Protein AF-0000000069541200 (afdb_homodimer)

Solvent-accessible surface area (backbone atoms only — not comparable to full-atom values): 54998 Å² total; per-residue (Å²): 135,82,78,76,76,76,74,75,74,74,76,73,75,71,76,75,80,50,66,44,44,25,18,36,69,50,37,38,52,37,51,53,48,49,53,50,51,50,54,50,48,52,50,36,52,54,54,50,52,52,41,51,50,41,50,50,51,47,53,48,54,56,47,60,54,43,43,42,32,61,70,62,60,44,78,65,54,88,56,68,65,53,53,45,18,22,46,68,44,35,41,50,54,42,38,42,59,42,52,55,40,48,46,51,56,60,50,66,69,62,69,74,54,50,67,56,52,48,51,50,61,76,43,50,88,60,57,48,46,66,64,28,38,52,52,36,43,50,20,52,52,35,45,32,65,51,60,64,54,57,63,68,44,42,40,67,15,30,57,97,87,37,77,50,36,39,61,55,50,25,41,54,26,36,49,45,13,49,53,25,42,72,73,55,27,25,72,57,11,36,55,32,26,52,52,15,41,57,38,10,63,76,55,66,38,69,76,30,43,50,70,62,45,47,57,54,35,52,50,25,49,50,53,39,48,55,40,55,65,40,76,85,47,74,48,47,40,43,47,88,83,70,46,68,35,59,72,74,57,66,60,51,67,68,66,70,53,76,79,77,65,70,63,44,85,82,52,51,72,66,50,38,48,51,34,41,38,39,46,53,60,66,50,81,57,58,54,66,72,63,53,64,70,48,52,74,46,76,44,36,83,86,37,74,73,22,64,79,55,52,40,39,37,34,46,61,38,78,80,55,52,28,36,34,37,51,68,75,41,50,72,67,55,32,52,50,52,49,63,67,32,58,86,51,51,37,52,50,62,42,86,33,81,95,76,45,64,43,86,41,92,53,42,33,35,21,34,12,80,49,43,57,83,76,41,79,65,36,45,55,50,43,49,48,51,20,66,73,71,55,42,53,49,47,48,92,79,34,8,16,54,66,30,40,34,34,31,23,10,52,33,9,31,28,58,73,42,66,81,55,74,49,79,86,49,50,77,74,59,53,72,71,51,56,66,69,54,61,66,21,42,42,33,34,29,42,40,35,34,22,48,25,50,37,79,34,48,42,25,44,32,21,31,31,66,46,30,71,44,72,50,40,51,19,17,31,41,36,37,53,34,31,36,45,52,68,43,74,35,79,52,54,30,27,25,36,28,45,27,57,29,40,45,47,34,36,37,38,40,43,26,23,44,30,81,23,71,89,55,48,74,61,44,88,52,68,90,72,135,82,78,75,75,77,75,75,74,73,76,73,74,72,74,75,80,50,66,46,44,25,18,36,69,51,40,38,52,39,50,53,49,49,53,51,50,51,55,49,48,52,51,37,52,54,53,48,52,53,39,49,50,40,49,49,50,49,52,48,54,56,45,60,53,42,42,43,31,61,70,62,61,45,77,64,52,89,55,71,64,51,54,44,16,23,46,68,46,35,39,50,54,42,38,40,59,42,52,54,40,50,47,50,56,60,49,66,69,61,69,74,54,51,68,56,53,49,52,50,62,76,43,49,86,61,56,49,46,66,65,28,37,52,51,37,43,50,20,52,52,36,44,32,65,52,61,63,55,58,65,70,45,40,40,67,15,30,58,97,87,36,76,50,36,39,62,53,49,25,41,53,28,37,50,43,12,50,53,26,41,74,73,55,26,24,72,58,10,36,55,32,24,51,51,16,42,56,39,10,60,77,54,68,38,70,78,29,43,49,69,62,45,48,57,54,35,53,51,25,49,49,54,40,49,55,40,55,64,41,78,85,48,75,49,47,40,44,47,88,82,70,46,67,35,60,72,74,56,66,60,50,67,70,66,71,54,76,81,77,64,72,62,44,86,82,52,49,73,65,51,39,49,51,34,40,37,40,44,55,62,67,49,80,58,58,53,69,72,64,54,65,71,48,51,74,44,76,46,35,83,87,36,74,74,21,64,79,54,52,40,41,36,34,48,61,39,78,80,54,49,27,36,35,38,51,70,74,41,49,71,67,56,30,52,50,51,49,62,66,32,60,85,50,50,38,54,49,62,40,85,34,84,95,73,45,62,43,87,41,93,53,41,33,36,20,33,12,80,48,44,58,81,76,41,78,66,36,46,55,50,42,50,50,51,20,65,72,70,56,41,53,51,46,50,93,77,35,9,16,54,66,31,42,34,36,32,24,11,53,34,10,29,28,59,72,42,66,81,53,74,50,78,86,47,50,78,74,58,53,70,72,51,54,66,67,54,60,66,21,40,42,35,34,30,42,40,36,35,22,48,26,50,38,79,34,48,42,25,42,30,21,31,30,64,47,32,73,45,69,50,39,52,21,16,31,41,38,37,53,34,32,36,45,53,68,42,74,36,78,53,52,32,28,26,37,26,46,26,56,30,40,45,47,34,36,38,38,39,43,26,25,42,30,81,24,71,89,55,49,76,60,44,88,52,67,90,73

Foldseek 3Di:
DPPPPPPPPPPPPPAPLFQQQFFVLLVVVLVVLVVVLVVLVVVLVVLVVQLVVLVVVLVVLVCVLCVVVVVVVPCPPPPPVVQCVDVVSVVSVCCSVVPSCVSVVVSVPDDSCVVNVVSCVVPVSSDHDVVSVLVLLLLVLQLCQLQVFDLLCVQQQDDPRDHNPDHHALVRLLVSLVSCVVVQQLVSSLNSLVSSLVRCVVVVCPNHHNVVSVVSNVVSVVSLVVLCPPPVDQASGARSLRHGDGDPCVVVVVVPPPPQQAFADPDDPVSLVVLQSCVLNVHFNDDPVQVVVWDWDWAQVPDPVCVVPTWTWTFQDVVQTKIKTPQLDDLVLLVVVCVLFSVQWGQDFDDDPPRDGDRDSQWSKTKGFAACPSDVSSVVVQVSVCSVVVFHQDVVQLQWDTKIKIKGGRQTKHHWDAQWDAQPDDPVSNVPDDVVDVQSAIQQKKKKAWSDAAPGGFWKAQSNRRGIDHGDHNMIMMGTQADLLRHGRSSRTIMTGTRHGGMTIMMMMTGTPPRCPVRRPRDPDNVD/DPPPPPPPPPPPPPAPLFQQQFFPLLVVVLVVLVVVLVVLVVVLVVLVVVLVVLVVVLVVLVCVLCVVVVVVVPCPPPPPVVQCVDVVSVVSVCCSVVPSCVSVVVSVPDDSCVVNVVSCVVPVSSDHDVVSVLVLLLLVLLLCQLQVDDLLCVQQQDDPRDHNPDHHALLRLLVSLVSCVVVQQLVSSLNSLVSSLVRCVVVVCPNHHNVVSVVSNVVSVVSLVVLCPPPVDQASGARSLRDGDGDPCVVVVVVPPPPQQAFADPDDPVSLVVLQSCVLNVHFNDDPVQVVPWDWDWALVPDPVCVVPTWTWTFQHVVQTKIKTPQLDDLVLLVVVCVLFSVQWDQDFDQDPVRDGDRDSQWSKTKGFAACPSDVSSVVVQVSVCSVVLFHQDVVQLQWDTKIKIKGGRQTKHHWDAQWDAQPDDPVSNVPDDPVDVVSAIQQKKKKAWSDAAPGGFWKAQSNRRGIDHGDHNMIMMGTQADLLRHGRSSNTIMTGTRHGGMTIMMMMTGTPPPCPPRRPRDPDNVD

Sequence (1056 aa):
MLRWIVVTVAVMTIGAQGDIFSSTAHLQNLLHLERHLVTTLHDYVDRTEDKLNQVKRYLNLFYDSYQEVLEQKLPVPADGDEMVANPLQAFQLVRRLSVDWDFIKGAMRTDDWLPIRKLVSDYRQLMPSKDDLQGAALALVRLQDTYRLNMTDVARGEILGMPQGTSLTARDLLFLGKQSFTAGYYAHAISWLEEAIKKAHLEGNRTASVAEINAFYISAVDMHDRLFERTDLDVKDYDTFGHPMKSNRSSAILLGRRNVFRLGNDITPQEEQENYMALCRGERLVSVAQESQLVCRFDNKGHPYLLLRPLRIEERSLEPYVVMYHDLLTETQTELLKQIAEPRLARSMVQAGKGSEVVSVSRTSQNAWVGPNDHPLMAKIYKLVEFTTGLSTDVDKEHAEIVQIANYGMGGHYTPHHDYLLVDKDPEEMKYVHPKEIEAGDRTATLMFYLTDVTRGGATVFPRVGAGVWPRRGSAVFWYNLKQNGKENPLTLHGACPVAIGSKWVANFWIREKGQLFRRRCALDPELMLRWIVVTVAVMTIGAQGDIFSSTAHLQNLLHLERHLVTTLHDYVDRTEDKLNQVKRYLNLFYDSYQEVLEQKLPVPADGDEMVANPLQAFQLVRRLSVDWDFIKGAMRTDDWLPIRKLVSDYRQLMPSKDDLQGAALALVRLQDTYRLNMTDVARGEILGMPQGTSLTARDLLFLGKQSFTAGYYAHAISWLEEAIKKAHLEGNRTASVAEINAFYISAVDMHDRLFERTDLDVKDYDTFGHPMKSNRSSAILLGRRNVFRLGNDITPQEEQENYMALCRGERLVSVAQESQLVCRFDNKGHPYLLLRPLRIEERSLEPYVVMYHDLLTETQTELLKQIAEPRLARSMVQAGKGSEVVSVSRTSQNAWVGPNDHPLMAKIYKLVEFTTGLSTDVDKEHAEIVQIANYGMGGHYTPHHDYLLVDKDPEEMKYVHPKEIEAGDRTATLMFYLTDVTRGGATVFPRVGAGVWPRRGSAVFWYNLKQNGKENPLTLHGACPVAIGSKWVANFWIREKGQLFRRRCALDPEL

Secondary structure (DSSP, 8-state):
-------------------GGG-HHHHHHHHHHHHHHHHHHHHHHHHHHHHHHHHHHHHHHHHHHHHHHHHTT----SSTHHHHHSHHHHHHHHHIIIIITHHHHHHTT--TTHHHHHHHHHTGGGS--HHHHHHHHHHHHHHHHHHT--HHHHHTTEETTEE-S----HHHHHHHHHHHHHTT-HHHHHHHHHHHHHHHHHHTTSSS-HHHHHHHHHHHHHHHHHHHH-TT-S-SEE-TTS-EE-GGGHHHHHTT-------STT--HHHHHHHHHHHHTT---S-HHHHHT--EEEE-TT-HHHHHS-EEEEEEEETTEEEEEES-S-HHHHHHHHHHHGGG-EE--EE-TTS-EE--TTB-EEEEEE-TTSSHHHHHHHHHHHHHHSS---TTTTSBPPEEEEEE-TT--EEEE---SSTTS-HHHHTTS-HHHHHH--EEEEEEEE-S--SEE--EEETTTTEEE---TT-EEEEESB-TTS-B-GGG-EEEPPEEES-EEEEEEEEESTT-TTTS---SSTT-/-------------------GGG-HHHHHHHHHHHHHHHHHHHHHHHHHHHHHHHHHHHHHHHHHHHHHHHHTT----SSTHHHHHSHHHHHHHHHIIIIITHHHHHHTT--TTHHHHHHHHHTGGGS--HHHHHHHHHHHHHHHHHHT--HHHHHTTEETTEE-S----HHHHHHHHHHHHHTT-HHHHHHHHHHHHHHHHHHTTSSS-HHHHHHHHHHHHHHHHHHHH-TT-S-SEE-TTS-EE-GGGHHHHHTT-------STT--HHHHHHHHHHHHTT---S-HHHHHT--EEEE-TT-HHHHHS-EEEEEEEETTEEEEEES-S-HHHHHHHHHHHGGG-EE--EE-TTS-EE--TTB-EEEEEE-TTSSHHHHHHHHHHHHHHSS---TTTTSBPPEEEEEE-TT--EEEE---SSTTS-HHHHTTS-HHHHHH--EEEEEEEE-S--SEE--EEETTTTEEE---TT-EEEEESB-TTS-B-GGG-EEEPPEEES-EEEEEEEEESTT-TTTS---SSTT-

Radius of gyration: 49.7 Å; Cα contacts (8 Å, |Δi|>4): 1897; chains: 2; bounding box: 75×149×111 Å

pLDDT: mean 84.09, std 18.58, range [25.73, 98.5]

Structure (mmCIF, N/CA/C/O backbone):
data_AF-0000000069541200-model_v1
#
loop_
_entity.id
_entity.type
_entity.pdbx_description
1 polymer 'procollagen-proline 4-dioxygenase'
#
loop_
_atom_site.group_PDB
_atom_site.id
_atom_site.type_symbol
_atom_site.label_atom_id
_atom_site.label_alt_id
_atom_site.label_comp_id
_atom_site.label_asym_id
_atom_site.label_entity_id
_atom_site.label_seq_id
_atom_site.pdbx_PDB_ins_code
_atom_site.Cartn_x
_atom_site.Cartn_y
_atom_site.Cartn_z
_atom_site.occupancy
_atom_site.B_iso_or_equiv
_atom_site.auth_seq_id
_atom_site.auth_comp_id
_atom_site.auth_asym_id
_atom_site.auth_atom_id
_atom_site.pdbx_PDB_model_num
ATOM 1 N N . MET A 1 1 ? -5.773 7.805 67.062 1 27.47 1 MET A N 1
ATOM 2 C CA . MET A 1 1 ? -4.688 7.973 66.125 1 27.47 1 MET A CA 1
ATOM 3 C C . MET A 1 1 ? -5.227 8.008 64.688 1 27.47 1 MET A C 1
ATOM 5 O O . MET A 1 1 ? -5.527 6.961 64.125 1 27.47 1 MET A O 1
ATOM 9 N N . LEU A 1 2 ? -6.074 8.984 64.312 1 27.8 2 LEU A N 1
ATOM 10 C CA . LEU A 1 2 ? -6.832 9.211 63.125 1 27.8 2 LEU A CA 1
ATOM 11 C C . LEU A 1 2 ? -5.902 9.398 61.906 1 27.8 2 LEU A C 1
ATOM 13 O O . LEU A 1 2 ? -5.059 10.297 61.938 1 27.8 2 LEU A O 1
ATOM 17 N N . ARG A 1 3 ? -5.578 8.219 61.219 1 27.92 3 ARG A N 1
ATOM 18 C CA . ARG A 1 3 ? -4.773 8.062 60.031 1 27.92 3 ARG A CA 1
ATOM 19 C C . ARG A 1 3 ? -5.219 9.031 58.938 1 27.92 3 ARG A C 1
ATOM 21 O O . ARG A 1 3 ? -6.359 8.977 58.469 1 27.92 3 ARG A O 1
ATOM 28 N N . TRP A 1 4 ? -4.699 10.242 59.094 1 26.19 4 TRP A N 1
ATOM 29 C CA . TRP A 1 4 ? -4.926 11.297 58.094 1 26.19 4 TRP A CA 1
ATOM 30 C C . TRP A 1 4 ? -4.527 10.836 56.719 1 26.19 4 TRP A C 1
ATOM 32 O O . TRP A 1 4 ? -3.377 10.453 56.469 1 26.19 4 TRP A O 1
ATOM 42 N N . ILE A 1 5 ? -5.418 10.039 56.062 1 27.62 5 ILE A N 1
ATOM 43 C CA . ILE A 1 5 ? -5.246 9.633 54.656 1 27.62 5 ILE A CA 1
ATOM 44 C C . ILE A 1 5 ? -5.008 10.867 53.781 1 27.62 5 ILE A C 1
ATOM 46 O O . ILE A 1 5 ? -5.863 11.75 53.719 1 27.62 5 ILE A O 1
ATOM 50 N N . VAL A 1 6 ? -3.736 11.32 53.688 1 26.42 6 VAL A N 1
ATOM 51 C CA . VAL A 1 6 ? -3.281 12.336 52.75 1 26.42 6 VAL A CA 1
ATOM 52 C C . VAL A 1 6 ? -3.67 11.945 51.312 1 26.42 6 VAL A C 1
ATOM 54 O O . VAL A 1 6 ? -3.207 10.93 50.812 1 26.42 6 VAL A O 1
ATOM 57 N N . VAL A 1 7 ? -4.91 12.102 51 1 26.45 7 VAL A N 1
ATOM 58 C CA . VAL A 1 7 ? -5.352 11.914 49.625 1 26.45 7 VAL A CA 1
ATOM 59 C C . VAL A 1 7 ? -4.531 12.805 48.688 1 26.45 7 VAL A C 1
ATOM 61 O O . VAL A 1 7 ? -4.574 14.031 48.781 1 26.45 7 VAL A O 1
ATOM 64 N N . THR A 1 8 ? -3.324 12.391 48.312 1 26.47 8 THR A N 1
ATOM 65 C CA . THR A 1 8 ? -2.537 12.992 47.25 1 26.47 8 THR A CA 1
ATOM 66 C C . THR A 1 8 ? -3.365 13.117 45.969 1 26.47 8 THR A C 1
ATOM 68 O O . THR A 1 8 ? -3.768 12.109 45.375 1 26.47 8 THR A O 1
ATOM 71 N N . VAL A 1 9 ? -4.223 14.07 45.906 1 25.73 9 VAL A N 1
ATOM 72 C CA . VAL A 1 9 ? -4.914 14.383 44.656 1 25.73 9 VAL A CA 1
ATOM 73 C C . VAL A 1 9 ? -3.891 14.594 43.531 1 25.73 9 VAL A C 1
ATOM 75 O O . VAL A 1 9 ? -3.082 15.523 43.594 1 25.73 9 VAL A O 1
ATOM 78 N N . ALA A 1 10 ? -3.369 13.547 42.969 1 28.05 10 ALA A N 1
ATOM 79 C CA . ALA A 1 10 ? -2.613 13.586 41.719 1 28.05 10 ALA A CA 1
ATOM 80 C C . ALA A 1 10 ? -3.326 14.438 40.656 1 28.05 10 ALA A C 1
ATOM 82 O O . ALA A 1 10 ? -4.43 14.109 40.25 1 28.05 10 ALA A O 1
ATOM 83 N N . VAL A 1 11 ? -3.139 15.695 40.75 1 27.58 11 VAL A N 1
ATOM 84 C CA . VAL A 1 11 ? -3.541 16.625 39.719 1 27.58 11 VAL A CA 1
ATOM 85 C C . VAL A 1 11 ? -3.092 16.109 38.344 1 27.58 11 VAL A C 1
ATOM 87 O O . VAL A 1 11 ? -1.893 16.016 38.094 1 27.58 11 VAL A O 1
ATOM 90 N N . MET A 1 12 ? -3.709 15.086 37.875 1 28.44 12 MET A N 1
ATOM 91 C CA . MET A 1 12 ? -3.559 14.719 36.469 1 28.44 12 MET A CA 1
ATOM 92 C C . MET A 1 12 ? -3.627 15.945 35.562 1 28.44 12 MET A C 1
ATOM 94 O O . MET A 1 12 ? -4.652 16.625 35.531 1 28.44 12 MET A O 1
ATOM 98 N N . THR A 1 13 ? -2.553 16.672 35.375 1 29.84 13 THR A N 1
ATOM 99 C CA . THR A 1 13 ? -2.326 17.688 34.344 1 29.84 13 THR A CA 1
ATOM 100 C C . THR A 1 13 ? -2.867 17.219 33 1 29.84 13 THR A C 1
ATOM 102 O O . THR A 1 13 ? -2.311 16.312 32.375 1 29.84 13 THR A O 1
ATOM 105 N N . ILE A 1 14 ? -4.062 16.953 32.906 1 32.88 14 ILE A N 1
ATOM 106 C CA . ILE A 1 14 ? -4.613 16.859 31.562 1 32.88 14 ILE A CA 1
ATOM 107 C C . ILE A 1 14 ? -4.059 17.969 30.703 1 32.88 14 ILE A C 1
ATOM 109 O O . ILE A 1 14 ? -4.305 19.156 30.953 1 32.88 14 ILE A O 1
ATOM 113 N N . GLY A 1 15 ? -2.898 17.984 30.141 1 35.28 15 GLY A N 1
ATOM 114 C CA . GLY A 1 15 ? -2.326 18.891 29.156 1 35.28 15 GLY A CA 1
ATOM 115 C C . GLY A 1 15 ? -3.344 19.375 28.141 1 35.28 15 GLY A C 1
ATOM 116 O O . GLY A 1 15 ? -3.855 18.609 27.328 1 35.28 15 GLY A O 1
ATOM 117 N N . ALA A 1 16 ? -4.164 20.25 28.422 1 38.72 16 ALA A N 1
ATOM 118 C CA . ALA A 1 16 ? -5.039 20.938 27.5 1 38.72 16 ALA A CA 1
ATOM 119 C C . ALA A 1 16 ? -4.305 21.281 26.203 1 38.72 16 ALA A C 1
ATOM 121 O O . ALA A 1 16 ? -3.254 21.938 26.234 1 38.72 16 ALA A O 1
ATOM 122 N N . GLN A 1 17 ? -4.137 20.547 25.141 1 47.66 17 GLN A N 1
ATOM 123 C CA . GLN A 1 17 ? -3.566 20.812 23.812 1 47.66 17 GLN A CA 1
ATOM 124 C C . GLN A 1 17 ? -4.047 22.141 23.266 1 47.66 17 GLN A C 1
ATOM 126 O O . GLN A 1 17 ? -5.254 22.375 23.141 1 47.66 17 GLN A O 1
ATOM 131 N N . GLY A 1 18 ? -3.373 23.297 23.5 1 55.34 18 GLY A N 1
ATOM 132 C CA . GLY A 1 18 ? -3.658 24.609 22.969 1 55.34 18 GLY A CA 1
ATOM 133 C C . GLY A 1 18 ? -3.936 24.609 21.484 1 55.34 18 GLY A C 1
ATOM 134 O O . GLY A 1 18 ? -3.51 23.688 20.766 1 55.34 18 GLY A O 1
ATOM 135 N N . ASP A 1 19 ? -4.938 25.531 20.953 1 81.38 19 ASP A N 1
ATOM 136 C CA . ASP A 1 19 ? -5.254 25.672 19.531 1 81.38 19 ASP A CA 1
ATOM 137 C C . ASP A 1 19 ? -4.02 26.094 18.734 1 81.38 19 ASP A C 1
ATOM 139 O O . ASP A 1 19 ? -3.273 26.984 19.156 1 81.38 19 ASP A O 1
ATOM 143 N N . ILE A 1 20 ? -3.66 25.562 17.734 1 86.25 20 ILE A N 1
ATOM 144 C CA . ILE A 1 20 ? -2.457 25.719 16.922 1 86.25 20 ILE A CA 1
ATOM 145 C C . ILE A 1 20 ? -2.475 27.078 16.234 1 86.25 20 ILE A C 1
ATOM 147 O O . ILE A 1 20 ? -1.438 27.734 16.109 1 86.25 20 ILE A O 1
ATOM 151 N N . PHE A 1 21 ? -3.646 27.656 15.945 1 89 21 PHE A N 1
ATOM 152 C CA . PHE A 1 21 ? -3.738 28.859 15.125 1 89 21 PHE A CA 1
ATOM 153 C C . PHE A 1 21 ? -3.41 30.094 15.953 1 89 21 PHE A C 1
ATOM 155 O O . PHE A 1 21 ? -3.104 31.156 15.406 1 89 21 PHE A O 1
ATOM 162 N N . SER A 1 22 ? -3.379 30 17.344 1 89.5 22 SER A N 1
ATOM 163 C CA . SER A 1 22 ? -3.264 31.172 18.219 1 89.5 22 SER A CA 1
ATOM 164 C C . SER A 1 22 ? -1.805 31.5 18.5 1 89.5 22 SER A C 1
ATOM 166 O O . SER A 1 22 ? -1.513 32.375 19.312 1 89.5 22 SER A O 1
ATOM 168 N N . SER A 1 23 ? -0.903 30.844 17.875 1 91.75 23 SER A N 1
ATOM 169 C CA . SER A 1 23 ? 0.527 31.094 18.031 1 91.75 23 SER A CA 1
ATOM 170 C C . SER A 1 23 ? 1.257 30.938 16.703 1 91.75 23 SER A C 1
ATOM 172 O O . SER A 1 23 ? 1.156 29.891 16.047 1 91.75 23 SER A O 1
ATOM 174 N N . THR A 1 24 ? 1.994 31.953 16.312 1 92.62 24 THR A N 1
ATOM 175 C CA . THR A 1 24 ? 2.76 31.859 15.07 1 92.62 24 THR A CA 1
ATOM 176 C C . THR A 1 24 ? 3.873 30.812 15.203 1 92.62 24 THR A C 1
ATOM 178 O O . THR A 1 24 ? 4.23 30.156 14.227 1 92.62 24 THR A O 1
ATOM 181 N N . ALA A 1 25 ? 4.395 30.672 16.406 1 91.5 25 ALA A N 1
ATOM 182 C CA . ALA A 1 25 ? 5.422 29.672 16.641 1 91.5 25 ALA A CA 1
ATOM 183 C C . ALA A 1 25 ? 4.883 28.266 16.375 1 91.5 25 ALA A C 1
ATOM 185 O O . ALA A 1 25 ? 5.551 27.453 15.734 1 91.5 25 ALA A O 1
ATOM 186 N N . HIS A 1 26 ? 3.709 27.984 16.875 1 91.56 26 HIS A N 1
ATOM 187 C CA . HIS A 1 26 ? 3.1 26.672 16.641 1 91.56 26 HIS A CA 1
ATOM 188 C C . HIS A 1 26 ? 2.736 26.484 15.172 1 91.56 26 HIS A C 1
ATOM 190 O O . HIS A 1 26 ? 2.842 25.375 14.641 1 91.56 26 HIS A O 1
ATOM 196 N N . LEU A 1 27 ? 2.299 27.562 14.5 1 93 27 LEU A N 1
ATOM 197 C CA . LEU A 1 27 ? 2.014 27.484 13.07 1 93 27 LEU A CA 1
ATOM 198 C C . LEU A 1 27 ? 3.279 27.188 12.273 1 93 27 LEU A C 1
ATOM 200 O O . LEU A 1 27 ? 3.232 26.469 11.273 1 93 27 LEU A O 1
ATOM 204 N N . GLN A 1 28 ? 4.34 27.766 12.727 1 92.12 28 GLN A N 1
ATOM 205 C CA . GLN A 1 28 ? 5.617 27.469 12.078 1 92.12 28 GLN A CA 1
ATOM 206 C C . GLN A 1 28 ? 5.98 26 12.219 1 92.12 28 GLN A C 1
ATOM 208 O O . GLN A 1 28 ? 6.457 25.375 11.266 1 92.12 28 GLN A O 1
ATOM 213 N N . ASN A 1 29 ? 5.812 25.484 13.414 1 91.94 29 ASN A N 1
ATOM 214 C CA . ASN A 1 29 ? 6.047 24.062 13.617 1 91.94 29 ASN A CA 1
ATOM 215 C C . ASN A 1 29 ? 5.129 23.203 12.742 1 91.94 29 ASN A C 1
ATOM 217 O O . ASN A 1 29 ? 5.543 22.172 12.227 1 91.94 29 ASN A O 1
ATOM 221 N N . LEU A 1 30 ? 3.918 23.641 12.625 1 94.06 30 LEU A N 1
ATOM 222 C CA . LEU A 1 30 ? 2.961 22.938 11.773 1 94.06 30 LEU A CA 1
ATOM 223 C C . LEU A 1 30 ? 3.426 22.938 10.32 1 94.06 30 LEU A C 1
ATOM 225 O O . LEU A 1 30 ? 3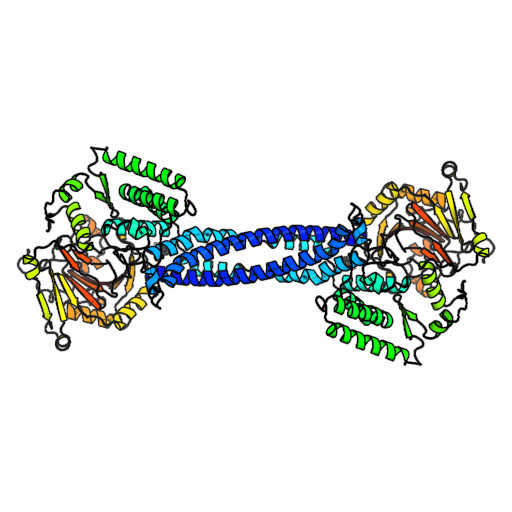.303 21.922 9.625 1 94.06 30 LEU A O 1
ATOM 229 N N . LEU A 1 31 ? 3.893 24.078 9.859 1 93.56 31 LEU A N 1
ATOM 230 C CA . LEU A 1 31 ? 4.402 24.188 8.492 1 93.56 31 LEU A CA 1
ATOM 231 C C . LEU A 1 31 ? 5.578 23.25 8.273 1 93.56 31 LEU A C 1
ATOM 233 O O . LEU A 1 31 ? 5.664 22.578 7.238 1 93.56 31 LEU A O 1
ATOM 237 N N . HIS A 1 32 ? 6.484 23.203 9.258 1 93.31 32 HIS A N 1
ATOM 238 C CA . HIS A 1 32 ? 7.609 22.281 9.172 1 93.31 32 HIS A CA 1
ATOM 239 C C . HIS A 1 32 ? 7.129 20.828 9.102 1 93.31 32 HIS A C 1
ATOM 241 O O . HIS A 1 32 ? 7.66 20.031 8.328 1 93.31 32 HIS A O 1
ATOM 247 N N . LEU A 1 33 ? 6.156 20.516 9.883 1 94.69 33 LEU A N 1
ATOM 248 C CA . LEU A 1 33 ? 5.586 19.172 9.852 1 94.69 33 LEU A CA 1
ATOM 249 C C . LEU A 1 33 ? 4.988 18.875 8.484 1 94.69 33 LEU A C 1
ATOM 251 O O . LEU A 1 33 ? 5.219 17.797 7.922 1 94.69 33 LEU A O 1
ATOM 255 N N . GLU A 1 34 ? 4.223 19.812 7.949 1 95.75 34 GLU A N 1
ATOM 256 C CA . GLU A 1 34 ? 3.605 19.562 6.652 1 95.75 34 GLU A CA 1
ATOM 257 C C . GLU A 1 34 ? 4.66 19.312 5.574 1 95.75 34 GLU A C 1
ATOM 259 O O . GLU A 1 34 ? 4.492 18.453 4.715 1 95.75 34 GLU A O 1
ATOM 264 N N . ARG A 1 35 ? 5.734 20.109 5.641 1 94 35 ARG A N 1
ATOM 265 C CA . ARG A 1 35 ? 6.809 19.922 4.668 1 94 35 ARG A CA 1
ATOM 266 C C . ARG A 1 35 ? 7.418 18.531 4.77 1 94 35 ARG A C 1
ATOM 268 O O . ARG A 1 35 ? 7.719 17.906 3.75 1 94 35 ARG A O 1
ATOM 275 N N . HIS A 1 36 ? 7.543 18.094 6.012 1 96.19 36 HIS A N 1
ATOM 276 C CA . HIS A 1 36 ? 8.047 16.734 6.215 1 96.19 36 HIS A CA 1
ATOM 277 C C . HIS A 1 36 ? 7.062 15.703 5.684 1 96.19 36 HIS A C 1
ATOM 279 O O . HIS A 1 36 ? 7.469 14.719 5.062 1 96.19 36 HIS A O 1
ATOM 285 N N . LEU A 1 37 ? 5.848 15.906 5.934 1 97.25 37 LEU A N 1
ATOM 286 C CA . LEU A 1 37 ? 4.812 15 5.441 1 97.25 37 LEU A CA 1
ATOM 287 C C . LEU A 1 37 ? 4.805 14.961 3.918 1 97.25 37 LEU A C 1
ATOM 289 O O . LEU A 1 37 ? 4.703 13.891 3.324 1 97.25 37 LEU A O 1
ATOM 293 N N . VAL A 1 38 ? 4.969 16.125 3.305 1 96.56 38 VAL A N 1
ATOM 294 C CA . VAL A 1 38 ? 4.949 16.234 1.85 1 96.56 38 VAL A CA 1
ATOM 295 C C . VAL A 1 38 ? 6.137 15.484 1.258 1 96.56 38 VAL A C 1
ATOM 297 O O . VAL A 1 38 ? 5.984 14.75 0.276 1 96.56 38 VAL A O 1
ATOM 300 N N . THR A 1 39 ? 7.281 15.625 1.882 1 97.25 39 THR A N 1
ATOM 301 C CA . THR A 1 39 ? 8.461 14.891 1.432 1 97.25 39 THR A CA 1
ATOM 302 C C . THR A 1 39 ? 8.234 13.391 1.534 1 97.25 39 THR A C 1
ATOM 304 O O . THR A 1 39 ? 8.57 12.641 0.61 1 97.25 39 THR A O 1
ATOM 307 N N . THR A 1 40 ? 7.641 12.984 2.627 1 97.62 40 THR A N 1
ATOM 308 C CA . THR A 1 40 ? 7.375 11.57 2.852 1 97.62 40 THR A CA 1
ATOM 309 C C . THR A 1 40 ? 6.312 11.055 1.881 1 97.62 40 THR A C 1
ATOM 311 O O . THR A 1 40 ? 6.379 9.914 1.431 1 97.62 40 THR A O 1
ATOM 314 N N . LEU A 1 41 ? 5.355 11.875 1.543 1 97.62 41 LEU A N 1
ATOM 315 C CA . LEU A 1 41 ? 4.324 11.508 0.579 1 97.62 41 LEU A CA 1
ATOM 316 C C . LEU A 1 41 ? 4.922 11.328 -0.813 1 97.62 41 LEU A C 1
ATOM 318 O O . LEU A 1 41 ? 4.496 10.445 -1.567 1 97.62 41 LEU A O 1
ATOM 322 N N . HIS A 1 42 ? 5.906 12.203 -1.133 1 97.38 42 HIS A N 1
ATOM 323 C CA . HIS A 1 42 ? 6.59 12.031 -2.408 1 97.38 42 HIS A CA 1
ATOM 324 C C . HIS A 1 42 ? 7.297 10.68 -2.473 1 97.38 42 HIS A C 1
ATOM 326 O O . HIS A 1 42 ? 7.262 10 -3.502 1 97.38 42 HIS A O 1
ATOM 332 N N . ASP A 1 43 ? 7.902 10.305 -1.365 1 97.25 43 ASP A N 1
ATOM 333 C CA . ASP A 1 43 ? 8.539 8.992 -1.291 1 97.25 43 ASP A CA 1
ATOM 334 C C . ASP A 1 43 ? 7.512 7.875 -1.473 1 97.25 43 ASP A C 1
ATOM 336 O O . ASP A 1 43 ? 7.773 6.895 -2.172 1 97.25 43 ASP A O 1
ATOM 340 N N . TYR A 1 44 ? 6.434 7.969 -0.838 1 97.44 44 TYR A N 1
ATOM 341 C CA . TYR A 1 44 ? 5.348 7.004 -0.974 1 97.44 44 TYR A CA 1
ATOM 342 C C . TYR A 1 44 ? 4.922 6.863 -2.43 1 97.44 44 TYR A C 1
ATOM 344 O O . TYR A 1 44 ? 4.738 5.75 -2.926 1 97.44 44 TYR A O 1
ATOM 352 N N . VAL A 1 45 ? 4.703 8.047 -3.109 1 97.12 45 VAL A N 1
ATOM 353 C CA . VAL A 1 45 ? 4.258 8.039 -4.5 1 97.12 45 VAL A CA 1
ATOM 354 C C . VAL A 1 45 ? 5.273 7.289 -5.363 1 97.12 45 VAL A C 1
ATOM 356 O O . VAL A 1 45 ? 4.906 6.426 -6.156 1 97.12 45 VAL A O 1
ATOM 359 N N . ASP A 1 46 ? 6.555 7.555 -5.195 1 97.44 46 ASP A N 1
ATOM 360 C CA . ASP A 1 46 ? 7.609 6.918 -5.977 1 97.44 46 ASP A CA 1
ATOM 361 C C . ASP A 1 46 ? 7.625 5.406 -5.75 1 97.44 46 ASP A C 1
ATOM 363 O O . ASP A 1 46 ? 7.66 4.633 -6.703 1 97.44 46 ASP A O 1
ATOM 367 N N . ARG A 1 47 ? 7.574 4.961 -4.512 1 96.12 47 ARG A N 1
ATOM 368 C CA . ARG A 1 47 ? 7.617 3.541 -4.172 1 96.12 47 ARG A CA 1
ATOM 369 C C . ARG A 1 47 ? 6.383 2.814 -4.691 1 96.12 47 ARG A C 1
ATOM 371 O O . ARG A 1 47 ? 6.48 1.695 -5.195 1 96.12 47 ARG A O 1
ATOM 378 N N . THR A 1 48 ? 5.266 3.453 -4.523 1 96.5 48 THR A N 1
ATOM 379 C CA . THR A 1 48 ? 4.012 2.846 -4.957 1 96.5 48 THR A CA 1
ATOM 380 C C . THR A 1 48 ? 3.963 2.725 -6.477 1 96.5 48 THR A C 1
ATOM 382 O O . THR A 1 48 ? 3.479 1.724 -7.012 1 96.5 48 THR A O 1
ATOM 385 N N . GLU A 1 49 ? 4.426 3.76 -7.152 1 96.88 49 GLU A N 1
ATOM 386 C CA . GLU A 1 49 ? 4.48 3.686 -8.609 1 96.88 49 GLU A CA 1
ATOM 387 C C . GLU A 1 49 ? 5.418 2.574 -9.07 1 96.88 49 GLU A C 1
ATOM 389 O O . GLU A 1 49 ? 5.125 1.873 -10.039 1 96.88 49 GLU A O 1
ATOM 394 N N . ASP A 1 50 ? 6.516 2.4 -8.414 1 96.5 50 ASP A N 1
ATOM 395 C CA . ASP A 1 50 ? 7.43 1.303 -8.719 1 96.5 50 ASP A CA 1
ATOM 396 C C . ASP A 1 50 ? 6.75 -0.049 -8.523 1 96.5 50 ASP A C 1
ATOM 398 O O . ASP A 1 50 ? 6.91 -0.956 -9.344 1 96.5 50 ASP A O 1
ATOM 402 N N . LYS A 1 51 ? 6.051 -0.244 -7.418 1 96.56 51 LYS A N 1
ATOM 403 C CA . LYS A 1 51 ? 5.332 -1.484 -7.137 1 96.56 51 LYS A CA 1
ATOM 404 C C . LYS A 1 51 ? 4.254 -1.745 -8.188 1 96.56 51 LYS A C 1
ATOM 406 O O . LYS A 1 51 ? 4.07 -2.883 -8.625 1 96.56 51 LYS A O 1
ATOM 411 N N . LEU A 1 52 ? 3.539 -0.676 -8.57 1 96.44 52 LEU A N 1
ATOM 412 C CA . LEU A 1 52 ? 2.529 -0.811 -9.617 1 96.44 52 LEU A CA 1
ATOM 413 C C . LEU A 1 52 ? 3.158 -1.296 -10.914 1 96.44 52 LEU A C 1
ATOM 415 O O . LEU A 1 52 ? 2.58 -2.133 -11.617 1 96.44 52 LEU A O 1
ATOM 419 N N . ASN A 1 53 ? 4.336 -0.75 -11.18 1 96.5 53 ASN A N 1
ATOM 420 C CA . ASN A 1 53 ? 5.035 -1.175 -12.391 1 96.5 53 ASN A CA 1
ATOM 421 C C . ASN A 1 53 ? 5.406 -2.654 -12.328 1 96.5 53 ASN A C 1
ATOM 423 O O . ASN A 1 53 ? 5.312 -3.361 -13.336 1 96.5 53 ASN A O 1
ATOM 427 N N . GLN A 1 54 ? 5.801 -3.143 -11.203 1 96.25 54 GLN A N 1
ATOM 428 C CA . GLN A 1 54 ? 6.125 -4.555 -11.031 1 96.25 54 GLN A CA 1
ATOM 429 C C . GLN A 1 54 ? 4.891 -5.43 -11.219 1 96.25 54 GLN A C 1
ATOM 431 O O . GLN A 1 54 ? 4.953 -6.469 -11.883 1 96.25 54 GLN A O 1
ATOM 436 N N . VAL A 1 55 ? 3.783 -5.016 -10.633 1 97.06 55 VAL A N 1
ATOM 437 C CA . VAL A 1 55 ? 2.535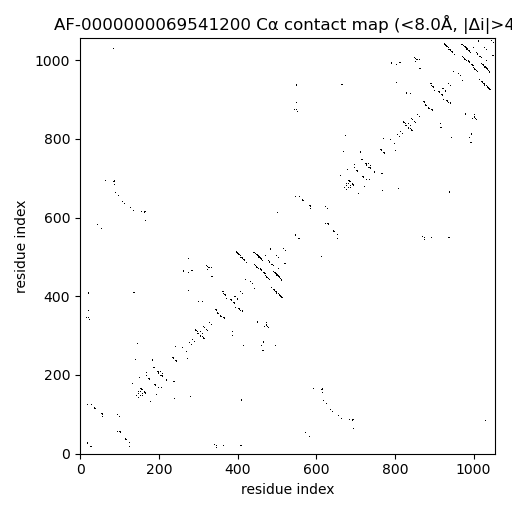 -5.762 -10.742 1 97.06 55 VAL A CA 1
ATOM 438 C C . VAL A 1 55 ? 2.08 -5.789 -12.203 1 97.06 55 VAL A C 1
ATOM 440 O O . VAL A 1 55 ? 1.693 -6.84 -12.719 1 97.06 55 VAL A O 1
ATOM 443 N N . LYS A 1 56 ? 2.193 -4.668 -12.875 1 96.25 56 LYS A N 1
ATOM 444 C CA . LYS A 1 56 ? 1.798 -4.586 -14.281 1 96.25 56 LYS A CA 1
ATOM 445 C C . LYS A 1 56 ? 2.703 -5.445 -15.156 1 96.25 56 LYS A C 1
ATOM 447 O O . LYS A 1 56 ? 2.248 -6.023 -16.141 1 96.25 56 LYS A O 1
ATOM 452 N N . ARG A 1 57 ? 3.975 -5.512 -14.812 1 94 57 ARG A N 1
ATOM 453 C CA . ARG A 1 57 ? 4.891 -6.383 -15.539 1 94 57 ARG A CA 1
ATOM 454 C C . ARG A 1 57 ? 4.43 -7.836 -15.477 1 94 57 ARG A C 1
ATOM 456 O O . ARG A 1 57 ? 4.41 -8.531 -16.484 1 94 57 ARG A O 1
ATOM 463 N N . TYR A 1 58 ? 4.02 -8.297 -14.281 1 96.06 58 TYR A N 1
ATOM 464 C CA . TYR A 1 58 ? 3.516 -9.656 -14.133 1 96.06 58 TYR A CA 1
ATOM 465 C C . TYR A 1 58 ? 2.24 -9.852 -14.945 1 96.06 58 TYR A C 1
ATOM 467 O O . TYR A 1 58 ? 2.094 -10.859 -15.641 1 96.06 58 TYR A O 1
ATOM 475 N N . LEU A 1 59 ? 1.34 -8.898 -14.875 1 95.5 59 LEU A N 1
ATOM 476 C CA . LEU A 1 59 ? 0.079 -8.992 -15.602 1 95.5 59 LEU A CA 1
ATOM 477 C C . LEU A 1 59 ? 0.322 -9.055 -17.109 1 95.5 59 LEU A C 1
ATOM 479 O O . LEU A 1 59 ? -0.344 -9.812 -17.812 1 95.5 59 LEU A O 1
ATOM 483 N N . ASN A 1 60 ? 1.312 -8.305 -17.562 1 92.31 60 ASN A N 1
ATOM 484 C CA . ASN A 1 60 ? 1.655 -8.344 -18.984 1 92.31 60 ASN A CA 1
ATOM 485 C C . ASN A 1 60 ? 2.199 -9.711 -19.391 1 92.31 60 ASN A C 1
ATOM 487 O O . ASN A 1 60 ? 1.887 -10.211 -20.469 1 92.31 60 ASN A O 1
ATOM 491 N N . LEU A 1 61 ? 3.02 -10.312 -18.547 1 90.62 61 LEU A N 1
ATOM 492 C CA . LEU A 1 61 ? 3.529 -11.648 -18.812 1 90.62 61 LEU A CA 1
ATOM 493 C C . LEU A 1 61 ? 2.389 -12.656 -18.891 1 90.62 61 LEU A C 1
ATOM 495 O O . LEU A 1 61 ? 2.393 -13.547 -19.75 1 90.62 61 LEU A O 1
ATOM 499 N N . PHE A 1 62 ? 1.379 -12.523 -18.016 1 92.12 62 PHE A N 1
ATOM 500 C CA . PHE A 1 62 ? 0.204 -13.391 -18.016 1 92.12 62 PHE A CA 1
ATOM 501 C C . PHE A 1 62 ? -0.571 -13.25 -19.328 1 92.12 62 PHE A C 1
ATOM 503 O O . PHE A 1 62 ? -0.881 -14.25 -19.969 1 92.12 62 PHE A O 1
ATOM 510 N N . TYR A 1 63 ? -0.728 -12.047 -19.781 1 88.75 63 TYR A N 1
ATOM 511 C CA . TYR A 1 63 ? -1.532 -11.805 -20.969 1 88.75 63 TYR A CA 1
ATOM 512 C C . TYR A 1 63 ? -0.762 -12.172 -22.234 1 88.75 63 TYR A C 1
ATOM 514 O O . TYR A 1 63 ? -1.348 -12.648 -23.219 1 88.75 63 TYR A O 1
ATOM 522 N N . ASP A 1 64 ? 0.533 -11.977 -22.25 1 83.94 64 ASP A N 1
ATOM 523 C CA . ASP A 1 64 ? 1.366 -12.359 -23.391 1 83.94 64 ASP A CA 1
ATOM 524 C C . ASP A 1 64 ? 1.325 -13.867 -23.625 1 83.94 64 ASP A C 1
ATOM 526 O O . ASP A 1 64 ? 1.388 -14.336 -24.766 1 83.94 64 ASP A O 1
ATOM 530 N N . SER A 1 65 ? 1.186 -14.609 -22.531 1 81.5 65 SER A N 1
ATOM 531 C CA . SER A 1 65 ? 1.185 -16.062 -22.641 1 81.5 65 SER A CA 1
ATOM 532 C C . SER A 1 65 ? -0.129 -16.578 -23.219 1 81.5 65 SER A C 1
ATOM 534 O O . SER A 1 65 ? -0.186 -17.688 -23.75 1 81.5 65 SER A O 1
ATOM 536 N N . TYR A 1 66 ? -1.19 -15.711 -23.156 1 73.88 66 TYR A N 1
ATOM 537 C CA . TYR A 1 66 ? -2.492 -16.203 -23.609 1 73.88 66 TYR A CA 1
ATOM 538 C C . TYR A 1 66 ? -2.945 -15.477 -24.859 1 73.88 66 TYR A C 1
ATOM 540 O O . TYR A 1 66 ? -3.975 -15.82 -25.453 1 73.88 66 TYR A O 1
ATOM 548 N N . GLN A 1 67 ? -2.24 -14.383 -25.203 1 64 67 GLN A N 1
ATOM 549 C CA . GLN A 1 67 ? -2.633 -13.555 -26.344 1 64 67 GLN A CA 1
ATOM 550 C C . GLN A 1 67 ? -2.74 -14.383 -27.609 1 64 67 GLN A C 1
ATOM 552 O O . GLN A 1 67 ? -3.699 -14.242 -28.375 1 64 67 GLN A O 1
ATOM 557 N N . GLU A 1 68 ? -1.702 -15.281 -27.797 1 59.22 68 GLU A N 1
ATOM 558 C CA . GLU A 1 68 ? -1.737 -16.047 -29.047 1 59.22 68 GLU A CA 1
ATOM 559 C C . GLU A 1 68 ? -2.916 -17.016 -29.062 1 59.22 68 GLU A C 1
ATOM 561 O O . GLU A 1 68 ? -3.506 -17.266 -30.109 1 59.22 68 GLU A O 1
ATOM 566 N N . VAL A 1 69 ? -3.256 -17.484 -27.812 1 54.38 69 VAL A N 1
ATOM 567 C CA . VAL A 1 69 ? -4.414 -18.375 -27.719 1 54.38 69 VAL A CA 1
ATOM 568 C C . VAL A 1 69 ? -5.676 -17.625 -28.141 1 54.38 69 VAL A C 1
ATOM 570 O O . VAL A 1 69 ? -6.52 -18.156 -28.859 1 54.38 69 VAL A O 1
ATOM 573 N N . LEU A 1 70 ? -5.676 -16.297 -27.719 1 51.66 70 LEU A N 1
ATOM 574 C CA . LEU A 1 70 ? -6.84 -15.484 -28.031 1 51.66 70 LEU A CA 1
ATOM 575 C C . LEU A 1 70 ? -6.84 -15.07 -29.5 1 51.66 70 LEU A C 1
ATOM 577 O O . LEU A 1 70 ? -7.891 -15.039 -30.141 1 51.66 70 LEU A O 1
ATOM 581 N N . GLU A 1 71 ? -5.637 -14.742 -30.078 1 52.41 71 GLU A N 1
ATOM 582 C CA . GLU A 1 71 ? -5.543 -14.281 -31.469 1 52.41 71 GLU A CA 1
ATOM 583 C C . GLU A 1 71 ? -5.746 -15.43 -32.438 1 52.41 71 GLU A C 1
ATOM 585 O O . GLU A 1 71 ? -6.32 -15.242 -33.531 1 52.41 71 GLU A O 1
ATOM 590 N N . GLN A 1 72 ? -5.125 -16.578 -32.25 1 48.12 72 GLN A N 1
ATOM 591 C CA . GLN A 1 72 ? -5.293 -17.688 -33.188 1 48.12 72 GLN A CA 1
ATOM 592 C C . GLN A 1 72 ? -6.617 -18.422 -32.938 1 48.12 72 GLN A C 1
ATOM 594 O O . GLN A 1 72 ? -6.895 -19.438 -33.562 1 48.12 72 GLN A O 1
ATOM 599 N N . LYS A 1 73 ? -7.492 -17.688 -32.406 1 50.19 73 LYS A N 1
ATOM 600 C CA . LYS A 1 73 ? -8.844 -18.203 -32.219 1 50.19 73 LYS A CA 1
ATOM 601 C C . LYS A 1 73 ? -8.812 -19.688 -31.859 1 50.19 73 LYS A C 1
ATOM 603 O O . LYS A 1 73 ? -9.555 -20.484 -32.438 1 50.19 73 LYS A O 1
ATOM 608 N N . LEU A 1 74 ? -7.629 -20.047 -31.547 1 48.19 74 LEU A N 1
ATOM 609 C CA . LEU A 1 74 ? -7.613 -21.469 -31.203 1 48.19 74 LEU A CA 1
ATOM 610 C C . LEU A 1 74 ? -8.719 -21.812 -30.219 1 48.19 74 LEU A C 1
ATOM 612 O O . LEU A 1 74 ? -9.039 -21 -29.344 1 48.19 74 LEU A O 1
ATOM 616 N N . PRO A 1 75 ? -9.547 -22.641 -30.578 1 40.06 75 PRO A N 1
ATOM 617 C CA . PRO A 1 75 ? -10.648 -23 -29.672 1 40.06 75 PRO A CA 1
ATOM 618 C C . PRO A 1 75 ? -10.188 -23.156 -28.219 1 40.06 75 PRO A C 1
ATOM 620 O O . PRO A 1 75 ? -9.32 -24 -27.938 1 40.06 75 PRO A O 1
ATOM 623 N N . VAL A 1 76 ? -9.859 -22.078 -27.594 1 45.5 76 VAL A N 1
ATOM 624 C CA . VAL A 1 76 ? -9.727 -22.297 -26.156 1 45.5 76 VAL A CA 1
ATOM 625 C C . VAL A 1 76 ? -10.828 -23.234 -25.688 1 45.5 76 VAL A C 1
ATOM 627 O O . VAL A 1 76 ? -12.016 -22.922 -25.797 1 45.5 76 VAL A O 1
ATOM 630 N N . PRO A 1 77 ? -10.57 -24.422 -25.688 1 42.88 77 PRO A N 1
ATOM 631 C CA . PRO A 1 77 ? -11.703 -25.188 -25.172 1 42.88 77 PRO A CA 1
ATOM 632 C C . PRO A 1 77 ? -12.297 -24.578 -23.906 1 42.88 77 PRO A C 1
ATOM 634 O O . PRO A 1 77 ? -11.578 -23.938 -23.125 1 42.88 77 PRO A O 1
ATOM 637 N N . ALA A 1 78 ? -13.453 -24.078 -23.969 1 41.91 78 ALA A N 1
ATOM 638 C CA . ALA A 1 78 ? -14.234 -23.531 -22.875 1 41.91 78 ALA A CA 1
ATOM 639 C C . ALA A 1 78 ? -13.773 -24.109 -21.531 1 41.91 78 ALA A C 1
ATOM 641 O O . ALA A 1 78 ? -13.891 -23.453 -20.5 1 41.91 78 ALA A O 1
ATOM 642 N N . ASP A 1 79 ? -13.359 -25.406 -21.484 1 43.59 79 ASP A N 1
ATOM 643 C CA . ASP A 1 79 ? -12.992 -26.078 -20.234 1 43.59 79 ASP A CA 1
ATOM 644 C C . ASP A 1 79 ? -11.492 -25.953 -19.969 1 43.59 79 ASP A C 1
ATOM 646 O O . ASP A 1 79 ? -10.672 -26.172 -20.875 1 43.59 79 ASP A O 1
ATOM 650 N N . GLY A 1 80 ? -10.898 -24.953 -19.281 1 51 80 GLY A N 1
ATOM 651 C CA . GLY A 1 80 ? -9.57 -24.797 -18.703 1 51 80 GLY A CA 1
ATOM 652 C C . GLY A 1 80 ? -8.688 -26.016 -18.906 1 51 80 GLY A C 1
ATOM 653 O O . GLY A 1 80 ? -7.48 -25.953 -18.656 1 51 80 GLY A O 1
ATOM 654 N N . ASP A 1 81 ? -9.219 -27.047 -19.312 1 57.72 81 ASP A N 1
ATOM 655 C CA . ASP A 1 81 ? -8.547 -28.344 -19.375 1 57.72 81 ASP A CA 1
ATOM 656 C C . ASP A 1 81 ? -7.57 -28.391 -20.547 1 57.72 81 ASP A C 1
ATOM 658 O O . ASP A 1 81 ? -6.488 -28.969 -20.438 1 57.72 81 ASP A O 1
ATOM 662 N N . GLU A 1 82 ? -7.75 -27.453 -21.562 1 69.5 82 GLU A N 1
ATOM 663 C CA . GLU A 1 82 ? -6.941 -27.594 -22.766 1 69.5 82 GLU A CA 1
ATOM 664 C C . GLU A 1 82 ? -5.633 -26.828 -22.656 1 69.5 82 GLU A C 1
ATOM 666 O O . GLU A 1 82 ? -4.609 -27.234 -23.203 1 69.5 82 GLU A O 1
ATOM 671 N N . MET A 1 83 ? -5.57 -25.844 -21.812 1 79 83 MET A N 1
ATOM 672 C CA . MET A 1 83 ? -4.363 -25.016 -21.766 1 79 83 MET A CA 1
ATOM 673 C C . MET A 1 83 ? -3.227 -25.766 -21.078 1 79 83 MET A C 1
ATOM 675 O O . MET A 1 83 ? -2.096 -25.766 -21.562 1 79 83 MET A O 1
ATOM 679 N N . VAL A 1 84 ? -3.605 -26.422 -20.031 1 85.25 84 VAL A N 1
ATOM 680 C CA . VAL A 1 84 ? -2.551 -27.078 -19.266 1 85.25 84 VAL A CA 1
ATOM 681 C C . VAL A 1 84 ? -2.174 -28.406 -19.938 1 85.25 84 VAL A C 1
ATOM 683 O O . VAL A 1 84 ? -1.164 -29.016 -19.578 1 85.25 84 VAL A O 1
ATOM 686 N N . ALA A 1 85 ? -2.992 -28.719 -20.969 1 86.88 85 ALA A N 1
ATOM 687 C CA . ALA A 1 85 ? -2.676 -29.906 -21.75 1 86.88 85 ALA A CA 1
ATOM 688 C C . ALA A 1 85 ? -1.573 -29.625 -22.766 1 86.88 85 ALA A C 1
ATOM 690 O O . ALA A 1 85 ? -0.984 -30.547 -23.328 1 86.88 85 ALA A O 1
ATOM 691 N N . ASN A 1 86 ? -1.332 -28.344 -23.016 1 88.56 86 ASN A N 1
ATOM 692 C CA . ASN A 1 86 ? -0.22 -27.906 -23.844 1 88.56 86 ASN A CA 1
ATOM 693 C C . ASN A 1 86 ? 1.059 -27.734 -23.031 1 88.56 86 ASN A C 1
ATOM 695 O O . ASN A 1 86 ? 1.1 -26.922 -22.094 1 88.56 86 ASN A O 1
ATOM 699 N N . PRO A 1 87 ? 2.047 -28.484 -23.406 1 92.5 87 PRO A N 1
ATOM 700 C CA . PRO A 1 87 ? 3.232 -28.5 -22.547 1 92.5 87 PRO A CA 1
ATOM 701 C C . PRO A 1 87 ? 3.932 -27.141 -22.484 1 92.5 87 PRO A C 1
ATOM 703 O O . PRO A 1 87 ? 4.516 -26.781 -21.453 1 92.5 87 PRO A O 1
ATOM 706 N N . LEU A 1 88 ? 3.879 -26.344 -23.578 1 92.69 88 LEU A N 1
ATOM 707 C CA . LEU A 1 88 ? 4.527 -25.047 -23.547 1 92.69 88 LEU A CA 1
ATOM 708 C C . LEU A 1 88 ? 3.768 -24.078 -22.641 1 92.69 88 LEU A C 1
ATOM 710 O O . LEU A 1 88 ? 4.379 -23.312 -21.875 1 92.69 88 LEU A O 1
ATOM 714 N N . GLN A 1 89 ? 2.449 -24.109 -22.734 1 91.19 89 GLN A N 1
ATOM 715 C CA . GLN A 1 89 ? 1.623 -23.297 -21.859 1 91.19 89 GLN A CA 1
ATOM 716 C C . GLN A 1 89 ? 1.802 -23.688 -20.391 1 91.19 89 GLN A C 1
ATOM 718 O O . GLN A 1 89 ? 1.872 -22.844 -19.516 1 91.19 89 GLN A O 1
ATOM 723 N N . ALA A 1 90 ? 1.846 -25 -20.203 1 92.88 90 ALA A N 1
ATOM 724 C CA . ALA A 1 90 ? 2.037 -25.516 -18.844 1 92.88 90 ALA A CA 1
ATOM 725 C C . ALA A 1 90 ? 3.383 -25.078 -18.281 1 92.88 90 ALA A C 1
ATOM 727 O O . ALA A 1 90 ? 3.473 -24.672 -17.125 1 92.88 90 ALA A O 1
ATOM 728 N N . PHE A 1 91 ? 4.441 -25.078 -19.078 1 94.88 91 PHE A N 1
ATOM 729 C CA . PHE A 1 91 ? 5.773 -24.641 -18.672 1 94.88 91 PHE A CA 1
ATOM 730 C C . PHE A 1 91 ? 5.77 -23.172 -18.281 1 94.88 91 PHE A C 1
ATOM 732 O O . PHE A 1 91 ? 6.301 -22.812 -17.219 1 94.88 91 PHE A O 1
ATOM 739 N N . GLN A 1 92 ? 5.133 -22.438 -19.094 1 93.88 92 GLN A N 1
ATOM 740 C CA . GLN A 1 92 ? 5.109 -21 -18.828 1 93.88 92 GLN A CA 1
ATOM 741 C C . GLN A 1 92 ? 4.27 -20.672 -17.594 1 93.88 92 GLN A C 1
ATOM 743 O O . GLN A 1 92 ? 4.578 -19.734 -16.844 1 93.88 92 GLN A O 1
ATOM 748 N N . LEU A 1 93 ? 3.145 -21.391 -17.391 1 94.06 93 LEU A N 1
ATOM 749 C CA . LEU A 1 93 ? 2.336 -21.25 -16.172 1 94.06 93 LEU A CA 1
ATOM 750 C C . LEU A 1 93 ? 3.182 -21.484 -14.93 1 94.06 93 LEU A C 1
ATOM 752 O O . LEU A 1 93 ? 3.189 -20.656 -14.016 1 94.06 93 LEU A O 1
ATOM 756 N N . VAL A 1 94 ? 3.961 -22.594 -14.953 1 95.06 94 VAL A N 1
ATOM 757 C CA . VAL A 1 94 ? 4.793 -22.938 -13.805 1 95.06 94 VAL A CA 1
ATOM 758 C C . VAL A 1 94 ? 5.891 -21.891 -13.625 1 95.06 94 VAL A C 1
ATOM 760 O O . VAL A 1 94 ? 6.195 -21.484 -12.5 1 95.06 94 VAL A O 1
ATOM 763 N N . ARG A 1 95 ? 6.438 -21.422 -14.688 1 95.06 95 ARG A N 1
ATOM 764 C CA . ARG A 1 95 ? 7.512 -20.422 -14.633 1 95.06 95 ARG A CA 1
ATOM 765 C C . ARG A 1 95 ? 7.016 -19.109 -14.047 1 95.06 95 ARG A C 1
ATOM 767 O O . ARG A 1 95 ? 7.688 -18.516 -13.203 1 95.06 95 ARG A O 1
ATOM 774 N N . ARG A 1 96 ? 5.824 -18.609 -14.453 1 95.12 96 ARG A N 1
ATOM 775 C CA . ARG A 1 96 ? 5.281 -17.344 -13.969 1 95.12 96 ARG A CA 1
ATOM 776 C C . ARG A 1 96 ? 5.078 -17.391 -12.461 1 95.12 96 ARG A C 1
ATOM 778 O O . ARG A 1 96 ? 5.496 -16.469 -11.75 1 95.12 96 ARG A O 1
ATOM 785 N N . LEU A 1 97 ? 4.582 -18.5 -11.977 1 96.31 97 LEU A N 1
ATOM 786 C CA . LEU A 1 97 ? 4.234 -18.562 -10.562 1 96.31 97 LEU A CA 1
ATOM 787 C C . LEU A 1 97 ? 5.434 -18.984 -9.727 1 96.31 97 LEU A C 1
ATOM 789 O O . LEU A 1 97 ? 5.438 -18.812 -8.5 1 96.31 97 LEU A O 1
ATOM 793 N N . SER A 1 98 ? 6.496 -19.562 -10.398 1 94.75 98 SER A N 1
ATOM 794 C CA . SER A 1 98 ? 7.68 -19.969 -9.648 1 94.75 98 SER A CA 1
ATOM 795 C C . SER A 1 98 ? 8.758 -18.891 -9.68 1 94.75 98 SER A C 1
ATOM 797 O O . SER A 1 98 ? 9.547 -18.766 -8.742 1 94.75 98 SER A O 1
ATOM 799 N N . VAL A 1 99 ? 8.805 -18.125 -10.773 1 94.31 99 VAL A N 1
ATOM 800 C CA . VAL A 1 99 ? 9.891 -17.156 -10.922 1 94.31 99 VAL A CA 1
ATOM 801 C C . VAL A 1 99 ? 9.328 -15.742 -10.977 1 94.31 99 VAL A C 1
ATOM 803 O O . VAL A 1 99 ? 9.594 -14.93 -10.094 1 94.31 99 VAL A O 1
ATOM 806 N N . ASP A 1 100 ? 8.43 -15.492 -11.914 1 94.94 100 ASP A N 1
ATOM 807 C CA . ASP A 1 100 ? 7.945 -14.133 -12.141 1 94.94 100 ASP A CA 1
ATOM 808 C C . ASP A 1 100 ? 7.129 -13.641 -10.945 1 94.94 100 ASP A C 1
ATOM 810 O O . ASP A 1 100 ? 7.062 -12.438 -10.688 1 94.94 100 ASP A O 1
ATOM 814 N N . TRP A 1 101 ? 6.582 -14.555 -10.164 1 96.44 101 TRP A N 1
ATOM 815 C CA . TRP A 1 101 ? 5.789 -14.188 -9 1 96.44 101 TRP A CA 1
ATOM 816 C C . TRP A 1 101 ? 6.656 -13.5 -7.949 1 96.44 101 TRP A C 1
ATOM 818 O O . TRP A 1 101 ? 6.137 -12.844 -7.043 1 96.44 101 TRP A O 1
ATOM 828 N N . ASP A 1 102 ? 7.977 -13.57 -8.102 1 93.75 102 ASP A N 1
ATOM 829 C CA . ASP A 1 102 ? 8.891 -12.898 -7.184 1 93.75 102 ASP A CA 1
ATOM 830 C C . ASP A 1 102 ? 8.727 -11.383 -7.246 1 93.75 102 ASP A C 1
ATOM 832 O O . ASP A 1 102 ? 8.977 -10.68 -6.266 1 93.75 102 ASP A O 1
ATOM 836 N N . PHE A 1 103 ? 8.312 -10.914 -8.43 1 92.56 103 PHE A N 1
ATOM 837 C CA . PHE A 1 103 ? 7.988 -9.492 -8.539 1 92.56 103 PHE A CA 1
ATOM 838 C C . PHE A 1 103 ? 6.938 -9.094 -7.504 1 92.56 103 PHE A C 1
ATOM 840 O O . PHE A 1 103 ? 7.078 -8.07 -6.832 1 92.56 103 PHE A O 1
ATOM 847 N N . ILE A 1 104 ? 5.93 -9.898 -7.359 1 96.5 104 ILE A N 1
ATOM 848 C CA . ILE A 1 104 ? 4.793 -9.609 -6.492 1 96.5 104 ILE A CA 1
ATOM 849 C C . ILE A 1 104 ? 5.191 -9.82 -5.035 1 96.5 104 ILE A C 1
ATOM 851 O O . ILE A 1 104 ? 4.867 -9.008 -4.168 1 96.5 104 ILE A O 1
ATOM 855 N N . LYS A 1 105 ? 5.941 -10.945 -4.828 1 94.06 105 LYS A N 1
ATOM 856 C CA . LYS A 1 105 ? 6.402 -11.227 -3.473 1 94.06 105 LYS A CA 1
ATOM 857 C C . LYS A 1 105 ? 7.227 -10.062 -2.92 1 94.06 105 LYS A C 1
ATOM 859 O O . LYS A 1 105 ? 7.047 -9.664 -1.769 1 94.06 105 LYS A O 1
ATOM 864 N N . GLY A 1 106 ? 8.07 -9.547 -3.756 1 91.5 106 GLY A N 1
ATOM 865 C CA . GLY A 1 106 ? 8.891 -8.414 -3.357 1 91.5 106 GLY A CA 1
ATOM 866 C C . GLY A 1 106 ? 8.078 -7.16 -3.098 1 91.5 106 GLY A C 1
ATOM 867 O O . GLY A 1 106 ? 8.344 -6.43 -2.139 1 91.5 106 GLY A O 1
ATOM 868 N N . ALA A 1 107 ? 7.09 -6.941 -3.885 1 92.44 107 ALA A N 1
ATOM 869 C CA . ALA A 1 107 ? 6.258 -5.742 -3.791 1 92.44 107 ALA A CA 1
ATOM 870 C C . ALA A 1 107 ? 5.402 -5.77 -2.529 1 92.44 107 ALA A C 1
ATOM 872 O O . ALA A 1 107 ? 5.172 -4.73 -1.908 1 92.44 107 ALA A O 1
ATOM 873 N N . MET A 1 108 ? 4.984 -6.957 -2.074 1 92.5 108 MET A N 1
ATOM 874 C CA . MET A 1 108 ? 4.047 -7.078 -0.962 1 92.5 108 MET A CA 1
ATOM 875 C C . MET A 1 108 ? 4.777 -7.031 0.375 1 92.5 108 MET A C 1
ATOM 877 O O . MET A 1 108 ? 4.145 -7.012 1.433 1 92.5 108 MET A O 1
ATOM 881 N N . ARG A 1 109 ? 6.086 -6.992 0.413 1 88 109 ARG A N 1
ATOM 882 C CA . ARG A 1 109 ? 6.883 -7.168 1.622 1 88 109 ARG A CA 1
ATOM 883 C C . ARG A 1 109 ? 6.855 -5.914 2.488 1 88 109 ARG A C 1
ATOM 885 O O . ARG A 1 109 ? 6.926 -6 3.715 1 88 109 ARG A O 1
ATOM 892 N N . THR A 1 110 ? 6.66 -4.777 1.917 1 89.5 110 THR A N 1
ATOM 893 C CA . THR A 1 110 ? 6.836 -3.551 2.688 1 89.5 110 THR A CA 1
ATOM 894 C C . THR A 1 110 ? 5.52 -2.789 2.805 1 89.5 110 THR A C 1
ATOM 896 O O . THR A 1 110 ? 4.684 -2.846 1.902 1 89.5 110 THR A O 1
ATOM 899 N N . ASP A 1 111 ? 5.367 -2.199 3.963 1 91.69 111 ASP A N 1
ATOM 900 C CA . ASP A 1 111 ? 4.273 -1.261 4.195 1 91.69 111 ASP A CA 1
ATOM 901 C C . ASP A 1 111 ? 4.711 0.173 3.9 1 91.69 111 ASP A C 1
ATOM 903 O O . ASP A 1 111 ? 5.391 0.8 4.715 1 91.69 111 ASP A O 1
ATOM 907 N N . ASP A 1 112 ? 4.199 0.718 2.828 1 93.06 112 ASP A N 1
ATOM 908 C CA . ASP A 1 112 ? 4.68 2.006 2.338 1 93.06 112 ASP A CA 1
ATOM 909 C C . ASP A 1 112 ? 4.031 3.16 3.098 1 93.06 112 ASP A C 1
ATOM 911 O O . ASP A 1 112 ? 4.473 4.305 2.992 1 93.06 112 ASP A O 1
ATOM 915 N N . TRP A 1 113 ? 2.994 2.898 3.969 1 96.12 113 TRP A N 1
ATOM 916 C CA . TRP A 1 113 ? 2.332 3.936 4.75 1 96.12 113 TRP A CA 1
ATOM 917 C C . TRP A 1 113 ? 3.018 4.121 6.102 1 96.12 113 TRP A C 1
ATOM 919 O O . TRP A 1 113 ? 2.783 5.117 6.789 1 96.12 113 TRP A O 1
ATOM 929 N N . LEU A 1 114 ? 3.908 3.227 6.449 1 94.75 114 LEU A N 1
ATOM 930 C CA . LEU A 1 114 ? 4.473 3.186 7.797 1 94.75 114 LEU A CA 1
ATOM 931 C C . LEU A 1 114 ? 5.203 4.484 8.117 1 94.75 114 LEU A C 1
ATOM 933 O O . LEU A 1 114 ? 4.992 5.074 9.18 1 94.75 114 LEU A O 1
ATOM 937 N N . PRO A 1 115 ? 6.051 5.051 7.223 1 96.19 115 PRO A N 1
ATOM 938 C CA . PRO A 1 115 ? 6.738 6.305 7.547 1 96.19 115 PRO A CA 1
ATOM 939 C C . PRO A 1 115 ? 5.77 7.461 7.793 1 96.19 115 PRO A C 1
ATOM 941 O O . PRO A 1 115 ? 5.996 8.281 8.688 1 96.19 115 PRO A O 1
ATOM 944 N N . ILE A 1 116 ? 4.723 7.539 7.062 1 96.81 116 ILE A N 1
ATOM 945 C CA . ILE A 1 116 ? 3.75 8.617 7.191 1 96.81 116 ILE A CA 1
ATOM 946 C C . ILE A 1 116 ? 2.971 8.453 8.492 1 96.81 116 ILE A C 1
ATOM 948 O O . ILE A 1 116 ? 2.785 9.422 9.242 1 96.81 116 ILE A O 1
ATOM 952 N N . ARG A 1 117 ? 2.537 7.223 8.75 1 95.5 117 ARG A N 1
ATOM 953 C CA . ARG A 1 117 ? 1.817 6.945 9.992 1 95.5 117 ARG A CA 1
ATOM 954 C C . ARG A 1 117 ? 2.676 7.27 11.211 1 95.5 117 ARG A C 1
ATOM 956 O O . ARG A 1 117 ? 2.18 7.812 12.195 1 95.5 117 ARG A O 1
ATOM 963 N N . LYS A 1 118 ? 3.92 6.918 11.133 1 95.69 118 LYS A N 1
ATOM 964 C CA . LYS A 1 118 ? 4.844 7.195 12.227 1 95.69 118 LYS A CA 1
ATOM 965 C C . LYS A 1 118 ? 5 8.695 12.453 1 95.69 118 LYS A C 1
ATOM 967 O O . LYS A 1 118 ? 4.977 9.164 13.594 1 95.69 118 LYS A O 1
ATOM 972 N N . LEU A 1 119 ? 5.102 9.414 11.367 1 95.5 119 LEU A N 1
ATOM 973 C CA . LEU A 1 119 ? 5.246 10.867 11.445 1 95.5 119 LEU A CA 1
ATOM 974 C C . LEU A 1 119 ? 4.012 11.5 12.078 1 95.5 119 LEU A C 1
ATOM 976 O O . LEU A 1 119 ? 4.125 12.359 12.961 1 95.5 119 LEU A O 1
ATOM 980 N N . VAL A 1 120 ? 2.83 11.094 11.664 1 95 120 VAL A N 1
ATOM 981 C CA . VAL A 1 120 ? 1.573 11.625 12.188 1 95 120 VAL A CA 1
ATOM 982 C C . VAL A 1 120 ? 1.433 11.258 13.664 1 95 120 VAL A C 1
ATOM 984 O O . VAL A 1 120 ? 0.988 12.078 14.469 1 95 120 VAL A O 1
ATOM 987 N N . SER A 1 121 ? 1.89 10.039 13.977 1 94.06 121 SER A N 1
ATOM 988 C CA . SER A 1 121 ? 1.809 9.586 15.367 1 94.06 121 SER A CA 1
ATOM 989 C C . SER A 1 121 ? 2.783 10.352 16.25 1 94.06 121 SER A C 1
ATOM 991 O O . SER A 1 121 ? 2.424 10.781 17.359 1 94.06 121 SER A O 1
ATOM 993 N N . ASP A 1 122 ? 3.984 10.609 15.781 1 94.38 122 ASP A N 1
ATOM 994 C CA . ASP A 1 122 ? 5.031 11.289 16.547 1 94.38 122 ASP A CA 1
ATOM 995 C C . ASP A 1 122 ? 4.66 12.742 16.797 1 94.38 122 ASP A C 1
ATOM 997 O O . ASP A 1 122 ? 5.004 13.305 17.844 1 94.38 122 ASP A O 1
ATOM 1001 N N . TYR A 1 123 ? 3.889 13.336 15.898 1 93.81 123 TYR A N 1
ATOM 1002 C CA . TYR A 1 123 ? 3.574 14.758 16.016 1 93.81 123 TYR A CA 1
ATOM 1003 C C . TYR A 1 123 ? 2.068 14.977 16.125 1 93.81 123 TYR A C 1
ATOM 1005 O O . TYR A 1 123 ? 1.538 15.953 15.586 1 93.81 123 TYR A O 1
ATOM 1013 N N . ARG A 1 124 ? 1.412 14.055 16.734 1 91.62 124 ARG A N 1
ATOM 1014 C CA . ARG A 1 124 ? -0.041 14.078 16.875 1 91.62 124 ARG A CA 1
ATOM 1015 C C . ARG A 1 124 ? -0.509 15.367 17.547 1 91.62 124 ARG A C 1
ATOM 1017 O O . ARG A 1 124 ? -1.566 15.898 17.219 1 91.62 124 ARG A O 1
ATOM 1024 N N . GLN A 1 125 ? 0.338 15.945 18.406 1 86.88 125 GLN A N 1
ATOM 1025 C CA . GLN A 1 125 ? -0.028 17.125 19.172 1 86.88 125 GLN A CA 1
ATOM 1026 C C . GLN A 1 125 ? -0.019 18.375 18.297 1 86.88 125 GLN A C 1
ATOM 1028 O O . GLN A 1 125 ? -0.644 19.391 18.641 1 86.88 125 GLN A O 1
ATOM 1033 N N . LEU A 1 126 ? 0.619 18.312 17.188 1 90.69 126 LEU A N 1
ATOM 1034 C CA . LEU A 1 126 ? 0.733 19.484 16.312 1 90.69 126 LEU A CA 1
ATOM 1035 C C . LEU A 1 126 ? -0.371 19.469 15.258 1 90.69 126 LEU A C 1
ATOM 1037 O O . LEU A 1 126 ? -0.606 20.484 14.594 1 90.69 126 LEU A O 1
ATOM 1041 N N . MET A 1 127 ? -1.018 18.375 15.125 1 92.31 127 MET A N 1
ATOM 1042 C CA . MET A 1 127 ? -2.051 18.297 14.094 1 92.31 127 MET A CA 1
ATOM 1043 C C . MET A 1 127 ? -3.268 19.125 14.477 1 92.31 127 MET A C 1
ATOM 1045 O O . MET A 1 127 ? -3.816 18.969 15.57 1 92.31 127 MET A O 1
ATOM 1049 N N . PRO A 1 128 ? -3.688 19.984 13.555 1 94.06 128 PRO A N 1
ATOM 1050 C CA . PRO A 1 128 ? -4.816 20.844 13.891 1 94.06 128 PRO A CA 1
ATOM 1051 C C . PRO A 1 128 ? -6.156 20.109 13.875 1 94.06 128 PRO A C 1
ATOM 1053 O O . PRO A 1 128 ? -6.32 19.125 13.148 1 94.06 128 PRO A O 1
ATOM 1056 N N . SER A 1 129 ? -7.074 20.531 14.68 1 90.19 129 SER A N 1
ATOM 1057 C CA . SER A 1 129 ? -8.438 20.016 14.727 1 90.19 129 SER A CA 1
ATOM 1058 C C . SER A 1 129 ? -9.391 20.906 13.93 1 90.19 129 SER A C 1
ATOM 1060 O O . SER A 1 129 ? -8.977 21.938 13.383 1 90.19 129 SER A O 1
ATOM 1062 N N . LYS A 1 130 ? -10.617 20.562 13.867 1 88.25 130 LYS A N 1
ATOM 1063 C CA . LYS A 1 130 ? -11.641 21.375 13.211 1 88.25 130 LYS A CA 1
ATOM 1064 C C . LYS A 1 130 ? -11.891 22.672 13.969 1 88.25 130 LYS A C 1
ATOM 1066 O O . LYS A 1 130 ? -12.188 23.703 13.367 1 88.25 130 LYS A O 1
ATOM 1071 N N . ASP A 1 131 ? -11.641 22.578 15.234 1 87.81 131 ASP A N 1
ATOM 1072 C CA . ASP A 1 131 ? -11.773 23.781 16.047 1 87.81 131 ASP A CA 1
ATOM 1073 C C . ASP A 1 131 ? -10.672 24.781 15.727 1 87.81 131 ASP A C 1
ATOM 1075 O O . ASP A 1 131 ? -10.898 26 15.781 1 87.81 131 ASP A O 1
ATOM 1079 N N . ASP A 1 132 ? -9.562 24.25 15.43 1 89.75 132 ASP A N 1
ATOM 1080 C CA . ASP A 1 132 ? -8.469 25.125 15.016 1 89.75 132 ASP A CA 1
ATOM 1081 C C . ASP A 1 132 ? -8.812 25.844 13.711 1 89.75 132 ASP A C 1
ATOM 1083 O O . ASP A 1 132 ? -8.523 27.031 13.562 1 89.75 132 ASP A O 1
ATOM 1087 N N . LEU A 1 133 ? -9.383 25.125 12.859 1 93.44 133 LEU A N 1
ATOM 1088 C CA . LEU A 1 133 ? -9.766 25.719 11.586 1 93.44 133 LEU A CA 1
ATOM 1089 C C . LEU A 1 133 ? -10.844 26.781 11.789 1 93.44 133 LEU A C 1
ATOM 1091 O O . LEU A 1 133 ? -10.812 27.828 11.148 1 93.44 133 LEU A O 1
ATOM 1095 N N . GLN A 1 134 ? -11.812 26.453 12.594 1 92.06 134 GLN A N 1
ATOM 1096 C CA . GLN A 1 134 ? -12.844 27.438 12.906 1 92.06 134 GLN A CA 1
ATOM 1097 C C . GLN A 1 134 ? -12.242 28.688 13.516 1 92.06 134 GLN A C 1
ATOM 1099 O O . GLN A 1 134 ? -12.617 29.812 13.156 1 92.06 134 GLN A O 1
ATOM 1104 N N . GLY A 1 135 ? -11.297 28.453 14.484 1 90.19 135 GLY A N 1
ATOM 1105 C CA . GLY A 1 135 ? -10.609 29.578 15.086 1 90.19 135 GLY A CA 1
ATOM 1106 C C . GLY A 1 135 ? -9.844 30.422 14.086 1 90.19 135 GLY A C 1
ATOM 1107 O O . GLY A 1 135 ? -9.859 31.656 14.148 1 90.19 135 GLY A O 1
ATOM 1108 N N . ALA A 1 136 ? -9.188 29.75 13.172 1 93.06 136 ALA A N 1
ATOM 1109 C CA . ALA A 1 136 ? -8.445 30.453 12.125 1 93.06 136 ALA A CA 1
ATOM 1110 C C . ALA A 1 136 ? -9.383 31.266 11.234 1 93.06 136 ALA A C 1
ATOM 1112 O O . ALA A 1 136 ? -9.07 32.375 10.852 1 93.06 136 ALA A O 1
ATOM 1113 N N . ALA A 1 137 ? -10.523 30.719 10.914 1 93.81 137 ALA A N 1
ATOM 1114 C CA . ALA A 1 137 ? -11.508 31.406 10.086 1 93.81 137 ALA A CA 1
ATOM 1115 C C . ALA A 1 137 ? -12.023 32.656 10.789 1 93.81 137 ALA A C 1
ATOM 1117 O O . ALA A 1 137 ? -12.102 33.719 10.18 1 93.81 137 ALA A O 1
ATOM 1118 N N . LEU A 1 138 ? -12.352 32.5 12.008 1 91.44 138 LEU A N 1
ATOM 1119 C CA . LEU A 1 138 ? -12.891 33.625 12.758 1 91.44 138 LEU A CA 1
ATOM 1120 C C . LEU A 1 138 ? -11.828 34.719 12.984 1 91.44 138 LEU A C 1
ATOM 1122 O O . LEU A 1 138 ? -12.141 35.906 13.094 1 91.44 138 LEU A O 1
ATOM 1126 N N . ALA A 1 139 ? -10.57 34.25 13.062 1 92.44 139 ALA A N 1
ATOM 1127 C CA . ALA A 1 139 ? -9.477 35.219 13.125 1 92.44 139 ALA A CA 1
ATOM 1128 C C . ALA A 1 139 ? -9.461 36.094 11.898 1 92.44 139 ALA A C 1
ATOM 1130 O O . ALA A 1 139 ? -9.227 37.312 12 1 92.44 139 ALA A O 1
ATOM 1131 N N . LEU A 1 140 ? -9.742 35.531 10.727 1 93.38 140 LEU A N 1
ATOM 1132 C CA . LEU A 1 140 ? -9.797 36.312 9.5 1 93.38 140 LEU A CA 1
ATOM 1133 C C . LEU A 1 140 ? -10.977 37.281 9.523 1 93.38 140 LEU A C 1
ATOM 1135 O O . LEU A 1 140 ? -10.867 38.406 9.062 1 93.38 140 LEU A O 1
ATOM 1139 N N . VAL A 1 141 ? -12.07 36.844 10.047 1 92.25 141 VAL A N 1
ATOM 1140 C CA . VAL A 1 141 ? -13.258 37.656 10.148 1 92.25 141 VAL A CA 1
ATOM 1141 C C . VAL A 1 141 ? -13 38.844 11.102 1 92.25 141 VAL A C 1
ATOM 1143 O O . VAL A 1 141 ? -13.461 39.938 10.867 1 92.25 141 VAL A O 1
ATOM 1146 N N . ARG A 1 142 ? -12.227 38.531 12.125 1 91.5 142 ARG A N 1
ATOM 1147 C CA . ARG A 1 142 ? -11.859 39.562 13.078 1 91.5 142 ARG A CA 1
ATOM 1148 C C . ARG A 1 142 ? -10.992 40.625 12.414 1 91.5 142 ARG A C 1
ATOM 1150 O O . ARG A 1 142 ? -11.133 41.844 12.703 1 91.5 142 ARG A O 1
ATOM 1157 N N . LEU A 1 143 ? -10.102 40.188 11.586 1 94.5 143 LEU A N 1
ATOM 1158 C CA . LEU A 1 143 ? -9.273 41.125 10.844 1 94.5 143 LEU A CA 1
ATOM 1159 C C . LEU A 1 143 ? -10.133 42 9.93 1 94.5 143 LEU A C 1
ATOM 1161 O O . LEU A 1 143 ? -9.883 43.188 9.812 1 94.5 143 LEU A O 1
ATOM 1165 N N . GLN A 1 144 ? -11.102 41.375 9.266 1 93.06 144 GLN A N 1
ATOM 1166 C CA . GLN A 1 144 ? -12.031 42.125 8.43 1 93.06 144 GLN A CA 1
ATOM 1167 C C . GLN A 1 144 ? -12.727 43.219 9.234 1 93.06 144 GLN A C 1
ATOM 1169 O O . GLN A 1 144 ? -12.773 44.375 8.805 1 93.06 144 GLN A O 1
ATOM 1174 N N . ASP A 1 145 ? -13.18 42.812 10.336 1 89.94 145 ASP A N 1
ATOM 1175 C CA . ASP A 1 145 ? -13.969 43.719 11.18 1 89.94 145 ASP A CA 1
ATOM 1176 C C . ASP A 1 145 ? -13.109 44.875 11.719 1 89.94 145 ASP A C 1
ATOM 1178 O O . ASP A 1 145 ? -13.492 46.031 11.633 1 89.94 145 ASP A O 1
ATOM 1182 N N . THR A 1 146 ? -11.961 44.562 12.242 1 93 146 THR A N 1
ATOM 1183 C CA . THR A 1 146 ? -11.094 45.531 12.906 1 93 146 THR A CA 1
ATOM 1184 C C . THR A 1 146 ? -10.516 46.531 11.898 1 93 146 THR A C 1
ATOM 1186 O O . THR A 1 146 ? -10.523 47.75 12.125 1 93 146 THR A O 1
ATOM 1189 N N . TYR A 1 147 ? -10.102 46 10.781 1 95.12 147 TYR A N 1
ATOM 1190 C CA . TYR A 1 147 ? -9.344 46.812 9.852 1 95.12 147 TYR A CA 1
ATOM 1191 C C . TYR A 1 147 ? -10.18 47.188 8.641 1 95.12 147 TYR A C 1
ATOM 1193 O O . TYR A 1 147 ? -9.672 47.75 7.672 1 95.12 147 TYR A O 1
ATOM 1201 N N . ARG A 1 148 ? -11.445 46.844 8.633 1 92.25 148 ARG A N 1
ATOM 1202 C CA . ARG A 1 148 ? -12.367 47.188 7.547 1 92.25 148 ARG A CA 1
ATOM 1203 C C . ARG A 1 148 ? -11.797 46.719 6.203 1 92.25 148 ARG A C 1
ATOM 1205 O O . ARG A 1 148 ? -11.703 47.531 5.27 1 92.25 148 ARG A O 1
ATOM 1212 N N . LEU A 1 149 ? -11.484 45.5 6.152 1 94.31 149 LEU A N 1
ATOM 1213 C CA . LEU A 1 149 ? -10.852 44.969 4.957 1 94.31 149 LEU A CA 1
ATOM 1214 C C . LEU A 1 149 ? -11.859 44.844 3.814 1 94.31 149 LEU A C 1
ATOM 1216 O O . LEU A 1 149 ? -13.031 44.531 4.043 1 94.31 149 LEU A O 1
ATOM 1220 N N . ASN A 1 150 ? -11.336 45.125 2.617 1 92.62 150 ASN A N 1
ATOM 1221 C CA . ASN A 1 150 ? -12.102 44.844 1.408 1 92.62 150 ASN A CA 1
ATOM 1222 C C . ASN A 1 150 ? -12.062 43.344 1.049 1 92.62 150 ASN A C 1
ATOM 1224 O O . ASN A 1 150 ? -11 42.812 0.746 1 92.62 150 ASN A O 1
ATOM 1228 N N . MET A 1 151 ? -13.18 42.781 0.969 1 91.94 151 MET A N 1
ATOM 1229 C CA . MET A 1 151 ? -13.25 41.312 0.817 1 91.94 151 MET A CA 1
ATOM 1230 C C . MET A 1 151 ? -12.766 40.906 -0.567 1 91.94 151 MET A C 1
ATOM 1232 O O . MET A 1 151 ? -12.188 39.812 -0.726 1 91.94 151 MET A O 1
ATOM 1236 N N . THR A 1 152 ? -12.945 41.719 -1.556 1 94.31 152 THR A N 1
ATOM 1237 C CA . THR A 1 152 ? -12.445 41.406 -2.891 1 94.31 152 THR A CA 1
ATOM 1238 C C . THR A 1 152 ? -10.922 41.344 -2.898 1 94.31 152 THR A C 1
ATOM 1240 O O . THR A 1 152 ? -10.336 40.438 -3.514 1 94.31 152 THR A O 1
ATOM 1243 N N . ASP A 1 153 ? -10.328 42.281 -2.236 1 94.94 153 ASP A N 1
ATOM 1244 C CA . ASP A 1 153 ? -8.875 42.312 -2.125 1 94.94 153 ASP A CA 1
ATOM 1245 C C . ASP A 1 153 ? -8.375 41.094 -1.354 1 94.94 153 ASP A C 1
ATOM 1247 O O . ASP A 1 153 ? -7.387 40.438 -1.745 1 94.94 153 ASP A O 1
ATOM 1251 N N . VAL A 1 154 ? -9.055 40.781 -0.306 1 95.19 154 VAL A N 1
ATOM 1252 C CA . VAL A 1 154 ? -8.664 39.656 0.515 1 95.19 154 VAL A CA 1
ATOM 1253 C C . VAL A 1 154 ? -8.789 38.375 -0.298 1 95.19 154 VAL A C 1
ATOM 1255 O O . VAL A 1 154 ? -7.902 37.5 -0.259 1 95.19 154 VAL A O 1
ATOM 1258 N N . ALA A 1 155 ? -9.891 38.188 -1.009 1 94.56 155 ALA A N 1
ATOM 1259 C CA . ALA A 1 155 ? -10.109 37.031 -1.844 1 94.56 155 ALA A CA 1
ATOM 1260 C C . ALA A 1 155 ? -9.008 36.875 -2.887 1 94.56 155 ALA A C 1
ATOM 1262 O O . ALA A 1 155 ? -8.625 35.75 -3.24 1 94.56 155 ALA A O 1
ATOM 1263 N N . ARG A 1 156 ? -8.477 38 -3.342 1 92.94 156 ARG A N 1
ATOM 1264 C CA . ARG A 1 156 ? -7.434 38 -4.359 1 92.94 156 ARG A CA 1
ATOM 1265 C C . ARG A 1 156 ? -6.055 37.844 -3.727 1 92.94 156 ARG A C 1
ATOM 1267 O O . ARG A 1 156 ? -5.051 37.75 -4.434 1 92.94 156 ARG A O 1
ATOM 1274 N N . GLY A 1 157 ? -6.004 37.875 -2.414 1 91.38 157 GLY A N 1
ATOM 1275 C CA . GLY A 1 157 ? -4.746 37.625 -1.731 1 91.38 157 GLY A CA 1
ATOM 1276 C C . GLY A 1 157 ? -4.039 38.875 -1.281 1 91.38 157 GLY A C 1
ATOM 1277 O O . GLY A 1 157 ? -2.807 38.938 -1.31 1 91.38 157 GLY A O 1
ATOM 1278 N N . GLU A 1 158 ? -4.82 39.844 -0.98 1 92.56 158 GLU A N 1
ATOM 1279 C CA . GLU A 1 158 ? -4.25 41.094 -0.514 1 92.56 158 GLU A CA 1
ATOM 1280 C C . GLU A 1 158 ? -4.871 41.531 0.812 1 92.56 158 GLU A C 1
ATOM 1282 O O . GLU A 1 158 ? -6.094 41.5 0.972 1 92.56 158 GLU A O 1
ATOM 1287 N N . ILE A 1 159 ? -4.008 41.844 1.775 1 92.81 159 ILE A N 1
ATOM 1288 C CA . ILE A 1 159 ? -4.457 42.375 3.057 1 92.81 159 ILE A CA 1
ATOM 1289 C C . ILE A 1 159 ? -3.756 43.719 3.34 1 92.81 159 ILE A C 1
ATOM 1291 O O . ILE A 1 159 ? -2.525 43.75 3.387 1 92.81 159 ILE A O 1
ATOM 1295 N N . LEU A 1 160 ? -4.531 44.719 3.512 1 93.56 160 LEU A N 1
ATOM 1296 C CA . LEU A 1 160 ? -4.016 46.062 3.826 1 93.56 160 LEU A CA 1
ATOM 1297 C C . LEU A 1 160 ? -2.941 46.469 2.826 1 93.56 160 LEU A C 1
ATOM 1299 O O . LEU A 1 160 ? -1.872 46.938 3.219 1 93.56 160 LEU A O 1
ATOM 1303 N N . GLY A 1 161 ? -3.174 46.094 1.598 1 90.38 161 GLY A N 1
ATOM 1304 C CA . GLY A 1 161 ? -2.309 46.531 0.508 1 90.38 161 GLY A CA 1
ATOM 1305 C C . GLY A 1 161 ? -1.102 45.625 0.321 1 90.38 161 GLY A C 1
ATOM 1306 O O . GLY A 1 161 ? -0.264 45.875 -0.548 1 90.38 161 GLY A O 1
ATOM 1307 N N . MET A 1 162 ? -1.003 44.594 0.984 1 89.81 162 MET A N 1
ATOM 1308 C CA . MET A 1 162 ? 0.15 43.719 0.893 1 89.81 162 MET A CA 1
ATOM 1309 C C . MET A 1 162 ? -0.255 42.344 0.334 1 89.81 162 MET A C 1
ATOM 1311 O O . MET A 1 162 ? -1.183 41.719 0.842 1 89.81 162 MET A O 1
ATOM 1315 N N . PRO A 1 163 ? 0.479 41.938 -0.692 1 87.38 163 PRO A N 1
ATOM 1316 C CA . PRO A 1 163 ? 0.185 40.625 -1.221 1 87.38 163 PRO A CA 1
ATOM 1317 C C . PRO A 1 163 ? 0.526 39.5 -0.234 1 87.38 163 PRO A C 1
ATOM 1319 O O . PRO A 1 163 ? 1.548 39.562 0.454 1 87.38 163 PRO A O 1
ATOM 1322 N N . GLN A 1 164 ? -0.293 38.562 -0.129 1 84.38 164 GLN A N 1
ATOM 1323 C CA . GLN A 1 164 ? -0.137 37.469 0.835 1 84.38 164 GLN A CA 1
ATOM 1324 C C . GLN A 1 164 ? 0.447 36.25 0.174 1 84.38 164 GLN A C 1
ATOM 1326 O O . GLN A 1 164 ? 0.75 35.25 0.85 1 84.38 164 GLN A O 1
ATOM 1331 N N . GLY A 1 165 ? 0.64 36.188 -1.155 1 80.12 165 GLY A N 1
ATOM 1332 C CA . GLY A 1 165 ? 1.25 35.062 -1.863 1 80.12 165 GLY A CA 1
ATOM 1333 C C . GLY A 1 165 ? 0.273 33.938 -2.168 1 80.12 165 GLY A C 1
ATOM 1334 O O . GLY A 1 165 ? 0.68 32.844 -2.551 1 80.12 165 GLY A O 1
ATOM 1335 N N . THR A 1 166 ? -0.957 34.094 -1.774 1 87.5 166 THR A N 1
ATOM 1336 C CA . THR A 1 166 ? -1.999 33.125 -2.084 1 87.5 166 THR A CA 1
ATOM 1337 C C . THR A 1 166 ? -3.352 33.812 -2.248 1 87.5 166 THR A C 1
ATOM 1339 O O . THR A 1 166 ? -3.498 35 -1.911 1 87.5 166 THR A O 1
ATOM 1342 N N . SER A 1 167 ? -4.223 33.125 -2.912 1 91.06 167 SER A N 1
ATOM 1343 C CA . SER A 1 167 ? -5.602 33.594 -3.037 1 91.06 167 SER A CA 1
ATOM 1344 C C . SER A 1 167 ? -6.582 32.594 -2.459 1 91.06 167 SER A C 1
ATOM 1346 O O . SER A 1 167 ? -6.215 31.453 -2.18 1 91.06 167 SER A O 1
ATOM 1348 N N . LEU A 1 168 ? -7.723 33.062 -2.182 1 93.44 168 LEU A N 1
ATOM 1349 C CA . LEU A 1 168 ? -8.742 32.188 -1.632 1 93.44 168 LEU A CA 1
ATOM 1350 C C . LEU A 1 168 ? -9.641 31.641 -2.736 1 93.44 168 LEU A C 1
ATOM 1352 O O . LEU A 1 168 ? -9.961 32.344 -3.689 1 93.44 168 LEU A O 1
ATOM 1356 N N . THR A 1 169 ? -10 30.422 -2.609 1 93.38 169 THR A N 1
ATOM 1357 C CA . THR A 1 169 ? -10.938 29.797 -3.539 1 93.38 169 THR A CA 1
ATOM 1358 C C . THR A 1 169 ? -12.383 30.062 -3.109 1 93.38 169 THR A C 1
ATOM 1360 O O . THR A 1 169 ? -12.625 30.578 -2.016 1 93.38 169 THR A O 1
ATOM 1363 N N . ALA A 1 170 ? -13.359 29.734 -4.059 1 96.56 170 ALA A N 1
ATOM 1364 C CA . ALA A 1 170 ? -14.766 29.844 -3.709 1 96.56 170 ALA A CA 1
ATOM 1365 C C . ALA A 1 170 ? -15.102 28.984 -2.496 1 96.56 170 ALA A C 1
ATOM 1367 O O . ALA A 1 170 ? -15.93 29.359 -1.663 1 96.56 170 ALA A O 1
ATOM 1368 N N . ARG A 1 171 ? -14.453 27.906 -2.406 1 95.38 171 ARG A N 1
ATOM 1369 C CA . ARG A 1 171 ? -14.672 27.016 -1.275 1 95.38 171 ARG A CA 1
ATOM 1370 C C . ARG A 1 171 ? -14.172 27.641 0.022 1 95.38 171 ARG A C 1
ATOM 1372 O O . ARG A 1 171 ? -14.812 27.516 1.066 1 95.38 171 ARG A O 1
ATOM 1379 N N . ASP A 1 172 ? -12.992 28.234 -0.029 1 95.75 172 ASP A N 1
ATOM 1380 C CA . ASP A 1 172 ? -12.469 28.953 1.132 1 95.75 172 ASP A CA 1
ATOM 1381 C C . ASP A 1 172 ? -13.438 30.031 1.595 1 95.75 172 ASP A C 1
ATOM 1383 O O . ASP A 1 172 ? -13.727 30.141 2.787 1 95.75 172 ASP A O 1
ATOM 1387 N N . LEU A 1 173 ? -13.906 30.766 0.631 1 97.75 173 LEU A N 1
ATOM 1388 C CA . LEU A 1 173 ? -14.805 31.875 0.918 1 97.75 173 LEU A CA 1
ATOM 1389 C C . LEU A 1 173 ? -16.125 31.375 1.49 1 97.75 173 LEU A C 1
ATOM 1391 O O . LEU A 1 173 ? -16.688 32 2.4 1 97.75 173 LEU A O 1
ATOM 1395 N N . LEU A 1 174 ? -16.609 30.297 0.898 1 97.5 174 LEU A N 1
ATOM 1396 C CA . LEU A 1 174 ? -17.797 29.672 1.433 1 97.5 174 LEU A CA 1
ATOM 1397 C C . LEU A 1 174 ? -17.594 29.25 2.887 1 97.5 174 LEU A C 1
ATOM 1399 O O . LEU A 1 174 ? -18.484 29.438 3.721 1 97.5 174 LEU A O 1
ATOM 1403 N N . PHE A 1 175 ? -16.469 28.719 3.168 1 96.38 175 PHE A N 1
ATOM 1404 C CA . PHE A 1 175 ? -16.172 28.281 4.531 1 96.38 175 PHE A CA 1
ATOM 1405 C C . PHE A 1 175 ? -16.172 29.469 5.484 1 96.38 175 PHE A C 1
ATOM 1407 O O . PHE A 1 175 ? -16.734 29.375 6.586 1 96.38 175 PHE A O 1
ATOM 1414 N N . LEU A 1 176 ? -15.562 30.578 5.098 1 96.25 176 LEU A N 1
ATOM 1415 C CA . LEU A 1 176 ? -15.523 31.781 5.922 1 96.25 176 LEU A CA 1
ATOM 1416 C C . LEU A 1 176 ? -16.9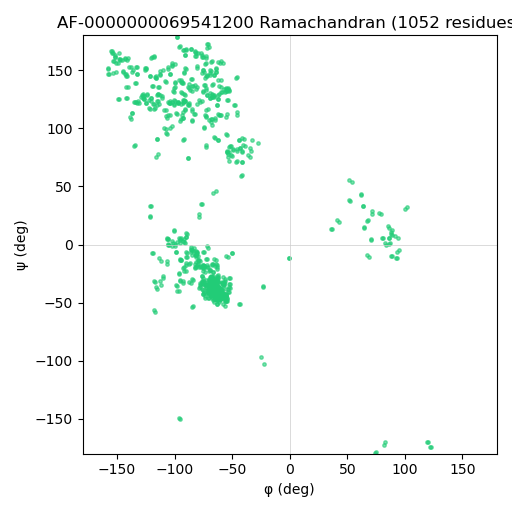38 32.312 6.16 1 96.25 176 LEU A C 1
ATOM 1418 O O . LEU A 1 176 ? -17.266 32.75 7.27 1 96.25 176 LEU A O 1
ATOM 1422 N N . GLY A 1 177 ? -17.734 32.312 5.129 1 96.06 177 GLY A N 1
ATOM 1423 C CA . GLY A 1 177 ? -19.125 32.719 5.262 1 96.06 177 GLY A CA 1
ATOM 1424 C C . GLY A 1 177 ? -19.922 31.844 6.219 1 96.06 177 GLY A C 1
ATOM 1425 O O . GLY A 1 177 ? -20.672 32.344 7.051 1 96.06 177 GLY A O 1
ATOM 1426 N N . LYS A 1 178 ? -19.703 30.594 6.09 1 95.94 178 LYS A N 1
ATOM 1427 C CA . LYS A 1 178 ? -20.406 29.656 6.949 1 95.94 178 LYS A CA 1
ATOM 1428 C C . LYS A 1 178 ? -20.016 29.828 8.414 1 95.94 178 LYS A C 1
ATOM 1430 O O . LYS A 1 178 ? -20.875 29.781 9.297 1 95.94 178 LYS A O 1
ATOM 1435 N N . GLN A 1 179 ? -18.719 29.969 8.656 1 93.56 179 GLN A N 1
ATOM 1436 C CA . GLN A 1 179 ? -18.25 30.141 10.023 1 93.56 179 GLN A CA 1
ATOM 1437 C C . GLN A 1 179 ? -18.75 31.469 10.609 1 93.56 179 GLN A C 1
ATOM 1439 O O . GLN A 1 179 ? -19.062 31.531 11.805 1 93.56 179 GLN A O 1
ATOM 1444 N N . SER A 1 180 ? -18.828 32.5 9.812 1 92.44 180 SER A N 1
ATOM 1445 C CA . SER A 1 180 ? -19.391 33.781 10.258 1 92.44 180 SER A CA 1
ATOM 1446 C C . SER A 1 180 ? -20.859 33.625 10.633 1 92.44 180 SER A C 1
ATOM 1448 O O . SER A 1 180 ? -21.297 34.188 11.648 1 92.44 180 SER A O 1
ATOM 1450 N N . PHE A 1 181 ? -21.562 32.875 9.781 1 91.06 181 PHE A N 1
ATOM 1451 C CA . PHE A 1 181 ? -22.969 32.625 10.023 1 91.06 181 PHE A CA 1
ATOM 1452 C C . PHE A 1 181 ? -23.172 31.906 11.352 1 91.06 181 PHE A C 1
ATOM 1454 O O . PHE A 1 181 ? -23.984 32.312 12.172 1 91.06 181 PHE A O 1
ATOM 1461 N N . THR A 1 182 ? -22.375 30.891 11.555 1 89.88 182 THR A N 1
ATOM 1462 C CA . THR A 1 182 ? -22.484 30.062 12.75 1 89.88 182 THR A CA 1
ATOM 1463 C C . THR A 1 182 ? -22.156 30.859 14 1 89.88 182 THR A C 1
ATOM 1465 O O . THR A 1 182 ? -22.734 30.641 15.062 1 89.88 182 THR A O 1
ATOM 1468 N N . ALA A 1 183 ? -21.219 31.781 13.898 1 86.19 183 ALA A N 1
ATOM 1469 C CA . ALA A 1 183 ? -20.797 32.594 15.031 1 86.19 183 ALA A CA 1
ATOM 1470 C C . ALA A 1 183 ? -21.766 33.75 15.273 1 86.19 183 ALA A C 1
ATOM 1472 O O . ALA A 1 183 ? -21.625 34.5 16.234 1 86.19 183 ALA A O 1
ATOM 1473 N N . GLY A 1 184 ? -22.781 33.969 14.359 1 84.06 184 GLY A N 1
ATOM 1474 C CA . GLY A 1 184 ? -23.781 35 14.516 1 84.06 184 GLY A CA 1
ATOM 1475 C C . GLY A 1 184 ? -23.391 36.312 13.867 1 84.06 184 GLY A C 1
ATOM 1476 O O . GLY A 1 184 ? -24.062 37.344 14.07 1 84.06 184 GLY A O 1
ATOM 1477 N N . TYR A 1 185 ? -22.297 36.312 13.133 1 86.56 185 TYR A N 1
ATOM 1478 C CA . TYR A 1 185 ? -21.875 37.5 12.406 1 86.56 185 TYR A CA 1
ATOM 1479 C C . TYR A 1 185 ? -22.516 37.531 11.016 1 86.56 185 TYR A C 1
ATOM 1481 O O . TYR A 1 185 ? -21.812 37.438 10.008 1 86.56 185 TYR A O 1
ATOM 1489 N N . TYR A 1 186 ? -23.781 37.844 10.945 1 88.44 186 TYR A N 1
ATOM 1490 C CA . TYR A 1 186 ? -24.547 37.625 9.727 1 88.44 186 TYR A CA 1
ATOM 1491 C C . TYR A 1 186 ? -24.156 38.625 8.648 1 88.44 186 TYR A C 1
ATOM 1493 O O . TYR A 1 186 ? -24.141 38.312 7.461 1 88.44 186 TYR A O 1
ATOM 1501 N N . ALA A 1 187 ? -23.859 39.938 9.047 1 87 187 ALA A N 1
ATOM 1502 C CA . ALA A 1 187 ? -23.406 40.906 8.062 1 87 187 ALA A CA 1
ATOM 1503 C C . ALA A 1 187 ? -22.109 40.469 7.395 1 87 187 ALA A C 1
ATOM 1505 O O . ALA A 1 187 ? -21.938 40.625 6.188 1 87 187 ALA A O 1
ATOM 1506 N N . HIS A 1 188 ? -21.25 39.969 8.242 1 91.25 188 HIS A N 1
ATOM 1507 C CA . HIS A 1 188 ? -19.984 39.438 7.699 1 91.25 188 HIS A CA 1
ATOM 1508 C C . HIS A 1 188 ? -20.219 38.219 6.836 1 91.25 188 HIS A C 1
ATOM 1510 O O . HIS A 1 188 ? -19.578 38.062 5.797 1 91.25 188 HIS A O 1
ATOM 1516 N N . ALA A 1 189 ? -21.125 37.344 7.281 1 93.81 189 ALA A N 1
ATOM 1517 C CA . ALA A 1 189 ? -21.453 36.125 6.508 1 93.81 189 ALA A CA 1
ATOM 1518 C C . ALA A 1 189 ? -21.922 36.5 5.102 1 93.81 189 ALA A C 1
ATOM 1520 O O . ALA A 1 189 ? -21.484 35.906 4.117 1 93.81 189 ALA A O 1
ATOM 1521 N N . ILE A 1 190 ? -22.766 37.5 5.074 1 93.5 190 ILE A N 1
ATOM 1522 C CA . ILE A 1 190 ? -23.297 37.969 3.797 1 93.5 190 ILE A CA 1
ATOM 1523 C C . ILE A 1 190 ? -22.172 38.438 2.902 1 93.5 190 ILE A C 1
ATOM 1525 O O . ILE A 1 190 ? -22.094 38.094 1.725 1 93.5 190 ILE A O 1
ATOM 1529 N N . SER A 1 191 ? -21.266 39.25 3.438 1 94.12 191 SER A N 1
ATOM 1530 C CA . SER A 1 191 ? -20.156 39.781 2.668 1 94.12 191 SER A CA 1
ATOM 1531 C C . SER A 1 191 ? -19.266 38.688 2.115 1 94.12 191 SER A C 1
ATOM 1533 O O . SER A 1 191 ? -18.875 38.719 0.945 1 94.12 191 SER A O 1
ATOM 1535 N N . TRP A 1 192 ? -18.922 37.719 2.926 1 96.19 192 TRP A N 1
ATOM 1536 C CA . TRP A 1 192 ? -18.062 36.625 2.512 1 96.19 192 TRP A CA 1
ATOM 1537 C C . TRP A 1 192 ? -18.766 35.719 1.479 1 96.19 192 TRP A C 1
ATOM 1539 O O . TRP A 1 192 ? -18.141 35.281 0.522 1 96.19 192 TRP A O 1
ATOM 1549 N N . LEU A 1 193 ? -20.031 35.469 1.653 1 97.44 193 LEU A N 1
ATOM 1550 C CA . LEU A 1 193 ? -20.781 34.625 0.737 1 97.44 193 LEU A CA 1
ATOM 1551 C C . LEU A 1 193 ? -20.984 35.312 -0.609 1 97.44 193 LEU A C 1
ATOM 1553 O O . LEU A 1 193 ? -20.984 34.656 -1.653 1 97.44 193 LEU A O 1
ATOM 1557 N N . GLU A 1 194 ? -21.156 36.625 -0.578 1 96.94 194 GLU A N 1
ATOM 1558 C CA . GLU A 1 194 ? -21.219 37.375 -1.829 1 96.94 194 GLU A CA 1
ATOM 1559 C C . GLU A 1 194 ? -19.922 37.219 -2.629 1 96.94 194 GLU A C 1
ATOM 1561 O O . GLU A 1 194 ? -19.969 37 -3.844 1 96.94 194 GLU A O 1
ATOM 1566 N N . GLU A 1 195 ? -18.891 37.375 -1.923 1 97.31 195 GLU A N 1
ATOM 1567 C CA . GLU A 1 195 ? -17.594 37.188 -2.586 1 97.31 195 GLU A CA 1
ATOM 1568 C C . GLU A 1 195 ? -17.422 35.75 -3.082 1 97.31 195 GLU A C 1
ATOM 1570 O O . GLU A 1 195 ? -16.781 35.531 -4.105 1 97.31 195 GLU A O 1
ATOM 1575 N N . ALA A 1 196 ? -17.922 34.781 -2.354 1 98.06 196 ALA A N 1
ATOM 1576 C CA . ALA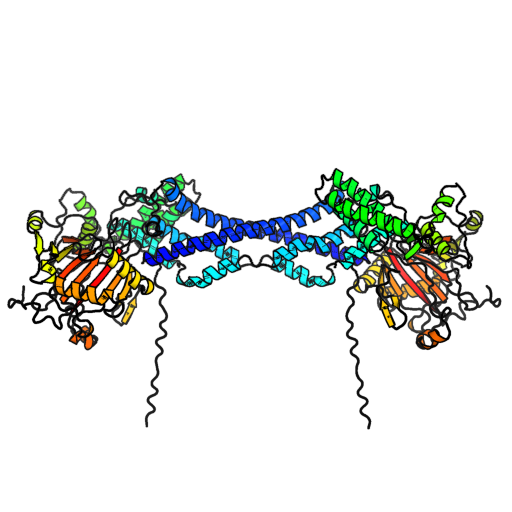 A 1 196 ? -17.859 33.375 -2.742 1 98.06 196 ALA A CA 1
ATOM 1577 C C . ALA A 1 196 ? -18.625 33.125 -4.043 1 98.06 196 ALA A C 1
ATOM 1579 O O . ALA A 1 196 ? -18.172 32.375 -4.891 1 98.06 196 ALA A O 1
ATOM 1580 N N . ILE A 1 197 ? -19.734 33.781 -4.18 1 97.62 197 ILE A N 1
ATOM 1581 C CA . ILE A 1 197 ? -20.547 33.625 -5.387 1 97.62 197 ILE A CA 1
ATOM 1582 C C . ILE A 1 197 ? -19.781 34.156 -6.59 1 97.62 197 ILE A C 1
ATOM 1584 O O . ILE A 1 197 ? -19.703 33.5 -7.633 1 97.62 197 ILE A O 1
ATOM 1588 N N . LYS A 1 198 ? -19.172 35.375 -6.43 1 97.06 198 LYS A N 1
ATOM 1589 C CA . LYS A 1 198 ? -18.375 35.938 -7.5 1 97.06 198 LYS A CA 1
ATOM 1590 C C . LYS A 1 198 ? -17.234 35.031 -7.898 1 97.06 198 LYS A C 1
ATOM 1592 O O . LYS A 1 198 ? -17 34.781 -9.086 1 97.06 198 LYS A O 1
ATOM 1597 N N . LYS A 1 199 ? -16.562 34.5 -6.898 1 97.19 199 LYS A N 1
ATOM 1598 C CA . LYS A 1 199 ? -15.414 33.625 -7.141 1 97.19 199 LYS A CA 1
ATOM 1599 C C . LYS A 1 199 ? -15.852 32.312 -7.781 1 97.19 199 LYS A C 1
ATOM 1601 O O . LYS A 1 199 ? -15.125 31.734 -8.609 1 97.19 199 LYS A O 1
ATOM 1606 N N . ALA A 1 200 ? -16.938 31.766 -7.383 1 97.5 200 ALA A N 1
ATOM 1607 C CA . ALA A 1 200 ? -17.469 30.531 -7.957 1 97.5 200 ALA A CA 1
ATOM 1608 C C . ALA A 1 200 ? -17.719 30.688 -9.453 1 97.5 200 ALA A C 1
ATOM 1610 O O . ALA A 1 200 ? -17.453 29.766 -10.234 1 97.5 200 ALA A O 1
ATOM 1611 N N . HIS A 1 201 ? -18.203 31.812 -9.844 1 96.44 201 HIS A N 1
ATOM 1612 C CA . HIS A 1 201 ? -18.406 32.094 -11.258 1 96.44 201 HIS A CA 1
ATOM 1613 C C . HIS A 1 201 ? -17.062 32.156 -12 1 96.44 201 HIS A C 1
ATOM 1615 O O . HIS A 1 201 ? -16.938 31.578 -13.086 1 96.44 201 HIS A O 1
ATOM 1621 N N . LEU A 1 202 ? -16.125 32.781 -11.414 1 95.25 202 LEU A N 1
ATOM 1622 C CA . LEU A 1 202 ? -14.812 32.938 -12.023 1 95.25 202 LEU A CA 1
ATOM 1623 C C . LEU A 1 202 ? -14.133 31.562 -12.172 1 95.25 202 LEU A C 1
ATOM 1625 O O . LEU A 1 202 ? -13.422 31.328 -13.141 1 95.25 202 LEU A O 1
ATOM 1629 N N . GLU A 1 203 ? -14.383 30.688 -11.164 1 94.5 203 GLU A N 1
ATOM 1630 C CA . GLU A 1 203 ? -13.742 29.375 -11.148 1 94.5 203 GLU A CA 1
ATOM 1631 C C . GLU A 1 203 ? -14.539 28.359 -11.961 1 94.5 203 GLU A C 1
ATOM 1633 O O . GLU A 1 203 ? -14.109 27.234 -12.148 1 94.5 203 GLU A O 1
ATOM 1638 N N . GLY A 1 204 ? -15.648 28.719 -12.477 1 95.75 204 GLY A N 1
ATOM 1639 C CA . GLY A 1 204 ? -16.5 27.781 -13.18 1 95.75 204 GLY A CA 1
ATOM 1640 C C . GLY A 1 204 ? -17.031 26.672 -12.297 1 95.75 204 GLY A C 1
ATOM 1641 O O . GLY A 1 204 ? -17.062 25.5 -12.703 1 95.75 204 GLY A O 1
ATOM 1642 N N . ASN A 1 205 ? -17.281 26.969 -10.992 1 92.94 205 ASN A N 1
ATOM 1643 C CA . ASN A 1 205 ? -17.844 26.047 -10.016 1 92.94 205 ASN A CA 1
ATOM 1644 C C . ASN A 1 205 ? -16.875 24.906 -9.703 1 92.94 205 ASN A C 1
ATOM 1646 O O . ASN A 1 205 ? -17.312 23.812 -9.289 1 92.94 205 ASN A O 1
ATOM 1650 N N . ARG A 1 206 ? -15.648 25.109 -9.969 1 91.19 206 ARG A N 1
ATOM 1651 C CA . ARG A 1 206 ? -14.656 24.047 -9.828 1 91.19 206 ARG A CA 1
ATOM 1652 C C . ARG A 1 206 ? -14.508 23.625 -8.367 1 91.19 206 ARG A C 1
ATOM 1654 O O . ARG A 1 206 ? -14.453 22.438 -8.07 1 91.19 206 ARG A O 1
ATOM 1661 N N . THR A 1 207 ? -14.414 24.578 -7.414 1 91.25 207 THR A N 1
ATOM 1662 C CA . THR A 1 207 ? -14.156 24.25 -6.016 1 91.25 207 THR A CA 1
ATOM 1663 C C . THR A 1 207 ? -15.461 24.188 -5.227 1 91.25 207 THR A C 1
ATOM 1665 O O . THR A 1 207 ? -15.609 23.359 -4.324 1 91.25 207 THR A O 1
ATOM 1668 N N . ALA A 1 208 ? -16.375 25.109 -5.5 1 94.19 208 ALA A N 1
ATOM 1669 C CA . ALA A 1 208 ? -17.719 25.141 -4.926 1 94.19 208 ALA A CA 1
ATOM 1670 C C . ALA A 1 208 ? -18.734 25.656 -5.938 1 94.19 208 ALA A C 1
ATOM 1672 O O . ALA A 1 208 ? -18.438 26.547 -6.734 1 94.19 208 ALA A O 1
ATOM 1673 N N . SER A 1 209 ? -19.906 25.188 -5.832 1 96.94 209 SER A N 1
ATOM 1674 C CA . SER A 1 209 ? -20.922 25.594 -6.801 1 96.94 209 SER A CA 1
ATOM 1675 C C . SER A 1 209 ? -21.672 26.828 -6.324 1 96.94 209 SER A C 1
ATOM 1677 O O . SER A 1 209 ? -21.875 27.016 -5.125 1 96.94 209 SER A O 1
ATOM 1679 N N . VAL A 1 210 ? -22.156 27.594 -7.328 1 97.44 210 VAL A N 1
ATOM 1680 C CA . VAL A 1 210 ? -22.953 28.781 -7.043 1 97.44 210 VAL A CA 1
ATOM 1681 C C . VAL A 1 210 ? -24.219 28.391 -6.289 1 97.44 210 VAL A C 1
ATOM 1683 O O . VAL A 1 210 ? -24.625 29.078 -5.355 1 97.44 210 VAL A O 1
ATOM 1686 N N . ALA A 1 211 ? -24.734 27.281 -6.668 1 96.62 211 ALA A N 1
ATOM 1687 C CA . ALA A 1 211 ? -25.969 26.812 -6.047 1 96.62 211 ALA A CA 1
ATOM 1688 C C . ALA A 1 211 ? -25.75 26.516 -4.562 1 96.62 211 ALA A C 1
ATOM 1690 O O . ALA A 1 211 ? -26.578 26.891 -3.727 1 96.62 211 ALA A O 1
ATOM 1691 N N . GLU A 1 212 ? -24.688 25.906 -4.254 1 96.88 212 GLU A N 1
ATOM 1692 C CA . GLU A 1 212 ? -24.359 25.594 -2.867 1 96.88 212 GLU A CA 1
ATOM 1693 C C . GLU A 1 212 ? -24.172 26.859 -2.045 1 96.88 212 GLU A C 1
ATOM 1695 O O . GLU A 1 212 ? -24.688 26.969 -0.928 1 96.88 212 GLU A O 1
ATOM 1700 N N . ILE A 1 213 ? -23.469 27.797 -2.549 1 97.75 213 ILE A N 1
ATOM 1701 C CA . ILE A 1 213 ? -23.156 29.031 -1.845 1 97.75 213 ILE A CA 1
ATOM 1702 C C . ILE A 1 213 ? -24.422 29.859 -1.657 1 97.75 213 ILE A C 1
ATOM 1704 O O . ILE A 1 213 ? -24.625 30.469 -0.599 1 97.75 213 ILE A O 1
ATOM 1708 N N . ASN A 1 214 ? -25.312 29.875 -2.678 1 96.62 214 ASN A N 1
ATOM 1709 C CA . ASN A 1 214 ? -26.547 30.656 -2.645 1 96.62 214 ASN A CA 1
ATOM 1710 C C . ASN A 1 214 ? -27.469 30.203 -1.521 1 96.62 214 ASN A C 1
ATOM 1712 O O . ASN A 1 214 ? -28.188 31.031 -0.931 1 96.62 214 ASN A O 1
ATOM 1716 N N . ALA A 1 215 ? -27.453 28.953 -1.301 1 96.31 215 ALA A N 1
ATOM 1717 C CA . ALA A 1 215 ? -28.297 28.438 -0.218 1 96.31 215 ALA A CA 1
ATOM 1718 C C . ALA A 1 215 ? -27.891 29.047 1.121 1 96.31 215 ALA A C 1
ATOM 1720 O O . ALA A 1 215 ? -28.75 29.453 1.907 1 96.31 215 ALA A O 1
ATOM 1721 N N . PHE A 1 216 ? -26.641 29.125 1.361 1 96.12 216 PHE A N 1
ATOM 1722 C CA . PHE A 1 216 ? -26.141 29.703 2.607 1 96.12 216 PHE A CA 1
ATOM 1723 C C . PHE A 1 216 ? -26.328 31.219 2.613 1 96.12 216 PHE A C 1
ATOM 1725 O O . PHE A 1 216 ? -26.609 31.812 3.656 1 96.12 216 PHE A O 1
ATOM 1732 N N . TYR A 1 217 ? -26.156 31.844 1.442 1 96.75 217 TYR A N 1
ATOM 1733 C CA . TYR A 1 217 ? -26.328 33.281 1.296 1 96.75 217 TYR A CA 1
ATOM 1734 C C . TYR A 1 217 ? -27.734 33.719 1.666 1 96.75 217 TYR A C 1
ATOM 1736 O O . TYR A 1 217 ? -27.922 34.656 2.434 1 96.75 217 TYR A O 1
ATOM 1744 N N . ILE A 1 218 ? -28.688 33 1.19 1 95.62 218 ILE A N 1
ATOM 1745 C CA . ILE A 1 218 ? -30.094 33.312 1.447 1 95.62 218 ILE A CA 1
ATOM 1746 C C . ILE A 1 218 ? -30.375 33.188 2.939 1 95.62 218 ILE A C 1
ATOM 1748 O O . ILE A 1 218 ? -31.047 34.031 3.527 1 95.62 218 ILE A O 1
ATOM 1752 N N . SER A 1 219 ? -29.891 32.125 3.496 1 94.88 219 SER A N 1
ATOM 1753 C CA . SER A 1 219 ? -30.078 31.922 4.926 1 94.88 219 SER A CA 1
ATOM 1754 C C . SER A 1 219 ? -29.469 33.062 5.746 1 94.88 219 SER A C 1
ATOM 1756 O O . SER A 1 219 ? -30.062 33.5 6.742 1 94.88 219 SER A O 1
ATOM 1758 N N . ALA A 1 220 ? -28.266 33.469 5.352 1 93.56 220 ALA A N 1
ATOM 1759 C CA . ALA A 1 220 ? -27.578 34.531 6.059 1 93.56 220 ALA A CA 1
ATOM 1760 C C . ALA A 1 220 ? -28.359 35.844 5.961 1 93.56 220 ALA A C 1
ATOM 1762 O O . ALA A 1 220 ? -28.484 36.594 6.945 1 93.56 220 ALA A O 1
ATOM 1763 N N . VAL A 1 221 ? -28.906 36.156 4.812 1 92.5 221 VAL A N 1
ATOM 1764 C CA . VAL A 1 221 ? -29.688 37.344 4.59 1 92.5 221 VAL A CA 1
ATOM 1765 C C . VAL A 1 221 ? -30.969 37.312 5.422 1 92.5 221 VAL A C 1
ATOM 1767 O O . VAL A 1 221 ? -31.344 38.281 6.055 1 92.5 221 VAL A O 1
ATOM 1770 N N . ASP A 1 222 ? -31.547 36.188 5.434 1 91.31 222 ASP A N 1
ATOM 1771 C CA . ASP A 1 222 ? -32.781 36.031 6.191 1 91.31 222 ASP A CA 1
ATOM 1772 C C . ASP A 1 222 ? -32.562 36.25 7.68 1 91.31 222 ASP A C 1
ATOM 1774 O O . ASP A 1 222 ? -33.312 36.969 8.328 1 91.31 222 ASP A O 1
ATOM 1778 N N . MET A 1 223 ? -31.578 35.656 8.18 1 88.94 223 MET A N 1
ATOM 1779 C CA . MET A 1 223 ? -31.266 35.781 9.594 1 88.94 223 MET A CA 1
ATOM 1780 C C . MET A 1 223 ? -30.906 37.219 9.93 1 88.94 223 MET A C 1
ATOM 1782 O O . MET A 1 223 ? -31.297 37.75 10.977 1 88.94 223 MET A O 1
ATOM 1786 N N . HIS A 1 224 ? -30.062 37.812 9.078 1 85.75 224 HIS A N 1
ATOM 1787 C CA . HIS A 1 224 ? -29.672 39.219 9.258 1 85.75 224 HIS A CA 1
ATOM 1788 C C . HIS A 1 224 ? -30.906 40.125 9.312 1 85.75 224 HIS A C 1
ATOM 1790 O O . HIS A 1 224 ? -31.016 40.969 10.195 1 85.75 224 HIS A O 1
ATOM 1796 N N . ASP A 1 225 ? -31.859 39.906 8.461 1 84 225 ASP A N 1
ATOM 1797 C CA . ASP A 1 225 ? -33.062 40.719 8.367 1 84 225 ASP A CA 1
ATOM 1798 C C . ASP A 1 225 ? -34 40.469 9.562 1 84 225 ASP A C 1
ATOM 1800 O O . ASP A 1 225 ? -34.625 41.406 10.062 1 84 225 ASP A O 1
ATOM 1804 N N . ARG A 1 226 ? -34.125 39.344 9.977 1 81.75 226 ARG A N 1
ATOM 1805 C CA . ARG A 1 226 ? -34.938 39 11.133 1 81.75 226 ARG A CA 1
ATOM 1806 C C . ARG A 1 226 ? -34.406 39.688 12.391 1 81.75 226 ARG A C 1
ATOM 1808 O O . ARG A 1 226 ? -35.188 40.125 13.242 1 81.75 226 ARG A O 1
ATOM 1815 N N . LEU A 1 227 ? -33.156 39.719 12.492 1 75.69 227 LEU A N 1
ATOM 1816 C CA . LEU A 1 227 ? -32.531 40.344 13.656 1 75.69 227 LEU A CA 1
ATOM 1817 C C . LEU A 1 227 ? -32.719 41.844 13.625 1 75.69 227 LEU A C 1
ATOM 1819 O O . LEU A 1 227 ? -32.906 42.469 14.672 1 75.69 227 LEU A O 1
ATOM 1823 N N . PHE A 1 228 ? -32.688 42.375 12.445 1 67.44 228 PHE A N 1
ATOM 1824 C CA . PHE A 1 228 ? -32.844 43.812 12.289 1 67.44 228 PHE A CA 1
ATOM 1825 C C . PHE A 1 228 ? -34.312 44.25 12.508 1 67.44 228 PHE A C 1
ATOM 1827 O O . PHE A 1 228 ? -34.562 45.375 12.945 1 67.44 228 PHE A O 1
ATOM 1834 N N . GLU A 1 229 ? -35.188 43.438 12.141 1 62.88 229 GLU A N 1
ATOM 1835 C CA . GLU A 1 229 ? -36.594 43.781 12.297 1 62.88 229 GLU A CA 1
ATOM 1836 C C . GLU A 1 229 ? -37.031 43.656 13.75 1 62.88 229 GLU A C 1
ATOM 1838 O O . GLU A 1 229 ? -38.031 44.281 14.164 1 62.88 229 GLU A O 1
ATOM 1843 N N . ARG A 1 230 ? -36.25 42.906 14.516 1 57.34 230 ARG A N 1
ATOM 1844 C CA . ARG A 1 230 ? -36.656 42.812 15.922 1 57.34 230 ARG A CA 1
ATOM 1845 C C . ARG A 1 230 ? -36.375 44.125 16.656 1 57.34 230 ARG A C 1
ATOM 1847 O O . ARG A 1 230 ? -35.219 44.5 16.844 1 57.34 230 ARG A O 1
ATOM 1854 N N . THR A 1 231 ? -37.281 45.156 16.641 1 52.88 231 THR A N 1
ATOM 1855 C CA . THR A 1 231 ? -37.281 46.469 17.266 1 52.88 231 THR A CA 1
ATOM 1856 C C . THR A 1 231 ? -37 46.375 18.766 1 52.88 231 THR A C 1
ATOM 1858 O O . THR A 1 231 ? -36.688 47.375 19.406 1 52.88 231 THR A O 1
ATOM 1861 N N . ASP A 1 232 ? -37.344 45.344 19.375 1 48.44 232 ASP A N 1
ATOM 1862 C CA . ASP A 1 232 ? -37.219 45.219 20.828 1 48.44 232 ASP A CA 1
ATOM 1863 C C . ASP A 1 232 ? -35.781 44.938 21.234 1 48.44 232 ASP A C 1
ATOM 1865 O O . ASP A 1 232 ? -35.438 45.031 22.406 1 48.44 232 ASP A O 1
ATOM 1869 N N . LEU A 1 233 ? -35.031 44.5 20.328 1 51.06 233 LEU A N 1
ATOM 1870 C CA . LEU A 1 233 ? -33.625 44.188 20.688 1 51.06 233 LEU A CA 1
ATOM 1871 C C . LEU A 1 233 ? -32.688 45.281 20.219 1 51.06 233 LEU A C 1
ATOM 1873 O O . LEU A 1 233 ? -32.719 45.688 19.062 1 51.06 233 LEU A O 1
ATOM 1877 N N . ASP A 1 234 ? -32.25 46.125 21.016 1 48.62 234 ASP A N 1
ATOM 1878 C CA . ASP A 1 234 ? -31.281 47.188 20.781 1 48.62 234 ASP A CA 1
ATOM 1879 C C . ASP A 1 234 ? -30.031 46.688 20.109 1 48.62 234 ASP A C 1
ATOM 1881 O O . ASP A 1 234 ? -29.109 47.438 19.781 1 48.62 234 ASP A O 1
ATOM 1885 N N . VAL A 1 235 ? -29.906 45.344 19.953 1 50.44 235 VAL A N 1
ATOM 1886 C CA . VAL A 1 235 ? -28.656 44.781 19.422 1 50.44 235 VAL A CA 1
ATOM 1887 C C . VAL A 1 235 ? -28.891 44.312 17.984 1 50.44 235 VAL A C 1
ATOM 1889 O O . VAL A 1 235 ? -29.766 43.469 17.75 1 50.44 235 VAL A O 1
ATOM 1892 N N . LYS A 1 236 ? -28.406 44.906 16.891 1 54.28 236 LYS A N 1
ATOM 1893 C CA . LYS A 1 236 ? -28.672 44.531 15.5 1 54.28 236 LYS A CA 1
ATOM 1894 C C . LYS A 1 236 ? -27.609 43.562 14.977 1 54.28 236 LYS A C 1
ATOM 1896 O O . LYS A 1 236 ? -27.875 42.781 14.07 1 54.28 236 LYS A O 1
ATOM 1901 N N . ASP A 1 237 ? -26.391 43.688 15.469 1 60.16 237 ASP A N 1
ATOM 1902 C CA . ASP A 1 237 ? -25.281 42.844 15.086 1 60.16 237 ASP A CA 1
ATOM 1903 C C . ASP A 1 237 ? -24.188 42.844 16.141 1 60.16 237 ASP A C 1
ATOM 1905 O O . ASP A 1 237 ? -24.234 43.594 17.094 1 60.16 237 ASP A O 1
ATOM 1909 N N . TYR A 1 238 ? -23.547 41.688 16.25 1 61.81 238 TYR A N 1
ATOM 1910 C CA . TYR A 1 238 ? -22.391 41.656 17.141 1 61.81 238 TYR A CA 1
ATOM 1911 C C . TYR A 1 238 ? -21.094 41.75 16.359 1 61.81 238 TYR A C 1
ATOM 1913 O O . TYR A 1 238 ? -21 41.25 15.234 1 61.81 238 TYR A O 1
ATOM 1921 N N . ASP A 1 239 ? -20.234 42.594 16.875 1 65 239 ASP A N 1
ATOM 1922 C CA . ASP A 1 239 ? -18.906 42.562 16.281 1 65 239 ASP A CA 1
ATOM 1923 C C . ASP A 1 239 ? -18.156 41.281 16.656 1 65 239 ASP A C 1
ATOM 1925 O O . ASP A 1 239 ? -18.703 40.406 17.344 1 65 239 ASP A O 1
ATOM 1929 N N . THR A 1 240 ? -17.078 41.062 16.109 1 70.31 240 THR A N 1
ATOM 1930 C CA . THR A 1 240 ? -16.328 39.812 16.234 1 70.31 240 THR A CA 1
ATOM 1931 C C . THR A 1 240 ? -15.727 39.688 17.641 1 70.31 240 THR A C 1
ATOM 1933 O O . THR A 1 240 ? -15.07 38.719 17.953 1 70.31 240 THR A O 1
ATOM 1936 N N . PHE A 1 241 ? -15.953 40.75 18.438 1 62.12 241 PHE A N 1
ATOM 1937 C CA . PHE A 1 241 ? -15.469 40.719 19.812 1 62.12 241 PHE A CA 1
ATOM 1938 C C . PHE A 1 241 ? -16.609 40.5 20.797 1 62.12 241 PHE A C 1
ATOM 1940 O O . PHE A 1 241 ? -16.406 40.531 22.016 1 62.12 241 PHE A O 1
ATOM 1947 N N . GLY A 1 242 ? -17.797 40.281 20.203 1 60.66 242 GLY A N 1
ATOM 1948 C CA . GLY A 1 242 ? -18.969 40 21.031 1 60.66 242 GLY A CA 1
ATOM 1949 C C . GLY A 1 242 ? -19.719 41.25 21.469 1 60.66 242 GLY A C 1
ATOM 1950 O O . GLY A 1 242 ? -20.578 41.219 22.344 1 60.66 242 GLY A O 1
ATOM 1951 N N . HIS A 1 243 ? -19.391 42.438 20.969 1 64.38 243 HIS A N 1
ATOM 1952 C CA . HIS A 1 243 ? -20.062 43.656 21.344 1 64.38 243 HIS A CA 1
ATOM 1953 C C . HIS A 1 243 ? -21.25 43.969 20.422 1 64.38 243 HIS A C 1
ATOM 1955 O O . HIS A 1 243 ? -21.141 43.781 19.203 1 64.38 243 HIS A O 1
ATOM 1961 N N . PRO A 1 244 ? -22.375 44.219 21.047 1 60.22 244 PRO A N 1
ATOM 1962 C CA . PRO A 1 244 ? -23.547 44.531 20.234 1 60.22 244 PRO A CA 1
ATOM 1963 C C . PRO A 1 244 ? -23.375 45.781 19.391 1 60.22 244 PRO A C 1
ATOM 1965 O O . PRO A 1 244 ? -22.734 46.75 19.828 1 60.22 244 PRO A O 1
ATOM 1968 N N . MET A 1 245 ? -23.641 45.75 18.078 1 60.91 245 MET A N 1
ATOM 1969 C CA . MET A 1 245 ? -23.594 46.875 17.156 1 60.91 245 MET A CA 1
ATOM 1970 C C . MET A 1 245 ? -24.969 47.5 16.984 1 60.91 245 MET A C 1
ATOM 1972 O O . MET A 1 245 ? -25.953 46.781 16.797 1 60.91 245 MET A O 1
ATOM 1976 N N . LYS A 1 246 ? -25.234 48.719 17.578 1 53.31 246 LYS A N 1
ATOM 1977 C CA . LYS A 1 246 ? -26.531 49.406 17.453 1 53.31 246 LYS A CA 1
ATOM 1978 C C . LYS A 1 246 ? -26.781 49.875 16.016 1 53.31 246 LYS A C 1
ATOM 1980 O O . LYS A 1 246 ? -25.828 50.188 15.289 1 53.31 246 LYS A O 1
ATOM 1985 N N . SER A 1 247 ? -27.844 49.625 15.422 1 47.03 247 SER A N 1
ATOM 1986 C CA . SER A 1 247 ? -28.328 49.875 14.078 1 47.03 247 SER A CA 1
ATOM 1987 C C . SER A 1 247 ? -27.984 51.312 13.641 1 47.03 247 SER A C 1
ATOM 1989 O O . SER A 1 247 ? -27.734 51.562 12.461 1 47.03 247 SER A O 1
ATOM 1991 N N . ASN A 1 248 ? -28.281 52.406 14.414 1 38.59 248 ASN A N 1
ATOM 1992 C CA . ASN A 1 248 ? -28.531 53.75 13.914 1 38.59 248 ASN A CA 1
ATOM 1993 C C . ASN A 1 248 ? -27.234 54.438 13.477 1 38.59 248 ASN A C 1
ATOM 1995 O O . ASN A 1 248 ? -27.25 55.594 13.094 1 38.59 248 ASN A O 1
ATOM 1999 N N . ARG A 1 249 ? -26.125 54.062 13.828 1 41.34 249 ARG A N 1
ATOM 2000 C CA . ARG A 1 249 ? -24.938 54.875 13.625 1 41.34 249 ARG A CA 1
ATOM 2001 C C . ARG A 1 249 ? -24.406 54.75 12.203 1 41.34 249 ARG A C 1
ATOM 2003 O O . ARG A 1 249 ? -23.359 55.312 11.867 1 41.34 249 ARG A O 1
ATOM 2010 N N . SER A 1 250 ? -24.859 53.906 11.414 1 37.06 250 SER A N 1
ATOM 2011 C CA . SER A 1 250 ? -24.438 54.062 10.023 1 37.06 250 SER A CA 1
ATOM 2012 C C . SER A 1 250 ? -24.781 55.469 9.508 1 37.06 250 SER A C 1
ATOM 2014 O O . SER A 1 250 ? -24.203 55.938 8.516 1 37.06 250 SER A O 1
ATOM 2016 N N . SER A 1 251 ? -25.875 56.031 9.852 1 32.94 251 SER A N 1
ATOM 2017 C CA . SER A 1 251 ? -26.281 57.312 9.336 1 32.94 251 SER A CA 1
ATOM 2018 C C . SER A 1 251 ? -25.359 58.438 9.836 1 32.94 251 SER A C 1
ATOM 2020 O O . SER A 1 251 ? -25.297 59.5 9.242 1 32.94 251 SER A O 1
ATOM 2022 N N . ALA A 1 252 ? -24.797 58.438 11.031 1 35.12 252 ALA A N 1
ATOM 2023 C CA . ALA A 1 252 ? -23.969 59.562 11.477 1 35.12 252 ALA A CA 1
ATOM 2024 C C . ALA A 1 252 ? -22.594 59.531 10.812 1 35.12 252 ALA A C 1
ATOM 2026 O O . ALA A 1 252 ? -21.984 60.562 10.586 1 35.12 252 ALA A O 1
ATOM 2027 N N . ILE A 1 253 ? -22.062 58.375 10.445 1 37.34 253 ILE A N 1
ATOM 2028 C CA . ILE A 1 253 ? -20.828 58.344 9.672 1 37.34 253 ILE A CA 1
ATOM 2029 C C . ILE A 1 253 ? -21.094 58.938 8.281 1 37.34 253 ILE A C 1
ATOM 2031 O O . ILE A 1 253 ? -20.203 59.531 7.676 1 37.34 253 ILE A O 1
ATOM 2035 N N . LEU A 1 254 ? -22.234 58.75 7.613 1 34.31 254 LEU A N 1
ATOM 2036 C CA . LEU A 1 254 ? -22.578 59.312 6.316 1 34.31 254 LEU A CA 1
ATOM 2037 C C . LEU A 1 254 ? -22.719 60.844 6.426 1 34.31 254 LEU A C 1
ATOM 2039 O O . LEU A 1 254 ? -22.703 61.531 5.414 1 34.31 254 LEU A O 1
ATOM 2043 N N . LEU A 1 255 ? -23.344 61.406 7.457 1 35.38 255 LEU A N 1
ATOM 2044 C CA . LEU A 1 255 ? -23.656 62.812 7.395 1 35.38 255 LEU A CA 1
ATOM 2045 C C . LEU A 1 255 ? -22.406 63.656 7.648 1 35.38 255 LEU A C 1
ATOM 2047 O O . LEU A 1 255 ? -22.516 64.875 7.953 1 35.38 255 LEU A O 1
ATOM 2051 N N . GLY A 1 256 ? -21.234 63.344 7.285 1 38.19 256 GLY A N 1
ATOM 2052 C CA . GLY A 1 256 ? -20.047 64.188 7.238 1 38.19 256 GLY A CA 1
ATOM 2053 C C . GLY A 1 256 ? -19.547 64.625 8.609 1 38.19 256 GLY A C 1
ATOM 2054 O O . GLY A 1 256 ? -18.797 65.562 8.742 1 38.19 256 GLY A O 1
ATOM 2055 N N . ARG A 1 257 ? -20.312 64.375 9.75 1 41.94 257 ARG A N 1
ATOM 2056 C CA . ARG A 1 257 ? -19.922 64.938 11.047 1 41.94 257 ARG A CA 1
ATOM 2057 C C . ARG A 1 257 ? -18.672 64.188 11.57 1 41.94 257 ARG A C 1
ATOM 2059 O O . ARG A 1 257 ? -18.562 62.969 11.477 1 41.94 257 ARG A O 1
ATOM 2066 N N . ARG A 1 258 ? -17.531 64.812 11.602 1 46.75 258 ARG A N 1
ATOM 2067 C CA . ARG A 1 258 ? -16.25 64.438 12.195 1 46.75 258 ARG A CA 1
ATOM 2068 C C . ARG A 1 258 ? -16.438 63.625 13.453 1 46.75 258 ARG A C 1
ATOM 2070 O O . ARG A 1 258 ? -17.141 64 14.375 1 46.75 258 ARG A O 1
ATOM 2077 N N . ASN A 1 259 ? -16.516 62.25 13.422 1 52.84 259 ASN A N 1
ATOM 2078 C CA . ASN A 1 259 ? -16.672 61.344 14.531 1 52.84 259 ASN A CA 1
ATOM 2079 C C . ASN A 1 259 ? -15.953 61.844 15.781 1 52.84 259 ASN A C 1
ATOM 2081 O O . ASN A 1 259 ? -14.727 61.969 15.789 1 52.84 259 ASN A O 1
ATOM 2085 N N . VAL A 1 260 ? -16.469 62.656 16.531 1 67.5 260 VAL A N 1
ATOM 2086 C CA . VAL A 1 260 ? -15.898 63.125 17.781 1 67.5 260 VAL A CA 1
ATOM 2087 C C . VAL A 1 260 ? -15.836 61.938 18.781 1 67.5 260 VAL A C 1
ATOM 2089 O O . VAL A 1 260 ? -16.859 61.375 19.125 1 67.5 260 VAL A O 1
ATOM 2092 N N . PHE A 1 261 ? -14.688 61.219 18.812 1 85.81 261 PHE A N 1
ATOM 2093 C CA . PHE A 1 261 ? -14.461 60.188 19.797 1 85.81 261 PHE A CA 1
ATOM 2094 C C . PHE A 1 261 ? -14.453 60.75 21.219 1 85.81 261 PHE A C 1
ATOM 2096 O O . PHE A 1 261 ? -13.812 61.75 21.469 1 85.81 261 PHE A O 1
ATOM 2103 N N . ARG A 1 262 ? -15.289 60.156 22 1 90.44 262 ARG A N 1
ATOM 2104 C CA . ARG A 1 262 ? -15.281 60.531 23.406 1 90.44 262 ARG A CA 1
ATOM 2105 C C . ARG A 1 262 ? -14.242 59.719 24.188 1 90.44 262 ARG A C 1
ATOM 2107 O O . ARG A 1 262 ? -14.078 58.531 23.938 1 90.44 262 ARG A O 1
ATOM 2114 N N . LEU A 1 263 ? -13.5 60.5 24.969 1 93.25 263 LEU A N 1
ATOM 2115 C CA . LEU A 1 263 ? -12.477 59.875 25.781 1 93.25 263 LEU A CA 1
ATOM 2116 C C . LEU A 1 263 ? -12.75 60.094 27.266 1 93.25 263 LEU A C 1
ATOM 2118 O O . LEU A 1 263 ? -13.625 60.875 27.641 1 93.25 263 LEU A O 1
ATOM 2122 N N . GLY A 1 264 ? -12.117 59.281 28.078 1 92.31 264 GLY A N 1
ATOM 2123 C CA . GLY A 1 264 ? -12.227 59.438 29.516 1 92.31 264 GLY A CA 1
ATOM 2124 C C . GLY A 1 264 ? -12.82 58.25 30.219 1 92.31 264 GLY A C 1
ATOM 2125 O O . GLY A 1 264 ? -13.008 57.188 29.609 1 92.31 264 GLY A O 1
ATOM 2126 N N . ASN A 1 265 ? -13.117 58.469 31.5 1 90.38 265 ASN A N 1
ATOM 2127 C CA . ASN A 1 265 ? -13.609 57.406 32.344 1 90.38 265 ASN A CA 1
ATOM 2128 C C . ASN A 1 265 ? -15.109 57.156 32.156 1 90.38 265 ASN A C 1
ATOM 2130 O O . ASN A 1 265 ? -15.625 56.094 32.469 1 90.38 265 ASN A O 1
ATOM 2134 N N . ASP A 1 266 ? -15.758 58.062 31.609 1 90.62 266 ASP A N 1
ATOM 2135 C CA . ASP A 1 266 ? -17.219 58.031 31.609 1 90.62 266 ASP A CA 1
ATOM 2136 C C . ASP A 1 266 ? -17.75 57.531 30.266 1 90.62 266 ASP A C 1
ATOM 2138 O O . ASP A 1 266 ? -18.953 57.594 30.016 1 90.62 266 ASP A O 1
ATOM 2142 N N . ILE A 1 267 ? -16.906 57.031 29.5 1 90.81 267 ILE A N 1
ATOM 2143 C CA . ILE A 1 267 ? -17.391 56.594 28.203 1 90.81 267 ILE A CA 1
ATOM 2144 C C . ILE A 1 267 ? -18.062 55.219 28.328 1 90.81 267 ILE A C 1
ATOM 2146 O O . ILE A 1 267 ? -17.75 54.469 29.25 1 90.81 267 ILE A O 1
ATOM 2150 N N . THR A 1 268 ? -19 54.969 27.438 1 87.56 268 THR A N 1
ATOM 2151 C CA . THR A 1 268 ? -19.734 53.688 27.438 1 87.56 268 THR A CA 1
ATOM 2152 C C . THR A 1 268 ? -18.875 52.562 26.875 1 87.56 268 THR A C 1
ATOM 2154 O O . THR A 1 268 ? -17.875 52.812 26.188 1 87.56 268 THR A O 1
ATOM 2157 N N . PRO A 1 269 ? -19.281 51.375 27.172 1 86.12 269 PRO A N 1
ATOM 2158 C CA . PRO A 1 269 ? -18.562 50.25 26.594 1 86.12 269 PRO A CA 1
ATOM 2159 C C . PRO A 1 269 ? -18.547 50.281 25.062 1 86.12 269 PRO A C 1
ATOM 2161 O O . PRO A 1 269 ? -17.562 49.844 24.453 1 86.12 269 PRO A O 1
ATOM 2164 N N . GLN A 1 270 ? -19.562 50.75 24.516 1 84.19 270 GLN A N 1
ATOM 2165 C CA . GLN A 1 270 ? -19.641 50.875 23.062 1 84.19 270 GLN A CA 1
ATOM 2166 C C . GLN A 1 270 ? -18.625 51.875 22.531 1 84.19 270 GLN A C 1
ATOM 2168 O O . GLN A 1 270 ? -17.969 51.625 21.531 1 84.19 270 GLN A O 1
ATOM 2173 N N . GLU A 1 271 ? -18.594 52.969 23.188 1 88.38 271 GLU A N 1
ATOM 2174 C CA . GLU A 1 271 ? -17.641 54 22.797 1 88.38 271 GLU A CA 1
ATOM 2175 C C . GLU A 1 271 ? -16.203 53.5 22.969 1 88.38 271 GLU A C 1
ATOM 2177 O O . GLU A 1 271 ? -15.328 53.812 22.156 1 88.38 271 GLU A O 1
ATOM 2182 N N . GLU A 1 272 ? -16.031 52.75 24.031 1 91.56 272 GLU A N 1
ATOM 2183 C CA . GLU A 1 272 ? -14.734 52.156 24.297 1 91.56 272 GLU A CA 1
ATOM 2184 C C . GLU A 1 272 ? -14.312 51.219 23.172 1 91.56 272 GLU A C 1
ATOM 2186 O O . GLU A 1 272 ? -13.164 51.25 22.719 1 91.56 272 GLU A O 1
ATOM 2191 N N . GLN A 1 273 ? -15.258 50.469 22.766 1 90.25 273 GLN A N 1
ATOM 2192 C CA . GLN A 1 273 ? -15 49.531 21.688 1 90.25 273 GLN A CA 1
ATOM 2193 C C . GLN A 1 273 ? -14.727 50.25 20.375 1 90.25 273 GLN A C 1
ATOM 2195 O O . GLN A 1 273 ? -13.852 49.844 19.609 1 90.25 273 GLN A O 1
ATOM 2200 N N . GLU A 1 274 ? -15.438 51.219 20.094 1 90 274 GLU A N 1
ATOM 2201 C CA . GLU A 1 274 ? -15.219 52 18.891 1 90 274 GLU A CA 1
ATOM 2202 C C . GLU A 1 274 ? -13.836 52.656 18.906 1 90 274 GLU A C 1
ATOM 2204 O O . GLU A 1 274 ? -13.148 52.688 17.891 1 90 274 GLU A O 1
ATOM 2209 N N . ASN A 1 275 ? -13.492 53.188 20.094 1 94.88 275 ASN A N 1
ATOM 2210 C CA . ASN A 1 275 ? -12.148 53.75 20.234 1 94.88 275 ASN A CA 1
ATOM 2211 C C . ASN A 1 275 ? -11.07 52.719 19.984 1 94.88 275 ASN A C 1
ATOM 2213 O O . ASN A 1 275 ? -10.078 52.969 19.312 1 94.88 275 ASN A O 1
ATOM 2217 N N . TYR A 1 276 ? -11.336 51.562 20.562 1 94.94 276 TYR A N 1
ATOM 2218 C CA . TYR A 1 276 ? -10.391 50.438 20.406 1 94.94 276 TYR A CA 1
ATOM 2219 C C . TYR A 1 276 ? -10.156 50.125 18.922 1 94.94 276 TYR A C 1
ATOM 2221 O O . TYR A 1 276 ? -9.016 50.094 18.469 1 94.94 276 TYR A O 1
ATOM 2229 N N . MET A 1 277 ? -11.18 49.938 18.219 1 93.69 277 MET A N 1
ATOM 2230 C CA . MET A 1 277 ? -11.094 49.594 16.812 1 93.69 277 MET A CA 1
ATOM 2231 C C . MET A 1 277 ? -10.461 50.719 16 1 93.69 277 MET A C 1
ATOM 2233 O O . MET A 1 277 ? -9.617 50.5 15.141 1 93.69 277 MET A O 1
ATOM 2237 N N . ALA A 1 278 ? -10.852 51.938 16.312 1 94.69 278 ALA A N 1
ATOM 2238 C CA . ALA A 1 278 ? -10.312 53.094 15.602 1 94.69 278 ALA A CA 1
ATOM 2239 C C . ALA A 1 278 ? -8.812 53.25 15.828 1 94.69 278 ALA A C 1
ATOM 2241 O O . ALA A 1 278 ? -8.055 53.5 14.891 1 94.69 278 ALA A O 1
ATOM 2242 N N . LEU A 1 279 ? -8.422 53.031 17.047 1 96.56 279 LEU A N 1
ATOM 2243 C CA . LEU A 1 279 ? -7.004 53.094 17.375 1 96.56 279 LEU A CA 1
ATOM 2244 C C . LEU A 1 279 ? -6.219 52 16.672 1 96.56 279 LEU A C 1
ATOM 2246 O O . LEU A 1 279 ? -5.094 52.219 16.219 1 96.56 279 LEU A O 1
ATOM 2250 N N . CYS A 1 280 ? -6.832 50.812 16.594 1 96.75 280 CYS A N 1
ATOM 2251 C CA . CYS A 1 280 ? -6.176 49.719 15.906 1 96.75 280 CYS A CA 1
ATOM 2252 C C . CYS A 1 280 ? -5.949 50.031 14.438 1 96.75 280 CYS A C 1
ATOM 2254 O O . CYS A 1 280 ? -4.988 49.562 13.828 1 96.75 280 CYS A O 1
ATOM 2256 N N . ARG A 1 281 ? -6.758 50.875 13.867 1 95.56 281 ARG A N 1
ATOM 2257 C CA . ARG A 1 281 ? -6.633 51.281 12.469 1 95.56 281 ARG A CA 1
ATOM 2258 C C . ARG A 1 281 ? -5.664 52.438 12.32 1 95.56 281 ARG A C 1
ATOM 2260 O O . ARG A 1 281 ? -5.414 52.906 11.211 1 95.56 281 ARG A O 1
ATOM 2267 N N . GLY A 1 282 ? -5.148 52.906 13.422 1 93.94 282 GLY A N 1
ATOM 2268 C CA . GLY A 1 282 ? -4.199 54 13.375 1 93.94 282 GLY A CA 1
ATOM 2269 C C . GLY A 1 282 ? -4.859 55.344 13.344 1 93.94 282 GLY A C 1
ATOM 2270 O O . GLY A 1 282 ? -4.211 56.344 13.039 1 93.94 282 GLY A O 1
ATOM 2271 N N . GLU A 1 283 ? -6.117 55.406 13.672 1 93.19 283 GLU A N 1
ATOM 2272 C CA . GLU A 1 283 ? -6.828 56.688 13.688 1 93.19 283 GLU A CA 1
ATOM 2273 C C . GLU A 1 283 ? -6.457 57.5 14.914 1 93.19 283 GLU A C 1
ATOM 2275 O O . GLU A 1 283 ? -6.172 56.938 15.977 1 93.19 283 GLU A O 1
ATOM 2280 N N . ARG A 1 284 ? -6.453 58.781 14.789 1 90.56 284 ARG A N 1
ATOM 2281 C CA . ARG A 1 284 ? -6.145 59.719 15.883 1 90.56 284 ARG A CA 1
ATOM 2282 C C . ARG A 1 284 ? -7.414 60.125 16.625 1 90.56 284 ARG A C 1
ATOM 2284 O O . ARG A 1 284 ? -8.352 60.625 16.016 1 90.56 284 ARG A O 1
ATOM 2291 N N . LEU A 1 285 ? -7.348 59.875 17.859 1 92.19 285 LEU A N 1
ATOM 2292 C CA . LEU A 1 285 ? -8.547 60.188 18.625 1 92.19 285 LEU A CA 1
ATOM 2293 C C . LEU A 1 285 ? -8.359 61.438 19.484 1 92.19 285 LEU A C 1
ATOM 2295 O O . LEU A 1 285 ? -9.32 61.938 20.047 1 92.19 285 LEU A O 1
ATOM 2299 N N . VAL A 1 286 ? -7.105 61.875 19.641 1 88.44 286 VAL A N 1
ATOM 2300 C CA . VAL A 1 286 ? -6.809 63.062 20.438 1 88.44 286 VAL A CA 1
ATOM 2301 C C . VAL A 1 286 ? -6.539 64.25 19.516 1 88.44 286 VAL A C 1
ATOM 2303 O O . VAL A 1 286 ? -6.141 64.062 18.359 1 88.44 286 VAL A O 1
ATOM 2306 N N . SER A 1 287 ? -6.742 65.375 20.062 1 83 287 SER A N 1
ATOM 2307 C CA . SER A 1 287 ? -6.523 66.625 19.266 1 83 287 SER A CA 1
ATOM 2308 C C . SER A 1 287 ? -5.035 66.875 19.047 1 83 287 SER A C 1
ATOM 2310 O O . SER A 1 287 ? -4.195 66.312 19.781 1 83 287 SER A O 1
ATOM 2312 N N . VAL A 1 288 ? -4.781 67.625 18.141 1 81.88 288 VAL A N 1
ATOM 2313 C CA . VAL A 1 288 ? -3.41 68 17.828 1 81.88 288 VAL A CA 1
ATOM 2314 C C . VAL A 1 288 ? -2.797 68.75 19 1 81.88 288 VAL A C 1
ATOM 2316 O O . VAL A 1 288 ? -1.613 68.625 19.297 1 81.88 288 VAL A O 1
ATOM 2319 N N . ALA A 1 289 ? -3.613 69.5 19.578 1 81 289 ALA A N 1
ATOM 2320 C CA . ALA A 1 289 ? -3.148 70.25 20.719 1 81 289 ALA A CA 1
ATOM 2321 C C . ALA A 1 289 ? -2.703 69.375 21.859 1 81 289 ALA A C 1
ATOM 2323 O O . ALA A 1 289 ? -1.686 69.625 22.5 1 81 289 ALA A O 1
ATOM 2324 N N . GLN A 1 290 ? -3.414 68.438 22.047 1 80.88 290 GLN A N 1
ATOM 2325 C CA . GLN A 1 290 ? -3.076 67.5 23.109 1 80.88 290 GLN A CA 1
ATOM 2326 C C . GLN A 1 290 ? -1.824 66.688 22.75 1 80.88 290 GLN A C 1
ATOM 2328 O O . GLN A 1 290 ? -0.98 66.438 23.625 1 80.88 290 GLN A O 1
ATOM 2333 N N . GLU A 1 291 ? -1.717 66.438 21.547 1 82.5 291 GLU A N 1
ATOM 2334 C CA . GLU A 1 291 ? -0.577 65.625 21.078 1 82.5 291 GLU A CA 1
ATOM 2335 C C . GLU A 1 291 ? 0.71 66.438 21.125 1 82.5 291 GLU A C 1
ATOM 2337 O O . GLU A 1 291 ? 1.794 65.875 21.344 1 82.5 291 GLU A O 1
ATOM 2342 N N . SER A 1 292 ? 0.555 67.625 20.922 1 81.62 292 SER A N 1
ATOM 2343 C CA . SER A 1 292 ? 1.726 68.5 20.875 1 81.62 292 SER A CA 1
ATOM 2344 C C . SER A 1 292 ? 2.393 68.625 22.234 1 81.62 292 SER A C 1
ATOM 2346 O O . SER A 1 292 ? 3.555 69 22.328 1 81.62 292 SER A O 1
ATOM 2348 N N . GLN A 1 293 ? 1.692 68.25 23.281 1 82 293 GLN A N 1
ATOM 2349 C CA . GLN A 1 293 ? 2.234 68.312 24.625 1 82 293 GLN A CA 1
ATOM 2350 C C . GLN A 1 293 ? 3.146 67.125 24.922 1 82 293 GLN A C 1
ATOM 2352 O O . GLN A 1 293 ? 3.922 67.125 25.875 1 82 293 GLN A O 1
ATOM 2357 N N . LEU A 1 294 ? 3.068 66.188 24.078 1 81.94 294 LEU A N 1
ATOM 2358 C CA . LEU A 1 294 ? 3.869 64.938 24.266 1 81.94 294 LEU A CA 1
ATOM 2359 C C . LEU A 1 294 ? 5.285 65.188 23.75 1 81.94 294 LEU A C 1
ATOM 2361 O O . LEU A 1 294 ? 5.477 65.75 22.672 1 81.94 294 LEU A O 1
ATOM 2365 N N . VAL A 1 295 ? 6.258 64.688 24.562 1 81.44 295 VAL A N 1
ATOM 2366 C CA . VAL A 1 295 ? 7.637 65 24.203 1 81.44 295 VAL A CA 1
ATOM 2367 C C . VAL A 1 295 ? 8.445 63.719 24.078 1 81.44 295 VAL A C 1
ATOM 2369 O O . VAL A 1 295 ? 8.055 62.688 24.609 1 81.44 295 VAL A O 1
ATOM 2372 N N . CYS A 1 296 ? 9.445 63.844 23.234 1 82.75 296 CYS A N 1
ATOM 2373 C CA . CYS A 1 296 ? 10.516 62.844 23.172 1 82.75 296 CYS A CA 1
ATOM 2374 C C . CYS A 1 296 ? 11.773 63.375 23.859 1 82.75 296 CYS A C 1
ATOM 2376 O O . CYS A 1 296 ? 12.18 64.5 23.625 1 82.75 296 CYS A O 1
ATOM 2378 N N . ARG A 1 297 ? 12.219 62.562 24.859 1 82.12 297 ARG A N 1
ATOM 2379 C CA . ARG A 1 297 ? 13.391 63.062 25.578 1 82.12 297 ARG A CA 1
ATOM 2380 C C . ARG A 1 297 ? 14.352 61.938 25.922 1 82.12 297 ARG A C 1
ATOM 2382 O O . ARG A 1 297 ? 13.984 60.75 25.844 1 82.12 297 ARG A O 1
ATOM 2389 N N . PHE A 1 298 ? 15.555 62.375 26.141 1 79.25 298 PHE A N 1
ATOM 2390 C CA . PHE A 1 298 ? 16.547 61.469 26.734 1 79.25 298 PHE A CA 1
ATOM 2391 C C . PHE A 1 298 ? 16.578 61.625 28.25 1 79.25 298 PHE A C 1
ATOM 2393 O O . PHE A 1 298 ? 16.438 62.719 28.781 1 79.25 298 PHE A O 1
ATOM 2400 N N . ASP A 1 299 ? 16.516 60.531 28.906 1 76.69 299 ASP A N 1
ATOM 2401 C CA . ASP A 1 299 ? 16.531 60.562 30.375 1 76.69 299 ASP A CA 1
ATOM 2402 C C . ASP A 1 299 ? 17.531 59.562 30.938 1 76.69 299 ASP A C 1
ATOM 2404 O O . ASP A 1 299 ? 17.531 58.375 30.547 1 76.69 299 ASP A O 1
ATOM 2408 N N . ASN A 1 300 ? 18.469 60 31.734 1 72.38 300 ASN A N 1
ATOM 2409 C CA . ASN A 1 300 ? 19.406 59.062 32.375 1 72.38 300 ASN A CA 1
ATOM 2410 C C . ASN A 1 300 ? 18.953 58.656 33.75 1 72.38 300 ASN A C 1
ATOM 2412 O O . ASN A 1 300 ? 19.578 57.812 34.406 1 72.38 300 ASN A O 1
ATOM 2416 N N . LYS A 1 301 ? 17.875 59 34.188 1 70.12 301 LYS A N 1
ATOM 2417 C CA . LYS A 1 301 ? 17.219 58.688 35.469 1 70.12 301 LYS A CA 1
ATOM 2418 C C . LYS A 1 301 ? 18.219 58.719 36.625 1 70.12 301 LYS A C 1
ATOM 2420 O O . LYS A 1 301 ? 18.094 57.969 37.594 1 70.12 301 LYS A O 1
ATOM 2425 N N . GLY A 1 302 ? 19.297 59.375 36.469 1 66.38 302 GLY A N 1
ATOM 2426 C CA . GLY A 1 302 ? 20.297 59.5 37.5 1 66.38 302 GLY A CA 1
ATOM 2427 C C . GLY A 1 302 ? 21.062 58.219 37.781 1 66.38 302 GLY A C 1
ATOM 2428 O O . GLY A 1 302 ? 21.812 58.125 38.75 1 66.38 302 GLY A O 1
ATOM 2429 N N . HIS A 1 303 ? 20.75 57.281 37 1 71.06 303 HIS A N 1
ATOM 2430 C CA . HIS A 1 303 ? 21.469 56 37.219 1 71.06 303 HIS A CA 1
ATOM 2431 C C . HIS A 1 303 ? 22.766 56 36.406 1 71.06 303 HIS A C 1
ATOM 2433 O O . HIS A 1 303 ? 22.797 56.406 35.25 1 71.06 303 HIS A O 1
ATOM 2439 N N . PRO A 1 304 ? 23.797 55.562 37.062 1 65.69 304 PRO A N 1
ATOM 2440 C CA . PRO A 1 304 ? 25.109 55.594 36.406 1 65.69 304 PRO A CA 1
ATOM 2441 C C . PRO A 1 304 ? 25.125 54.812 35.094 1 65.69 304 PRO A C 1
ATOM 2443 O O . PRO A 1 304 ? 25.734 55.25 34.125 1 65.69 304 PRO A O 1
ATOM 2446 N N . TYR A 1 305 ? 24.438 53.812 35.094 1 68 305 TYR A N 1
ATOM 2447 C CA . TYR A 1 305 ? 24.422 53 33.906 1 68 305 TYR A CA 1
ATOM 2448 C C . TYR A 1 305 ? 23.766 53.719 32.719 1 68 305 TYR A C 1
ATOM 2450 O O . TYR A 1 305 ? 24.141 53.531 31.578 1 68 305 TYR A O 1
ATOM 2458 N N . LEU A 1 306 ? 22.859 54.562 33.062 1 72.5 306 LEU A N 1
ATOM 2459 C CA . LEU A 1 306 ? 22.094 55.25 32.031 1 72.5 306 LEU A CA 1
ATOM 2460 C C . LEU A 1 306 ? 22.781 56.531 31.625 1 72.5 306 LEU A C 1
ATOM 2462 O O . LEU A 1 306 ? 22.328 57.219 30.688 1 72.5 306 LEU A O 1
ATOM 2466 N N . LEU A 1 307 ? 23.781 56.781 32.375 1 66 307 LEU A N 1
ATOM 2467 C CA . LEU A 1 307 ? 24.578 57.938 31.953 1 66 307 LEU A CA 1
ATOM 2468 C C . LEU A 1 307 ? 25.266 57.656 30.625 1 66 307 LEU A C 1
ATOM 2470 O O . LEU A 1 307 ? 25.391 58.562 29.797 1 66 307 LEU A O 1
ATOM 2474 N N . LEU A 1 308 ? 25.625 56.469 30.469 1 63.28 308 LEU A N 1
ATOM 2475 C CA . LEU A 1 308 ? 26.344 56.125 29.25 1 63.28 308 LEU A CA 1
ATOM 2476 C C . LEU A 1 308 ? 25.359 55.844 28.109 1 63.28 308 LEU A C 1
ATOM 2478 O O . LEU A 1 308 ? 25.688 56.062 26.938 1 63.28 308 LEU A O 1
ATOM 2482 N N . ARG A 1 309 ? 24.203 55.344 28.438 1 72.31 309 ARG A N 1
ATOM 2483 C CA . ARG A 1 309 ? 23.172 55.062 27.453 1 72.31 309 ARG A CA 1
ATOM 2484 C C . ARG A 1 309 ? 21.812 55.562 27.906 1 72.31 309 ARG A C 1
ATOM 2486 O O . ARG A 1 309 ? 21.031 54.812 28.469 1 72.31 309 ARG A O 1
ATOM 2493 N N . PRO A 1 310 ? 21.625 56.812 27.609 1 77.75 310 PRO A N 1
ATOM 2494 C CA . PRO A 1 310 ? 20.375 57.375 28.094 1 77.75 310 PRO A CA 1
ATOM 2495 C C . PRO A 1 310 ? 19.141 56.719 27.469 1 77.75 310 PRO A C 1
ATOM 2497 O O . PRO A 1 310 ? 19.203 56.219 26.359 1 77.75 310 PRO A O 1
ATOM 2500 N N . LEU A 1 311 ? 18.172 56.719 28.281 1 84.31 311 LEU A N 1
ATOM 2501 C CA . LEU A 1 311 ? 16.891 56.188 27.828 1 84.31 311 LEU A CA 1
ATOM 2502 C C . LEU A 1 311 ? 16.25 57.094 26.797 1 84.31 311 LEU A C 1
ATOM 2504 O O . LEU A 1 311 ? 16.25 58.344 26.969 1 84.31 311 LEU A O 1
ATOM 2508 N N . ARG A 1 312 ? 15.906 56.562 25.672 1 88.62 312 ARG A N 1
ATOM 2509 C CA . ARG A 1 312 ? 15.078 57.281 24.703 1 88.62 312 ARG A CA 1
ATOM 2510 C C . ARG A 1 312 ? 13.594 57.125 25.016 1 88.62 312 ARG A C 1
ATOM 2512 O O . ARG A 1 312 ? 13.016 56.062 24.797 1 88.62 312 ARG A O 1
ATOM 2519 N N . ILE A 1 313 ? 13 58.219 25.516 1 90.56 313 ILE A N 1
ATOM 2520 C CA . ILE A 1 313 ? 11.641 58.156 26.047 1 90.56 313 ILE A CA 1
ATOM 2521 C C . ILE A 1 313 ? 10.695 58.938 25.125 1 90.56 313 ILE A C 1
ATOM 2523 O O . ILE A 1 313 ? 10.992 60.062 24.734 1 90.56 313 ILE A O 1
ATOM 2527 N N . GLU A 1 314 ? 9.688 58.281 24.75 1 91.81 314 GLU A N 1
ATOM 2528 C CA . GLU A 1 314 ? 8.602 58.906 24 1 91.81 314 GLU A CA 1
ATOM 2529 C C . GLU A 1 314 ? 7.285 58.844 24.781 1 91.81 314 GLU A C 1
ATOM 2531 O O . GLU A 1 314 ? 6.77 57.75 25.031 1 91.81 314 GLU A O 1
ATOM 2536 N N . GLU A 1 315 ? 6.762 60 25.141 1 92.81 315 GLU A N 1
ATOM 2537 C CA . GLU A 1 315 ? 5.5 60.062 25.875 1 92.81 315 GLU A CA 1
ATOM 2538 C C . GLU A 1 315 ? 4.312 59.781 24.953 1 92.81 315 GLU A C 1
ATOM 2540 O O . GLU A 1 315 ? 4.254 60.312 23.844 1 92.81 315 GLU A O 1
ATOM 2545 N N . ARG A 1 316 ? 3.465 58.938 25.359 1 92.31 316 ARG A N 1
ATOM 2546 C CA . ARG A 1 316 ? 2.281 58.594 24.562 1 92.31 316 ARG A CA 1
ATOM 2547 C C . ARG A 1 316 ? 1.017 59.156 25.234 1 92.31 316 ARG A C 1
ATOM 2549 O O . ARG A 1 316 ? 0.001 59.344 24.562 1 92.31 316 ARG A O 1
ATOM 2556 N N . SER A 1 317 ? 1.062 59.281 26.5 1 92.62 317 SER A N 1
ATOM 2557 C CA . SER A 1 317 ? -0.009 59.875 27.297 1 92.62 317 SER A CA 1
ATOM 2558 C C . SER A 1 317 ? 0.533 60.531 28.578 1 92.62 317 SER A C 1
ATOM 2560 O O . SER A 1 317 ? 1.507 60.031 29.156 1 92.62 317 SER A O 1
ATOM 2562 N N . LEU A 1 318 ? -0.064 61.562 29.047 1 90.5 318 LEU A N 1
ATOM 2563 C CA . LEU A 1 318 ? 0.387 62.219 30.266 1 90.5 318 LEU A CA 1
ATOM 2564 C C . LEU A 1 318 ? -0.428 61.781 31.469 1 90.5 318 LEU A C 1
ATOM 2566 O O . LEU A 1 318 ? 0.087 61.719 32.594 1 90.5 318 LEU A O 1
ATOM 2570 N N . GLU A 1 319 ? -1.688 61.531 31.266 1 88.94 319 GLU A N 1
ATOM 2571 C CA . GLU A 1 319 ? -2.578 61 32.312 1 88.94 319 GLU A CA 1
ATOM 2572 C C . GLU A 1 319 ? -3.504 59.938 31.734 1 88.94 319 GLU A C 1
ATOM 2574 O O . GLU A 1 319 ? -4.551 60.219 31.172 1 88.94 319 GLU A O 1
ATOM 2579 N N . PRO A 1 320 ? -3.273 58.844 32.094 1 91.69 320 PRO A N 1
ATOM 2580 C CA . PRO A 1 320 ? -2.135 58.281 32.812 1 91.69 320 PRO A CA 1
ATOM 2581 C C . PRO A 1 320 ? -0.815 58.438 32.062 1 91.69 320 PRO A C 1
ATOM 2583 O O . PRO A 1 320 ? -0.815 58.625 30.844 1 91.69 320 PRO A O 1
ATOM 2586 N N . TYR A 1 321 ? 0.194 58.406 32.844 1 91.19 321 TYR A N 1
ATOM 2587 C CA . TYR A 1 321 ? 1.511 58.5 32.219 1 91.19 321 TYR A CA 1
ATOM 2588 C C . TYR A 1 321 ? 1.874 57.219 31.484 1 91.19 321 TYR A C 1
ATOM 2590 O O . TYR A 1 321 ? 2.02 56.156 32.125 1 91.19 321 TYR A O 1
ATOM 2598 N N . VAL A 1 322 ? 1.917 57.25 30.172 1 94.56 322 VAL A N 1
ATOM 2599 C CA . VAL A 1 322 ? 2.318 56.125 29.312 1 94.56 322 VAL A CA 1
ATOM 2600 C C . VAL A 1 322 ? 3.529 56.531 28.469 1 94.56 322 VAL A C 1
ATOM 2602 O O . VAL A 1 322 ? 3.492 57.562 27.766 1 94.56 322 VAL A O 1
ATOM 2605 N N . VAL A 1 323 ? 4.559 55.75 28.547 1 95.06 323 VAL A N 1
ATOM 2606 C CA . VAL A 1 323 ? 5.773 56.125 27.828 1 95.06 323 VAL A CA 1
ATOM 2607 C C . VAL A 1 323 ? 6.301 54.906 27.062 1 95.06 323 VAL A C 1
ATOM 2609 O O . VAL A 1 323 ? 6.117 53.75 27.484 1 95.06 323 VAL A O 1
ATOM 2612 N N . MET A 1 324 ? 6.871 55.188 25.953 1 95.06 324 MET A N 1
ATOM 2613 C CA . MET A 1 324 ? 7.594 54.188 25.172 1 95.06 324 MET A CA 1
ATOM 2614 C C . MET A 1 324 ? 9.102 54.375 25.297 1 95.06 324 MET A C 1
ATOM 2616 O O . MET A 1 324 ? 9.602 55.5 25.094 1 95.06 324 MET A O 1
ATOM 2620 N N . TYR A 1 325 ? 9.828 53.375 25.75 1 95.25 325 TYR A N 1
ATOM 2621 C CA . TYR A 1 325 ? 11.281 53.344 25.75 1 95.25 325 TYR A CA 1
ATOM 2622 C C . TYR A 1 325 ? 11.812 52.719 24.484 1 95.25 325 TYR A C 1
ATOM 2624 O O . TYR A 1 325 ? 11.477 51.562 24.172 1 95.25 325 TYR A O 1
ATOM 2632 N N . HIS A 1 326 ? 12.594 53.375 23.797 1 93.81 326 HIS A N 1
ATOM 2633 C CA . HIS A 1 326 ? 13.125 52.844 22.547 1 93.81 326 HIS A CA 1
ATOM 2634 C C . HIS A 1 326 ? 14.469 52.156 22.766 1 93.81 326 HIS A C 1
ATOM 2636 O O . HIS A 1 326 ? 15.273 52.625 23.594 1 93.81 326 HIS A O 1
ATOM 2642 N N . ASP A 1 327 ? 14.711 51.031 22.109 1 92.69 327 ASP A N 1
ATOM 2643 C CA . ASP A 1 327 ? 16 50.375 21.969 1 92.69 327 ASP A CA 1
ATOM 2644 C C . ASP A 1 327 ? 16.562 49.938 23.328 1 92.69 327 ASP A C 1
ATOM 2646 O O . ASP A 1 327 ? 17.734 50.188 23.625 1 92.69 327 ASP A O 1
ATOM 2650 N N . LEU A 1 328 ? 15.711 49.406 24.109 1 94.69 328 LEU A N 1
ATOM 2651 C CA . LEU A 1 328 ? 16.141 48.906 25.422 1 94.69 328 LEU A CA 1
ATOM 2652 C C . LEU A 1 328 ? 16.828 47.562 25.297 1 94.69 328 LEU A C 1
ATOM 2654 O O . LEU A 1 328 ? 17.75 47.25 26.078 1 94.69 328 LEU A O 1
ATOM 2658 N N . LEU A 1 329 ? 16.359 46.688 24.391 1 96.62 329 LEU A N 1
ATOM 2659 C CA . LEU A 1 329 ? 16.938 45.375 24.172 1 96.62 329 LEU A CA 1
ATOM 2660 C C . LEU A 1 329 ? 17.594 45.281 22.797 1 96.62 329 LEU A C 1
ATOM 2662 O O . LEU A 1 329 ? 17.109 45.875 21.844 1 96.62 329 LEU A O 1
ATOM 2666 N N . THR A 1 330 ? 18.656 44.531 22.75 1 95.75 330 THR A N 1
ATOM 2667 C CA . THR A 1 330 ? 19.297 44.25 21.469 1 95.75 330 THR A CA 1
ATOM 2668 C C . THR A 1 330 ? 18.562 43.156 20.703 1 95.75 330 THR A C 1
ATOM 2670 O O . THR A 1 330 ? 17.734 42.438 21.281 1 95.75 330 THR A O 1
ATOM 2673 N N . GLU A 1 331 ? 18.875 43.062 19.438 1 95 331 GLU A N 1
ATOM 2674 C CA . GLU A 1 331 ? 18.281 42.031 18.594 1 95 331 GLU A CA 1
ATOM 2675 C C . GLU A 1 331 ? 18.625 40.625 19.125 1 95 331 GLU A C 1
ATOM 2677 O O . GLU A 1 331 ? 17.781 39.719 19.109 1 95 331 GLU A O 1
ATOM 2682 N N . THR A 1 332 ? 19.828 40.469 19.547 1 96.31 332 THR A N 1
ATOM 2683 C CA . THR A 1 332 ? 20.281 39.188 20.062 1 96.31 332 THR A CA 1
ATOM 2684 C C . THR A 1 332 ? 19.5 38.812 21.328 1 96.31 332 THR A C 1
ATOM 2686 O O . THR A 1 332 ? 19.109 37.656 21.516 1 96.31 332 THR A O 1
ATOM 2689 N N . GLN A 1 333 ? 19.25 39.844 22.156 1 96.94 333 GLN A N 1
ATOM 2690 C CA . GLN A 1 333 ? 18.516 39.594 23.406 1 96.94 333 GLN A CA 1
ATOM 2691 C C . GLN A 1 333 ? 17.062 39.219 23.125 1 96.94 333 GLN A C 1
ATOM 2693 O O . GLN A 1 333 ? 16.516 38.312 23.766 1 96.94 333 GLN A O 1
ATOM 2698 N N . THR A 1 334 ? 16.469 39.875 22.172 1 97.5 334 THR A N 1
ATOM 2699 C CA . THR A 1 334 ? 15.086 39.594 21.859 1 97.5 334 THR A CA 1
ATOM 2700 C C . THR A 1 334 ? 14.953 38.188 21.266 1 97.5 334 THR A C 1
ATOM 2702 O O . THR A 1 334 ? 14.016 37.438 21.594 1 97.5 334 THR A O 1
ATOM 2705 N N . GLU A 1 335 ? 15.914 37.812 20.422 1 96.19 335 GLU A N 1
ATOM 2706 C CA . GLU A 1 335 ? 15.891 36.469 19.828 1 96.19 335 GLU A CA 1
ATOM 2707 C C . GLU A 1 335 ? 16.062 35.375 20.906 1 96.19 335 GLU A C 1
ATOM 2709 O O . GLU A 1 335 ? 15.398 34.344 20.844 1 96.19 335 GLU A O 1
ATOM 2714 N N . LEU A 1 336 ? 16.938 35.625 21.781 1 96.81 336 LEU A N 1
ATOM 2715 C CA . LEU A 1 336 ? 17.188 34.688 22.844 1 96.81 336 LEU A CA 1
ATOM 2716 C C . LEU A 1 336 ? 15.953 34.531 23.734 1 96.81 336 LEU A C 1
ATOM 2718 O O . LEU A 1 336 ? 15.641 33.406 24.188 1 96.81 336 LEU A O 1
ATOM 2722 N N . LEU A 1 337 ? 15.242 35.625 24.047 1 97.62 337 LEU A N 1
ATOM 2723 C CA . LEU A 1 337 ? 14.023 35.562 24.844 1 97.62 337 LEU A CA 1
ATOM 2724 C C . LEU A 1 337 ? 12.969 34.688 24.156 1 97.62 337 LEU A C 1
ATOM 2726 O O . LEU A 1 337 ? 12.273 33.906 24.812 1 97.62 337 LEU A O 1
ATOM 2730 N N . LYS A 1 338 ? 12.82 34.812 22.859 1 96.06 338 LYS A N 1
ATOM 2731 C CA . LYS A 1 338 ? 11.875 34 22.109 1 96.06 338 LYS A CA 1
ATOM 2732 C C . LYS A 1 338 ? 12.234 32.531 22.203 1 96.06 338 LYS A C 1
ATOM 2734 O O . LYS A 1 338 ? 11.367 31.672 22.406 1 96.06 338 LYS A O 1
ATOM 2739 N N . GLN A 1 339 ? 13.531 32.281 22.062 1 95.25 339 GLN A N 1
ATOM 2740 C CA . GLN A 1 339 ? 14 30.891 22.094 1 95.25 339 GLN A CA 1
ATOM 2741 C C . GLN A 1 339 ? 13.734 30.25 23.453 1 95.25 339 GLN A C 1
ATOM 2743 O O . GLN A 1 339 ? 13.414 29.062 23.531 1 95.25 339 GLN A O 1
ATOM 2748 N N . ILE A 1 340 ? 13.867 31.031 24.484 1 95.62 340 ILE A N 1
ATOM 2749 C CA . ILE A 1 340 ? 13.633 30.547 25.844 1 95.62 340 ILE A CA 1
ATOM 2750 C C . ILE A 1 340 ? 12.148 30.266 26.047 1 95.62 340 ILE A C 1
ATOM 2752 O O . ILE A 1 340 ? 11.781 29.281 26.719 1 95.62 340 ILE A O 1
ATOM 2756 N N . ALA A 1 341 ? 11.305 31.047 25.438 1 95.56 341 ALA A N 1
ATOM 2757 C CA . ALA A 1 341 ? 9.867 31 25.688 1 95.56 341 ALA A CA 1
ATOM 2758 C C . ALA A 1 341 ? 9.195 29.938 24.812 1 95.56 341 ALA A C 1
ATOM 2760 O O . ALA A 1 341 ? 8.195 29.328 25.219 1 95.56 341 ALA A O 1
ATOM 2761 N N . GLU A 1 342 ? 9.664 29.688 23.625 1 92.62 342 GLU A N 1
ATOM 2762 C CA . GLU A 1 342 ? 8.992 28.906 22.594 1 92.62 342 GLU A CA 1
ATOM 2763 C C . GLU A 1 342 ? 8.602 27.531 23.109 1 92.62 342 GLU A C 1
ATOM 2765 O O . GLU A 1 342 ? 7.453 27.109 22.969 1 92.62 342 GLU A O 1
ATOM 2770 N N . PRO A 1 343 ? 9.5 26.797 23.797 1 89.56 343 PRO A N 1
ATOM 2771 C CA . PRO A 1 343 ? 9.148 25.453 24.234 1 89.56 343 PRO A CA 1
ATOM 2772 C C . PRO A 1 343 ? 8.141 25.453 25.375 1 89.56 343 PRO A C 1
ATOM 2774 O O . PRO A 1 343 ? 7.57 24.422 25.719 1 89.56 343 PRO A O 1
ATOM 2777 N N . ARG A 1 344 ? 7.91 26.672 26.016 1 91.25 344 ARG A N 1
ATOM 2778 C CA . ARG A 1 344 ? 7.07 26.766 27.203 1 91.25 344 ARG A CA 1
ATOM 2779 C C . ARG A 1 344 ? 5.684 27.312 26.844 1 91.25 344 ARG A C 1
ATOM 2781 O O . ARG A 1 344 ? 4.832 27.453 27.719 1 91.25 344 ARG A O 1
ATOM 2788 N N . LEU A 1 345 ? 5.539 27.516 25.578 1 89.25 345 LEU A N 1
ATOM 2789 C CA . LEU A 1 345 ? 4.285 28.141 25.156 1 89.25 345 LEU A CA 1
ATOM 2790 C C . LEU A 1 345 ? 3.111 27.188 25.406 1 89.25 345 LEU A C 1
ATOM 2792 O O . LEU A 1 345 ? 3.178 26.016 25.062 1 89.25 345 LEU A O 1
ATOM 2796 N N . ALA A 1 346 ? 2.17 27.641 26.062 1 76.06 346 ALA A N 1
ATOM 2797 C CA . ALA A 1 346 ? 0.894 26.969 26.297 1 76.06 346 ALA A CA 1
ATOM 2798 C C . ALA A 1 346 ? -0.273 27.938 26.141 1 76.06 346 ALA A C 1
ATOM 2800 O O . ALA A 1 346 ? -0.097 29.156 26.266 1 76.06 346 ALA A O 1
ATOM 2801 N N . ARG A 1 347 ? -1.412 27.375 25.688 1 65.81 347 ARG A N 1
ATOM 2802 C CA . ARG A 1 347 ? -2.557 28.25 25.453 1 65.81 347 ARG A CA 1
ATOM 2803 C C . ARG A 1 347 ? -2.896 29.047 26.719 1 65.81 347 ARG A C 1
ATOM 2805 O O . ARG A 1 347 ? -2.83 28.531 27.828 1 65.81 347 ARG A O 1
ATOM 2812 N N . SER A 1 348 ? -3.115 30.297 26.453 1 61.44 348 SER A N 1
ATOM 2813 C CA . SER A 1 348 ? -3.477 31.234 27.516 1 61.44 348 SER A CA 1
ATOM 2814 C C . SER A 1 348 ? -4.836 30.891 28.125 1 61.44 348 SER A C 1
ATOM 2816 O O . SER A 1 348 ? -5.777 30.578 27.391 1 61.44 348 SER A O 1
ATOM 2818 N N . MET A 1 349 ? -4.809 30.406 29.344 1 53.44 349 MET A N 1
ATOM 2819 C CA . MET A 1 349 ? -6.074 30.156 30.031 1 53.44 349 MET A CA 1
ATOM 2820 C C . MET A 1 349 ? -6.508 31.375 30.828 1 53.44 349 MET A C 1
ATOM 2822 O O . MET A 1 349 ? -5.668 32.125 31.297 1 53.44 349 MET A O 1
ATOM 2826 N N . VAL A 1 350 ? -7.609 31.953 30.469 1 47.72 350 VAL A N 1
ATOM 2827 C CA . VAL A 1 350 ? -8.156 33.031 31.312 1 47.72 350 VAL A CA 1
ATOM 2828 C C . VAL A 1 350 ? -8.867 32.406 32.531 1 47.72 350 VAL A C 1
ATOM 2830 O O . VAL A 1 350 ? -9.453 31.328 32.438 1 47.72 350 VAL A O 1
ATOM 2833 N N . GLN A 1 351 ? -8.398 32.875 33.812 1 43.91 351 GLN A N 1
ATOM 2834 C CA . GLN A 1 351 ? -9.094 32.5 35.031 1 43.91 351 GLN A CA 1
ATOM 2835 C C . GLN A 1 351 ? -10.57 32.875 34.969 1 43.91 351 GLN A C 1
ATOM 2837 O O . GLN A 1 351 ? -10.922 34.031 34.812 1 43.91 351 GLN A O 1
ATOM 2842 N N . ALA A 1 352 ? -11.414 31.875 34.562 1 43.25 352 ALA A N 1
ATOM 2843 C CA . ALA A 1 352 ? -12.844 32.094 34.812 1 43.25 352 ALA A CA 1
ATOM 2844 C C . ALA A 1 352 ? -13.172 31.969 36.281 1 43.25 352 ALA A C 1
ATOM 2846 O O . ALA A 1 352 ? -12.398 31.375 37.031 1 43.25 352 ALA A O 1
ATOM 2847 N N . GLY A 1 353 ? -14.18 32.844 36.719 1 34.44 353 GLY A N 1
ATOM 2848 C CA . GLY A 1 353 ? -14.586 32.844 38.094 1 34.44 353 GLY A CA 1
ATOM 2849 C C . GLY A 1 353 ? -14.273 31.562 38.844 1 34.44 353 GLY A C 1
ATOM 2850 O O . GLY A 1 353 ? -13.125 31.297 39.219 1 34.44 353 GLY A O 1
ATOM 2851 N N . LYS A 1 354 ? -15.32 30.75 39.031 1 41.34 354 LYS A N 1
ATOM 2852 C CA . LYS A 1 354 ? -15.266 29.641 39.969 1 41.34 354 LYS A CA 1
ATOM 2853 C C . LYS A 1 354 ? -14.25 28.594 39.562 1 41.34 354 LYS A C 1
ATOM 2855 O O . LYS A 1 354 ? -14.602 27.438 39.312 1 41.34 354 LYS A O 1
ATOM 2860 N N . GLY A 1 355 ? -12.992 29.062 39.156 1 38.28 355 GLY A N 1
ATOM 2861 C CA . GLY A 1 355 ? -11.938 28.062 39.062 1 38.28 355 GLY A CA 1
ATOM 2862 C C . GLY A 1 355 ? -11.805 27.484 37.656 1 38.28 355 GLY A C 1
ATOM 2863 O O . GLY A 1 355 ? -11.047 26.531 37.438 1 38.28 355 GLY A O 1
ATOM 2864 N N . SER A 1 356 ? -12.773 27.781 36.844 1 39.25 356 SER A N 1
ATOM 2865 C CA . SER A 1 356 ? -12.711 27.078 35.562 1 39.25 356 SER A CA 1
ATOM 2866 C C . SER A 1 356 ? -11.992 27.906 34.5 1 39.25 356 SER A C 1
ATOM 2868 O O . SER A 1 356 ? -12.203 29.109 34.406 1 39.25 356 SER A O 1
ATOM 2870 N N . GLU A 1 357 ? -10.867 27.531 34.062 1 44.59 357 GLU A N 1
ATOM 2871 C CA . GLU A 1 357 ? -10.102 28.141 33 1 44.59 357 GLU A CA 1
ATOM 2872 C C . GLU A 1 357 ? -10.719 27.828 31.641 1 44.59 357 GLU A C 1
ATOM 2874 O O . GLU A 1 357 ? -11.023 26.672 31.328 1 44.59 357 GLU A O 1
ATOM 2879 N N . VAL A 1 358 ? -11.508 28.781 30.969 1 44.22 358 VAL A N 1
ATOM 2880 C CA . VAL A 1 358 ? -12.133 28.578 29.672 1 44.22 358 VAL A CA 1
ATOM 2881 C C . VAL A 1 358 ? -11.289 29.234 28.578 1 44.22 358 VAL A C 1
ATOM 2883 O O . VAL A 1 358 ? -10.586 30.219 28.844 1 44.22 358 VAL A O 1
ATOM 2886 N N . VAL A 1 359 ? -11.203 28.547 27.484 1 48.97 359 VAL A N 1
ATOM 2887 C CA . VAL A 1 359 ? -10.562 29.094 26.281 1 48.97 359 VAL A CA 1
ATOM 2888 C C . VAL A 1 359 ? -11.219 30.422 25.922 1 48.97 359 VAL A C 1
ATOM 2890 O O . VAL A 1 359 ? -12.438 30.5 25.781 1 48.97 359 VAL A O 1
ATOM 2893 N N . SER A 1 360 ? -10.484 31.656 26.031 1 56.22 360 SER A N 1
ATOM 2894 C CA . SER A 1 360 ? -11.016 33 26.031 1 56.22 360 SER A CA 1
ATOM 2895 C C . SER A 1 360 ? -11.219 33.531 24.625 1 56.22 360 SER A C 1
ATOM 2897 O O . SER A 1 360 ? -10.336 33.375 23.766 1 56.22 360 SER A O 1
ATOM 2899 N N . VAL A 1 361 ? -12.461 33.812 24.156 1 59.06 361 VAL A N 1
ATOM 2900 C CA . VAL A 1 361 ? -12.727 34.625 22.984 1 59.06 361 VAL A CA 1
ATOM 2901 C C . VAL A 1 361 ? -12.047 36 23.125 1 59.06 361 VAL A C 1
ATOM 2903 O O . VAL A 1 361 ? -11.727 36.656 22.141 1 59.06 361 VAL A O 1
ATOM 2906 N N . SER A 1 362 ? -11.555 36.25 24.312 1 65.94 362 SER A N 1
ATOM 2907 C CA . SER A 1 362 ? -11.031 37.562 24.641 1 65.94 362 SER A CA 1
ATOM 2908 C C . SER A 1 362 ? -9.539 37.656 24.328 1 65.94 362 SER A C 1
ATOM 2910 O O . SER A 1 362 ? -8.977 38.75 24.25 1 65.94 362 SER A O 1
ATOM 2912 N N . ARG A 1 363 ? -8.992 36.469 24.156 1 70.94 363 ARG A N 1
ATOM 2913 C CA . ARG A 1 363 ? -7.562 36.5 23.891 1 70.94 363 ARG A CA 1
ATOM 2914 C C . ARG A 1 363 ? -7.152 35.344 23 1 70.94 363 ARG A C 1
ATOM 2916 O O . ARG A 1 363 ? -7.641 34.219 23.156 1 70.94 363 ARG A O 1
ATOM 2923 N N . THR A 1 364 ? -6.504 35.562 21.891 1 78.94 364 THR A N 1
ATOM 2924 C CA . THR A 1 364 ? -5.961 34.531 21 1 78.94 364 THR A CA 1
ATOM 2925 C C . THR A 1 364 ? -4.438 34.625 20.953 1 78.94 364 THR A C 1
ATOM 2927 O O . THR A 1 364 ? -3.865 35.156 20.016 1 78.94 364 THR A O 1
ATOM 2930 N N . SER A 1 365 ? -3.785 34.188 21.969 1 86.38 365 SER A N 1
ATOM 2931 C CA . SER A 1 365 ? -2.336 34.094 22.094 1 86.38 365 SER A CA 1
ATOM 2932 C C . SER A 1 365 ? -1.936 32.906 22.969 1 86.38 365 SER A C 1
ATOM 2934 O O . SER A 1 365 ? -2.795 32.25 23.562 1 86.38 365 SER A O 1
ATOM 2936 N N . GLN A 1 366 ? -0.718 32.594 22.875 1 89.44 366 GLN A N 1
ATOM 2937 C CA . GLN A 1 366 ? -0.148 31.609 23.781 1 89.44 366 GLN A CA 1
ATOM 2938 C C . GLN A 1 366 ? 0.938 32.219 24.656 1 89.44 366 GLN A C 1
ATOM 2940 O O . GLN A 1 366 ? 1.651 33.125 24.219 1 89.44 366 GLN A O 1
ATOM 2945 N N . ASN A 1 367 ? 0.997 31.766 25.875 1 92.88 367 ASN A N 1
ATOM 2946 C CA . ASN A 1 367 ? 1.891 32.406 26.844 1 92.88 367 ASN A CA 1
ATOM 2947 C C . ASN A 1 367 ? 2.906 31.422 27.406 1 92.88 367 ASN A C 1
ATOM 2949 O O . ASN A 1 367 ? 2.633 30.219 27.5 1 92.88 367 ASN A O 1
ATOM 2953 N N . ALA A 1 368 ? 4.055 31.891 27.656 1 94.12 368 ALA A N 1
ATOM 2954 C CA . ALA A 1 368 ? 5.121 31.219 28.391 1 94.12 368 ALA A CA 1
ATOM 2955 C C . ALA A 1 368 ? 5.504 32 29.641 1 94.12 368 ALA A C 1
ATOM 2957 O O . ALA A 1 368 ? 5.543 33.219 29.625 1 94.12 368 ALA A O 1
ATOM 2958 N N . TRP A 1 369 ? 5.688 31.328 30.766 1 95 369 TRP A N 1
ATOM 2959 C CA . TRP A 1 369 ? 6.121 31.953 32 1 95 369 TRP A CA 1
ATOM 2960 C C . TRP A 1 369 ? 7.594 31.656 32.281 1 95 369 TRP A C 1
ATOM 2962 O O . TRP A 1 369 ? 8 30.5 32.344 1 95 369 TRP A O 1
ATOM 2972 N N . VAL A 1 370 ? 8.367 32.75 32.406 1 95.62 370 VAL A N 1
ATOM 2973 C CA . VAL A 1 370 ? 9.82 32.594 32.531 1 95.62 370 VAL A CA 1
ATOM 2974 C C . VAL A 1 370 ? 10.297 33.406 33.75 1 95.62 370 VAL A C 1
ATOM 2976 O O . VAL A 1 370 ? 10.07 34.594 33.844 1 95.62 370 VAL A O 1
ATOM 2979 N N . GLY A 1 371 ? 11.023 32.75 34.656 1 94.94 371 GLY A N 1
ATOM 2980 C CA . GLY A 1 371 ? 11.516 33.375 35.875 1 94.94 371 GLY A CA 1
ATOM 2981 C C . GLY A 1 371 ? 12.945 33.906 35.75 1 94.94 371 GLY A C 1
ATOM 2982 O O . GLY A 1 371 ? 13.617 33.625 34.75 1 94.94 371 GLY A O 1
ATOM 2983 N N . PRO A 1 372 ? 13.328 34.656 36.812 1 95.5 372 PRO A N 1
ATOM 2984 C CA . PRO A 1 372 ? 14.664 35.25 36.75 1 95.5 372 PRO A CA 1
ATOM 2985 C C . PRO A 1 372 ? 15.781 34.219 36.781 1 95.5 372 PRO A C 1
ATOM 2987 O O . PRO A 1 372 ? 16.891 34.5 36.312 1 95.5 372 PRO A O 1
ATOM 2990 N N . ASN A 1 373 ? 15.508 32.969 37.188 1 94.69 373 ASN A N 1
ATOM 2991 C CA . ASN A 1 373 ? 16.547 31.953 37.312 1 94.69 373 ASN A CA 1
ATOM 2992 C C . ASN A 1 373 ? 16.469 30.953 36.188 1 94.69 373 ASN A C 1
ATOM 2994 O O . ASN A 1 373 ? 17.266 30.016 36.094 1 94.69 373 ASN A O 1
ATOM 2998 N N . ASP A 1 374 ? 15.539 31.125 35.281 1 94.5 374 ASP A N 1
ATOM 2999 C CA . ASP A 1 374 ? 15.344 30.156 34.219 1 94.5 374 ASP A CA 1
ATOM 3000 C C . ASP A 1 374 ? 16.453 30.281 33.156 1 94.5 374 ASP A C 1
ATOM 3002 O O . ASP A 1 374 ? 16.719 29.328 32.438 1 94.5 374 ASP A O 1
ATOM 3006 N N . HIS A 1 375 ? 17.109 31.391 33.031 1 94.88 375 HIS A N 1
ATOM 3007 C CA . HIS A 1 375 ? 18.234 31.672 32.156 1 94.88 375 HIS A CA 1
ATOM 3008 C C . HIS A 1 375 ? 19.062 32.844 32.656 1 94.88 375 HIS A C 1
ATOM 3010 O O . HIS A 1 375 ? 18.516 33.812 33.219 1 94.88 375 HIS A O 1
ATOM 3016 N N . PRO A 1 376 ? 20.312 32.906 32.375 1 95.75 376 PRO A N 1
ATOM 3017 C CA . PRO A 1 376 ? 21.172 34 32.844 1 95.75 376 PRO A CA 1
ATOM 3018 C C . PRO A 1 376 ? 20.75 35.375 32.281 1 95.75 376 PRO A C 1
ATOM 3020 O O . PRO A 1 376 ? 20.906 36.375 32.969 1 95.75 376 PRO A O 1
ATOM 3023 N N . LEU A 1 377 ? 20.234 35.344 31.156 1 96.56 377 LEU A N 1
ATOM 3024 C CA . LEU A 1 377 ? 19.812 36.594 30.531 1 96.56 377 LEU A CA 1
ATOM 3025 C C . LEU A 1 377 ? 18.688 37.219 31.328 1 96.56 377 LEU A C 1
ATOM 3027 O O . LEU A 1 377 ? 18.578 38.469 31.391 1 96.56 377 LEU A O 1
ATOM 3031 N N . MET A 1 378 ? 17.891 36.438 31.984 1 97.19 378 MET A N 1
ATOM 3032 C CA . MET A 1 378 ? 16.688 36.969 32.656 1 97.19 378 MET A CA 1
ATOM 3033 C C . MET A 1 378 ? 17.078 37.844 33.844 1 97.19 378 MET A C 1
ATOM 3035 O O . MET A 1 378 ? 16.438 38.875 34.062 1 97.19 378 MET A O 1
ATOM 3039 N N . ALA A 1 379 ? 18.078 37.5 34.531 1 95.25 379 ALA A N 1
ATOM 3040 C CA . ALA A 1 379 ? 18.547 38.344 35.656 1 95.25 379 ALA A CA 1
ATOM 3041 C C . ALA A 1 379 ? 18.938 39.719 35.156 1 95.25 379 ALA A C 1
ATOM 3043 O O . ALA A 1 379 ? 18.641 40.719 35.812 1 95.25 379 ALA A O 1
ATOM 3044 N N . LYS A 1 380 ? 19.594 39.75 34.062 1 95.38 380 LYS A N 1
ATOM 3045 C CA . LYS A 1 380 ? 20.031 41.031 33.5 1 95.38 380 LYS A CA 1
ATOM 3046 C C . LYS A 1 380 ? 18.828 41.844 33.031 1 95.38 380 LYS A C 1
ATOM 3048 O O . LYS A 1 380 ? 18.844 43.094 33.188 1 95.38 380 LYS A O 1
ATOM 3053 N N . ILE A 1 381 ? 17.859 41.219 32.5 1 97.12 381 ILE A N 1
ATOM 3054 C CA . ILE A 1 381 ? 16.688 41.938 32 1 97.12 381 ILE A CA 1
ATOM 3055 C C . ILE A 1 381 ? 15.883 42.5 33.188 1 97.12 381 ILE A C 1
ATOM 3057 O O . ILE A 1 381 ? 15.383 43.625 33.125 1 97.12 381 ILE A O 1
ATOM 3061 N N . TYR A 1 382 ? 15.727 41.719 34.25 1 96.56 382 TYR A N 1
ATOM 3062 C CA . TYR A 1 382 ? 15.039 42.219 35.438 1 96.56 382 TYR A CA 1
ATOM 3063 C C . TYR A 1 382 ? 15.742 43.438 36 1 96.56 382 TYR A C 1
ATOM 3065 O O . TYR A 1 382 ? 15.086 44.406 36.406 1 96.56 382 TYR A O 1
ATOM 3073 N N . LYS A 1 383 ? 17.031 43.406 36 1 94.38 383 LYS A N 1
ATOM 3074 C CA . LYS A 1 383 ? 17.797 44.562 36.438 1 94.38 383 LYS A CA 1
ATOM 3075 C C . LYS A 1 383 ? 17.578 45.781 35.531 1 94.38 383 LYS A C 1
ATOM 3077 O O . LYS A 1 383 ? 17.484 46.906 36 1 94.38 383 LYS A O 1
ATOM 3082 N N . LEU A 1 384 ? 17.578 45.531 34.281 1 94.38 384 LEU A N 1
ATOM 3083 C CA . LEU A 1 384 ? 17.312 46.594 33.312 1 94.38 384 LEU A CA 1
ATOM 3084 C C . LEU A 1 384 ? 15.961 47.219 33.562 1 94.38 384 LEU A C 1
ATOM 3086 O O . LEU A 1 384 ? 15.828 48.469 33.5 1 94.38 384 LEU A O 1
ATOM 3090 N N . VAL A 1 385 ? 14.938 46.406 33.812 1 96.06 385 VAL A N 1
ATOM 3091 C CA . VAL A 1 385 ? 13.602 46.906 34.094 1 96.06 385 VAL A CA 1
ATOM 3092 C C . VAL A 1 385 ? 13.625 47.75 35.375 1 96.06 385 VAL A C 1
ATOM 3094 O O . VAL A 1 385 ? 12.984 48.781 35.438 1 96.06 385 VAL A O 1
ATOM 3097 N N . GLU A 1 386 ? 14.367 47.281 36.344 1 93.88 386 GLU A N 1
ATOM 3098 C CA . GLU A 1 386 ? 14.508 48.031 37.594 1 93.88 386 GLU A CA 1
ATOM 3099 C C . GLU A 1 386 ? 15.125 49.406 37.344 1 93.88 386 GLU A C 1
ATOM 3101 O O . GLU A 1 386 ? 14.625 50.406 37.844 1 93.88 386 GLU A O 1
ATOM 3106 N N . PHE A 1 387 ? 16.141 49.438 36.562 1 89.75 387 PHE A N 1
ATOM 3107 C CA . PHE A 1 387 ? 16.828 50.688 36.25 1 89.75 387 PHE A CA 1
ATOM 3108 C C . PHE A 1 387 ? 15.93 51.625 35.438 1 89.75 387 PHE A C 1
ATOM 3110 O O . PHE A 1 387 ? 15.945 52.812 35.656 1 89.75 387 PHE A O 1
ATOM 3117 N N . THR A 1 388 ? 15.234 51.094 34.531 1 91.5 388 THR A N 1
ATOM 3118 C CA . THR A 1 388 ? 14.43 51.875 33.594 1 91.5 388 THR A CA 1
ATOM 3119 C C . THR A 1 388 ? 13.227 52.469 34.312 1 91.5 388 THR A C 1
ATOM 3121 O O . THR A 1 388 ? 12.875 53.625 34.062 1 91.5 388 THR A O 1
ATOM 3124 N N . THR A 1 389 ? 12.609 51.719 35.219 1 91.94 389 THR A N 1
ATOM 3125 C CA . THR A 1 389 ? 11.359 52.156 35.812 1 91.94 389 THR A CA 1
ATOM 3126 C C . THR A 1 389 ? 11.633 52.844 37.156 1 91.94 389 THR A C 1
ATOM 3128 O O . THR A 1 389 ? 10.781 53.562 37.688 1 91.94 389 THR A O 1
ATOM 3131 N N . GLY A 1 390 ? 12.781 52.469 37.781 1 90.19 390 GLY A N 1
ATOM 3132 C CA . GLY A 1 390 ? 13.062 52.906 39.125 1 90.19 390 GLY A CA 1
ATOM 3133 C C . GLY A 1 390 ? 12.359 52.094 40.188 1 90.19 390 GLY A C 1
ATOM 3134 O O . GLY A 1 390 ? 12.438 52.406 41.375 1 90.19 390 GLY A O 1
ATOM 3135 N N . LEU A 1 391 ? 11.672 51.031 39.812 1 94.25 391 LEU A N 1
ATOM 3136 C CA . LEU A 1 391 ? 10.93 50.188 40.75 1 94.25 391 LEU A CA 1
ATOM 3137 C C . LEU A 1 391 ? 11.656 48.875 40.969 1 94.25 391 LEU A C 1
ATOM 3139 O O . LEU A 1 391 ? 12.375 48.375 40.094 1 94.25 391 LEU A O 1
ATOM 3143 N N . SER A 1 392 ? 11.438 48.312 42.125 1 95.25 392 SER A N 1
ATOM 3144 C CA . SER A 1 392 ? 12.062 47.031 42.406 1 95.25 392 SER A CA 1
ATOM 3145 C C . SER A 1 392 ? 11.391 45.875 41.656 1 95.25 392 SER A C 1
ATOM 3147 O O . SER A 1 392 ? 10.156 45.812 41.594 1 95.25 392 SER A O 1
ATOM 3149 N N . THR A 1 393 ? 12.219 45 41.125 1 96.25 393 THR A N 1
ATOM 3150 C CA . THR A 1 393 ? 11.688 43.875 40.344 1 96.25 393 THR A CA 1
ATOM 3151 C C . THR A 1 393 ? 12.125 42.562 40.969 1 96.25 393 THR A C 1
ATOM 3153 O O . THR A 1 393 ? 12.242 41.562 40.281 1 96.25 393 THR A O 1
ATOM 3156 N N . ASP A 1 394 ? 12.453 42.531 42.25 1 96.06 394 ASP A N 1
ATOM 3157 C CA . ASP A 1 394 ? 12.875 41.312 42.938 1 96.06 394 ASP A CA 1
ATOM 3158 C C . ASP A 1 394 ? 11.719 40.312 43.062 1 96.06 394 ASP A C 1
ATOM 3160 O O . ASP A 1 394 ? 10.859 40.469 43.938 1 96.06 394 ASP A O 1
ATOM 3164 N N . VAL A 1 395 ? 11.766 39.25 42.312 1 95.88 395 VAL A N 1
ATOM 3165 C CA . VAL A 1 395 ? 10.68 38.281 42.281 1 95.88 395 VAL A CA 1
ATOM 3166 C C . VAL A 1 395 ? 10.656 37.469 43.562 1 95.88 395 VAL A C 1
ATOM 3168 O O . VAL A 1 395 ? 9.586 37.125 44.062 1 95.88 395 VAL A O 1
ATOM 3171 N N . ASP A 1 396 ? 11.781 37.188 44.156 1 94 396 ASP A N 1
ATOM 3172 C CA . ASP A 1 396 ? 11.875 36.406 45.375 1 94 396 ASP A CA 1
ATOM 3173 C C . ASP A 1 396 ? 11.242 37.156 46.562 1 94 396 ASP A C 1
ATOM 3175 O O . ASP A 1 396 ? 10.688 36.531 47.469 1 94 396 ASP A O 1
ATOM 3179 N N . LYS A 1 397 ? 11.312 38.438 46.531 1 94.88 397 LYS A N 1
ATOM 3180 C CA . LYS A 1 397 ? 10.727 39.25 47.594 1 94.88 397 LYS A CA 1
ATOM 3181 C C . LYS A 1 397 ? 9.305 39.656 47.219 1 94.88 397 LYS A C 1
ATOM 3183 O O . LYS A 1 397 ? 8.727 40.531 47.875 1 94.88 397 LYS A O 1
ATOM 3188 N N . GLU A 1 398 ? 8.781 39.219 46.125 1 94.69 398 GLU A N 1
ATOM 3189 C CA . GLU A 1 398 ? 7.41 39.438 45.656 1 94.69 398 GLU A CA 1
ATOM 3190 C C . GLU A 1 398 ? 7.188 40.875 45.219 1 94.69 398 GLU A C 1
ATOM 3192 O O . GLU A 1 398 ? 6.082 41.406 45.344 1 94.69 398 GLU A O 1
ATOM 3197 N N . HIS A 1 399 ? 8.289 41.531 44.75 1 96.56 399 HIS A N 1
ATOM 3198 C CA . HIS A 1 399 ? 8.188 42.906 44.25 1 96.56 399 HIS A CA 1
ATOM 3199 C C . HIS A 1 399 ? 7.707 42.906 42.812 1 96.56 399 HIS A C 1
ATOM 3201 O O . HIS A 1 399 ? 7.281 43.938 42.281 1 96.56 399 HIS A O 1
ATOM 3207 N N . ALA A 1 400 ? 7.844 41.781 42.156 1 96.88 400 ALA A N 1
ATOM 3208 C CA . ALA A 1 400 ? 7.418 41.625 40.781 1 96.88 400 ALA A CA 1
ATOM 3209 C C . ALA A 1 400 ? 7.031 40.156 40.5 1 96.88 400 ALA A C 1
ATOM 3211 O O . ALA A 1 400 ? 7.352 39.281 41.312 1 96.88 400 ALA A O 1
ATOM 3212 N N . GLU A 1 401 ? 6.273 39.938 39.438 1 96.06 401 GLU A N 1
ATOM 3213 C CA . GLU A 1 401 ? 5.898 38.594 39 1 96.06 401 GLU A CA 1
ATOM 3214 C C . GLU A 1 401 ? 6.906 38.031 38 1 96.06 401 GLU A C 1
ATOM 3216 O O . GLU A 1 401 ? 7.738 38.75 37.469 1 96.06 401 GLU A O 1
ATOM 3221 N N . ILE A 1 402 ? 6.832 36.719 37.844 1 95.94 402 ILE A N 1
ATOM 3222 C CA . ILE A 1 402 ? 7.621 36.125 36.781 1 95.94 402 ILE A CA 1
ATOM 3223 C C . ILE A 1 402 ? 7.109 36.656 35.438 1 95.94 402 ILE A C 1
ATOM 3225 O O . ILE A 1 402 ? 5.926 36.969 35.281 1 95.94 402 ILE A O 1
ATOM 3229 N N . VAL A 1 403 ? 7.961 36.719 34.469 1 97.06 403 VAL A N 1
ATOM 3230 C CA . VAL A 1 403 ? 7.66 37.344 33.188 1 97.06 403 VAL A CA 1
ATOM 3231 C C . VAL A 1 403 ? 6.715 36.469 32.375 1 97.06 403 VAL A C 1
ATOM 3233 O O . VAL A 1 403 ? 6.875 35.25 32.375 1 97.06 403 VAL A O 1
ATOM 3236 N N . GLN A 1 404 ? 5.688 37.031 31.812 1 95.69 404 GLN A N 1
ATOM 3237 C CA . GLN A 1 404 ? 4.832 36.375 30.844 1 95.69 404 GLN A CA 1
ATOM 3238 C C . GLN A 1 404 ? 5.223 36.75 29.422 1 95.69 404 GLN A C 1
ATOM 3240 O O . GLN A 1 404 ? 5.141 37.906 29.031 1 95.69 404 GLN A O 1
ATOM 3245 N N . ILE A 1 405 ? 5.719 35.812 28.688 1 96.69 405 ILE A N 1
ATOM 3246 C CA . ILE A 1 405 ? 6.02 36.031 27.281 1 96.69 405 ILE A CA 1
ATOM 3247 C C . ILE A 1 405 ? 4.895 35.469 26.406 1 96.69 405 ILE A C 1
ATOM 3249 O O . ILE A 1 405 ? 4.559 34.281 26.516 1 96.69 405 ILE A O 1
ATOM 3253 N N . ALA A 1 406 ? 4.328 36.312 25.578 1 95.5 406 ALA A N 1
ATOM 3254 C CA . ALA A 1 406 ? 3.176 35.938 24.766 1 95.5 406 ALA A CA 1
ATOM 3255 C C . ALA A 1 406 ? 3.523 35.938 23.281 1 95.5 406 ALA A C 1
ATOM 3257 O O . ALA A 1 406 ? 4.258 36.812 22.812 1 95.5 406 ALA A O 1
ATOM 3258 N N . ASN A 1 407 ? 3.088 34.938 22.609 1 94.56 407 ASN A N 1
ATOM 3259 C CA . ASN A 1 407 ? 3.143 34.875 21.156 1 94.56 407 ASN A CA 1
ATOM 3260 C C . ASN A 1 407 ? 1.745 34.844 20.531 1 94.56 407 ASN A C 1
ATOM 3262 O O . ASN A 1 407 ? 0.908 34.031 20.906 1 94.56 407 ASN A O 1
ATOM 3266 N N . TYR A 1 408 ? 1.517 35.844 19.719 1 92.38 408 TYR A N 1
ATOM 3267 C CA . TYR A 1 408 ? 0.207 35.969 19.094 1 92.38 408 TYR A CA 1
ATOM 3268 C C . TYR A 1 408 ? 0.168 35.281 17.734 1 92.38 408 TYR A C 1
ATOM 3270 O O . TYR A 1 408 ? 1.144 35.312 16.984 1 92.38 408 TYR A O 1
ATOM 3278 N N . GLY A 1 409 ? -0.904 34.625 17.5 1 87.5 409 GLY A N 1
ATOM 3279 C CA . GLY A 1 409 ? -1.106 33.938 16.234 1 87.5 409 GLY A CA 1
ATOM 3280 C C . GLY A 1 409 ? -1.901 34.781 15.227 1 87.5 409 GLY A C 1
ATOM 3281 O O . GLY A 1 409 ? -1.795 36 15.203 1 87.5 409 GLY A O 1
ATOM 3282 N N . MET A 1 410 ? -2.625 34.094 14.383 1 85.94 410 MET A N 1
ATOM 3283 C CA . MET A 1 410 ? -3.457 34.719 13.367 1 85.94 410 MET A CA 1
ATOM 3284 C C . MET A 1 410 ? -4.559 35.562 14 1 85.94 410 MET A C 1
ATOM 3286 O O . MET A 1 410 ? -5.402 35.031 14.734 1 85.94 410 MET A O 1
ATOM 3290 N N . GLY A 1 411 ? -4.465 36.812 13.641 1 89.88 411 GLY A N 1
ATOM 3291 C CA . GLY A 1 411 ? -5.492 37.656 14.227 1 89.88 411 GLY A CA 1
ATOM 3292 C C . GLY A 1 411 ? -5.387 37.75 15.734 1 89.88 411 GLY A C 1
ATOM 3293 O O . GLY A 1 411 ? -6.359 38.125 16.406 1 89.88 411 GLY A O 1
ATOM 3294 N N . GLY A 1 412 ? -4.305 37.344 16.266 1 91.62 412 GLY A N 1
ATOM 3295 C CA . GLY A 1 412 ? -4.121 37.375 17.719 1 91.62 412 GLY A CA 1
ATOM 3296 C C . GLY A 1 412 ? -4.379 38.75 18.312 1 91.62 412 GLY A C 1
ATOM 3297 O O . GLY A 1 412 ? -4.012 39.781 17.734 1 91.62 412 GLY A O 1
ATOM 3298 N N . HIS A 1 413 ? -5.117 38.781 19.391 1 92.12 413 HIS A N 1
ATOM 3299 C CA . HIS A 1 413 ? -5.539 40.031 20.031 1 92.12 413 HIS A CA 1
ATOM 3300 C C . HIS A 1 413 ? -5.801 39.812 21.516 1 92.12 413 HIS A C 1
ATOM 3302 O O . HIS A 1 413 ? -5.77 38.688 22.016 1 92.12 413 HIS A O 1
ATOM 3308 N N . TYR A 1 414 ? -5.879 40.844 22.219 1 91.75 414 TYR A N 1
ATOM 3309 C CA . TYR A 1 414 ? -6.352 40.875 23.594 1 91.75 414 TYR A CA 1
ATOM 3310 C C . TYR A 1 414 ? -7.285 42.062 23.812 1 91.75 414 TYR A C 1
ATOM 3312 O O . TYR A 1 414 ? -6.879 43.219 23.688 1 91.75 414 TYR A O 1
ATOM 3320 N N . THR A 1 415 ? -8.539 41.812 24.062 1 91 415 THR A N 1
ATOM 3321 C CA . THR A 1 415 ? -9.531 42.844 24.234 1 91 415 THR A CA 1
ATOM 3322 C C . THR A 1 415 ? -9.148 43.781 25.375 1 91 415 THR A C 1
ATOM 3324 O O . THR A 1 415 ? -8.367 43.406 26.25 1 91 415 THR A O 1
ATOM 3327 N N . PRO A 1 416 ? -9.648 45 25.359 1 93.06 416 PRO A N 1
ATOM 3328 C CA . PRO A 1 416 ? -9.289 45.969 26.391 1 93.06 416 PRO A CA 1
ATOM 3329 C C . PRO A 1 416 ? -9.5 45.438 27.812 1 93.06 416 PRO A C 1
ATOM 3331 O O . PRO A 1 416 ? -10.516 44.781 28.078 1 93.06 416 PRO A O 1
ATOM 3334 N N . HIS A 1 417 ? -8.492 45.625 28.656 1 92.12 417 HIS A N 1
ATOM 3335 C CA . HIS A 1 417 ? -8.484 45.125 30.016 1 92.12 417 HIS A CA 1
ATOM 3336 C C . HIS A 1 417 ? -7.57 45.969 30.906 1 92.12 417 HIS A C 1
ATOM 3338 O O . HIS A 1 417 ? -6.84 46.812 30.422 1 92.12 417 HIS A O 1
ATOM 3344 N N . HIS A 1 418 ? -7.73 45.75 32.156 1 94.81 418 HIS A N 1
ATOM 3345 C CA . HIS A 1 418 ? -6.805 46.312 33.125 1 94.81 418 HIS A CA 1
ATOM 3346 C C . HIS A 1 418 ? -5.812 45.281 33.625 1 94.81 418 HIS A C 1
ATOM 3348 O O . HIS A 1 418 ? -6.098 44.094 33.594 1 94.81 418 HIS A O 1
ATOM 3354 N N . ASP A 1 419 ? -4.68 45.75 34.062 1 94.94 419 ASP A N 1
ATOM 3355 C CA . ASP A 1 419 ? -3.658 44.812 34.531 1 94.94 419 ASP A CA 1
ATOM 3356 C C . ASP A 1 419 ? -3.768 44.594 36.031 1 94.94 419 ASP A C 1
ATOM 3358 O O . ASP A 1 419 ? -3.168 43.688 36.594 1 94.94 419 ASP A O 1
ATOM 3362 N N . TYR A 1 420 ? -4.414 45.5 36.75 1 93.31 420 TYR A N 1
ATOM 3363 C CA . TYR A 1 420 ? -4.504 45.312 38.188 1 93.31 420 TYR A CA 1
ATOM 3364 C C . TYR A 1 420 ? -5.391 44.125 38.531 1 93.31 420 TYR A C 1
ATOM 3366 O O . TYR A 1 420 ? -6.285 43.75 37.75 1 93.31 420 TYR A O 1
ATOM 3374 N N . LEU A 1 421 ? -5.211 43.531 39.719 1 88.5 421 LEU A N 1
ATOM 3375 C CA . LEU A 1 421 ? -5.805 42.219 40.062 1 88.5 421 LEU A CA 1
ATOM 3376 C C . LEU A 1 421 ? -6.762 42.375 41.219 1 88.5 421 LEU A C 1
ATOM 3378 O O . LEU A 1 421 ? -7.719 41.594 41.344 1 88.5 421 LEU A O 1
ATOM 3382 N N . LEU A 1 422 ? -6.516 43.281 42.125 1 87.94 422 LEU A N 1
ATOM 3383 C CA . LEU A 1 422 ? -7.152 43.219 43.438 1 87.94 422 LEU A CA 1
ATOM 3384 C C . LEU A 1 422 ? -8.07 44.438 43.656 1 87.94 422 LEU A C 1
ATOM 3386 O O . LEU A 1 422 ? -9.188 44.281 44.156 1 87.94 422 LEU A O 1
ATOM 3390 N N . VAL A 1 423 ? -7.688 45.531 43.188 1 84.56 423 VAL A N 1
ATOM 3391 C CA . VAL A 1 423 ? -8.273 46.812 43.594 1 84.56 423 VAL A CA 1
ATOM 3392 C C . VAL A 1 423 ? -9.719 46.906 43.094 1 84.56 423 VAL A C 1
ATOM 3394 O O . VAL A 1 423 ? -10.539 47.594 43.688 1 84.56 423 VAL A O 1
ATOM 3397 N N . ASP A 1 424 ? -10.016 46.219 42.031 1 80.5 424 ASP A N 1
ATOM 3398 C CA . ASP A 1 424 ? -11.367 46.312 41.5 1 80.5 424 ASP A CA 1
ATOM 3399 C C . ASP A 1 424 ? -12.234 45.156 42 1 80.5 424 ASP A C 1
ATOM 3401 O O . ASP A 1 424 ? -13.383 45.031 41.562 1 80.5 424 ASP A O 1
ATOM 3405 N N . LYS A 1 425 ? -11.688 44.375 42.875 1 85.81 425 LYS A N 1
ATOM 3406 C CA . LYS A 1 425 ? -12.453 43.25 43.406 1 85.81 425 LYS A CA 1
ATOM 3407 C C . LYS A 1 425 ? -13.312 43.688 44.594 1 85.81 425 LYS A C 1
ATOM 3409 O O . LYS A 1 425 ? -12.898 44.531 45.375 1 85.81 425 LYS A O 1
ATOM 3414 N N . ASP A 1 426 ? -14.461 43.094 44.594 1 86.12 426 ASP A N 1
ATOM 3415 C CA . ASP A 1 426 ? -15.328 43.406 45.719 1 86.12 426 ASP A CA 1
ATOM 3416 C C . ASP A 1 426 ? -14.875 42.656 46.969 1 86.12 426 ASP A C 1
ATOM 3418 O O . ASP A 1 426 ? -14.07 41.719 46.906 1 86.12 426 ASP A O 1
ATOM 3422 N N . PRO A 1 427 ? -15.406 43.125 48.031 1 85.88 427 PRO A N 1
ATOM 3423 C CA . PRO A 1 427 ? -14.977 42.531 49.312 1 85.88 427 PRO A CA 1
ATOM 3424 C C . PRO A 1 427 ? -15.211 41.031 49.344 1 85.88 427 PRO A C 1
ATOM 3426 O O . PRO A 1 427 ? -14.43 40.281 49.938 1 85.88 427 PRO A O 1
ATOM 3429 N N . GLU A 1 428 ? -16.188 40.562 48.75 1 84.56 428 GLU A N 1
ATOM 3430 C CA . GLU A 1 428 ? -16.484 39.156 48.75 1 84.56 428 GLU A CA 1
ATOM 3431 C C . GLU A 1 428 ? -15.453 38.375 47.938 1 84.56 428 GLU A C 1
ATOM 3433 O O . GLU A 1 428 ? -15.031 37.281 48.312 1 84.56 428 GLU A O 1
ATOM 3438 N N . GLU A 1 429 ? -15.055 38.938 46.812 1 84.19 429 GLU A N 1
ATOM 3439 C CA . GLU A 1 429 ? -14.07 38.312 45.938 1 84.19 429 GLU A CA 1
ATOM 3440 C C . GLU A 1 429 ? -12.695 38.281 46.594 1 84.19 429 GLU A C 1
ATOM 3442 O O . GLU A 1 429 ? -11.914 37.344 46.375 1 84.19 429 GLU A O 1
ATOM 3447 N N . MET A 1 430 ? -12.484 39.188 47.406 1 84.5 430 MET A N 1
ATOM 3448 C CA . MET A 1 430 ? -11.18 39.312 48.031 1 84.5 430 MET A CA 1
ATOM 3449 C C . MET A 1 430 ? -10.93 38.188 49.031 1 84.5 430 MET A C 1
ATOM 3451 O O . MET A 1 430 ? -9.781 37.844 49.312 1 84.5 430 MET A O 1
ATOM 3455 N N . LYS A 1 431 ? -11.945 37.531 49.5 1 78.38 431 LYS A N 1
ATOM 3456 C CA . LYS A 1 431 ? -11.836 36.438 50.469 1 78.38 431 LYS A CA 1
ATOM 3457 C C . LYS A 1 431 ? -11.195 35.188 49.844 1 78.38 431 LYS A C 1
ATOM 3459 O O . LYS A 1 431 ? -10.594 34.375 50.531 1 78.38 431 LYS A O 1
ATOM 3464 N N . TYR A 1 432 ? -11.328 35.219 48.625 1 82.88 432 TYR A N 1
ATOM 3465 C CA . TYR A 1 432 ? -10.867 34.031 47.938 1 82.88 432 TYR A CA 1
ATOM 3466 C C . TYR A 1 432 ? -9.484 34.25 47.344 1 82.88 432 TYR A C 1
ATOM 3468 O O . TYR A 1 432 ? -8.914 33.312 46.75 1 82.88 432 TYR A O 1
ATOM 3476 N N . VAL A 1 433 ? -8.977 35.344 47.5 1 85.75 433 VAL A N 1
ATOM 3477 C CA . VAL A 1 433 ? -7.648 35.625 46.969 1 85.75 433 VAL A CA 1
ATOM 3478 C C . VAL A 1 433 ? -6.59 35.062 47.906 1 85.75 433 VAL A C 1
ATOM 3480 O O . VAL A 1 433 ? -6.719 35.188 49.125 1 85.75 433 VAL A O 1
ATOM 3483 N N . HIS A 1 434 ? -5.633 34.438 47.438 1 87.62 434 HIS A N 1
ATOM 3484 C CA . HIS A 1 434 ? -4.57 33.812 48.25 1 87.62 434 HIS A CA 1
ATOM 3485 C C . HIS A 1 434 ? -3.814 34.875 49.031 1 87.62 434 HIS A C 1
ATOM 3487 O O . HIS A 1 434 ? -3.531 35.969 48.531 1 87.62 434 HIS A O 1
ATOM 3493 N N . PRO A 1 435 ? -3.494 34.469 50.219 1 86.75 435 PRO A N 1
ATOM 3494 C CA . PRO A 1 435 ? -2.811 35.438 51.094 1 86.75 435 PRO A CA 1
ATOM 3495 C C . PRO A 1 435 ? -1.502 35.938 50.5 1 86.75 435 PRO A C 1
ATOM 3497 O O . PRO A 1 435 ? -1.148 37.125 50.688 1 86.75 435 PRO A O 1
ATOM 3500 N N . LYS A 1 436 ? -0.865 35.125 49.812 1 83.69 436 LYS A N 1
ATOM 3501 C CA . LYS A 1 436 ? 0.396 35.531 49.219 1 83.69 436 LYS A CA 1
ATOM 3502 C C . LYS A 1 436 ? 0.179 36.688 48.219 1 83.69 436 LYS A C 1
ATOM 3504 O O . LYS A 1 436 ? 1.029 37.562 48.094 1 83.69 436 LYS A O 1
ATOM 3509 N N . GLU A 1 437 ? -0.911 36.656 47.531 1 88.44 437 GLU A N 1
ATOM 3510 C CA . GLU A 1 437 ? -1.256 37.719 46.562 1 88.44 437 GLU A CA 1
ATOM 3511 C C . GLU A 1 437 ? -1.592 39.031 47.281 1 88.44 437 GLU A C 1
ATOM 3513 O O . GLU A 1 437 ? -1.255 40.094 46.812 1 88.44 437 GLU A O 1
ATOM 3518 N N . ILE A 1 438 ? -2.174 38.844 48.375 1 88.88 438 ILE A N 1
ATOM 3519 C CA . ILE A 1 438 ? -2.535 40 49.188 1 88.88 438 ILE A CA 1
ATOM 3520 C C . ILE A 1 438 ? -1.272 40.656 49.719 1 88.88 438 ILE A C 1
ATOM 3522 O O . ILE A 1 438 ? -1.151 41.906 49.719 1 88.88 438 ILE A O 1
ATOM 3526 N N . GLU A 1 439 ? -0.418 39.875 50.125 1 90.5 439 GLU A N 1
ATOM 3527 C CA . GLU A 1 439 ? 0.83 40.375 50.688 1 90.5 439 GLU A CA 1
ATOM 3528 C C . GLU A 1 439 ? 1.653 41.094 49.625 1 90.5 439 GLU A C 1
ATOM 3530 O O . GLU A 1 439 ? 2.293 42.125 49.906 1 90.5 439 GLU A O 1
ATOM 3535 N N . ALA A 1 440 ? 1.68 40.625 48.438 1 91.69 440 ALA A N 1
ATOM 3536 C CA . ALA A 1 440 ? 2.445 41.219 47.344 1 91.69 440 ALA A CA 1
ATOM 3537 C C . ALA A 1 440 ? 1.821 42.531 46.875 1 91.69 440 ALA A C 1
ATOM 3539 O O . ALA A 1 440 ? 2.5 43.344 46.281 1 91.69 440 ALA A O 1
ATOM 3540 N N . GLY A 1 441 ? 0.5 42.719 47.219 1 92.19 441 GLY A N 1
ATOM 3541 C CA . GLY A 1 441 ? -0.211 43.875 46.75 1 92.19 441 GLY A CA 1
ATOM 3542 C C . GLY A 1 441 ? -0.592 43.781 45.281 1 92.19 441 GLY A C 1
ATOM 3543 O O . GLY A 1 441 ? -0.278 42.781 44.625 1 92.19 441 GLY A O 1
ATOM 3544 N N . ASP A 1 442 ? -1.221 44.812 44.781 1 94.75 442 ASP A N 1
ATOM 3545 C CA . ASP A 1 442 ? -1.684 44.812 43.406 1 94.75 442 ASP A CA 1
ATOM 3546 C C . ASP A 1 442 ? -0.553 45.188 42.438 1 94.75 442 ASP A C 1
ATOM 3548 O O . ASP A 1 442 ? 0.546 45.531 42.875 1 94.75 442 ASP A O 1
ATOM 3552 N N . ARG A 1 443 ? -0.751 44.938 41.156 1 95.88 443 ARG A N 1
ATOM 3553 C CA . ARG A 1 443 ? 0.194 45.375 40.125 1 95.88 443 ARG A CA 1
ATOM 3554 C C . ARG A 1 443 ? 0.225 46.875 40 1 95.88 443 ARG A C 1
ATOM 3556 O O . ARG A 1 443 ? -0.664 47.469 39.406 1 95.88 443 ARG A O 1
ATOM 3563 N N . THR A 1 444 ? 1.237 47.469 40.531 1 95.06 444 THR A N 1
ATOM 3564 C CA . THR A 1 444 ? 1.316 48.906 40.531 1 95.06 444 THR A CA 1
ATOM 3565 C C . THR A 1 444 ? 1.711 49.438 39.156 1 95.06 444 THR A C 1
ATOM 3567 O O . THR A 1 444 ? 1.277 50.531 38.75 1 95.06 444 THR A O 1
ATOM 3570 N N . ALA A 1 445 ? 2.514 48.688 38.406 1 96.62 445 ALA A N 1
ATOM 3571 C CA . ALA A 1 445 ? 2.984 49.156 37.094 1 96.62 445 ALA A CA 1
ATOM 3572 C C . ALA A 1 445 ? 3.227 47.969 36.188 1 96.62 445 ALA A C 1
ATOM 3574 O O . ALA A 1 445 ? 3.361 46.812 36.625 1 96.62 445 ALA A O 1
ATOM 3575 N N . THR A 1 446 ? 3.18 48.219 34.906 1 98 446 THR A N 1
ATOM 3576 C CA . THR A 1 446 ? 3.461 47.25 33.844 1 98 446 THR A CA 1
ATOM 3577 C C . THR A 1 446 ? 4.516 47.781 32.875 1 98 446 THR A C 1
ATOM 3579 O O . THR A 1 446 ? 4.449 48.969 32.469 1 98 446 THR A O 1
ATOM 3582 N N . LEU A 1 447 ? 5.531 47.062 32.625 1 98.19 447 LEU A N 1
ATOM 3583 C CA . LEU A 1 447 ? 6.438 47.312 31.516 1 98.19 447 LEU A CA 1
ATOM 3584 C C . LEU A 1 447 ? 6.367 46.156 30.516 1 98.19 447 LEU A C 1
ATOM 3586 O O . LEU A 1 447 ? 6.551 44.969 30.891 1 98.19 447 LEU A O 1
ATOM 3590 N N . MET A 1 448 ? 6.066 46.406 29.281 1 98.5 448 MET A N 1
ATOM 3591 C CA . MET A 1 448 ? 5.918 45.375 28.25 1 98.5 448 MET A CA 1
ATOM 3592 C C . MET A 1 448 ? 6.934 45.594 27.125 1 98.5 448 MET A C 1
ATOM 3594 O O . MET A 1 448 ? 6.949 46.625 26.484 1 98.5 448 MET A O 1
ATOM 3598 N N . PHE A 1 449 ? 7.762 44.594 26.906 1 98.5 449 PHE A N 1
ATOM 3599 C CA . PHE A 1 449 ? 8.719 44.594 25.797 1 98.5 449 PHE A CA 1
ATOM 3600 C C . PHE A 1 449 ? 8.078 44.094 24.516 1 98.5 449 PHE A C 1
ATOM 3602 O O . PHE A 1 449 ? 7.328 43.094 24.547 1 98.5 449 PHE A O 1
ATOM 3609 N N . TYR A 1 450 ? 8.344 44.75 23.453 1 98.12 450 TYR A N 1
ATOM 3610 C CA . TYR A 1 450 ? 8.148 44.125 22.141 1 98.12 450 TYR A CA 1
ATOM 3611 C C . TYR A 1 450 ? 9.383 43.344 21.703 1 98.12 450 TYR A C 1
ATOM 3613 O O . TYR A 1 450 ? 10.461 43.938 21.547 1 98.12 450 TYR A O 1
ATOM 3621 N N . LEU A 1 451 ? 9.188 42.094 21.469 1 98 451 LEU A N 1
ATOM 3622 C CA . LEU A 1 451 ? 10.32 41.25 21.109 1 98 451 LEU A CA 1
ATOM 3623 C C . LEU A 1 451 ? 10.438 41.125 19.578 1 98 451 LEU A C 1
ATOM 3625 O O . LEU A 1 451 ? 11.461 40.688 19.078 1 98 451 LEU A O 1
ATOM 3629 N N . THR A 1 452 ? 9.414 41.531 18.875 1 96.06 452 THR A N 1
ATOM 3630 C CA . THR A 1 452 ? 9.422 41.531 17.422 1 96.06 452 THR A CA 1
ATOM 3631 C C . THR A 1 452 ? 8.781 42.812 16.875 1 96.06 452 THR A C 1
ATOM 3633 O O . THR A 1 452 ? 8 43.469 17.562 1 96.06 452 THR A O 1
ATOM 3636 N N . ASP A 1 453 ? 9.25 43.125 15.68 1 94.88 453 ASP A N 1
ATOM 3637 C CA . ASP A 1 453 ? 8.422 44.031 14.875 1 94.88 453 ASP A CA 1
ATOM 3638 C C . ASP A 1 453 ? 7.195 43.312 14.336 1 94.88 453 ASP A C 1
ATOM 3640 O O . ASP A 1 453 ? 7.141 42.062 14.352 1 94.88 453 ASP A O 1
ATOM 3644 N N . VAL A 1 454 ? 6.176 44.062 14.047 1 94.5 454 VAL A N 1
ATOM 3645 C CA . VAL A 1 454 ? 4.992 43.5 13.398 1 94.5 454 VAL A CA 1
ATOM 3646 C C . VAL A 1 454 ? 4.711 44.25 12.109 1 94.5 454 VAL A C 1
ATOM 3648 O O . VAL A 1 454 ? 4.707 45.5 12.094 1 94.5 454 VAL A O 1
ATOM 3651 N N . THR A 1 455 ? 4.539 43.562 11.047 1 93 455 THR A N 1
ATOM 3652 C CA . THR A 1 455 ? 4.379 44.188 9.734 1 93 455 THR A CA 1
ATOM 3653 C C . THR A 1 455 ? 3.131 45.031 9.688 1 93 455 THR A C 1
ATOM 3655 O O . THR A 1 455 ? 3.188 46.188 9.25 1 93 455 THR A O 1
ATOM 3658 N N . ARG A 1 456 ? 2.037 44.562 10.047 1 94.75 456 ARG A N 1
ATOM 3659 C CA . ARG A 1 456 ? 0.789 45.312 10.117 1 94.75 456 ARG A CA 1
ATOM 3660 C C . ARG A 1 456 ? -0.035 44.875 11.328 1 94.75 456 ARG A C 1
ATOM 3662 O O . ARG A 1 456 ? -0.098 43.688 11.656 1 94.75 456 ARG A O 1
ATOM 3669 N N . GLY A 1 457 ? -0.557 45.875 12.008 1 95.19 457 GLY A N 1
ATOM 3670 C CA . GLY A 1 457 ? -1.356 45.594 13.188 1 95.19 457 GLY A CA 1
ATOM 3671 C C . GLY A 1 457 ? -0.521 45.375 14.438 1 95.19 457 GLY A C 1
ATOM 3672 O O . GLY A 1 457 ? 0.665 45.688 14.461 1 95.19 457 GLY A O 1
ATOM 3673 N N . GLY A 1 458 ? -1.199 44.906 15.523 1 96.31 458 GLY A N 1
ATOM 3674 C CA . GLY A 1 458 ? -0.524 44.469 16.719 1 96.31 458 GLY A CA 1
ATOM 3675 C C . GLY A 1 458 ? -0.256 45.562 17.719 1 96.31 458 GLY A C 1
ATOM 3676 O O . GLY A 1 458 ? 0.443 45.375 18.719 1 96.31 458 GLY A O 1
ATOM 3677 N N . ALA A 1 459 ? -0.822 46.656 17.516 1 97.31 459 ALA A N 1
ATOM 3678 C CA . ALA A 1 459 ? -0.578 47.781 18.406 1 97.31 459 ALA A CA 1
ATOM 3679 C C . ALA A 1 459 ? -1.166 47.531 19.797 1 97.31 459 ALA A C 1
ATOM 3681 O O . ALA A 1 459 ? -2.068 46.688 19.953 1 97.31 459 ALA A O 1
ATOM 3682 N N . THR A 1 460 ? -0.579 48.062 20.797 1 97.94 460 THR A N 1
ATOM 3683 C CA . THR A 1 460 ? -1.185 48.219 22.125 1 97.94 460 THR A CA 1
ATOM 3684 C C . THR A 1 460 ? -1.861 49.594 22.266 1 97.94 460 THR A C 1
ATOM 3686 O O . THR A 1 460 ? -1.213 50.625 22.125 1 97.94 460 THR A O 1
ATOM 3689 N N . VAL A 1 461 ? -3.15 49.562 22.547 1 97.94 461 VAL A N 1
ATOM 3690 C CA . VAL A 1 461 ? -3.877 50.812 22.5 1 97.94 461 VAL A CA 1
ATOM 3691 C C . VAL A 1 461 ? -4.609 51.062 23.812 1 97.94 461 VAL A C 1
ATOM 3693 O O . VAL A 1 461 ? -4.934 50.094 24.531 1 97.94 461 VAL A O 1
ATOM 3696 N N . PHE A 1 462 ? -4.793 52.312 24.172 1 97.69 462 PHE A N 1
ATOM 3697 C CA . PHE A 1 462 ? -5.512 52.75 25.344 1 97.69 462 PHE A CA 1
ATOM 3698 C C . PHE A 1 462 ? -6.77 53.531 24.969 1 97.69 462 PHE A C 1
ATOM 3700 O O . PHE A 1 462 ? -6.738 54.75 24.828 1 97.69 462 PHE A O 1
ATOM 3707 N N . PRO A 1 463 ? -7.852 52.844 24.844 1 96.62 463 PRO A N 1
ATOM 3708 C CA . PRO A 1 463 ? -9.062 53.406 24.25 1 96.62 463 PRO A CA 1
ATOM 3709 C C . PRO A 1 463 ? -9.625 54.594 25.031 1 96.62 463 PRO A C 1
ATOM 3711 O O . PRO A 1 463 ? -10.281 55.469 24.469 1 96.62 463 PRO A O 1
ATOM 3714 N N . ARG A 1 464 ? -9.391 54.656 26.328 1 96.44 464 ARG A N 1
ATOM 3715 C CA . ARG A 1 464 ? -9.984 55.719 27.141 1 96.44 464 ARG A CA 1
ATOM 3716 C C . ARG A 1 464 ? -9.18 57 27.031 1 96.44 464 ARG A C 1
ATOM 3718 O O . ARG A 1 464 ? -9.68 58.094 27.359 1 96.44 464 ARG A O 1
ATOM 3725 N N . VAL A 1 465 ? -7.934 56.906 26.609 1 95.12 465 VAL A N 1
ATOM 3726 C CA . VAL A 1 465 ? -7.117 58.125 26.562 1 95.12 465 VAL A CA 1
ATOM 3727 C C . VAL A 1 465 ? -6.676 58.375 25.125 1 95.12 465 VAL A C 1
ATOM 3729 O O . VAL A 1 465 ? -6.082 59.438 24.828 1 95.12 465 VAL A O 1
ATOM 3732 N N . GLY A 1 466 ? -6.949 57.438 24.219 1 94.88 466 GLY A N 1
ATOM 3733 C CA . GLY A 1 466 ? -6.695 57.625 22.797 1 94.88 466 GLY A CA 1
ATOM 3734 C C . GLY A 1 466 ? -5.234 57.469 22.422 1 94.88 466 GLY A C 1
ATOM 3735 O O . GLY A 1 466 ? -4.766 58.031 21.453 1 94.88 466 GLY A O 1
ATOM 3736 N N . ALA A 1 467 ? -4.512 56.719 23.156 1 94.81 467 ALA A N 1
ATOM 3737 C CA . ALA A 1 467 ? -3.092 56.5 22.891 1 94.81 467 ALA A CA 1
ATOM 3738 C C . ALA A 1 467 ? -2.861 55.125 22.266 1 94.81 467 ALA A C 1
ATOM 3740 O O . ALA A 1 467 ? -3.617 54.156 22.531 1 94.81 467 ALA A O 1
ATOM 3741 N N . GLY A 1 468 ? -1.876 55.031 21.406 1 94.88 468 GLY A N 1
ATOM 3742 C CA . GLY A 1 468 ? -1.469 53.781 20.797 1 94.88 468 GLY A CA 1
ATOM 3743 C C . GLY A 1 468 ? 0.034 53.656 20.641 1 94.88 468 GLY A C 1
ATOM 3744 O O . GLY A 1 468 ? 0.725 54.656 20.422 1 94.88 468 GLY A O 1
ATOM 3745 N N . VAL A 1 469 ? 0.49 52.469 20.797 1 96 469 VAL A N 1
ATOM 3746 C CA . VAL A 1 469 ? 1.902 52.156 20.609 1 96 469 VAL A CA 1
ATOM 3747 C C . VAL A 1 469 ? 2.047 51 19.625 1 96 469 VAL A C 1
ATOM 3749 O O . VAL A 1 469 ? 1.467 49.938 19.828 1 96 469 VAL A O 1
ATOM 3752 N N . TRP A 1 470 ? 2.818 51.25 18.609 1 95.88 470 TRP A N 1
ATOM 3753 C CA . TRP A 1 470 ? 3.064 50.219 17.609 1 95.88 470 TRP A CA 1
ATOM 3754 C C . TRP A 1 470 ? 4.309 49.406 17.969 1 95.88 470 TRP A C 1
ATOM 3756 O O . TRP A 1 470 ? 5.289 49.938 18.484 1 95.88 470 TRP A O 1
ATOM 3766 N N . PRO A 1 471 ? 4.273 48.125 17.609 1 96.62 471 PRO A N 1
ATOM 3767 C CA . PRO A 1 471 ? 5.398 47.25 18 1 96.62 471 PRO A CA 1
ATOM 3768 C C . PRO A 1 471 ? 6.699 47.656 17.297 1 96.62 471 PRO A C 1
ATOM 3770 O O . PRO A 1 471 ? 6.734 47.781 16.078 1 96.62 471 PRO A O 1
ATOM 3773 N N . ARG A 1 472 ? 7.711 47.844 18.094 1 96.19 472 ARG A N 1
ATOM 3774 C CA . ARG A 1 472 ? 9.094 48 17.656 1 96.19 472 ARG A CA 1
ATOM 3775 C C . ARG A 1 472 ? 10.031 47.094 18.453 1 96.19 472 ARG A C 1
ATOM 3777 O O . ARG A 1 472 ? 10.102 47.219 19.672 1 96.19 472 ARG A O 1
ATOM 3784 N N . ARG A 1 473 ? 10.711 46.25 17.688 1 97.06 473 ARG A N 1
ATOM 3785 C CA . ARG A 1 473 ? 11.57 45.281 18.344 1 97.06 473 ARG A CA 1
ATOM 3786 C C . ARG A 1 473 ? 12.57 45.969 19.266 1 97.06 473 ARG A C 1
ATOM 3788 O O . ARG A 1 473 ? 13.234 46.938 18.875 1 97.06 473 ARG A O 1
ATOM 3795 N N . GLY A 1 474 ? 12.633 45.438 20.453 1 97.25 474 GLY A N 1
ATOM 3796 C CA . GLY A 1 474 ? 13.602 45.938 21.422 1 97.25 474 GLY A CA 1
ATOM 3797 C C . GLY A 1 474 ? 13.086 47.094 22.25 1 97.25 474 GLY A C 1
ATOM 3798 O O . GLY A 1 474 ? 13.711 47.5 23.234 1 97.25 474 GLY A O 1
ATOM 3799 N N . SER A 1 475 ? 11.938 47.688 21.938 1 97.12 475 SER A N 1
ATOM 3800 C CA . SER A 1 475 ? 11.328 48.781 22.688 1 97.12 475 SER A CA 1
ATOM 3801 C C . SER A 1 475 ? 10.391 48.25 23.766 1 97.12 475 SER A C 1
ATOM 3803 O O . SER A 1 475 ? 10.094 47.062 23.812 1 97.12 475 SER A O 1
ATOM 3805 N N . ALA A 1 476 ? 9.984 49.156 24.656 1 98 476 ALA A N 1
ATOM 3806 C CA . ALA A 1 476 ? 9.07 48.781 25.734 1 98 476 ALA A CA 1
ATOM 3807 C C . ALA A 1 476 ? 8.078 49.906 26.016 1 98 476 ALA A C 1
ATOM 3809 O O . ALA A 1 476 ? 8.391 51.094 25.828 1 98 476 ALA A O 1
ATOM 3810 N N . VAL A 1 477 ? 6.949 49.531 26.375 1 98 477 VAL A N 1
ATOM 3811 C CA . VAL A 1 477 ? 5.949 50.5 26.844 1 98 477 VAL A CA 1
ATOM 3812 C C . VAL A 1 477 ? 5.766 50.344 28.344 1 98 477 VAL A C 1
ATOM 3814 O O . VAL A 1 477 ? 5.762 49.219 28.875 1 98 477 VAL A O 1
ATOM 3817 N N . PHE A 1 478 ? 5.613 51.469 29.062 1 97.44 478 PHE A N 1
ATOM 3818 C CA . PHE A 1 478 ? 5.504 51.469 30.516 1 97.44 478 PHE A CA 1
ATOM 3819 C C . PHE A 1 478 ? 4.348 52.375 30.953 1 97.44 478 PHE A C 1
ATOM 3821 O O . PHE A 1 478 ? 4.117 53.438 30.375 1 97.44 478 PHE A O 1
ATOM 3828 N N . TRP A 1 479 ? 3.57 51.938 31.953 1 96.88 479 TRP A N 1
ATOM 3829 C CA . TRP A 1 479 ? 2.529 52.75 32.562 1 96.88 479 TRP A CA 1
ATOM 3830 C C . TRP A 1 479 ? 2.273 52.344 34 1 96.88 479 TRP A C 1
ATOM 3832 O O . TRP A 1 479 ? 2.619 51.219 34.406 1 96.88 479 TRP A O 1
ATOM 3842 N N . TYR A 1 480 ? 1.712 53.219 34.781 1 95.44 480 TYR A N 1
ATOM 3843 C CA . TYR A 1 480 ? 1.28 52.906 36.156 1 95.44 480 TYR A CA 1
ATOM 3844 C C . TYR A 1 480 ? -0.179 52.469 36.188 1 95.44 480 TYR A C 1
ATOM 3846 O O . TYR A 1 480 ? -1.064 53.219 35.75 1 95.44 480 TYR A O 1
ATOM 3854 N N . ASN A 1 481 ? -0.436 51.312 36.688 1 95.81 481 ASN A N 1
ATOM 3855 C CA . ASN A 1 481 ? -1.788 50.75 36.781 1 95.81 481 ASN A CA 1
ATOM 3856 C C . ASN A 1 481 ? -2.582 51.406 37.906 1 95.81 481 ASN A C 1
ATOM 3858 O O . ASN A 1 481 ? -3.807 51.531 37.812 1 95.81 481 ASN A O 1
ATOM 3862 N N . LEU A 1 482 ? -1.849 51.781 38.906 1 93.69 482 LEU A N 1
ATOM 3863 C CA . LEU A 1 482 ? -2.461 52.375 40.094 1 93.69 482 LEU A CA 1
ATOM 3864 C C . LEU A 1 482 ? -2.072 53.844 40.219 1 93.69 482 LEU A C 1
ATOM 3866 O O . LEU A 1 482 ? -0.97 54.219 39.812 1 93.69 482 LEU A O 1
ATOM 3870 N N . LYS A 1 483 ? -2.984 54.562 40.781 1 90.31 483 LYS A N 1
ATOM 3871 C CA . LYS A 1 483 ? -2.652 55.938 41.125 1 90.31 483 LYS A CA 1
ATOM 3872 C C . LYS A 1 483 ? -1.665 55.969 42.281 1 90.31 483 LYS A C 1
ATOM 3874 O O . LYS A 1 483 ? -1.378 54.938 42.906 1 90.31 483 LYS A O 1
ATOM 3879 N N . GLN A 1 484 ? -1.14 57.156 42.531 1 85.69 484 GLN A N 1
ATOM 3880 C CA . GLN A 1 484 ? -0.144 57.312 43.594 1 85.69 484 GLN A CA 1
ATOM 3881 C C . GLN A 1 484 ? -0.74 56.969 44.969 1 85.69 484 GLN A C 1
ATOM 3883 O O . GLN A 1 484 ? -0.018 56.594 45.875 1 85.69 484 GLN A O 1
ATOM 3888 N N . ASN A 1 485 ? -2.057 57.031 45.062 1 84 485 ASN A N 1
ATOM 3889 C CA . ASN A 1 485 ? -2.723 56.75 46.344 1 84 485 ASN A CA 1
ATOM 3890 C C . ASN A 1 485 ? -3.092 55.25 46.469 1 84 485 ASN A C 1
ATOM 3892 O O . ASN A 1 485 ? -3.738 54.875 47.438 1 84 485 ASN A O 1
ATOM 3896 N N . GLY A 1 486 ? -2.76 54.531 45.5 1 86.31 486 GLY A N 1
ATOM 3897 C CA . GLY A 1 486 ? -3 53.125 45.594 1 86.31 486 GLY A CA 1
ATOM 3898 C C . GLY A 1 486 ? -4.32 52.688 44.969 1 86.31 486 GLY A C 1
ATOM 3899 O O . GLY A 1 486 ? -4.586 51.5 44.812 1 86.31 486 GLY A O 1
ATOM 3900 N N . LYS A 1 487 ? -5.09 53.594 44.531 1 89.25 487 LYS A N 1
ATOM 3901 C CA . LYS A 1 487 ? -6.371 53.281 43.906 1 89.25 487 LYS A CA 1
ATOM 3902 C C . LYS A 1 487 ? -6.195 52.906 42.438 1 89.25 487 LYS A C 1
ATOM 3904 O O . LYS A 1 487 ? -5.156 53.219 41.844 1 89.25 487 LYS A O 1
ATOM 3909 N N . GLU A 1 488 ? -7.16 52.312 41.969 1 92.31 488 GLU A N 1
ATOM 3910 C CA . GLU A 1 488 ? -7.109 51.906 40.562 1 92.31 488 GLU A CA 1
ATOM 3911 C C . GLU A 1 488 ? -7.094 53.125 39.625 1 92.31 488 GLU A C 1
ATOM 3913 O O . GLU A 1 488 ? -7.672 54.156 39.969 1 92.31 488 GLU A O 1
ATOM 3918 N N . ASN A 1 489 ? -6.426 53.062 38.531 1 94.19 489 ASN A N 1
ATOM 3919 C CA . ASN A 1 489 ? -6.504 54.031 37.469 1 94.19 489 ASN A CA 1
ATOM 3920 C C . ASN A 1 489 ? -7.266 53.5 36.25 1 94.19 489 ASN A C 1
ATOM 3922 O O . ASN A 1 489 ? -6.676 52.875 35.375 1 94.19 489 ASN A O 1
ATOM 3926 N N . PRO A 1 490 ? -8.523 53.781 36.156 1 94.62 490 PRO A N 1
ATOM 3927 C CA . PRO A 1 490 ? -9.344 53.188 35.062 1 94.62 490 PRO A CA 1
ATOM 3928 C C . PRO A 1 490 ? -8.891 53.625 33.688 1 94.62 490 PRO A C 1
ATOM 3930 O O . PRO A 1 490 ? -9.203 52.969 32.688 1 94.62 490 PRO A O 1
ATOM 3933 N N . LEU A 1 491 ? -8.109 54.719 33.625 1 95.94 491 LEU A N 1
ATOM 3934 C CA . LEU A 1 491 ? -7.68 55.25 32.344 1 95.94 491 LEU A CA 1
ATOM 3935 C C . LEU A 1 491 ? -6.586 54.375 31.719 1 95.94 491 LEU A C 1
ATOM 3937 O O . LEU A 1 491 ? -6.254 54.5 30.547 1 95.94 491 LEU A O 1
ATOM 3941 N N . THR A 1 492 ? -6.129 53.375 32.5 1 96.31 492 THR A N 1
ATOM 3942 C CA . THR A 1 492 ? -5.062 52.5 31.984 1 96.31 492 THR A CA 1
ATOM 3943 C C . THR A 1 492 ? -5.645 51.312 31.234 1 96.31 492 THR A C 1
ATOM 3945 O O . THR A 1 492 ? -4.926 50.344 30.938 1 96.31 492 THR A O 1
ATOM 3948 N N . LEU A 1 493 ? -6.973 51.312 30.984 1 96.19 493 LEU A N 1
ATOM 3949 C CA . LEU A 1 493 ? -7.57 50.281 30.141 1 96.19 493 LEU A CA 1
ATOM 3950 C C . LEU A 1 493 ? -6.844 50.219 28.797 1 96.19 493 LEU A C 1
ATOM 3952 O O . LEU A 1 493 ? -6.695 51.219 28.109 1 96.19 493 LEU A O 1
ATOM 3956 N N . HIS A 1 494 ? -6.367 49.031 28.469 1 96.75 494 HIS A N 1
ATOM 3957 C CA . HIS A 1 494 ? -5.613 48.875 27.234 1 96.75 494 HIS A CA 1
ATOM 3958 C C . HIS A 1 494 ? -5.91 47.531 26.578 1 96.75 494 HIS A C 1
ATOM 3960 O O . HIS A 1 494 ? -6.48 46.656 27.203 1 96.75 494 HIS A O 1
ATOM 3966 N N . GLY A 1 495 ? -5.621 47.406 25.297 1 95.56 495 GLY A N 1
ATOM 3967 C CA . GLY A 1 495 ? -5.812 46.188 24.547 1 95.56 495 GLY A CA 1
ATOM 3968 C C . GLY A 1 495 ? -4.77 46 23.453 1 95.56 495 GLY A C 1
ATOM 3969 O O . GLY A 1 495 ? -4.051 46.938 23.094 1 95.56 495 GLY A O 1
ATOM 3970 N N . ALA A 1 496 ? -4.68 44.75 23.094 1 96.38 496 ALA A N 1
ATOM 3971 C CA . ALA A 1 496 ? -3.807 44.406 21.969 1 96.38 496 ALA A CA 1
ATOM 3972 C C . ALA A 1 496 ? -4.602 44.281 20.672 1 96.38 496 ALA A C 1
ATOM 3974 O O . ALA A 1 496 ? -5.527 43.469 20.594 1 96.38 496 ALA A O 1
ATOM 3975 N N . CYS A 1 497 ? -4.215 45.062 19.703 1 96.69 497 CYS A N 1
ATOM 3976 C CA . CYS A 1 497 ? -4.879 45 18.406 1 96.69 497 CYS A CA 1
ATOM 3977 C C . CYS A 1 497 ? -4.562 43.688 17.688 1 96.69 497 CYS A C 1
ATOM 3979 O O . CYS A 1 497 ? -3.465 43.156 17.828 1 96.69 497 CYS A O 1
ATOM 3981 N N . PRO A 1 498 ? -5.555 43.188 16.891 1 95.56 498 PRO A N 1
ATOM 3982 C CA . PRO A 1 498 ? -5.281 41.969 16.125 1 95.56 498 PRO A CA 1
ATOM 3983 C C . PRO A 1 498 ? -4.07 42.125 15.203 1 95.56 498 PRO A C 1
ATOM 3985 O O . PRO A 1 498 ? -3.91 43.156 14.539 1 95.56 498 PRO A O 1
ATOM 3988 N N . VAL A 1 499 ? -3.217 41.094 15.25 1 95.62 499 VAL A N 1
ATOM 3989 C CA . VAL A 1 499 ? -2.076 41.062 14.344 1 95.62 499 VAL A CA 1
ATOM 3990 C C . VAL A 1 499 ? -2.553 40.75 12.93 1 95.62 499 VAL A C 1
ATOM 3992 O O . VAL A 1 499 ? -3.09 39.688 12.664 1 95.62 499 VAL A O 1
ATOM 3995 N N . ALA A 1 500 ? -2.393 41.688 12 1 94.94 500 ALA A N 1
ATOM 3996 C CA . ALA A 1 500 ? -2.842 41.469 10.633 1 94.94 500 ALA A CA 1
ATOM 3997 C C . ALA A 1 500 ? -1.8 40.719 9.82 1 94.94 500 ALA A C 1
ATOM 3999 O O . ALA A 1 500 ? -2.125 39.719 9.156 1 94.94 500 ALA A O 1
ATOM 4000 N N . ILE A 1 501 ? -0.598 41.188 9.797 1 93.44 501 ILE A N 1
ATOM 4001 C CA . ILE A 1 501 ? 0.515 40.562 9.102 1 93.44 501 ILE A CA 1
ATOM 4002 C C . ILE A 1 501 ? 1.752 40.562 10 1 93.44 501 ILE A C 1
ATOM 4004 O O . ILE A 1 501 ? 2.172 41.625 10.484 1 93.44 501 ILE A O 1
ATOM 4008 N N . GLY A 1 502 ? 2.277 39.344 10.234 1 92.56 502 GLY A N 1
ATOM 4009 C CA . GLY A 1 502 ? 3.492 39.281 11.031 1 92.56 502 GLY A CA 1
ATOM 4010 C C . GLY A 1 502 ? 3.334 38.406 12.273 1 92.56 502 GLY A C 1
ATOM 4011 O O . GLY A 1 502 ? 2.336 37.719 12.422 1 92.56 502 GLY A O 1
ATOM 4012 N N . SER A 1 503 ? 4.391 38.438 13.078 1 91.88 503 SER A N 1
ATOM 4013 C CA . SER A 1 503 ? 4.453 37.688 14.344 1 91.88 503 SER A CA 1
ATOM 4014 C C . SER A 1 503 ? 4.711 38.656 15.516 1 91.88 503 SER A C 1
ATOM 4016 O O . SER A 1 503 ? 5.691 39.406 15.508 1 91.88 503 SER A O 1
ATOM 4018 N N . LYS A 1 504 ? 3.816 38.562 16.438 1 95.69 504 LYS A N 1
ATOM 4019 C CA . LYS A 1 504 ? 3.943 39.469 17.594 1 95.69 504 LYS A CA 1
ATOM 4020 C C . LYS A 1 504 ? 4.363 38.688 18.828 1 95.69 504 LYS A C 1
ATOM 4022 O O . LYS A 1 504 ? 3.684 37.719 19.234 1 95.69 504 LYS A O 1
ATOM 4027 N N . TRP A 1 505 ? 5.539 38.969 19.344 1 96.75 505 TRP A N 1
ATOM 4028 C CA . TRP A 1 505 ? 6.047 38.5 20.625 1 96.75 505 TRP A CA 1
ATOM 4029 C C . TRP A 1 505 ? 6.195 39.625 21.625 1 96.75 505 TRP A C 1
ATOM 4031 O O . TRP A 1 505 ? 6.742 40.688 21.281 1 96.75 505 TRP A O 1
ATOM 4041 N N . VAL A 1 506 ? 5.66 39.469 22.797 1 97.94 506 VAL A N 1
ATOM 4042 C CA . VAL A 1 506 ? 5.797 40.5 23.828 1 97.94 506 VAL A CA 1
ATOM 4043 C C . VAL A 1 506 ? 6.199 39.844 25.141 1 97.94 506 VAL A C 1
ATOM 4045 O O . VAL A 1 506 ? 5.957 38.656 25.359 1 97.94 506 VAL A O 1
ATOM 4048 N N . ALA A 1 507 ? 6.859 40.531 26 1 98.31 507 ALA A N 1
ATOM 4049 C CA . ALA A 1 507 ? 7.203 40.125 27.359 1 98.31 507 ALA A CA 1
ATOM 4050 C C . ALA A 1 507 ? 6.652 41.094 28.375 1 98.31 507 ALA A C 1
ATOM 4052 O O . ALA A 1 507 ? 7.043 42.281 28.391 1 98.31 507 ALA A O 1
ATOM 4053 N N . ASN A 1 508 ? 5.793 40.656 29.203 1 97.75 508 ASN A N 1
ATOM 4054 C CA . ASN A 1 508 ? 5.137 41.5 30.203 1 97.75 508 ASN A CA 1
ATOM 4055 C C . ASN A 1 508 ? 5.809 41.406 31.562 1 97.75 508 ASN A C 1
ATOM 4057 O O . ASN A 1 508 ? 5.922 40.312 32.125 1 97.75 508 ASN A O 1
ATOM 4061 N N . PHE A 1 509 ? 6.25 42.469 32.094 1 97.94 509 PHE A N 1
ATOM 4062 C CA . PHE A 1 509 ? 6.75 42.594 33.469 1 97.94 509 PHE A CA 1
ATOM 4063 C C . PHE A 1 509 ? 5.742 43.312 34.344 1 97.94 509 PHE A C 1
ATOM 4065 O O . PHE A 1 509 ? 5.52 44.5 34.188 1 97.94 509 PHE A O 1
ATOM 4072 N N . TRP A 1 510 ? 5.18 42.562 35.25 1 97.88 510 TRP A N 1
ATOM 4073 C CA . TRP A 1 510 ? 4.242 43.156 36.219 1 97.88 510 TRP A CA 1
ATOM 4074 C C . TRP A 1 510 ? 4.926 43.406 37.562 1 97.88 510 TRP A C 1
ATOM 4076 O O . TRP A 1 510 ? 5.395 42.5 38.219 1 97.88 510 TRP A O 1
ATOM 4086 N N . ILE A 1 511 ? 4.922 44.656 37.906 1 97.12 511 ILE A N 1
ATOM 4087 C CA . ILE A 1 511 ? 5.547 45.094 39.156 1 97.12 511 ILE A CA 1
ATOM 4088 C C . ILE A 1 511 ? 4.48 45.312 40.219 1 97.12 511 ILE A C 1
ATOM 4090 O O . ILE A 1 511 ? 3.467 45.969 40 1 97.12 511 ILE A O 1
ATOM 4094 N N . ARG A 1 512 ? 4.707 44.75 41.406 1 96.25 512 ARG A N 1
ATOM 4095 C CA . ARG A 1 512 ? 3.725 44.75 42.5 1 96.25 512 ARG A CA 1
ATOM 4096 C C . ARG A 1 512 ? 3.93 45.938 43.406 1 96.25 512 ARG A C 1
ATOM 4098 O O . ARG A 1 512 ? 4.973 46.594 43.375 1 96.25 512 ARG A O 1
ATOM 4105 N N . GLU A 1 513 ? 2.988 46.188 44.25 1 94.06 513 GLU A N 1
ATOM 4106 C CA . GLU A 1 513 ? 3.061 47.312 45.188 1 94.06 513 GLU A CA 1
ATOM 4107 C C . GLU A 1 513 ? 4.117 47.062 46.25 1 94.06 513 GLU A C 1
ATOM 4109 O O . GLU A 1 513 ? 4.793 48 46.688 1 94.06 513 GLU A O 1
ATOM 4114 N N . LYS A 1 514 ? 4.211 45.844 46.594 1 91.94 514 LYS A N 1
ATOM 4115 C CA . LYS A 1 514 ? 5.18 45.5 47.656 1 91.94 514 LYS A CA 1
ATOM 4116 C C . LYS A 1 514 ? 6.594 45.906 47.219 1 91.94 514 LYS A C 1
ATOM 4118 O O . LYS A 1 514 ? 7.012 45.625 46.094 1 91.94 514 LYS A O 1
ATOM 4123 N N . GLY A 1 515 ? 7.289 46.531 48.188 1 89.38 515 GLY A N 1
ATOM 4124 C CA . GLY A 1 515 ? 8.695 46.812 47.969 1 89.38 515 GLY A CA 1
ATOM 4125 C C . GLY A 1 515 ? 8.914 48.156 47.25 1 89.38 515 GLY A C 1
ATOM 4126 O O . GLY A 1 515 ? 10.055 48.562 47.031 1 89.38 515 GLY A O 1
ATOM 4127 N N . GLN A 1 516 ? 7.73 48.875 46.969 1 88.31 516 GLN A N 1
ATOM 4128 C CA . GLN A 1 516 ? 7.887 50.094 46.188 1 88.31 516 GLN A CA 1
ATOM 4129 C C . GLN A 1 516 ? 7.762 51.344 47.031 1 88.31 516 GLN A C 1
ATOM 4131 O O . GLN A 1 516 ? 7.918 52.469 46.531 1 88.31 516 GLN A O 1
ATOM 4136 N N . LEU A 1 517 ? 7.527 51.25 48.281 1 76.62 517 LEU A N 1
ATOM 4137 C CA . LEU A 1 517 ? 7.203 52.344 49.188 1 76.62 517 LEU A CA 1
ATOM 4138 C C . LEU A 1 517 ? 8.25 53.469 49.094 1 76.62 517 LEU A C 1
ATOM 4140 O O . LEU A 1 517 ? 7.902 54.656 49.094 1 76.62 517 LEU A O 1
ATOM 4144 N N . PHE A 1 518 ? 9.422 53.062 49 1 72.75 518 PHE A N 1
ATOM 4145 C CA . PHE A 1 518 ? 10.461 54.094 49.031 1 72.75 518 PHE A CA 1
ATOM 4146 C C . PHE A 1 518 ? 10.883 54.438 47.594 1 72.75 518 PHE A C 1
ATOM 4148 O O . PHE A 1 518 ? 11.711 55.344 47.375 1 72.75 518 PHE A O 1
ATOM 4155 N N . ARG A 1 519 ? 10.305 53.875 46.75 1 75.69 519 ARG A N 1
ATOM 4156 C CA . ARG A 1 519 ? 10.719 54.062 45.375 1 75.69 519 ARG A CA 1
ATOM 4157 C C . ARG A 1 519 ? 9.656 54.812 44.562 1 75.69 519 ARG A C 1
ATOM 4159 O O . ARG A 1 519 ? 9.969 55.531 43.625 1 75.69 519 ARG A O 1
ATOM 4166 N N . ARG A 1 520 ? 8.461 54.625 44.906 1 70.06 520 ARG A N 1
ATOM 4167 C CA . ARG A 1 520 ? 7.344 55.344 44.344 1 70.06 520 ARG A CA 1
ATOM 4168 C C . ARG A 1 520 ? 6.738 56.312 45.344 1 70.06 520 ARG A C 1
ATOM 4170 O O . ARG A 1 520 ? 6.16 55.906 46.344 1 70.06 520 ARG A O 1
ATOM 4177 N N . ARG A 1 521 ? 7.141 57.625 45.156 1 59.75 521 ARG A N 1
ATOM 4178 C CA . ARG A 1 521 ? 6.695 58.594 46.125 1 59.75 521 ARG A CA 1
ATOM 4179 C C . ARG A 1 521 ? 5.176 58.688 46.156 1 59.75 521 ARG A C 1
ATOM 4181 O O . ARG A 1 521 ? 4.535 58.75 45.094 1 59.75 521 ARG A O 1
ATOM 4188 N N . CYS A 1 522 ? 4.531 58.25 47.25 1 54.34 522 CYS A N 1
ATOM 4189 C CA . CYS A 1 522 ? 3.092 58.375 47.438 1 54.34 522 CYS A CA 1
ATOM 4190 C C . CYS A 1 522 ? 2.676 59.844 47.469 1 54.34 522 CYS A C 1
ATOM 4192 O O . CYS A 1 522 ? 3.391 60.688 48 1 54.34 522 CYS A O 1
ATOM 4194 N N . ALA A 1 523 ? 1.937 60.188 46.406 1 50.66 523 ALA A N 1
ATOM 4195 C CA . ALA A 1 523 ? 1.462 61.562 46.438 1 50.66 523 ALA A CA 1
ATOM 4196 C C . ALA A 1 523 ? 0.457 61.75 47.562 1 50.66 523 ALA A C 1
ATOM 4198 O O . ALA A 1 523 ? -0.256 60.812 47.938 1 50.66 523 ALA A O 1
ATOM 4199 N N . LEU A 1 524 ? 0.672 62.75 48.438 1 45.12 524 LEU A N 1
ATOM 4200 C CA . LEU A 1 524 ? -0.266 63.125 49.5 1 45.12 524 LEU A CA 1
ATOM 4201 C C . LEU A 1 524 ? -1.663 63.344 48.938 1 45.12 524 LEU A C 1
ATOM 4203 O O . LEU A 1 524 ? -2.654 63.25 49.656 1 45.12 524 LEU A O 1
ATOM 4207 N N . ASP A 1 525 ? -1.828 63.906 47.75 1 44.84 525 ASP A N 1
ATOM 4208 C CA . ASP A 1 525 ? -3.158 64.125 47.219 1 44.84 525 ASP A CA 1
ATOM 4209 C C . ASP A 1 525 ? -3.742 62.906 46.562 1 44.84 525 ASP A C 1
ATOM 4211 O O . ASP A 1 525 ? -3.123 62.312 45.656 1 44.84 525 ASP A O 1
ATOM 4215 N N . PRO A 1 526 ? -4.758 62.375 47.156 1 46.34 526 PRO A N 1
ATOM 4216 C CA . PRO A 1 526 ? -5.359 61.094 46.781 1 46.34 526 PRO A CA 1
ATOM 4217 C C . PRO A 1 526 ? -5.711 61 45.281 1 46.34 526 PRO A C 1
ATOM 4219 O O . PRO A 1 526 ? -5.906 59.906 44.75 1 46.34 526 PRO A O 1
ATOM 4222 N N . GLU A 1 527 ? -6.109 62.094 44.656 1 44.22 527 GLU A N 1
ATOM 4223 C CA . GLU A 1 527 ? -6.602 62.094 43.281 1 44.22 527 GLU A CA 1
ATOM 4224 C C . GLU A 1 527 ? -5.449 62.094 42.281 1 44.22 527 GLU A C 1
ATOM 4226 O O . GLU A 1 527 ? -5.668 61.969 41.094 1 44.22 527 GLU A O 1
ATOM 4231 N N . LEU A 1 528 ? -4.211 62.25 42.688 1 39.94 528 LEU A N 1
ATOM 4232 C CA . LEU A 1 528 ? -3.088 62.344 41.75 1 39.94 528 LEU A CA 1
ATOM 4233 C C . LEU A 1 528 ? -2.424 60.969 41.594 1 39.94 528 LEU A C 1
ATOM 4235 O O . LEU A 1 528 ? -2.262 60.25 42.562 1 39.94 528 LEU A O 1
ATOM 4239 N N . MET B 1 1 ? 5.559 -56.625 36.406 1 27.52 1 MET B N 1
ATOM 4240 C CA . MET B 1 1 ? 4.465 -56 35.688 1 27.52 1 MET B CA 1
ATOM 4241 C C . MET B 1 1 ? 4.988 -54.906 34.75 1 27.52 1 MET B C 1
ATOM 4243 O O . MET B 1 1 ? 5.289 -53.812 35.188 1 27.52 1 MET B O 1
ATOM 4247 N N . LEU B 1 2 ? 5.836 -55.25 33.75 1 27.28 2 LEU B N 1
ATOM 4248 C CA . LEU B 1 2 ? 6.586 -54.469 32.781 1 27.28 2 LEU B CA 1
ATOM 4249 C C . LEU B 1 2 ? 5.641 -53.688 31.891 1 27.28 2 LEU B C 1
ATOM 4251 O O . LEU B 1 2 ? 4.789 -54.25 31.203 1 27.28 2 LEU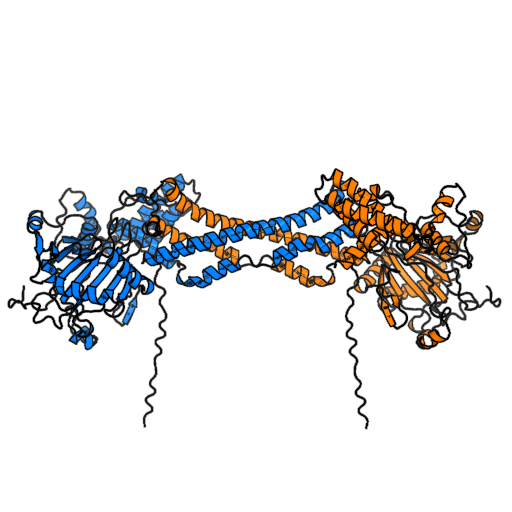 B O 1
ATOM 4255 N N . ARG B 1 3 ? 5.316 -52.406 32.375 1 28.78 3 ARG B N 1
ATOM 4256 C CA . ARG B 1 3 ? 4.492 -51.375 31.75 1 28.78 3 ARG B CA 1
ATOM 4257 C C . ARG B 1 3 ? 4.93 -51.156 30.312 1 28.78 3 ARG B C 1
ATOM 4259 O O . ARG B 1 3 ? 6.062 -50.75 30.062 1 28.78 3 ARG B O 1
ATOM 4266 N N . TRP B 1 4 ? 4.434 -52.062 29.484 1 25.91 4 TRP B N 1
ATOM 4267 C CA . TRP B 1 4 ? 4.664 -51.969 28.047 1 25.91 4 TRP B CA 1
ATOM 4268 C C . TRP B 1 4 ? 4.254 -50.625 27.5 1 25.91 4 TRP B C 1
ATOM 4270 O O . TRP B 1 4 ? 3.096 -50.219 27.625 1 25.91 4 TRP B O 1
ATOM 4280 N N . ILE B 1 5 ? 5.109 -49.594 27.719 1 28 5 ILE B N 1
ATOM 4281 C CA . ILE B 1 5 ? 4.93 -48.25 27.125 1 28 5 ILE B CA 1
ATOM 4282 C C . ILE B 1 5 ? 4.727 -48.375 25.625 1 28 5 ILE B C 1
ATOM 4284 O O . ILE B 1 5 ? 5.602 -48.875 24.906 1 28 5 ILE B O 1
ATOM 4288 N N . VAL B 1 6 ? 3.469 -48.625 25.188 1 27.22 6 VAL B N 1
ATOM 4289 C CA . VAL B 1 6 ? 3.037 -48.562 23.797 1 27.22 6 VAL B CA 1
ATOM 4290 C C . VAL B 1 6 ? 3.416 -47.219 23.188 1 27.22 6 VAL B C 1
ATOM 4292 O O . VAL B 1 6 ? 2.92 -46.156 23.625 1 27.22 6 VAL B O 1
ATOM 4295 N N . VAL B 1 7 ? 4.676 -47.031 22.953 1 26.75 7 VAL B N 1
ATOM 4296 C CA . VAL B 1 7 ? 5.105 -45.844 22.219 1 26.75 7 VAL B CA 1
ATOM 4297 C C . VAL B 1 7 ? 4.324 -45.75 20.922 1 26.75 7 VAL B C 1
ATOM 4299 O O . VAL B 1 7 ? 4.422 -46.594 20.047 1 26.75 7 VAL B O 1
ATOM 4302 N N . THR B 1 8 ? 3.111 -45.188 20.938 1 27.06 8 THR B N 1
ATOM 4303 C CA . THR B 1 8 ? 2.35 -44.75 19.781 1 27.06 8 THR B CA 1
ATOM 4304 C C . THR B 1 8 ? 3.205 -43.875 18.875 1 27.06 8 THR B C 1
ATOM 4306 O O . THR B 1 8 ? 3.607 -42.781 19.266 1 27.06 8 THR B O 1
ATOM 4309 N N . VAL B 1 9 ? 4.082 -44.469 18.125 1 26.05 9 VAL B N 1
ATOM 4310 C CA . VAL B 1 9 ? 4.793 -43.719 17.094 1 26.05 9 VAL B CA 1
ATOM 4311 C C . VAL B 1 9 ? 3.795 -43.031 16.172 1 26.05 9 VAL B C 1
ATOM 4313 O O . VAL B 1 9 ? 3.016 -43.688 15.484 1 26.05 9 VAL B O 1
ATOM 4316 N N . ALA B 1 10 ? 3.242 -41.906 16.578 1 28.08 10 ALA B N 1
ATOM 4317 C CA . ALA B 1 10 ? 2.512 -40.969 15.711 1 28.08 10 ALA B CA 1
ATOM 4318 C C . ALA B 1 10 ? 3.275 -40.719 14.414 1 28.08 10 ALA B C 1
ATOM 4320 O O . ALA B 1 10 ? 4.375 -40.156 14.43 1 28.08 10 ALA B O 1
ATOM 4321 N N . VAL B 1 11 ? 3.133 -41.625 13.523 1 27.59 11 VAL B N 1
ATOM 4322 C CA . VAL B 1 11 ? 3.594 -41.438 12.156 1 27.59 11 VAL B CA 1
ATOM 4323 C C . VAL B 1 11 ? 3.164 -40.062 11.656 1 27.59 11 VAL B C 1
ATOM 4325 O O . VAL B 1 11 ? 1.97 -39.781 11.5 1 27.59 11 VAL B O 1
ATOM 4328 N N . MET B 1 12 ? 3.779 -39.031 12.156 1 28.53 12 MET B N 1
ATOM 4329 C CA . MET B 1 12 ? 3.646 -37.719 11.539 1 28.53 12 MET B CA 1
ATOM 4330 C C . MET B 1 12 ? 3.74 -37.812 10.023 1 28.53 12 MET B C 1
ATOM 4332 O O . MET B 1 12 ? 4.781 -38.219 9.484 1 28.53 12 MET B O 1
ATOM 4336 N N . THR B 1 13 ? 2.67 -38.125 9.32 1 29.81 13 THR B N 1
ATOM 4337 C CA . THR B 1 13 ? 2.48 -38 7.883 1 29.81 13 THR B CA 1
ATOM 4338 C C . THR B 1 13 ? 3.039 -36.688 7.387 1 29.81 13 THR B C 1
ATOM 4340 O O . THR B 1 13 ? 2.494 -35.625 7.695 1 29.81 13 THR B O 1
ATOM 4343 N N . ILE B 1 14 ? 4.242 -36.438 7.566 1 32.81 14 ILE B N 1
ATOM 4344 C CA . ILE B 1 14 ? 4.809 -35.344 6.793 1 32.81 14 ILE B CA 1
ATOM 4345 C C . ILE B 1 14 ? 4.266 -35.406 5.367 1 32.81 14 ILE B C 1
ATOM 4347 O O . ILE B 1 14 ? 4.512 -36.344 4.629 1 32.81 14 ILE B O 1
ATOM 4351 N N . GLY B 1 15 ? 3.104 -34.969 4.996 1 35.28 15 GLY B N 1
ATOM 4352 C CA . GLY B 1 15 ? 2.545 -34.781 3.668 1 35.28 15 GLY B CA 1
ATOM 4353 C C . GLY B 1 15 ? 3.572 -34.344 2.648 1 35.28 15 GLY B C 1
ATOM 4354 O O . GLY B 1 15 ? 4.094 -33.219 2.74 1 35.28 15 GLY B O 1
ATOM 4355 N N . ALA B 1 16 ? 4.395 -35.094 2.174 1 39.16 16 ALA B N 1
ATOM 4356 C CA . ALA B 1 16 ? 5.273 -34.844 1.04 1 39.16 16 ALA B CA 1
ATOM 4357 C C . ALA B 1 16 ? 4.543 -34.062 -0.05 1 39.16 16 ALA B C 1
ATOM 4359 O O . ALA B 1 16 ? 3.498 -34.5 -0.54 1 39.16 16 ALA B O 1
ATOM 4360 N N . GLN B 1 17 ? 4.379 -32.781 -0.159 1 47.84 17 GLN B N 1
ATOM 4361 C CA . GLN B 1 17 ? 3.807 -31.922 -1.194 1 47.84 17 GLN B CA 1
ATOM 4362 C C . GLN B 1 17 ? 4.281 -32.344 -2.582 1 47.84 17 GLN B C 1
ATOM 4364 O O . GLN B 1 17 ? 5.488 -32.375 -2.842 1 47.84 17 GLN B O 1
ATOM 4369 N N . GLY B 1 18 ? 3.602 -33.25 -3.311 1 55.56 18 GLY B N 1
ATOM 4370 C CA . GLY B 1 18 ? 3.879 -33.688 -4.672 1 55.56 18 GLY B CA 1
ATOM 4371 C C . GLY B 1 18 ? 4.145 -32.531 -5.621 1 55.56 18 GLY B C 1
ATOM 4372 O O . GLY B 1 18 ? 3.723 -31.391 -5.371 1 55.56 18 GLY B O 1
ATOM 4373 N N . ASP B 1 19 ? 5.145 -32.688 -6.676 1 81.69 19 ASP B N 1
ATOM 4374 C CA . ASP B 1 19 ? 5.457 -31.703 -7.695 1 81.69 19 ASP B CA 1
ATOM 4375 C C . ASP B 1 19 ? 4.219 -31.359 -8.523 1 81.69 19 ASP B C 1
ATOM 4377 O O . ASP B 1 19 ? 3.467 -32.25 -8.922 1 81.69 19 ASP B O 1
ATOM 4381 N N . ILE B 1 20 ? 3.873 -30.25 -8.758 1 86.5 20 ILE B N 1
ATOM 4382 C CA . ILE B 1 20 ? 2.674 -29.719 -9.398 1 86.5 20 ILE B CA 1
ATOM 4383 C C . ILE B 1 20 ? 2.701 -30.047 -10.891 1 86.5 20 ILE B C 1
ATOM 4385 O O . ILE B 1 20 ? 1.668 -30.359 -11.484 1 86.5 20 ILE B O 1
ATOM 4389 N N . PHE B 1 21 ? 3.867 -30.156 -11.516 1 89.19 21 PHE B N 1
ATOM 4390 C CA . PHE B 1 21 ? 3.969 -30.297 -12.961 1 89.19 21 PHE B CA 1
ATOM 4391 C C . PHE B 1 21 ? 3.646 -31.719 -13.406 1 89.19 21 PHE B C 1
ATOM 4393 O O . PHE B 1 21 ? 3.352 -31.953 -14.578 1 89.19 21 PHE B O 1
ATOM 4400 N N . SER B 1 22 ? 3.609 -32.719 -12.453 1 89.69 22 SER B N 1
ATOM 4401 C CA . SER B 1 22 ? 3.498 -34.125 -12.812 1 89.69 22 SER B CA 1
ATOM 4402 C C . SER B 1 22 ? 2.039 -34.562 -12.898 1 89.69 22 SER B C 1
ATOM 4404 O O . SER B 1 22 ? 1.748 -35.75 -13.086 1 89.69 22 SER B O 1
ATOM 4406 N N . SER B 1 23 ? 1.141 -33.688 -12.781 1 91.81 23 SER B N 1
ATOM 4407 C CA . SER B 1 23 ? -0.288 -33.938 -12.898 1 91.81 23 SER B CA 1
ATOM 4408 C C . SER B 1 23 ? -1.013 -32.812 -13.617 1 91.81 23 SER B C 1
ATOM 4410 O O . SER B 1 23 ? -0.922 -31.656 -13.203 1 91.81 23 SER B O 1
ATOM 4412 N N . THR B 1 24 ? -1.748 -33.156 -14.656 1 92.62 24 THR B N 1
ATOM 4413 C CA . THR B 1 24 ? -2.51 -32.156 -15.367 1 92.62 24 THR B CA 1
ATOM 4414 C C . THR B 1 24 ? -3.629 -31.594 -14.492 1 92.62 24 THR B C 1
ATOM 4416 O O . THR B 1 24 ? -3.982 -30.422 -14.586 1 92.62 24 THR B O 1
ATOM 4419 N N . ALA B 1 25 ? -4.152 -32.438 -13.625 1 91.56 25 ALA B N 1
ATOM 4420 C CA . ALA B 1 25 ? -5.188 -31.969 -12.703 1 91.56 25 ALA B CA 1
ATOM 4421 C C . ALA B 1 25 ? -4.656 -30.875 -11.781 1 91.56 25 ALA B C 1
ATOM 4423 O O . ALA B 1 25 ? -5.32 -29.859 -11.57 1 91.56 25 ALA B O 1
ATOM 4424 N N . HIS B 1 26 ? -3.488 -31.094 -11.234 1 91.69 26 HIS B N 1
ATOM 4425 C CA . HIS B 1 26 ? -2.889 -30.094 -10.359 1 91.69 26 HIS B CA 1
ATOM 4426 C C . HIS B 1 26 ? -2.52 -28.828 -11.141 1 91.69 26 HIS B C 1
ATOM 4428 O O . HIS B 1 26 ? -2.635 -27.719 -10.617 1 91.69 26 HIS B O 1
ATOM 4434 N N . LEU B 1 27 ? -2.076 -28.984 -12.406 1 93.06 27 LEU B N 1
ATOM 4435 C CA . LEU B 1 27 ? -1.783 -27.828 -13.25 1 93.06 27 LEU B CA 1
ATOM 4436 C C . LEU B 1 27 ? -3.049 -27.031 -13.531 1 93.06 27 LEU B C 1
ATOM 4438 O O . LEU B 1 27 ? -3.002 -25.797 -13.609 1 93.06 27 LEU B O 1
ATOM 4442 N N . GLN B 1 28 ? -4.098 -27.734 -13.68 1 92.25 28 GLN B N 1
ATOM 4443 C CA . GLN B 1 28 ? -5.375 -27.047 -13.875 1 92.25 28 GLN B CA 1
ATOM 4444 C C . GLN B 1 28 ? -5.746 -26.234 -12.648 1 92.25 28 GLN B C 1
ATOM 4446 O O . GLN B 1 28 ? -6.227 -25.094 -12.773 1 92.25 28 GLN B O 1
ATOM 4451 N N . ASN B 1 29 ? -5.594 -26.828 -11.5 1 91.94 29 ASN B N 1
ATOM 4452 C CA . ASN B 1 29 ? -5.836 -26.094 -10.266 1 91.94 29 ASN B CA 1
ATOM 4453 C C . ASN B 1 29 ? -4.922 -24.875 -10.148 1 91.94 29 ASN B C 1
ATOM 4455 O O . ASN B 1 29 ? -5.344 -23.812 -9.68 1 91.94 29 ASN B O 1
ATOM 4459 N N . LEU B 1 30 ? -3.709 -25.047 -10.547 1 94.12 30 LEU B N 1
ATOM 4460 C CA . LEU B 1 30 ? -2.752 -23.953 -10.539 1 94.12 30 LEU B CA 1
ATOM 4461 C C . LEU B 1 30 ? -3.209 -22.828 -11.461 1 94.12 30 LEU B C 1
ATOM 4463 O O . LEU B 1 30 ? -3.096 -21.641 -11.109 1 94.12 30 LEU B O 1
ATOM 4467 N N . LEU B 1 31 ? -3.678 -23.172 -12.633 1 93.62 31 LEU B N 1
ATOM 4468 C CA . LEU B 1 31 ? -4.18 -22.188 -13.586 1 93.62 31 LEU B CA 1
ATOM 4469 C C . LEU B 1 31 ? -5.359 -21.422 -12.992 1 93.62 31 LEU B C 1
ATOM 4471 O O . LEU B 1 31 ? -5.445 -20.203 -13.133 1 93.62 31 LEU B O 1
ATOM 4475 N N . HIS B 1 32 ? -6.262 -22.156 -12.352 1 93.31 32 HIS B N 1
ATOM 4476 C CA . HIS B 1 32 ? -7.395 -21.516 -11.703 1 93.31 32 HIS B CA 1
ATOM 4477 C C . HIS B 1 32 ? -6.922 -20.547 -10.617 1 93.31 32 HIS B C 1
ATOM 4479 O O . HIS B 1 32 ? -7.457 -19.438 -10.492 1 93.31 32 HIS B O 1
ATOM 4485 N N . LEU B 1 33 ? -5.957 -20.953 -9.867 1 94.69 33 LEU B N 1
ATOM 4486 C CA . LEU B 1 33 ? -5.398 -20.078 -8.844 1 94.69 33 LEU B CA 1
ATOM 4487 C C . LEU B 1 33 ? -4.793 -18.828 -9.477 1 94.69 33 LEU B C 1
ATOM 4489 O O . LEU B 1 33 ? -5.031 -17.719 -9 1 94.69 33 LEU B O 1
ATOM 4493 N N . GLU B 1 34 ? -4.016 -19 -10.539 1 95.69 34 GLU B N 1
ATOM 4494 C CA . GLU B 1 34 ? -3.395 -17.828 -11.172 1 95.69 34 GLU B CA 1
ATOM 4495 C C . GLU B 1 34 ? -4.445 -16.844 -11.664 1 95.69 34 GLU B C 1
ATOM 4497 O O . GLU B 1 34 ? -4.277 -15.633 -11.531 1 95.69 34 GLU B O 1
ATOM 4502 N N . ARG B 1 35 ? -5.52 -17.391 -12.227 1 94 35 ARG B N 1
ATOM 4503 C CA . ARG B 1 35 ? -6.59 -16.531 -12.711 1 94 35 ARG B CA 1
ATOM 4504 C C . ARG B 1 35 ? -7.207 -15.727 -11.57 1 94 35 ARG B C 1
ATOM 4506 O O . ARG B 1 35 ? -7.504 -14.539 -11.727 1 94 35 ARG B O 1
ATOM 4513 N N . HIS B 1 36 ? -7.344 -16.406 -10.453 1 96.19 36 HIS B N 1
ATOM 4514 C CA . HIS B 1 36 ? -7.852 -15.711 -9.281 1 96.19 36 HIS B CA 1
ATOM 4515 C C . HIS B 1 36 ? -6.871 -14.648 -8.805 1 96.19 36 HIS B C 1
ATOM 4517 O O . HIS B 1 36 ? -7.277 -13.539 -8.438 1 96.19 36 HIS B O 1
ATOM 4523 N N . LEU B 1 37 ? -5.652 -14.969 -8.797 1 97.25 37 LEU B N 1
ATOM 4524 C CA . LEU B 1 37 ? -4.617 -14.023 -8.406 1 97.25 37 LEU B CA 1
ATOM 4525 C C . LEU B 1 37 ? -4.602 -12.812 -9.336 1 97.25 37 LEU B C 1
ATOM 4527 O O . LEU B 1 37 ? -4.5 -11.672 -8.875 1 97.25 37 LEU B O 1
ATOM 4531 N N . VAL B 1 38 ? -4.758 -13.07 -10.625 1 96.56 38 VAL B N 1
ATOM 4532 C CA . VAL B 1 38 ? -4.73 -12.008 -11.633 1 96.56 38 VAL B CA 1
ATOM 4533 C C . VAL B 1 38 ? -5.918 -11.07 -11.422 1 96.56 38 VAL B C 1
ATOM 4535 O O . VAL B 1 38 ? -5.762 -9.844 -11.469 1 96.56 38 VAL B O 1
ATOM 4538 N N . THR B 1 39 ? -7.059 -11.641 -11.133 1 97.19 39 THR B N 1
ATOM 4539 C CA . THR B 1 39 ? -8.242 -10.828 -10.859 1 97.19 39 THR B CA 1
ATOM 4540 C C . THR B 1 39 ? -8.023 -9.953 -9.625 1 97.19 39 THR B C 1
ATOM 4542 O O . THR B 1 39 ? -8.344 -8.766 -9.633 1 97.19 39 THR B O 1
ATOM 4545 N N . THR B 1 40 ? -7.438 -10.547 -8.633 1 97.62 40 THR B N 1
ATOM 4546 C CA . THR B 1 40 ? -7.176 -9.828 -7.387 1 97.62 40 THR B CA 1
ATOM 4547 C C . THR B 1 40 ? -6.113 -8.758 -7.594 1 97.62 40 THR B C 1
ATOM 4549 O O . THR B 1 40 ? -6.18 -7.684 -6.992 1 97.62 40 THR B O 1
ATOM 4552 N N . LEU B 1 41 ? -5.148 -9.008 -8.438 1 97.62 41 LEU B N 1
ATOM 4553 C CA . LEU B 1 41 ? -4.113 -8.031 -8.758 1 97.62 41 LEU B CA 1
ATOM 4554 C C . LEU B 1 41 ? -4.699 -6.84 -9.5 1 97.62 41 LEU B C 1
ATOM 4556 O O . LEU B 1 41 ? -4.273 -5.699 -9.289 1 97.62 41 LEU B O 1
ATOM 4560 N N . HIS B 1 42 ? -5.691 -7.133 -10.375 1 97.38 42 HIS B N 1
ATOM 4561 C CA . HIS B 1 42 ? -6.371 -6.031 -11.047 1 97.38 42 HIS B CA 1
ATOM 4562 C C . HIS B 1 42 ? -7.082 -5.129 -10.047 1 97.38 42 HIS B C 1
ATOM 4564 O O . HIS B 1 42 ? -7.039 -3.902 -10.172 1 97.38 42 HIS B O 1
ATOM 4570 N N . ASP B 1 43 ? -7.684 -5.742 -9.055 1 97.25 43 ASP B N 1
ATOM 4571 C CA . ASP B 1 43 ? -8.328 -4.973 -8 1 97.25 43 ASP B CA 1
ATOM 4572 C C . ASP B 1 43 ? -7.305 -4.129 -7.238 1 97.25 43 ASP B C 1
ATOM 4574 O O . ASP B 1 43 ? -7.566 -2.967 -6.922 1 97.25 43 ASP B O 1
ATOM 4578 N N . TYR B 1 44 ? -6.23 -4.688 -6.914 1 97.44 44 TYR B N 1
ATOM 4579 C CA . TYR B 1 44 ? -5.152 -3.977 -6.246 1 97.44 44 TYR B CA 1
ATOM 4580 C C . TYR B 1 44 ? -4.715 -2.76 -7.055 1 97.44 44 TYR B C 1
ATOM 4582 O O . TYR B 1 44 ? -4.531 -1.672 -6.5 1 97.44 44 TYR B O 1
ATOM 4590 N N . VAL B 1 45 ? -4.484 -2.98 -8.398 1 97.12 45 VAL B N 1
ATOM 4591 C CA . VAL B 1 45 ? -4.035 -1.898 -9.273 1 97.12 45 VAL B CA 1
ATOM 4592 C C . VAL B 1 45 ? -5.047 -0.757 -9.242 1 97.12 45 VAL B C 1
ATOM 4594 O O . VAL B 1 45 ? -4.676 0.407 -9.07 1 97.12 45 VAL B O 1
ATOM 4597 N N . ASP B 1 46 ? -6.328 -1.054 -9.328 1 97.38 46 ASP B N 1
ATOM 4598 C CA . ASP B 1 46 ? -7.383 -0.043 -9.336 1 97.38 46 ASP B CA 1
ATOM 4599 C C . ASP B 1 46 ? -7.406 0.732 -8.023 1 97.38 46 ASP B C 1
ATOM 4601 O O . ASP B 1 46 ? -7.438 1.965 -8.023 1 97.38 46 ASP B O 1
ATOM 4605 N N . ARG B 1 47 ? -7.359 0.066 -6.898 1 96.19 47 ARG B N 1
ATOM 4606 C CA . ARG B 1 47 ? -7.41 0.695 -5.582 1 96.19 47 ARG B CA 1
ATOM 4607 C C . ARG B 1 47 ? -6.176 1.554 -5.336 1 96.19 47 ARG B C 1
ATOM 4609 O O . ARG B 1 47 ? -6.277 2.652 -4.789 1 96.19 47 ARG B O 1
ATOM 4616 N N . THR B 1 48 ? -5.055 1.021 -5.734 1 96.56 48 THR B N 1
ATOM 4617 C CA . THR B 1 48 ? -3.799 1.735 -5.527 1 96.56 48 THR B CA 1
ATOM 4618 C C . THR B 1 48 ? -3.74 2.99 -6.391 1 96.56 48 THR B C 1
ATOM 4620 O O . THR B 1 48 ? -3.254 4.035 -5.949 1 96.56 48 THR B O 1
ATOM 4623 N N . GLU B 1 49 ? -4.203 2.873 -7.613 1 96.88 49 GLU B N 1
ATOM 4624 C CA . GLU B 1 49 ? -4.25 4.051 -8.477 1 96.88 49 GLU B CA 1
ATOM 4625 C C . GLU B 1 49 ? -5.191 5.113 -7.91 1 96.88 49 GLU B C 1
ATOM 4627 O O . GLU B 1 49 ? -4.898 6.309 -7.98 1 96.88 49 GLU B O 1
ATOM 4632 N N . ASP B 1 50 ? -6.289 4.707 -7.363 1 96.5 50 ASP B N 1
ATOM 4633 C CA . ASP B 1 50 ? -7.207 5.633 -6.707 1 96.5 50 ASP B CA 1
ATOM 4634 C C . ASP B 1 50 ? -6.535 6.332 -5.527 1 96.5 50 ASP B C 1
ATOM 4636 O O . ASP B 1 50 ? -6.695 7.543 -5.344 1 96.5 50 ASP B O 1
ATOM 4640 N N . LYS B 1 51 ? -5.836 5.598 -4.684 1 96.56 51 LYS B N 1
ATOM 4641 C CA . LYS B 1 51 ? -5.125 6.16 -3.541 1 96.56 51 LYS B CA 1
ATOM 4642 C C . LYS B 1 51 ? -4.043 7.137 -3.992 1 96.56 51 LYS B C 1
ATOM 4644 O O . LYS B 1 51 ? -3.855 8.188 -3.383 1 96.56 51 LYS B O 1
ATOM 4649 N N . LEU B 1 52 ? -3.322 6.762 -5.062 1 96.44 52 LEU B N 1
ATOM 4650 C CA . LEU B 1 52 ? -2.305 7.652 -5.609 1 96.44 52 LEU B CA 1
ATOM 4651 C C . LEU B 1 52 ? -2.924 8.969 -6.062 1 96.44 52 LEU B C 1
ATOM 4653 O O . LEU B 1 52 ? -2.342 10.039 -5.855 1 96.44 52 LEU B O 1
ATOM 4657 N N . ASN B 1 53 ? -4.102 8.844 -6.648 1 96.5 53 ASN B N 1
ATOM 4658 C CA . ASN B 1 53 ? -4.797 10.047 -7.086 1 96.5 53 ASN B CA 1
ATOM 4659 C C . ASN B 1 53 ? -5.172 10.938 -5.906 1 96.5 53 ASN B C 1
ATOM 4661 O O . ASN B 1 53 ? -5.082 12.164 -5.996 1 96.5 53 ASN B O 1
ATOM 4665 N N . GLN B 1 54 ? -5.566 10.359 -4.816 1 96.19 54 GLN B N 1
ATOM 4666 C CA . GLN B 1 54 ? -5.895 11.117 -3.615 1 96.19 54 GLN B CA 1
ATOM 4667 C C . GLN B 1 54 ? -4.66 11.812 -3.047 1 96.19 54 GLN B C 1
ATOM 4669 O O . GLN B 1 54 ? -4.723 12.984 -2.66 1 96.19 54 GLN B O 1
ATOM 4674 N N . VAL B 1 55 ? -3.566 11.102 -2.992 1 97.06 55 VAL B N 1
ATOM 4675 C CA . VAL B 1 55 ? -2.318 11.656 -2.477 1 97.06 55 VAL B CA 1
ATOM 4676 C C . VAL B 1 55 ? -1.849 12.797 -3.373 1 97.06 55 VAL B C 1
ATOM 4678 O O . VAL B 1 55 ? -1.453 13.859 -2.883 1 97.06 55 VAL B O 1
ATOM 4681 N N . LYS B 1 56 ? -1.97 12.617 -4.664 1 96.31 56 LYS B N 1
ATOM 4682 C CA . LYS B 1 56 ? -1.565 13.648 -5.613 1 96.31 56 LYS B CA 1
ATOM 4683 C C . LYS B 1 56 ? -2.465 14.883 -5.504 1 96.31 56 LYS B C 1
ATOM 4685 O O . LYS B 1 56 ? -2.004 16.016 -5.68 1 96.31 56 LYS B O 1
ATOM 4690 N N . ARG B 1 57 ? -3.73 14.656 -5.238 1 94.06 57 ARG B N 1
ATOM 4691 C CA . ARG B 1 57 ? -4.641 15.773 -5.02 1 94.06 57 ARG B CA 1
ATOM 4692 C C . ARG B 1 57 ? -4.184 16.625 -3.848 1 94.06 57 ARG B C 1
ATOM 4694 O O . ARG B 1 57 ? -4.168 17.859 -3.943 1 94.06 57 ARG B O 1
ATOM 4701 N N . TYR B 1 58 ? -3.795 16 -2.746 1 96.12 58 TYR B N 1
ATOM 4702 C CA . TYR B 1 58 ? -3.289 16.734 -1.597 1 96.12 58 TYR B CA 1
ATOM 4703 C C . TYR B 1 58 ? -2.01 17.484 -1.95 1 96.12 58 TYR B C 1
ATOM 4705 O O . TYR B 1 58 ? -1.854 18.656 -1.602 1 96.12 58 TYR B O 1
ATOM 4713 N N . LEU B 1 59 ? -1.102 16.828 -2.648 1 95.5 59 LEU B N 1
ATOM 4714 C CA . LEU B 1 59 ? 0.166 17.438 -3.031 1 95.5 59 LEU B CA 1
ATOM 4715 C C . LEU B 1 59 ? -0.065 18.656 -3.934 1 95.5 59 LEU B C 1
ATOM 4717 O O . LEU B 1 59 ? 0.608 19.672 -3.793 1 95.5 59 LEU B O 1
ATOM 4721 N N . ASN B 1 60 ? -1.048 18.547 -4.805 1 92.38 60 ASN B N 1
ATOM 4722 C CA . ASN B 1 60 ? -1.381 19.672 -5.672 1 92.38 60 ASN B CA 1
ATOM 4723 C C . ASN B 1 60 ? -1.921 20.844 -4.875 1 92.38 60 ASN B C 1
ATOM 4725 O O . ASN B 1 60 ? -1.604 22 -5.172 1 92.38 60 ASN B O 1
ATOM 4729 N N . LEU B 1 61 ? -2.744 20.562 -3.871 1 90.5 61 LEU B N 1
ATOM 4730 C CA . LEU B 1 61 ? -3.252 21.625 -3.004 1 90.5 61 LEU B CA 1
ATOM 4731 C C . LEU B 1 61 ? -2.109 22.312 -2.264 1 90.5 61 LEU B C 1
ATOM 4733 O O . LEU B 1 61 ? -2.109 23.531 -2.117 1 90.5 61 LEU B O 1
ATOM 4737 N N . PHE B 1 62 ? -1.107 21.547 -1.821 1 92.06 62 PHE B N 1
ATOM 4738 C CA . PHE B 1 62 ? 0.069 22.078 -1.146 1 92.06 62 PHE B CA 1
ATOM 4739 C C . PHE B 1 62 ? 0.854 23 -2.074 1 92.06 62 PHE B C 1
ATOM 4741 O O . PHE B 1 62 ? 1.176 24.141 -1.707 1 92.06 62 PHE B O 1
ATOM 4748 N N . TYR B 1 63 ? 1.001 22.609 -3.299 1 88.81 63 TYR B N 1
ATOM 4749 C CA . TYR B 1 63 ? 1.814 23.375 -4.238 1 88.81 63 TYR B CA 1
ATOM 4750 C C . TYR B 1 63 ? 1.055 24.594 -4.75 1 88.81 63 TYR B C 1
ATOM 4752 O O . TYR B 1 63 ? 1.649 25.641 -5 1 88.81 63 TYR B O 1
ATOM 4760 N N . ASP B 1 64 ? -0.226 24.484 -4.918 1 83.81 64 ASP B N 1
ATOM 4761 C CA . ASP B 1 64 ? -1.051 25.609 -5.34 1 83.81 64 ASP B CA 1
ATOM 4762 C C . ASP B 1 64 ? -1.005 26.734 -4.312 1 83.81 64 ASP B C 1
ATOM 4764 O O . ASP B 1 64 ? -1.068 27.922 -4.676 1 83.81 64 ASP B O 1
ATOM 4768 N N . SER B 1 65 ? -0.875 26.375 -3.061 1 81.19 65 SER B N 1
ATOM 4769 C CA . SER B 1 65 ? -0.867 27.375 -1.997 1 81.19 65 SER B CA 1
ATOM 4770 C C . SER B 1 65 ? 0.451 28.141 -1.968 1 81.19 65 SER B C 1
ATOM 4772 O O . SER B 1 65 ? 0.512 29.25 -1.464 1 81.19 65 SER B O 1
ATOM 4774 N N . TYR B 1 66 ? 1.499 27.531 -2.57 1 73.56 66 TYR B N 1
ATOM 4775 C CA . TYR B 1 66 ? 2.805 28.172 -2.465 1 73.56 66 TYR B CA 1
ATOM 4776 C C . TYR B 1 66 ? 3.266 28.703 -3.82 1 73.56 66 TYR B C 1
ATOM 4778 O O . TYR B 1 66 ? 4.285 29.391 -3.914 1 73.56 66 TYR B O 1
ATOM 4786 N N . GLN B 1 67 ? 2.592 28.266 -4.879 1 63.72 67 GLN B N 1
ATOM 4787 C CA . GLN B 1 67 ? 2.994 28.625 -6.23 1 63.72 67 GLN B CA 1
ATOM 4788 C C . GLN B 1 67 ? 3.082 30.141 -6.391 1 63.72 67 GLN B C 1
ATOM 4790 O O . GLN B 1 67 ? 4.039 30.656 -6.973 1 63.72 67 GLN B O 1
ATOM 4795 N N . GLU B 1 68 ? 2.043 30.828 -5.824 1 59.25 68 GLU B N 1
ATOM 4796 C CA . GLU B 1 68 ? 2.064 32.281 -6.008 1 59.25 68 GLU B CA 1
ATOM 4797 C C . GLU B 1 68 ? 3.236 32.906 -5.262 1 59.25 68 GLU B C 1
ATOM 4799 O O . GLU B 1 68 ? 3.818 33.875 -5.727 1 59.25 68 GLU B O 1
ATOM 4804 N N . VAL B 1 69 ? 3.566 32.25 -4.117 1 54.22 69 VAL B N 1
ATOM 4805 C CA . VAL B 1 69 ? 4.715 32.75 -3.369 1 54.22 69 VAL B CA 1
ATOM 4806 C C . VAL B 1 69 ? 5.98 32.594 -4.211 1 54.22 69 VAL B C 1
ATOM 4808 O O . VAL B 1 69 ? 6.816 33.5 -4.242 1 54.22 69 VAL B O 1
ATOM 4811 N N . LEU B 1 70 ? 5.992 31.438 -4.957 1 51.53 70 LEU B N 1
ATOM 4812 C CA . LEU B 1 70 ? 7.164 31.172 -5.781 1 51.53 70 LEU B CA 1
ATOM 4813 C C . LEU B 1 70 ? 7.164 32.062 -7.027 1 51.53 70 LEU B C 1
ATOM 4815 O O . LEU B 1 70 ? 8.211 32.531 -7.449 1 51.53 70 LEU B O 1
ATOM 4819 N N . GLU B 1 71 ? 5.969 32.281 -7.648 1 52.25 71 GLU B N 1
ATOM 4820 C CA . GLU B 1 71 ? 5.875 33.062 -8.883 1 52.25 71 GLU B CA 1
ATOM 4821 C C . GLU B 1 71 ? 6.07 34.562 -8.609 1 52.25 71 GLU B C 1
ATOM 4823 O O . GLU B 1 71 ? 6.637 35.281 -9.43 1 52.25 71 GLU B O 1
ATOM 4828 N N . GLN B 1 72 ? 5.465 35.125 -7.59 1 47.62 72 GLN B N 1
ATOM 4829 C CA . GLN B 1 72 ? 5.621 36.531 -7.301 1 47.62 72 GLN B CA 1
ATOM 4830 C C . GLN B 1 72 ? 6.945 36.812 -6.59 1 47.62 72 GLN B C 1
ATOM 4832 O O . GLN B 1 72 ? 7.219 37.938 -6.188 1 47.62 72 GLN B O 1
ATOM 4837 N N . LYS B 1 73 ? 7.832 35.938 -6.805 1 50.09 73 LYS B N 1
ATOM 4838 C CA . LYS B 1 73 ? 9.18 36.125 -6.281 1 50.09 73 LYS B CA 1
ATOM 4839 C C . LYS B 1 73 ? 9.148 36.812 -4.91 1 50.09 73 LYS B C 1
ATOM 4841 O O . LYS B 1 73 ? 9.891 37.781 -4.664 1 50.09 73 LYS B O 1
ATOM 4846 N N . LEU B 1 74 ? 7.965 36.812 -4.43 1 48.09 74 LEU B N 1
ATOM 4847 C CA . LEU B 1 74 ? 7.945 37.438 -3.121 1 48.09 74 LEU B CA 1
ATOM 4848 C C . LEU B 1 74 ? 9.055 36.906 -2.23 1 48.09 74 LEU B C 1
ATOM 4850 O O . LEU B 1 74 ? 9.391 35.719 -2.297 1 48.09 74 LEU B O 1
ATOM 4854 N N . PRO B 1 75 ? 9.883 37.719 -1.814 1 39.97 75 PRO B N 1
ATOM 4855 C CA . PRO B 1 75 ? 10.984 37.281 -0.97 1 39.97 75 PRO B CA 1
ATOM 4856 C C . PRO B 1 75 ? 10.539 36.25 0.09 1 39.97 75 PRO B C 1
ATOM 4858 O O . PRO B 1 75 ? 9.672 36.562 0.908 1 39.97 75 PRO B O 1
ATOM 4861 N N . VAL B 1 76 ? 10.227 35.062 -0.344 1 45.47 76 VAL B N 1
ATOM 4862 C CA . VAL B 1 76 ? 10.094 34.125 0.745 1 45.47 76 VAL B CA 1
ATOM 4863 C C . VAL B 1 76 ? 11.195 34.344 1.781 1 45.47 76 VAL B C 1
ATOM 4865 O O . VAL B 1 76 ? 12.383 34.25 1.472 1 45.47 76 VAL B O 1
ATOM 4868 N N . PRO B 1 77 ? 10.93 35.094 2.684 1 43 77 PRO B N 1
ATOM 4869 C CA . PRO B 1 77 ? 12.07 35.156 3.602 1 43 77 PRO B CA 1
ATOM 4870 C C . PRO B 1 77 ? 12.648 33.781 3.928 1 43 77 PRO B C 1
ATOM 4872 O O . PRO B 1 77 ? 11.93 32.781 3.906 1 43 77 PRO B O 1
ATOM 4875 N N . ALA B 1 78 ? 13.812 33.531 3.533 1 41.44 78 ALA B N 1
ATOM 4876 C CA . ALA B 1 78 ? 14.602 32.344 3.801 1 41.44 78 ALA B CA 1
ATOM 4877 C C . ALA B 1 78 ? 14.117 31.641 5.066 1 41.44 78 ALA B C 1
ATOM 4879 O O . ALA B 1 78 ? 14.258 30.422 5.203 1 41.44 78 ALA B O 1
ATOM 4880 N N . ASP B 1 79 ? 13.688 32.375 6.113 1 43.62 79 ASP B N 1
ATOM 4881 C CA . ASP B 1 79 ? 13.297 31.812 7.402 1 43.62 79 ASP B CA 1
ATOM 4882 C C . ASP B 1 79 ? 11.797 31.516 7.441 1 43.62 79 ASP B C 1
ATOM 4884 O O . ASP B 1 79 ? 10.984 32.344 7.023 1 43.62 79 ASP B O 1
ATOM 4888 N N . GLY B 1 80 ? 11.219 30.328 7.078 1 50.5 80 GLY B N 1
ATOM 4889 C CA . GLY B 1 80 ? 9.891 29.781 7.301 1 50.5 80 GLY B CA 1
ATOM 4890 C C . GLY B 1 80 ? 8.984 30.703 8.102 1 50.5 80 GLY B C 1
ATOM 4891 O O . GLY B 1 80 ? 7.785 30.438 8.219 1 50.5 80 GLY B O 1
ATOM 4892 N N . ASP B 1 81 ? 9.5 31.688 8.656 1 57.78 81 ASP B N 1
ATOM 4893 C CA . ASP B 1 81 ? 8.828 32.562 9.602 1 57.78 81 ASP B CA 1
ATOM 4894 C C . ASP B 1 81 ? 7.852 33.5 8.891 1 57.78 81 ASP B C 1
ATOM 4896 O O . ASP B 1 81 ? 6.766 33.781 9.406 1 57.78 81 ASP B O 1
ATOM 4900 N N . GLU B 1 82 ? 8.023 33.656 7.523 1 69 82 GLU B N 1
ATOM 4901 C CA . GLU B 1 82 ? 7.219 34.688 6.871 1 69 82 GLU B CA 1
ATOM 4902 C C . GLU B 1 82 ? 5.906 34.125 6.348 1 69 82 GLU B C 1
ATOM 4904 O O . GLU B 1 82 ? 4.883 34.812 6.328 1 69 82 GLU B O 1
ATOM 4909 N N . MET B 1 83 ? 5.848 32.844 6.117 1 78.69 83 MET B N 1
ATOM 4910 C CA . MET B 1 83 ? 4.645 32.281 5.516 1 78.69 83 MET B CA 1
ATOM 4911 C C . MET B 1 83 ? 3.508 32.219 6.531 1 78.69 83 MET B C 1
ATOM 4913 O O . MET B 1 83 ? 2.375 32.594 6.227 1 78.69 83 MET B O 1
ATOM 4917 N N . VAL B 1 84 ? 3.885 31.844 7.707 1 84.94 84 VAL B N 1
ATOM 4918 C CA . VAL B 1 84 ? 2.832 31.672 8.703 1 84.94 84 VAL B CA 1
ATOM 4919 C C . VAL B 1 84 ? 2.459 33.031 9.305 1 84.94 84 VAL B C 1
ATOM 4921 O O . VAL B 1 84 ? 1.456 33.125 10.016 1 84.94 84 VAL B O 1
ATOM 4924 N N . ALA B 1 85 ? 3.277 34.031 8.891 1 86.75 85 ALA B N 1
ATOM 4925 C CA . ALA B 1 85 ? 2.965 35.375 9.32 1 86.75 85 ALA B CA 1
ATOM 4926 C C . ALA B 1 85 ? 1.868 36 8.453 1 86.75 85 ALA B C 1
ATOM 4928 O O . ALA B 1 85 ? 1.271 37 8.82 1 86.75 85 ALA B O 1
ATOM 4929 N N . ASN B 1 86 ? 1.621 35.375 7.312 1 88.38 86 ASN B N 1
ATOM 4930 C CA . ASN B 1 86 ? 0.514 35.75 6.438 1 88.38 86 ASN B CA 1
ATOM 4931 C C . ASN B 1 86 ? -0.77 35 6.82 1 88.38 86 ASN B C 1
ATOM 4933 O O . ASN B 1 86 ? -0.814 33.781 6.809 1 88.38 86 ASN B O 1
ATOM 4937 N N . PRO B 1 87 ? -1.754 35.781 7.16 1 92.31 87 PRO B N 1
ATOM 4938 C CA . PRO B 1 87 ? -2.945 35.156 7.707 1 92.31 87 PRO B CA 1
ATOM 4939 C C . PRO B 1 87 ? -3.645 34.25 6.695 1 92.31 87 PRO B C 1
ATOM 4941 O O . PRO B 1 87 ? -4.238 33.219 7.07 1 92.31 87 PRO B O 1
ATOM 4944 N N . LEU B 1 88 ? -3.586 34.594 5.402 1 92.56 88 LEU B N 1
ATOM 4945 C CA . LEU B 1 88 ? -4.238 33.75 4.406 1 92.56 88 LEU B CA 1
ATOM 4946 C C . LEU B 1 88 ? -3.484 32.406 4.23 1 92.56 88 LEU B C 1
ATOM 4948 O O . LEU B 1 88 ? -4.098 31.359 4.105 1 92.56 88 LEU B O 1
ATOM 4952 N N . GLN B 1 89 ? -2.166 32.5 4.191 1 91.06 89 GLN B N 1
ATOM 4953 C CA . GLN B 1 89 ? -1.349 31.312 4.109 1 91.06 89 GLN B CA 1
ATOM 4954 C C . GLN B 1 89 ? -1.531 30.438 5.344 1 91.06 89 GLN B C 1
ATOM 4956 O O . GLN B 1 89 ? -1.602 29.203 5.238 1 91.06 89 GLN B O 1
ATOM 4961 N N . ALA B 1 90 ? -1.564 31.125 6.484 1 92.75 90 ALA B N 1
ATOM 4962 C CA . ALA B 1 90 ? -1.765 30.391 7.734 1 92.75 90 ALA B CA 1
ATOM 4963 C C . ALA B 1 90 ? -3.113 29.688 7.746 1 92.75 90 ALA B C 1
ATOM 4965 O O . ALA B 1 90 ? -3.213 28.531 8.18 1 92.75 90 ALA B O 1
ATOM 4966 N N . PHE B 1 91 ? -4.172 30.312 7.246 1 94.75 91 PHE B N 1
ATOM 4967 C CA . PHE B 1 91 ? -5.504 29.734 7.168 1 94.75 91 PHE B CA 1
ATOM 4968 C C . PHE B 1 91 ? -5.504 28.5 6.273 1 94.75 91 PHE B C 1
ATOM 4970 O O . PHE B 1 91 ? -6.039 27.453 6.645 1 94.75 91 PHE B O 1
ATOM 4977 N N . GLN B 1 92 ? -4.867 28.656 5.18 1 93.75 92 GLN B N 1
ATOM 4978 C CA . GLN B 1 92 ? -4.844 27.547 4.23 1 93.75 92 GLN B CA 1
ATOM 4979 C C . GLN B 1 92 ? -4.016 26.375 4.762 1 93.75 92 GLN B C 1
ATOM 4981 O O . GLN B 1 92 ? -4.328 25.219 4.504 1 93.75 92 GLN B O 1
ATOM 4986 N N . LEU B 1 93 ? -2.883 26.656 5.445 1 94.06 93 LEU B N 1
ATOM 4987 C CA . LEU B 1 93 ? -2.084 25.625 6.098 1 94.06 93 LEU B CA 1
ATOM 4988 C C . LEU B 1 93 ? -2.938 24.812 7.062 1 94.06 93 LEU B C 1
ATOM 4990 O O . LEU B 1 93 ? -2.949 23.578 7 1 94.06 93 LEU B O 1
ATOM 4994 N N . VAL B 1 94 ? -3.723 25.531 7.926 1 95 94 VAL B N 1
ATOM 4995 C CA . VAL B 1 94 ? -4.562 24.875 8.914 1 95 94 VAL B CA 1
ATOM 4996 C C . VAL B 1 94 ? -5.66 24.078 8.203 1 95 94 VAL B C 1
ATOM 4998 O O . VAL B 1 94 ? -5.977 22.953 8.602 1 95 94 VAL B O 1
ATOM 5001 N N . ARG B 1 95 ? -6.199 24.594 7.168 1 95 95 ARG B N 1
ATOM 5002 C CA . ARG B 1 95 ? -7.273 23.938 6.43 1 95 95 ARG B CA 1
ATOM 5003 C C . ARG B 1 95 ? -6.781 22.656 5.781 1 95 95 ARG B C 1
ATOM 5005 O O . ARG B 1 95 ? -7.461 21.625 5.832 1 95 95 ARG B O 1
ATOM 5012 N N . ARG B 1 96 ? -5.59 22.656 5.133 1 95.12 96 ARG B N 1
ATOM 5013 C CA . ARG B 1 96 ? -5.051 21.484 4.465 1 95.12 96 ARG B CA 1
ATOM 5014 C C . ARG B 1 96 ? -4.859 20.328 5.445 1 95.12 96 ARG B C 1
ATOM 5016 O O . ARG B 1 96 ? -5.277 19.203 5.18 1 95.12 96 ARG B O 1
ATOM 5023 N N . LEU B 1 97 ? -4.355 20.656 6.613 1 96.31 97 LEU B N 1
ATOM 5024 C CA . LEU B 1 97 ? -4.012 19.594 7.555 1 96.31 97 LEU B CA 1
ATOM 5025 C C . LEU B 1 97 ? -5.219 19.203 8.406 1 96.31 97 LEU B C 1
ATOM 5027 O O . LEU B 1 97 ? -5.227 18.156 9.039 1 96.31 97 LEU B O 1
ATOM 5031 N N . SER B 1 98 ? -6.285 20.094 8.422 1 94.69 98 SER B N 1
ATOM 5032 C CA . SER B 1 98 ? -7.473 19.781 9.203 1 94.69 98 SER B CA 1
ATOM 5033 C C . SER B 1 98 ? -8.547 19.125 8.336 1 94.69 98 SER B C 1
ATOM 5035 O O . SER B 1 98 ? -9.344 18.328 8.828 1 94.69 98 SER B O 1
ATOM 5037 N N . VAL B 1 99 ? -8.594 19.484 7.07 1 94.25 99 VAL B N 1
ATOM 5038 C CA . VAL B 1 99 ? -9.672 19.016 6.219 1 94.25 99 VAL B CA 1
ATOM 5039 C C . VAL B 1 99 ? -9.109 18.156 5.09 1 94.25 99 VAL B C 1
ATOM 5041 O O . VAL B 1 99 ? -9.398 16.953 5.008 1 94.25 99 VAL B O 1
ATOM 5044 N N . ASP B 1 100 ? -8.211 18.719 4.305 1 94.94 100 ASP B N 1
ATOM 5045 C CA . ASP B 1 100 ? -7.727 18.016 3.115 1 94.94 100 ASP B CA 1
ATOM 5046 C C . ASP B 1 100 ? -6.918 16.781 3.492 1 94.94 100 ASP B C 1
ATOM 5048 O O . ASP B 1 100 ? -6.848 15.82 2.723 1 94.94 100 ASP B O 1
ATOM 5052 N N . TRP B 1 101 ? -6.363 16.766 4.688 1 96.44 101 TRP B N 1
ATOM 5053 C CA . TRP B 1 101 ? -5.578 15.617 5.148 1 96.44 101 TRP B CA 1
ATOM 5054 C C . TRP B 1 101 ? -6.453 14.375 5.266 1 96.44 101 TRP B C 1
ATOM 5056 O O . TRP B 1 101 ? -5.941 13.25 5.332 1 96.44 101 TRP B O 1
ATOM 5066 N N . ASP B 1 102 ? -7.773 14.555 5.227 1 93.81 102 ASP B N 1
ATOM 5067 C CA . ASP B 1 102 ? -8.695 13.422 5.281 1 93.81 102 ASP B CA 1
ATOM 5068 C C . ASP B 1 102 ? -8.523 12.516 4.062 1 93.81 102 ASP B C 1
ATOM 5070 O O . ASP B 1 102 ? -8.781 11.312 4.137 1 93.81 102 ASP B O 1
ATOM 5074 N N . PHE B 1 103 ? -8.109 13.133 2.953 1 92.75 103 PHE B N 1
ATOM 5075 C CA . PHE B 1 103 ? -7.789 12.32 1.786 1 92.75 103 PHE B CA 1
ATOM 5076 C C . PHE B 1 103 ? -6.746 11.266 2.133 1 92.75 103 PHE B C 1
ATOM 5078 O O . PHE B 1 103 ? -6.891 10.094 1.765 1 92.75 103 PHE B O 1
ATOM 5085 N N . ILE B 1 104 ? -5.73 11.648 2.842 1 96.5 104 ILE B N 1
ATOM 5086 C CA . ILE B 1 104 ? -4.598 10.789 3.166 1 96.5 104 ILE B CA 1
ATOM 5087 C C . ILE B 1 104 ? -5 9.797 4.254 1 96.5 104 ILE B C 1
ATOM 5089 O O . ILE B 1 104 ? -4.676 8.609 4.168 1 96.5 104 ILE B O 1
ATOM 5093 N N . LYS B 1 105 ? -5.754 10.352 5.258 1 94.06 105 LYS B N 1
ATOM 5094 C CA . LYS B 1 105 ? -6.215 9.477 6.332 1 94.06 105 LYS B CA 1
ATOM 5095 C C . LYS B 1 105 ? -7.043 8.32 5.781 1 94.06 105 LYS B C 1
ATOM 5097 O O . LYS B 1 105 ? -6.867 7.172 6.199 1 94.06 105 LYS B O 1
ATOM 5102 N N . GLY B 1 106 ? -7.898 8.641 4.863 1 91.69 106 GLY B N 1
ATOM 5103 C CA . GLY B 1 106 ? -8.719 7.613 4.238 1 91.69 106 GLY B CA 1
ATOM 5104 C C . GLY B 1 106 ? -7.906 6.617 3.432 1 91.69 106 GLY B C 1
ATOM 5105 O O . GLY B 1 106 ? -8.18 5.414 3.469 1 91.69 106 GLY B O 1
ATOM 5106 N N . ALA B 1 107 ? -6.922 7.09 2.76 1 92.5 107 ALA B N 1
ATOM 5107 C CA . ALA B 1 107 ? -6.094 6.258 1.893 1 92.5 107 ALA B CA 1
ATOM 5108 C C . ALA B 1 107 ? -5.238 5.293 2.709 1 92.5 107 ALA B C 1
ATOM 5110 O O . ALA B 1 107 ? -5.012 4.152 2.297 1 92.5 107 ALA B O 1
ATOM 5111 N N . MET B 1 108 ? -4.809 5.691 3.912 1 92.56 108 MET B N 1
ATOM 5112 C CA . MET B 1 108 ? -3.871 4.906 4.711 1 92.56 108 MET B CA 1
ATOM 5113 C C . MET B 1 108 ? -4.605 3.836 5.512 1 92.56 108 MET B C 1
ATOM 5115 O O . MET B 1 108 ? -3.973 2.988 6.145 1 92.56 108 MET B O 1
ATOM 5119 N N . ARG B 1 109 ? -5.918 3.783 5.508 1 88 109 ARG B N 1
ATOM 5120 C CA . ARG B 1 109 ? -6.715 2.955 6.402 1 88 109 ARG B CA 1
ATOM 5121 C C . ARG B 1 109 ? -6.691 1.494 5.969 1 88 109 ARG B C 1
ATOM 5123 O O . ARG B 1 109 ? -6.77 0.59 6.801 1 88 109 ARG B O 1
ATOM 5130 N N . THR B 1 110 ? -6.5 1.23 4.73 1 89.56 110 THR B N 1
ATOM 5131 C CA . THR B 1 110 ? -6.684 -0.137 4.258 1 89.56 110 THR B CA 1
ATOM 5132 C C . THR B 1 110 ? -5.367 -0.717 3.752 1 89.56 110 THR B C 1
ATOM 5134 O O . THR B 1 110 ? -4.52 0.012 3.232 1 89.56 110 THR B O 1
ATOM 5137 N N . ASP B 1 111 ? -5.215 -2.002 4.023 1 91.62 111 ASP B N 1
ATOM 5138 C CA . ASP B 1 111 ? -4.121 -2.777 3.447 1 91.62 111 ASP B CA 1
ATOM 5139 C C . ASP B 1 111 ? -4.551 -3.453 2.146 1 91.62 111 ASP B C 1
ATOM 5141 O O . ASP B 1 111 ? -5.234 -4.48 2.17 1 91.62 111 ASP B O 1
ATOM 5145 N N . ASP B 1 112 ? -4.043 -2.963 1.056 1 93 112 ASP B N 1
ATOM 5146 C CA . ASP B 1 112 ? -4.516 -3.393 -0.256 1 93 112 ASP B CA 1
ATOM 5147 C C . ASP B 1 112 ? -3.869 -4.711 -0.669 1 93 112 ASP B C 1
ATOM 5149 O O . ASP B 1 112 ? -4.305 -5.352 -1.628 1 93 112 ASP B O 1
ATOM 5153 N N . TRP B 1 113 ? -2.826 -5.223 0.081 1 96.19 113 TRP B N 1
ATOM 5154 C CA . TRP B 1 113 ? -2.166 -6.488 -0.229 1 96.19 113 TRP B CA 1
ATOM 5155 C C . TRP B 1 113 ? -2.861 -7.648 0.47 1 96.19 113 TRP B C 1
ATOM 5157 O O . TRP B 1 113 ? -2.627 -8.812 0.136 1 96.19 113 TRP B O 1
ATOM 5167 N N . LEU B 1 114 ? -3.76 -7.359 1.381 1 94.75 114 LEU B N 1
ATOM 5168 C CA . LEU B 1 114 ? -4.332 -8.375 2.258 1 94.75 114 LEU B CA 1
ATOM 5169 C C . LEU B 1 114 ? -5.062 -9.445 1.447 1 94.75 114 LEU B C 1
ATOM 5171 O O . LEU B 1 114 ? -4.852 -10.641 1.659 1 94.75 114 LEU B O 1
ATOM 5175 N N . PRO B 1 115 ? -5.902 -9.094 0.445 1 96.25 115 PRO B N 1
ATOM 5176 C CA . PRO B 1 115 ? -6.586 -10.141 -0.327 1 96.25 115 PRO B CA 1
ATOM 5177 C C . PRO B 1 115 ? -5.613 -11.062 -1.062 1 96.25 115 PRO B C 1
ATOM 5179 O O . PRO B 1 115 ? -5.844 -12.273 -1.136 1 96.25 115 PRO B O 1
ATOM 5182 N N . ILE B 1 116 ? -4.566 -10.562 -1.589 1 96.81 116 ILE B N 1
ATOM 5183 C CA . ILE B 1 116 ? -3.592 -11.344 -2.334 1 96.81 116 ILE B CA 1
ATOM 5184 C C . ILE B 1 116 ? -2.822 -12.258 -1.378 1 96.81 116 ILE B C 1
ATOM 5186 O O . ILE B 1 116 ? -2.646 -13.445 -1.65 1 96.81 116 ILE B O 1
ATOM 5190 N N . ARG B 1 117 ? -2.389 -11.68 -0.254 1 95.44 117 ARG B N 1
ATOM 5191 C CA . ARG B 1 117 ? -1.679 -12.469 0.748 1 95.44 117 ARG B CA 1
ATOM 5192 C C . ARG B 1 117 ? -2.545 -13.617 1.257 1 95.44 117 ARG B C 1
ATOM 5194 O O . ARG B 1 117 ? -2.055 -14.727 1.457 1 95.44 117 ARG B O 1
ATOM 5201 N N . LYS B 1 118 ? -3.787 -13.32 1.479 1 95.62 118 LYS B N 1
ATOM 5202 C CA . LYS B 1 118 ? -4.719 -14.344 1.948 1 95.62 118 LYS B CA 1
ATOM 5203 C C . LYS B 1 118 ? -4.863 -15.469 0.923 1 95.62 118 LYS B C 1
ATOM 5205 O O . LYS B 1 118 ? -4.84 -16.656 1.279 1 95.62 118 LYS B O 1
ATOM 5210 N N . LEU B 1 119 ? -4.961 -15.086 -0.323 1 95.5 119 LEU B N 1
ATOM 5211 C CA . LEU B 1 119 ? -5.102 -16.062 -1.396 1 95.5 119 LEU B CA 1
ATOM 5212 C C . LEU B 1 119 ? -3.865 -16.953 -1.479 1 95.5 119 LEU B C 1
ATOM 5214 O O . LEU B 1 119 ? -3.982 -18.188 -1.579 1 95.5 119 LEU B O 1
ATOM 5218 N N . VAL B 1 120 ? -2.668 -16.375 -1.431 1 95 120 VAL B N 1
ATOM 5219 C CA . VAL B 1 120 ? -1.413 -17.125 -1.504 1 95 120 VAL B CA 1
ATOM 5220 C C . VAL B 1 120 ? -1.281 -18.031 -0.289 1 95 120 VAL B C 1
ATOM 5222 O O . VAL B 1 120 ? -0.842 -19.172 -0.411 1 95 120 VAL B O 1
ATOM 5225 N N . SER B 1 121 ? -1.755 -17.516 0.862 1 94 121 SER B N 1
ATOM 5226 C CA . SER B 1 121 ? -1.683 -18.297 2.09 1 94 121 SER B CA 1
ATOM 5227 C C . SER B 1 121 ? -2.658 -19.469 2.053 1 94 121 SER B C 1
ATOM 5229 O O . SER B 1 121 ? -2.303 -20.594 2.418 1 94 121 SER B O 1
ATOM 5231 N N . ASP B 1 122 ? -3.852 -19.266 1.555 1 94.31 122 ASP B N 1
ATOM 5232 C CA . ASP B 1 122 ? -4.898 -20.281 1.502 1 94.31 122 ASP B CA 1
ATOM 5233 C C . ASP B 1 122 ? -4.523 -21.406 0.538 1 94.31 122 ASP B C 1
ATOM 5235 O O . ASP B 1 122 ? -4.871 -22.578 0.764 1 94.31 122 ASP B O 1
ATOM 5239 N N . TYR B 1 123 ? -3.748 -21.094 -0.474 1 93.88 123 TYR B N 1
ATOM 5240 C CA . TYR B 1 123 ? -3.43 -22.078 -1.503 1 93.88 123 TYR B CA 1
ATOM 5241 C C . TYR B 1 123 ? -1.924 -22.297 -1.597 1 93.88 123 TYR B C 1
ATOM 5243 O O . TYR B 1 123 ? -1.388 -22.516 -2.688 1 93.88 123 TYR B O 1
ATOM 5251 N N . ARG B 1 124 ? -1.27 -22.203 -0.495 1 91.69 124 ARG B N 1
ATOM 5252 C CA . ARG B 1 124 ? 0.183 -22.312 -0.422 1 91.69 124 ARG B CA 1
ATOM 5253 C C . ARG B 1 124 ? 0.654 -23.656 -0.988 1 91.69 124 ARG B C 1
ATOM 5255 O O . ARG B 1 124 ? 1.713 -23.719 -1.615 1 91.69 124 ARG B O 1
ATOM 5262 N N . GLN B 1 125 ? -0.192 -24.672 -0.902 1 86.88 125 GLN B N 1
ATOM 5263 C CA . GLN B 1 125 ? 0.178 -26.016 -1.333 1 86.88 125 GLN B CA 1
ATOM 5264 C C . GLN B 1 125 ? 0.174 -26.141 -2.855 1 86.88 125 GLN B C 1
ATOM 5266 O O . GLN B 1 125 ? 0.8 -27.031 -3.42 1 86.88 125 GLN B O 1
ATOM 5271 N N . LEU B 1 126 ? -0.458 -25.234 -3.508 1 90.81 126 LEU B N 1
ATOM 5272 C CA . LEU B 1 126 ? -0.565 -25.281 -4.961 1 90.81 126 LEU B CA 1
ATOM 5273 C C . LEU B 1 126 ? 0.541 -24.453 -5.613 1 90.81 126 LEU B C 1
ATOM 5275 O O . LEU B 1 126 ? 0.779 -24.578 -6.82 1 90.81 126 LEU B O 1
ATOM 5279 N N . MET B 1 127 ? 1.196 -23.672 -4.859 1 92.38 127 MET B N 1
ATOM 5280 C CA . MET B 1 127 ? 2.234 -22.828 -5.438 1 92.38 127 MET B CA 1
ATOM 5281 C C . MET B 1 127 ? 3.451 -23.656 -5.84 1 92.38 127 MET B C 1
ATOM 5283 O O . MET B 1 127 ? 3.992 -24.406 -5.023 1 92.38 127 MET B O 1
ATOM 5287 N N . PRO B 1 128 ? 3.875 -23.469 -7.066 1 94.12 128 PRO B N 1
ATOM 5288 C CA . PRO B 1 128 ? 5.004 -24.266 -7.527 1 94.12 128 PRO B CA 1
ATOM 5289 C C . PRO B 1 128 ? 6.34 -23.797 -6.961 1 94.12 128 PRO B C 1
ATOM 5291 O O . PRO B 1 128 ? 6.504 -22.609 -6.66 1 94.12 128 PRO B O 1
ATOM 5294 N N . SER B 1 129 ? 7.27 -24.672 -6.789 1 90.5 129 SER B N 1
ATOM 5295 C CA . SER B 1 129 ? 8.633 -24.391 -6.355 1 90.5 129 SER B CA 1
ATOM 5296 C C . SER B 1 129 ? 9.586 -24.328 -7.543 1 90.5 129 SER B C 1
ATOM 5298 O O . SER B 1 129 ? 9.188 -24.547 -8.688 1 90.5 129 SER B O 1
ATOM 5300 N N . LYS B 1 130 ? 10.82 -24.062 -7.309 1 88.56 130 LYS B N 1
ATOM 5301 C CA . LYS B 1 130 ? 11.852 -24.062 -8.344 1 88.56 130 LYS B CA 1
ATOM 5302 C C . LYS B 1 130 ? 12.102 -25.484 -8.867 1 88.56 130 LYS B C 1
ATOM 5304 O O . LYS B 1 130 ? 12.406 -25.672 -10.047 1 88.56 130 LYS B O 1
ATOM 5309 N N . ASP B 1 131 ? 11.844 -26.406 -7.996 1 88 131 ASP B N 1
ATOM 5310 C CA . ASP B 1 131 ? 11.977 -27.797 -8.406 1 88 131 ASP B CA 1
ATOM 5311 C C . ASP B 1 131 ? 10.883 -28.188 -9.406 1 88 131 ASP B C 1
ATOM 5313 O O . ASP B 1 131 ? 11.117 -28.984 -10.312 1 88 131 ASP B O 1
ATOM 5317 N N . ASP B 1 132 ? 9.773 -27.609 -9.172 1 89.94 132 ASP B N 1
ATOM 5318 C CA . ASP B 1 132 ? 8.688 -27.844 -10.125 1 89.94 132 ASP B CA 1
ATOM 5319 C C . ASP B 1 132 ? 9.039 -27.281 -11.5 1 89.94 132 ASP B C 1
ATOM 5321 O O . ASP B 1 132 ? 8.758 -27.922 -12.523 1 89.94 132 ASP B O 1
ATOM 5325 N N . LEU B 1 133 ? 9.602 -26.172 -11.477 1 93.62 133 LEU B N 1
ATOM 5326 C CA . LEU B 1 133 ? 9.992 -25.562 -12.75 1 93.62 133 LEU B CA 1
ATOM 5327 C C . LEU B 1 133 ? 11.07 -26.375 -13.438 1 93.62 133 LEU B C 1
ATOM 5329 O O . LEU B 1 133 ? 11.039 -26.562 -14.656 1 93.62 133 LEU B O 1
ATOM 5333 N N . GLN B 1 134 ? 12.039 -26.797 -12.664 1 92.19 134 GLN B N 1
ATOM 5334 C CA . GLN B 1 134 ? 13.07 -27.656 -13.219 1 92.19 134 GLN B CA 1
ATOM 5335 C C . GLN B 1 134 ? 12.469 -28.938 -13.812 1 92.19 134 GLN B C 1
ATOM 5337 O O . GLN B 1 134 ? 12.844 -29.344 -14.906 1 92.19 134 GLN B O 1
ATOM 5342 N N . GLY B 1 135 ? 11.523 -29.531 -13.016 1 90.38 135 GLY B N 1
ATOM 5343 C CA . GLY B 1 135 ? 10.836 -30.703 -13.523 1 90.38 135 GLY B CA 1
ATOM 5344 C C . GLY B 1 135 ? 10.078 -30.453 -14.812 1 90.38 135 GLY B C 1
ATOM 5345 O O . GLY B 1 135 ? 10.109 -31.281 -15.727 1 90.38 135 GLY B O 1
ATOM 5346 N N . ALA B 1 136 ? 9.422 -29.344 -14.875 1 93.19 136 ALA B N 1
ATOM 5347 C CA . ALA B 1 136 ? 8.688 -28.969 -16.078 1 93.19 136 ALA B CA 1
ATOM 5348 C C . ALA B 1 136 ? 9.633 -28.781 -17.266 1 93.19 136 ALA B C 1
ATOM 5350 O O . ALA B 1 136 ? 9.328 -29.203 -18.391 1 93.19 136 ALA B O 1
ATOM 5351 N N . ALA B 1 137 ? 10.766 -28.188 -17.047 1 94 137 ALA B N 1
ATOM 5352 C CA . ALA B 1 137 ? 11.758 -27.984 -18.094 1 94 137 ALA B CA 1
ATOM 5353 C C . ALA B 1 137 ? 12.273 -29.312 -18.625 1 94 137 ALA B C 1
ATOM 5355 O O . ALA B 1 137 ? 12.352 -29.516 -19.828 1 94 137 ALA B O 1
ATOM 5356 N N . LEU B 1 138 ? 12.602 -30.172 -17.719 1 91.56 138 LEU B N 1
ATOM 5357 C CA . LEU B 1 138 ? 13.141 -31.469 -18.125 1 91.56 138 LEU B CA 1
ATOM 5358 C C . LEU B 1 138 ? 12.086 -32.312 -18.812 1 91.56 138 LEU B C 1
ATOM 5360 O O . LEU B 1 138 ? 12.406 -33.125 -19.672 1 91.56 138 LEU B O 1
ATOM 5364 N N . ALA B 1 139 ? 10.828 -32.062 -18.422 1 92.62 139 ALA B N 1
ATOM 5365 C CA . ALA B 1 139 ? 9.742 -32.75 -19.141 1 92.62 139 ALA B CA 1
ATOM 5366 C C . ALA B 1 139 ? 9.734 -32.344 -20.609 1 92.62 139 ALA B C 1
ATOM 5368 O O . ALA B 1 139 ? 9.516 -33.188 -21.484 1 92.62 139 ALA B O 1
ATOM 5369 N N . LEU B 1 140 ? 10.008 -31.078 -20.906 1 93.44 140 LEU B N 1
ATOM 5370 C CA . LEU B 1 140 ? 10.07 -30.625 -22.281 1 93.44 140 LEU B CA 1
ATOM 5371 C C . LEU B 1 140 ? 11.258 -31.25 -23.016 1 93.44 140 LEU B C 1
ATOM 5373 O O . LEU B 1 140 ? 11.148 -31.625 -24.188 1 93.44 140 LEU B O 1
ATOM 5377 N N . VAL B 1 141 ? 12.352 -31.375 -22.328 1 92.31 141 VAL B N 1
ATOM 5378 C CA . VAL B 1 141 ? 13.547 -31.969 -22.922 1 92.31 141 VAL B CA 1
ATOM 5379 C C . VAL B 1 141 ? 13.281 -33.438 -23.219 1 92.31 141 VAL B C 1
ATOM 5381 O O . VAL B 1 141 ? 13.75 -33.969 -24.234 1 92.31 141 VAL B O 1
ATOM 5384 N N . ARG B 1 142 ? 12.516 -34.062 -22.328 1 91.62 142 ARG B N 1
ATOM 5385 C CA . ARG B 1 142 ? 12.141 -35.438 -22.547 1 91.62 142 ARG B CA 1
ATOM 5386 C C . ARG B 1 142 ? 11.281 -35.625 -23.797 1 91.62 142 ARG B C 1
ATOM 5388 O O . ARG B 1 142 ? 11.438 -36.594 -24.547 1 91.62 142 ARG B O 1
ATOM 5395 N N . LEU B 1 143 ? 10.398 -34.688 -23.969 1 94.56 143 LEU B N 1
ATOM 5396 C CA . LEU B 1 143 ? 9.578 -34.688 -25.172 1 94.56 143 LEU B CA 1
ATOM 5397 C C . LEU B 1 143 ? 10.438 -34.531 -26.422 1 94.56 143 LEU B C 1
ATOM 5399 O O . LEU B 1 143 ? 10.203 -35.219 -27.422 1 94.56 143 LEU B O 1
ATOM 5403 N N . GLN B 1 144 ? 11.398 -33.625 -26.359 1 93.12 144 GLN B N 1
ATOM 5404 C CA . GLN B 1 144 ? 12.344 -33.469 -27.469 1 93.12 144 GLN B CA 1
ATOM 5405 C C . GLN B 1 144 ? 13.031 -34.781 -27.812 1 93.12 144 GLN B C 1
ATOM 5407 O O . GLN B 1 144 ? 13.086 -35.156 -28.969 1 93.12 144 GLN B O 1
ATOM 5412 N N . ASP B 1 145 ? 13.492 -35.375 -26.797 1 89.94 145 ASP B N 1
ATOM 5413 C CA . ASP B 1 145 ? 14.281 -36.594 -26.938 1 89.94 145 ASP B CA 1
ATOM 5414 C C . ASP B 1 145 ? 13.422 -37.719 -27.5 1 89.94 145 ASP B C 1
ATOM 5416 O O . ASP B 1 145 ? 13.812 -38.406 -28.453 1 89.94 145 ASP B O 1
ATOM 5420 N N . THR B 1 146 ? 12.266 -37.969 -26.953 1 93.12 146 THR B N 1
ATOM 5421 C CA . THR B 1 146 ? 11.406 -39.094 -27.297 1 93.12 146 THR B CA 1
ATOM 5422 C C . THR B 1 146 ? 10.836 -38.906 -28.703 1 93.12 146 THR B C 1
ATOM 5424 O O . THR B 1 146 ? 10.859 -39.844 -29.5 1 93.12 146 THR B O 1
ATOM 5427 N N . TYR B 1 147 ? 10.422 -37.719 -29 1 95.19 147 TYR B N 1
ATOM 5428 C CA . TYR B 1 147 ? 9.672 -37.5 -30.234 1 95.19 147 TYR B CA 1
ATOM 5429 C C . TYR B 1 147 ? 10.516 -36.812 -31.281 1 95.19 147 TYR B C 1
ATOM 5431 O O . TYR B 1 147 ? 10.008 -36.406 -32.344 1 95.19 147 TYR B O 1
ATOM 5439 N N . ARG B 1 148 ? 11.781 -36.594 -31.016 1 92.25 148 ARG B N 1
ATOM 5440 C CA . ARG B 1 148 ? 12.703 -35.938 -31.938 1 92.25 148 ARG B CA 1
ATOM 5441 C C . ARG B 1 148 ? 12.141 -34.625 -32.438 1 92.25 148 ARG B C 1
ATOM 5443 O O . ARG B 1 148 ? 12.055 -34.406 -33.656 1 92.25 148 ARG B O 1
ATOM 5450 N N . LEU B 1 149 ? 11.82 -33.812 -31.531 1 94.38 149 LEU B N 1
ATOM 5451 C CA . LEU B 1 149 ? 11.188 -32.531 -31.875 1 94.38 149 LEU B CA 1
ATOM 5452 C C . LEU B 1 149 ? 12.195 -31.594 -32.5 1 94.38 149 LEU B C 1
ATOM 5454 O O . LEU B 1 149 ? 13.367 -31.562 -32.125 1 94.38 149 LEU B O 1
ATOM 5458 N N . ASN B 1 150 ? 11.672 -30.828 -33.438 1 92.62 150 ASN B N 1
ATOM 5459 C CA . ASN B 1 150 ? 12.445 -29.703 -34 1 92.62 150 ASN B CA 1
ATOM 5460 C C . ASN B 1 150 ? 12.398 -28.5 -33.094 1 92.62 150 ASN B C 1
ATOM 5462 O O . ASN B 1 150 ? 11.336 -27.906 -32.875 1 92.62 150 ASN B O 1
ATOM 5466 N N . MET B 1 151 ? 13.516 -28.062 -32.656 1 92.06 151 MET B N 1
ATOM 5467 C CA . MET B 1 151 ? 13.578 -27.031 -31.641 1 92.06 151 MET B CA 1
ATOM 5468 C C . MET B 1 151 ? 13.109 -25.688 -32.188 1 92.06 151 MET B C 1
ATOM 5470 O O . MET B 1 151 ? 12.531 -24.891 -31.453 1 92.06 151 MET B O 1
ATOM 5474 N N . THR B 1 152 ? 13.297 -25.438 -33.438 1 94.38 152 THR B N 1
ATOM 5475 C CA . THR B 1 152 ? 12.797 -24.203 -34.062 1 94.38 152 THR B CA 1
ATOM 5476 C C . THR B 1 152 ? 11.273 -24.156 -34.031 1 94.38 152 THR B C 1
ATOM 5478 O O . THR B 1 152 ? 10.68 -23.125 -33.719 1 94.38 152 THR B O 1
ATOM 5481 N N . ASP B 1 153 ? 10.68 -25.281 -34.344 1 95 153 ASP B N 1
ATOM 5482 C CA . ASP B 1 153 ? 9.219 -25.375 -34.281 1 95 153 ASP B CA 1
ATOM 5483 C C . ASP B 1 153 ? 8.711 -25.203 -32.844 1 95 153 ASP B C 1
ATOM 5485 O O . ASP B 1 153 ? 7.727 -24.5 -32.625 1 95 153 ASP B O 1
ATOM 5489 N N . VAL B 1 154 ? 9.391 -25.828 -31.969 1 95.38 154 VAL B N 1
ATOM 5490 C CA . VAL B 1 154 ? 8.992 -25.734 -30.562 1 95.38 154 VAL B CA 1
ATOM 5491 C C . VAL B 1 154 ? 9.109 -24.297 -30.078 1 95.38 154 VAL B C 1
ATOM 5493 O O . VAL B 1 154 ? 8.211 -23.781 -29.406 1 95.38 154 VAL B O 1
ATOM 5496 N N . ALA B 1 155 ? 10.211 -23.641 -30.391 1 94.69 155 ALA B N 1
ATOM 5497 C CA . ALA B 1 155 ? 10.43 -22.25 -30 1 94.69 155 ALA B CA 1
ATOM 5498 C C . ALA B 1 155 ? 9.328 -21.344 -30.562 1 94.69 155 ALA B C 1
ATOM 5500 O O . ALA B 1 155 ? 8.938 -20.375 -29.906 1 94.69 155 ALA B O 1
ATOM 5501 N N . ARG B 1 156 ? 8.812 -21.703 -31.719 1 93.12 156 ARG B N 1
ATOM 5502 C CA . ARG B 1 156 ? 7.766 -20.922 -32.375 1 93.12 156 ARG B CA 1
ATOM 5503 C C . ARG B 1 156 ? 6.387 -21.297 -31.844 1 93.12 156 ARG B C 1
ATOM 5505 O O . ARG B 1 156 ? 5.383 -20.672 -32.219 1 93.12 156 ARG B O 1
ATOM 5512 N N . GLY B 1 157 ? 6.332 -22.344 -31.062 1 91.5 157 GLY B N 1
ATOM 5513 C CA . GLY B 1 157 ? 5.074 -22.703 -30.438 1 91.5 157 GLY B CA 1
ATOM 5514 C C . GLY B 1 157 ? 4.371 -23.859 -31.141 1 91.5 157 GLY B C 1
ATOM 5515 O O . GLY B 1 157 ? 3.141 -23.875 -31.219 1 91.5 157 GLY B O 1
ATOM 5516 N N . GLU B 1 158 ? 5.148 -24.703 -31.672 1 92.62 158 GLU B N 1
ATOM 5517 C CA . GLU B 1 158 ? 4.582 -25.859 -32.375 1 92.62 158 GLU B CA 1
ATOM 5518 C C . GLU B 1 158 ? 5.203 -27.172 -31.859 1 92.62 158 GLU B C 1
ATOM 5520 O O . GLU B 1 158 ? 6.426 -27.266 -31.734 1 92.62 158 GLU B O 1
ATOM 5525 N N . ILE B 1 159 ? 4.336 -28.109 -31.5 1 93 159 ILE B N 1
ATOM 5526 C CA . ILE B 1 159 ? 4.785 -29.438 -31.094 1 93 159 ILE B CA 1
ATOM 5527 C C . ILE B 1 159 ? 4.086 -30.5 -31.953 1 93 159 ILE B C 1
ATOM 5529 O O . ILE B 1 159 ? 2.854 -30.562 -31.984 1 93 159 ILE B O 1
ATOM 5533 N N . LEU B 1 160 ? 4.867 -31.281 -32.625 1 93.69 160 LEU B N 1
ATOM 5534 C CA . LEU B 1 160 ? 4.355 -32.375 -33.469 1 93.69 160 LEU B CA 1
ATOM 5535 C C . LEU B 1 160 ? 3.285 -31.859 -34.438 1 93.69 160 LEU B C 1
ATOM 5537 O O . LEU B 1 160 ? 2.219 -32.469 -34.562 1 93.69 160 LEU B O 1
ATOM 5541 N N . GLY B 1 161 ? 3.523 -30.672 -34.906 1 90.56 161 GLY B N 1
ATOM 5542 C CA . GLY B 1 161 ? 2.662 -30.094 -35.938 1 90.56 161 GLY B CA 1
ATOM 5543 C C . GLY B 1 161 ? 1.451 -29.375 -35.375 1 90.56 161 GLY B C 1
ATOM 5544 O O . GLY B 1 161 ? 0.617 -28.859 -36.094 1 90.56 161 GLY B O 1
ATOM 5545 N N . MET B 1 162 ? 1.345 -29.25 -34.125 1 90 162 MET B N 1
ATOM 5546 C CA . MET B 1 162 ? 0.187 -28.609 -33.5 1 90 162 MET B CA 1
ATOM 5547 C C . MET B 1 162 ? 0.586 -27.328 -32.812 1 90 162 MET B C 1
ATOM 5549 O O . MET B 1 162 ? 1.518 -27.312 -32 1 90 162 MET B O 1
ATOM 5553 N N . PRO B 1 163 ? -0.153 -26.281 -33.125 1 87.62 163 PRO B N 1
ATOM 5554 C CA . PRO B 1 163 ? 0.135 -25.016 -32.438 1 87.62 163 PRO B CA 1
ATOM 5555 C C . PRO B 1 163 ? -0.205 -25.094 -30.938 1 87.62 163 PRO B C 1
ATOM 5557 O O . PRO B 1 163 ? -1.222 -25.672 -30.562 1 87.62 163 PRO B O 1
ATOM 5560 N N . GLN B 1 164 ? 0.616 -24.578 -30.141 1 84.94 164 GLN B N 1
ATOM 5561 C CA . GLN B 1 164 ? 0.461 -24.641 -28.703 1 84.94 164 GLN B CA 1
ATOM 5562 C C . GLN B 1 164 ? -0.134 -23.359 -28.156 1 84.94 164 GLN B C 1
ATOM 5564 O O . GLN B 1 164 ? -0.433 -23.25 -26.953 1 84.94 164 GLN B O 1
ATOM 5569 N N . GLY B 1 165 ? -0.333 -22.297 -28.938 1 80.69 165 GLY B N 1
ATOM 5570 C CA . GLY B 1 165 ? -0.947 -21.047 -28.531 1 80.69 165 GLY B CA 1
ATOM 5571 C C . GLY B 1 165 ? 0.027 -20.094 -27.844 1 80.69 165 GLY B C 1
ATOM 5572 O O . GLY B 1 165 ? -0.384 -19.109 -27.234 1 80.69 165 GLY B O 1
ATOM 5573 N N . THR B 1 166 ? 1.266 -20.484 -27.719 1 87.62 166 THR B N 1
ATOM 5574 C CA . THR B 1 166 ? 2.305 -19.625 -27.172 1 87.62 166 THR B CA 1
ATOM 5575 C C . THR B 1 166 ? 3.658 -19.938 -27.797 1 87.62 166 THR B C 1
ATOM 5577 O O . THR B 1 166 ? 3.809 -20.938 -28.5 1 87.62 166 THR B O 1
ATOM 5580 N N . SER B 1 167 ? 4.523 -19 -27.688 1 91.19 167 SER B N 1
ATOM 5581 C CA . SER B 1 167 ? 5.902 -19.188 -28.125 1 91.19 167 SER B CA 1
ATOM 5582 C C . SER B 1 167 ? 6.879 -19 -26.969 1 91.19 167 SER B C 1
ATOM 5584 O O . SER B 1 167 ? 6.504 -18.5 -25.906 1 91.19 167 SER B O 1
ATOM 5586 N N . LEU B 1 168 ? 8.039 -19.5 -27.172 1 93.56 168 LEU B N 1
ATOM 5587 C CA . LEU B 1 168 ? 9.047 -19.375 -26.125 1 93.56 168 LEU B CA 1
ATOM 5588 C C . LEU B 1 168 ? 9.945 -18.172 -26.391 1 93.56 168 LEU B C 1
ATOM 5590 O O . LEU B 1 168 ? 10.289 -17.891 -27.547 1 93.56 168 LEU B O 1
ATOM 5594 N N . THR B 1 169 ? 10.289 -17.5 -25.344 1 93.38 169 THR B N 1
ATOM 5595 C CA . THR B 1 169 ? 11.234 -16.391 -25.453 1 93.38 169 THR B CA 1
ATOM 5596 C C . THR B 1 169 ? 12.672 -16.891 -25.375 1 93.38 169 THR B C 1
ATOM 5598 O O . THR B 1 169 ? 12.914 -18.062 -25.078 1 93.38 169 THR B O 1
ATOM 5601 N N . ALA B 1 170 ? 13.648 -15.953 -25.719 1 96.62 170 ALA B N 1
ATOM 5602 C CA . ALA B 1 170 ? 15.062 -16.297 -25.578 1 96.62 170 ALA B CA 1
ATOM 5603 C C . ALA B 1 170 ? 15.391 -16.688 -24.141 1 96.62 170 ALA B C 1
ATOM 5605 O O . ALA B 1 170 ? 16.203 -17.578 -23.906 1 96.62 170 ALA B O 1
ATOM 5606 N N . ARG B 1 171 ? 14.727 -16.078 -23.25 1 95.5 171 ARG B N 1
ATOM 5607 C CA . ARG B 1 171 ? 14.93 -16.391 -21.844 1 95.5 171 ARG B CA 1
ATOM 5608 C C . ARG B 1 171 ? 14.43 -17.797 -21.516 1 95.5 171 ARG B C 1
ATOM 5610 O O . ARG B 1 171 ? 15.07 -18.531 -20.75 1 95.5 171 ARG B O 1
ATOM 5617 N N . ASP B 1 172 ? 13.258 -18.141 -22.016 1 95.88 172 ASP B N 1
ATOM 5618 C CA . ASP B 1 172 ? 12.734 -19.484 -21.844 1 95.88 172 ASP B CA 1
ATOM 5619 C C . ASP B 1 172 ? 13.711 -20.531 -22.375 1 95.88 172 ASP B C 1
ATOM 5621 O O . ASP B 1 172 ? 14.008 -21.516 -21.703 1 95.88 172 ASP B O 1
ATOM 5625 N N . LEU B 1 173 ? 14.188 -20.25 -23.562 1 97.81 173 LEU B N 1
ATOM 5626 C CA . LEU B 1 173 ? 15.086 -21.172 -24.234 1 97.81 173 LEU B CA 1
ATOM 5627 C C . LEU B 1 173 ? 16.406 -21.297 -23.469 1 97.81 173 LEU B C 1
ATOM 5629 O O . LEU B 1 173 ? 16.953 -22.391 -23.359 1 97.81 173 LEU B O 1
ATOM 5633 N N . LEU B 1 174 ? 16.891 -20.156 -23.016 1 97.56 174 LEU B N 1
ATOM 5634 C CA . LEU B 1 174 ? 18.078 -20.172 -22.172 1 97.56 174 LEU B CA 1
ATOM 5635 C C . LEU B 1 174 ? 17.859 -21.031 -20.938 1 97.56 174 LEU B C 1
ATOM 5637 O O . LEU B 1 174 ? 18.75 -21.797 -20.562 1 97.56 174 LEU B O 1
ATOM 5641 N N . PHE B 1 175 ? 16.734 -20.906 -20.344 1 96.5 175 PHE B N 1
ATOM 5642 C CA . PHE B 1 175 ? 16.422 -21.688 -19.156 1 96.5 175 PHE B CA 1
ATOM 5643 C C . PHE B 1 175 ? 16.438 -23.172 -19.469 1 96.5 175 PHE B C 1
ATOM 5645 O O . PHE B 1 175 ? 16.984 -23.984 -18.703 1 96.5 175 PHE B O 1
ATOM 5652 N N . LEU B 1 176 ? 15.828 -23.578 -20.578 1 96.31 176 LEU B N 1
ATOM 5653 C CA . LEU B 1 176 ? 15.789 -24.984 -20.984 1 96.31 176 LEU B CA 1
ATOM 5654 C C . LEU B 1 176 ? 17.203 -25.516 -21.25 1 96.31 176 LEU B C 1
ATOM 5656 O O . LEU B 1 176 ? 17.531 -26.625 -20.859 1 96.31 176 LEU B O 1
ATOM 5660 N N . GLY B 1 177 ? 18 -24.688 -21.891 1 96.06 177 GLY B N 1
ATOM 5661 C CA . GLY B 1 177 ? 19.391 -25.062 -22.125 1 96.06 177 GLY B CA 1
ATOM 5662 C C . GLY B 1 177 ? 20.172 -25.25 -20.844 1 96.06 177 GLY B C 1
ATOM 5663 O O . GLY B 1 177 ? 20.922 -26.234 -20.703 1 96.06 177 GLY B O 1
ATOM 5664 N N . LYS B 1 178 ? 19.953 -24.359 -19.953 1 96 178 LYS B N 1
ATOM 5665 C CA . LYS B 1 178 ? 20.656 -24.438 -18.672 1 96 178 LYS B CA 1
ATOM 5666 C C . LYS B 1 178 ? 20.266 -25.688 -17.891 1 96 178 LYS B C 1
ATOM 5668 O O . LYS B 1 178 ? 21.109 -26.344 -17.297 1 96 178 LYS B O 1
ATOM 5673 N N . GLN B 1 179 ? 18.969 -25.953 -17.844 1 93.62 179 GLN B N 1
ATOM 5674 C CA . GLN B 1 179 ? 18.5 -27.125 -17.125 1 93.62 179 GLN B CA 1
ATOM 5675 C C . GLN B 1 179 ? 18.984 -28.422 -17.766 1 93.62 179 GLN B C 1
ATOM 5677 O O . GLN B 1 179 ? 19.312 -29.391 -17.078 1 93.62 179 GLN B O 1
ATOM 5682 N N . SER B 1 180 ? 19.078 -28.453 -19.078 1 92.56 180 SER B N 1
ATOM 5683 C CA . SER B 1 180 ? 19.641 -29.594 -19.797 1 92.56 180 SER B CA 1
ATOM 5684 C C . SER B 1 180 ? 21.109 -29.812 -19.438 1 92.56 180 SER B C 1
ATOM 5686 O O . SER B 1 180 ? 21.547 -30.938 -19.203 1 92.56 180 SER B O 1
ATOM 5688 N N . PHE B 1 181 ? 21.797 -28.672 -19.391 1 91.06 181 PHE B N 1
ATOM 5689 C CA . PHE B 1 181 ? 23.219 -28.703 -19.031 1 91.06 181 PHE B CA 1
ATOM 5690 C C . PHE B 1 181 ? 23.406 -29.266 -17.641 1 91.06 181 PHE B C 1
ATOM 5692 O O . PHE B 1 181 ? 24.219 -30.172 -17.422 1 91.06 181 PHE B O 1
ATOM 5699 N N . THR B 1 182 ? 22.609 -28.797 -16.719 1 89.88 182 THR B N 1
ATOM 5700 C CA . THR B 1 182 ? 22.719 -29.203 -15.32 1 89.88 182 THR B CA 1
ATOM 5701 C C . THR B 1 182 ? 22.391 -30.672 -15.156 1 89.88 182 THR B C 1
ATOM 5703 O O . THR B 1 182 ? 22.969 -31.359 -14.305 1 89.88 182 THR B O 1
ATOM 5706 N N . ALA B 1 183 ? 21.469 -31.172 -15.93 1 86.25 183 ALA B N 1
ATOM 5707 C CA . ALA B 1 183 ? 21.031 -32.562 -15.859 1 86.25 183 ALA B CA 1
ATOM 5708 C C . ALA B 1 183 ? 22.016 -33.5 -16.578 1 86.25 183 ALA B C 1
ATOM 5710 O O . ALA B 1 183 ? 21.875 -34.719 -16.562 1 86.25 183 ALA B O 1
ATOM 5711 N N . GLY B 1 184 ? 23.016 -32.906 -17.344 1 84.06 184 GLY B N 1
ATOM 5712 C CA . GLY B 1 184 ? 24.031 -33.688 -18.031 1 84.06 184 GLY B CA 1
ATOM 5713 C C . GLY B 1 184 ? 23.656 -34 -19.469 1 84.06 184 GLY B C 1
ATOM 5714 O O . GLY B 1 184 ? 24.312 -34.812 -20.125 1 84.06 184 GLY B O 1
ATOM 5715 N N . TYR B 1 185 ? 22.562 -33.438 -19.922 1 86.69 185 TYR B N 1
ATOM 5716 C CA . TYR B 1 185 ? 22.156 -33.625 -21.312 1 86.69 185 TYR B CA 1
ATOM 5717 C C . TYR B 1 185 ? 22.781 -32.562 -22.219 1 86.69 185 TYR B C 1
ATOM 5719 O O . TYR B 1 185 ? 22.094 -31.703 -22.75 1 86.69 185 TYR B O 1
ATOM 5727 N N . TYR B 1 186 ? 24.047 -32.688 -22.484 1 88.5 186 TYR B N 1
ATOM 5728 C CA . TYR B 1 186 ? 24.828 -31.625 -23.094 1 88.5 186 TYR B CA 1
ATOM 5729 C C . TYR B 1 186 ? 24.438 -31.422 -24.547 1 88.5 186 TYR B C 1
ATOM 5731 O O . TYR B 1 186 ? 24.406 -30.297 -25.047 1 88.5 186 TYR B O 1
ATOM 5739 N N . ALA B 1 187 ? 24.141 -32.562 -25.297 1 87.12 187 ALA B N 1
ATOM 5740 C CA . ALA B 1 187 ? 23.703 -32.406 -26.688 1 87.12 187 ALA B CA 1
ATOM 5741 C C . ALA B 1 187 ? 22.406 -31.609 -26.766 1 87.12 187 ALA B C 1
ATOM 5743 O O . ALA B 1 187 ? 22.234 -30.766 -27.656 1 87.12 187 ALA B O 1
ATOM 5744 N N . HIS B 1 188 ? 21.531 -31.953 -25.859 1 91.38 188 HIS B N 1
ATOM 5745 C CA . HIS B 1 188 ? 20.266 -31.203 -25.797 1 91.38 188 HIS B CA 1
ATOM 5746 C C . HIS B 1 188 ? 20.5 -29.75 -25.391 1 91.38 188 HIS B C 1
ATOM 5748 O O . HIS B 1 188 ? 19.875 -28.844 -25.922 1 91.38 188 HIS B O 1
ATOM 5754 N N . ALA B 1 189 ? 21.406 -29.547 -24.422 1 93.88 189 ALA B N 1
ATOM 5755 C CA . ALA B 1 189 ? 21.734 -28.188 -23.984 1 93.88 189 ALA B CA 1
ATOM 5756 C C . ALA B 1 189 ? 22.203 -27.328 -25.156 1 93.88 189 ALA B C 1
ATOM 5758 O O . ALA B 1 189 ? 21.766 -26.188 -25.328 1 93.88 189 ALA B O 1
ATOM 5759 N N . ILE B 1 190 ? 23.047 -27.922 -25.938 1 93.5 190 ILE B N 1
ATOM 5760 C CA . ILE B 1 190 ? 23.594 -27.234 -27.094 1 93.5 190 ILE B CA 1
ATOM 5761 C C . ILE B 1 190 ? 22.469 -26.844 -28.047 1 93.5 190 ILE B C 1
ATOM 5763 O O . ILE B 1 190 ? 22.391 -25.703 -28.5 1 93.5 190 ILE B O 1
ATOM 5767 N N . SER B 1 191 ? 21.562 -27.766 -28.312 1 94.19 191 SER B N 1
ATOM 5768 C CA . SER B 1 191 ? 20.453 -27.516 -29.234 1 94.19 191 SER B CA 1
ATOM 5769 C C . SER B 1 191 ? 19.562 -26.375 -28.734 1 94.19 191 SER B C 1
ATOM 5771 O O . SER B 1 191 ? 19.188 -25.5 -29.5 1 94.19 191 SER B O 1
ATOM 5773 N N . TRP B 1 192 ? 19.219 -26.406 -27.469 1 96.19 192 TRP B N 1
ATOM 5774 C CA . TRP B 1 192 ? 18.344 -25.391 -26.875 1 96.19 192 TRP B CA 1
ATOM 5775 C C . TRP B 1 192 ? 19.047 -24.031 -26.844 1 96.19 192 TRP B C 1
ATOM 5777 O O . TRP B 1 192 ? 18.422 -23 -27.109 1 96.19 192 TRP B O 1
ATOM 5787 N N . LEU B 1 193 ? 20.328 -24 -26.531 1 97.5 193 LEU B N 1
ATOM 5788 C CA . LEU B 1 193 ? 21.078 -22.75 -26.438 1 97.5 193 LEU B CA 1
ATOM 5789 C C . LEU B 1 193 ? 21.281 -22.141 -27.812 1 97.5 193 LEU B C 1
ATOM 5791 O O . LEU B 1 193 ? 21.281 -20.906 -27.969 1 97.5 193 LEU B O 1
ATOM 5795 N N . GLU B 1 194 ? 21.453 -22.984 -28.812 1 96.94 194 GLU B N 1
ATOM 5796 C CA . GLU B 1 194 ? 21.531 -22.484 -30.188 1 96.94 194 GLU B CA 1
ATOM 5797 C C . GLU B 1 194 ? 20.25 -21.781 -30.594 1 96.94 194 GLU B C 1
ATOM 5799 O O . GLU B 1 194 ? 20.281 -20.703 -31.188 1 96.94 194 GLU B O 1
ATOM 5804 N N . GLU B 1 195 ? 19.203 -22.422 -30.266 1 97.38 195 GLU B N 1
ATOM 5805 C CA . GLU B 1 195 ? 17.922 -21.797 -30.547 1 97.38 195 GLU B CA 1
ATOM 5806 C C . GLU B 1 195 ? 17.734 -20.5 -29.75 1 97.38 195 GLU B C 1
ATOM 5808 O O . GLU B 1 195 ? 17.125 -19.547 -30.234 1 97.38 195 GLU B O 1
ATOM 5813 N N . ALA B 1 196 ? 18.234 -20.453 -28.547 1 98.06 196 ALA B N 1
ATOM 5814 C CA . ALA B 1 196 ? 18.172 -19.266 -27.688 1 98.06 196 ALA B CA 1
ATOM 5815 C C . ALA B 1 196 ? 18.922 -18.109 -28.328 1 98.06 196 ALA B C 1
ATOM 5817 O O . ALA B 1 196 ? 18.469 -16.953 -28.266 1 98.06 196 ALA B O 1
ATOM 5818 N N . ILE B 1 197 ? 20.047 -18.406 -28.906 1 97.69 197 ILE B N 1
ATOM 5819 C CA . ILE B 1 197 ? 20.859 -17.375 -29.547 1 97.69 197 ILE B CA 1
ATOM 5820 C C . ILE B 1 197 ? 20.094 -16.781 -30.719 1 97.69 197 ILE B C 1
ATOM 5822 O O . ILE B 1 197 ? 20.031 -15.555 -30.875 1 97.69 197 ILE B O 1
ATOM 5826 N N . LYS B 1 198 ? 19.5 -17.641 -31.562 1 97.06 198 LYS B N 1
ATOM 5827 C CA . LYS B 1 198 ? 18.703 -17.188 -32.688 1 97.06 198 LYS B CA 1
ATOM 5828 C C . LYS B 1 198 ? 17.547 -16.281 -32.219 1 97.06 198 LYS B C 1
ATOM 5830 O O . LYS B 1 198 ? 17.328 -15.219 -32.781 1 97.06 198 LYS B O 1
ATOM 5835 N N . LYS B 1 199 ? 16.891 -16.734 -31.172 1 97.25 199 LYS B N 1
ATOM 5836 C CA . LYS B 1 199 ? 15.734 -16 -30.672 1 97.25 199 LYS B CA 1
ATOM 5837 C C . LYS B 1 199 ? 16.156 -14.672 -30.047 1 97.25 199 LYS B C 1
ATOM 5839 O O . LYS B 1 199 ? 15.438 -13.68 -30.141 1 97.25 199 LYS B O 1
ATOM 5844 N N . ALA B 1 200 ? 17.25 -14.648 -29.359 1 97.5 200 ALA B N 1
ATOM 5845 C CA . ALA B 1 200 ? 17.766 -13.422 -28.766 1 97.5 200 ALA B CA 1
ATOM 5846 C C . ALA B 1 200 ? 18.031 -12.359 -29.828 1 97.5 200 ALA B C 1
ATOM 5848 O O . ALA B 1 200 ? 17.766 -11.18 -29.609 1 97.5 200 ALA B O 1
ATOM 5849 N N . HIS B 1 201 ? 18.516 -12.773 -30.953 1 96.44 201 HIS B N 1
ATOM 5850 C CA . HIS B 1 201 ? 18.719 -11.859 -32.062 1 96.44 201 HIS B CA 1
ATOM 5851 C C . HIS B 1 201 ? 17.391 -11.312 -32.594 1 96.44 201 HIS B C 1
ATOM 5853 O O . HIS B 1 201 ? 17.25 -10.109 -32.844 1 96.44 201 HIS B O 1
ATOM 5859 N N . LEU B 1 202 ? 16.453 -12.172 -32.719 1 95.31 202 LEU B N 1
ATOM 5860 C CA . LEU B 1 202 ? 15.141 -11.781 -33.219 1 95.31 202 LEU B CA 1
ATOM 5861 C C . LEU B 1 202 ? 14.461 -10.812 -32.25 1 95.31 202 LEU B C 1
ATOM 5863 O O . LEU B 1 202 ? 13.75 -9.906 -32.688 1 95.31 202 LEU B O 1
ATOM 5867 N N . GLU B 1 203 ? 14.703 -11.039 -30.938 1 94.56 203 GLU B N 1
ATOM 5868 C CA . GLU B 1 203 ? 14.055 -10.227 -29.906 1 94.56 203 GLU B CA 1
ATOM 5869 C C . GLU B 1 203 ? 14.852 -8.961 -29.641 1 94.56 203 GLU B C 1
ATOM 5871 O O . GLU B 1 203 ? 14.422 -8.102 -28.859 1 94.56 203 GLU B O 1
ATOM 5876 N N . GLY B 1 204 ? 15.961 -8.773 -30.219 1 95.75 204 GLY B N 1
ATOM 5877 C CA . GLY B 1 204 ? 16.812 -7.637 -29.938 1 95.75 204 GLY B CA 1
ATOM 5878 C C . GLY B 1 204 ? 17.328 -7.621 -28.516 1 95.75 204 GLY B C 1
ATOM 5879 O O . GLY B 1 204 ? 17.359 -6.57 -27.875 1 95.75 204 GLY B O 1
ATOM 5880 N N . ASN B 1 205 ? 17.578 -8.812 -27.906 1 92.88 205 ASN B N 1
ATOM 5881 C CA . ASN B 1 205 ? 18.141 -8.992 -26.578 1 92.88 205 ASN B CA 1
ATOM 5882 C C . ASN B 1 205 ? 17.172 -8.516 -25.5 1 92.88 205 ASN B C 1
ATOM 5884 O O . ASN B 1 205 ? 17.578 -8.164 -24.391 1 92.88 205 ASN B O 1
ATOM 5888 N N . ARG B 1 206 ? 15.93 -8.445 -25.828 1 91.31 206 ARG B N 1
ATOM 5889 C CA . ARG B 1 206 ? 14.93 -7.887 -24.938 1 91.31 206 ARG B CA 1
ATOM 5890 C C . ARG B 1 206 ? 14.773 -8.75 -23.688 1 91.31 206 ARG B C 1
ATOM 5892 O O . ARG B 1 206 ? 14.711 -8.227 -22.562 1 91.31 206 ARG B O 1
ATOM 5899 N N . THR B 1 207 ? 14.703 -10.094 -23.812 1 91.31 207 THR B N 1
ATOM 5900 C CA . THR B 1 207 ? 14.438 -10.977 -22.688 1 91.31 207 THR B CA 1
ATOM 5901 C C . THR B 1 207 ? 15.734 -11.555 -22.141 1 91.31 207 THR B C 1
ATOM 5903 O O . THR B 1 207 ? 15.875 -11.719 -20.922 1 91.31 207 THR B O 1
ATOM 5906 N N . ALA B 1 208 ? 16.656 -11.914 -23.016 1 94.31 208 ALA B N 1
ATOM 5907 C CA . ALA B 1 208 ? 18 -12.383 -22.672 1 94.31 208 ALA B CA 1
ATOM 5908 C C . ALA B 1 208 ? 19.016 -11.922 -23.703 1 94.31 208 ALA B C 1
ATOM 5910 O O . ALA B 1 208 ? 18.719 -11.875 -24.906 1 94.31 208 ALA B O 1
ATOM 5911 N N . SER B 1 209 ? 20.188 -11.695 -23.266 1 96.94 209 SER B N 1
ATOM 5912 C CA . SER B 1 209 ? 21.203 -11.203 -24.172 1 96.94 209 SER B CA 1
ATOM 5913 C C . SER B 1 209 ? 21.969 -12.352 -24.828 1 96.94 209 SER B C 1
ATOM 5915 O O . SER B 1 209 ? 22.172 -13.398 -24.219 1 96.94 209 SER B O 1
ATOM 5917 N N . VAL B 1 210 ? 22.453 -12.062 -26.062 1 97.44 210 VAL B N 1
ATOM 5918 C CA . VAL B 1 210 ? 23.25 -13.031 -26.797 1 97.44 210 VAL B CA 1
ATOM 5919 C C . VAL B 1 210 ? 24.516 -13.367 -26 1 97.44 210 VAL B C 1
ATOM 5921 O O . VAL B 1 210 ? 24.922 -14.531 -25.953 1 97.44 210 VAL B O 1
ATOM 5924 N N . ALA B 1 211 ? 25.031 -12.375 -25.375 1 96.62 211 ALA B N 1
ATOM 5925 C CA . ALA B 1 211 ? 26.25 -12.562 -24.609 1 96.62 211 ALA B CA 1
ATOM 5926 C C . ALA B 1 211 ? 26.031 -13.539 -23.453 1 96.62 211 ALA B C 1
ATOM 5928 O O . ALA B 1 211 ? 26.859 -14.422 -23.219 1 96.62 211 ALA B O 1
ATOM 5929 N N . GLU B 1 212 ? 24.953 -13.383 -22.781 1 96.88 212 GLU B N 1
ATOM 5930 C CA . GLU B 1 212 ? 24.625 -14.266 -21.672 1 96.88 212 GLU B CA 1
ATOM 5931 C C . GLU B 1 212 ? 24.438 -15.703 -22.141 1 96.88 212 GLU B C 1
ATOM 5933 O O . GLU B 1 212 ? 24.938 -16.641 -21.531 1 96.88 212 GLU B O 1
ATOM 5938 N N . ILE B 1 213 ? 23.75 -15.898 -23.188 1 97.75 213 ILE B N 1
ATOM 5939 C CA . ILE B 1 213 ? 23.438 -17.234 -23.719 1 97.75 213 ILE B CA 1
ATOM 5940 C C . ILE B 1 213 ? 24.703 -17.891 -24.234 1 97.75 213 ILE B C 1
ATOM 5942 O O . ILE B 1 213 ? 24.922 -19.094 -24.016 1 97.75 213 ILE B O 1
ATOM 5946 N N . ASN B 1 214 ? 25.609 -17.109 -24.875 1 96.62 214 ASN B N 1
ATOM 5947 C CA . ASN B 1 214 ? 26.828 -17.641 -25.469 1 96.62 214 ASN B CA 1
ATOM 5948 C C . ASN B 1 214 ? 27.75 -18.219 -24.406 1 96.62 214 ASN B C 1
ATOM 5950 O O . ASN B 1 214 ? 28.469 -19.203 -24.656 1 96.62 214 ASN B O 1
ATOM 5954 N N . ALA B 1 215 ? 27.734 -17.594 -23.281 1 96.31 215 ALA B N 1
ATOM 5955 C CA . ALA B 1 215 ? 28.562 -18.125 -22.188 1 96.31 215 ALA B CA 1
ATOM 5956 C C . ALA B 1 215 ? 28.156 -19.547 -21.828 1 96.31 215 ALA B C 1
ATOM 5958 O O . ALA B 1 215 ? 29.016 -20.422 -21.641 1 96.31 215 ALA B O 1
ATOM 5959 N N . PHE B 1 216 ? 26.891 -19.781 -21.75 1 96.06 216 PHE B N 1
ATOM 5960 C CA . PHE B 1 216 ? 26.406 -21.125 -21.406 1 96.06 216 PHE B CA 1
ATOM 5961 C C . PHE B 1 216 ? 26.594 -22.078 -22.594 1 96.06 216 PHE B C 1
ATOM 5963 O O . PHE B 1 216 ? 26.875 -23.266 -22.391 1 96.06 216 PHE B O 1
ATOM 5970 N N . TYR B 1 217 ? 26.438 -21.547 -23.812 1 96.75 217 TYR B N 1
ATOM 5971 C CA . TYR B 1 217 ? 26.609 -22.344 -25.031 1 96.75 217 TYR B CA 1
ATOM 5972 C C . TYR B 1 217 ? 28.016 -22.906 -25.125 1 96.75 217 TYR B C 1
ATOM 5974 O O . TYR B 1 217 ? 28.203 -24.094 -25.375 1 96.75 217 TYR B O 1
ATOM 5982 N N . ILE B 1 218 ? 28.969 -22.094 -24.859 1 95.62 218 ILE B N 1
ATOM 5983 C CA . ILE B 1 218 ? 30.375 -22.484 -24.938 1 95.62 218 ILE B CA 1
ATOM 5984 C C . ILE B 1 218 ? 30.672 -23.562 -23.891 1 95.62 218 ILE B C 1
ATOM 5986 O O . ILE B 1 218 ? 31.328 -24.562 -24.172 1 95.62 218 ILE B O 1
ATOM 5990 N N . SER B 1 219 ? 30.156 -23.344 -22.719 1 94.88 219 SER B N 1
ATOM 5991 C CA . SER B 1 219 ? 30.359 -24.312 -21.656 1 94.88 219 SER B CA 1
ATOM 5992 C C . SER B 1 219 ? 29.75 -25.656 -22.016 1 94.88 219 SER B C 1
ATOM 5994 O O . SER B 1 219 ? 30.344 -26.703 -21.734 1 94.88 219 SER B O 1
ATOM 5996 N N . ALA B 1 220 ? 28.547 -25.609 -22.594 1 93.69 220 ALA B N 1
ATOM 5997 C CA . ALA B 1 220 ? 27.859 -26.844 -23 1 93.69 220 ALA B CA 1
ATOM 5998 C C . ALA B 1 220 ? 28.656 -27.578 -24.062 1 93.69 220 ALA B C 1
ATOM 6000 O O . ALA B 1 220 ? 28.781 -28.812 -24.016 1 93.69 220 ALA B O 1
ATOM 6001 N N . VAL B 1 221 ? 29.203 -26.875 -25.016 1 92.44 221 VAL B N 1
ATOM 6002 C CA . VAL B 1 221 ? 29.984 -27.469 -26.094 1 92.44 221 VAL B CA 1
ATOM 6003 C C . VAL B 1 221 ? 31.266 -28.094 -25.516 1 92.44 221 VAL B C 1
ATOM 6005 O O . VAL B 1 221 ? 31.641 -29.203 -25.875 1 92.44 221 VAL B O 1
ATOM 6008 N N . ASP B 1 222 ? 31.859 -27.391 -24.641 1 91.19 222 ASP B N 1
ATOM 6009 C CA . ASP B 1 222 ? 33.094 -27.875 -24.031 1 91.19 222 ASP B CA 1
ATOM 6010 C C . ASP B 1 222 ? 32.844 -29.188 -23.281 1 91.19 222 ASP B C 1
ATOM 6012 O O . ASP B 1 222 ? 33.594 -30.141 -23.422 1 91.19 222 ASP B O 1
ATOM 6016 N N . MET B 1 223 ? 31.859 -29.172 -22.5 1 88.88 223 MET B N 1
ATOM 6017 C CA . MET B 1 223 ? 31.547 -30.375 -21.719 1 88.88 223 MET B CA 1
ATOM 6018 C C . MET B 1 223 ? 31.188 -31.547 -22.625 1 88.88 223 MET B C 1
ATOM 6020 O O . MET B 1 223 ? 31.578 -32.688 -22.375 1 88.88 223 MET B O 1
ATOM 6024 N N . HIS B 1 224 ? 30.344 -31.25 -23.641 1 85.75 224 HIS B N 1
ATOM 6025 C CA . HIS B 1 224 ? 29.969 -32.281 -24.609 1 85.75 224 HIS B CA 1
ATOM 6026 C C . HIS B 1 224 ? 31.203 -32.875 -25.266 1 85.75 224 HIS B C 1
ATOM 6028 O O . HIS B 1 224 ? 31.328 -34.094 -25.375 1 85.75 224 HIS B O 1
ATOM 6034 N N . ASP B 1 225 ? 32.156 -32.094 -25.625 1 83.94 225 ASP B N 1
ATOM 6035 C CA . ASP B 1 225 ? 33.375 -32.531 -26.312 1 83.94 225 ASP B CA 1
ATOM 6036 C C . ASP B 1 225 ? 34.281 -33.312 -25.375 1 83.94 225 ASP B C 1
ATOM 6038 O O . ASP B 1 225 ? 34.906 -34.281 -25.766 1 83.94 225 ASP B O 1
ATOM 6042 N N . ARG B 1 226 ? 34.406 -32.906 -24.203 1 81.69 226 ARG B N 1
ATOM 6043 C CA . ARG B 1 226 ? 35.219 -33.594 -23.219 1 81.69 226 ARG B CA 1
ATOM 6044 C C . ARG B 1 226 ? 34.688 -35 -22.953 1 81.69 226 ARG B C 1
ATOM 6046 O O . ARG B 1 226 ? 35.469 -35.938 -22.766 1 81.69 226 ARG B O 1
ATOM 6053 N N . LEU B 1 227 ? 33.406 -35.094 -22.906 1 75.56 227 LEU B N 1
ATOM 6054 C CA . LEU B 1 227 ? 32.812 -36.406 -22.672 1 75.56 227 LEU B CA 1
ATOM 6055 C C . LEU B 1 227 ? 33 -37.344 -23.859 1 75.56 227 LEU B C 1
ATOM 6057 O O . LEU B 1 227 ? 33.188 -38.531 -23.688 1 75.56 227 LEU B O 1
ATOM 6061 N N . PHE B 1 228 ? 33 -36.781 -25.031 1 67.56 228 PHE B N 1
ATOM 6062 C CA . PHE B 1 228 ? 33.156 -37.562 -26.25 1 67.56 228 PHE B CA 1
ATOM 6063 C C . PHE B 1 228 ? 34.625 -38 -26.422 1 67.56 228 PHE B C 1
ATOM 6065 O O . PHE B 1 228 ? 34.906 -39.031 -27.016 1 67.56 228 PHE B O 1
ATOM 6072 N N . GLU B 1 229 ? 35.5 -37.188 -26 1 63.12 229 GLU B N 1
ATOM 6073 C CA . GLU B 1 229 ? 36.938 -37.5 -26.156 1 63.12 229 GLU B CA 1
ATOM 6074 C C . GLU B 1 229 ? 37.344 -38.562 -25.141 1 63.12 229 GLU B C 1
ATOM 6076 O O . GLU B 1 229 ? 38.344 -39.281 -25.344 1 63.12 229 GLU B O 1
ATOM 6081 N N . ARG B 1 230 ? 36.562 -38.719 -24.094 1 57.53 230 ARG B N 1
ATOM 6082 C CA . ARG B 1 230 ? 36.938 -39.75 -23.125 1 57.53 230 ARG B CA 1
ATOM 6083 C C . ARG B 1 230 ? 36.688 -41.125 -23.672 1 57.53 230 ARG B C 1
ATOM 6085 O O . ARG B 1 230 ? 35.531 -41.531 -23.859 1 57.53 230 ARG B O 1
ATOM 6092 N N . THR B 1 231 ? 37.594 -41.781 -24.484 1 53.25 231 THR B N 1
ATOM 6093 C CA . THR B 1 231 ? 37.594 -43.094 -25.125 1 53.25 231 THR B CA 1
ATOM 6094 C C . THR B 1 231 ? 37.312 -44.188 -24.094 1 53.25 231 THR B C 1
ATOM 6096 O O . THR B 1 231 ? 37 -45.312 -24.453 1 53.25 231 THR B O 1
ATOM 6099 N N . ASP B 1 232 ? 37.656 -44 -22.891 1 48.94 232 ASP B N 1
ATOM 6100 C CA . ASP B 1 232 ? 37.531 -45.031 -21.875 1 48.94 232 ASP B CA 1
ATOM 6101 C C . ASP B 1 232 ? 36.062 -45.188 -21.406 1 48.94 232 ASP B C 1
ATOM 6103 O O . ASP B 1 232 ? 35.719 -46.156 -20.75 1 48.94 232 ASP B O 1
ATOM 6107 N N . LEU B 1 233 ? 35.312 -44.219 -21.641 1 51.34 233 LEU B N 1
ATOM 6108 C CA . LEU B 1 233 ? 33.938 -44.281 -21.156 1 51.34 233 LEU B CA 1
ATOM 6109 C C . LEU B 1 233 ? 32.969 -44.594 -22.297 1 51.34 233 LEU B C 1
ATOM 6111 O O . LEU B 1 233 ? 33.031 -43.969 -23.359 1 51.34 233 LEU B O 1
ATOM 6115 N N . ASP B 1 234 ? 32.531 -45.75 -22.453 1 48.66 234 ASP B N 1
ATOM 6116 C CA . ASP B 1 234 ? 31.562 -46.25 -23.438 1 48.66 234 ASP B CA 1
ATOM 6117 C C . ASP B 1 234 ? 30.312 -45.375 -23.453 1 48.66 234 ASP B C 1
ATOM 6119 O O . ASP B 1 234 ? 29.391 -45.625 -24.234 1 48.66 234 ASP B O 1
ATOM 6123 N N . VAL B 1 235 ? 30.172 -44.406 -22.516 1 50.53 235 VAL B N 1
ATOM 6124 C CA . VAL B 1 235 ? 28.938 -43.656 -22.453 1 50.53 235 VAL B CA 1
ATOM 6125 C C . VAL B 1 235 ? 29.172 -42.219 -22.984 1 50.53 235 VAL B C 1
ATOM 6127 O O . VAL B 1 235 ? 30.062 -41.531 -22.516 1 50.53 235 VAL B O 1
A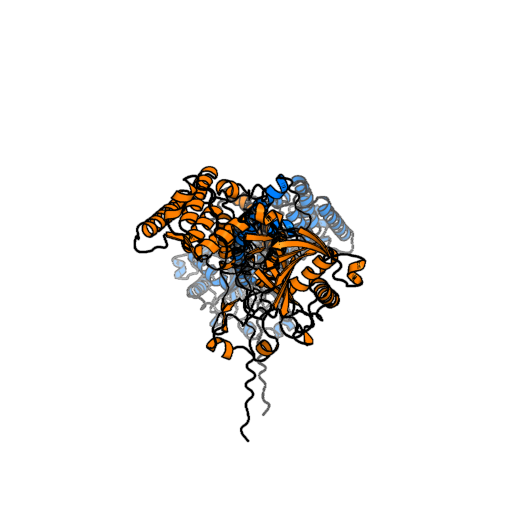TOM 6130 N N . LYS B 1 236 ? 28.672 -41.75 -24.141 1 54.47 236 LYS B N 1
ATOM 6131 C CA . LYS B 1 236 ? 28.938 -40.438 -24.719 1 54.47 236 LYS B CA 1
ATOM 6132 C C . LYS B 1 236 ? 27.891 -39.406 -24.312 1 54.47 236 LYS B C 1
ATOM 6134 O O . LYS B 1 236 ? 28.156 -38.219 -24.266 1 54.47 236 LYS B O 1
ATOM 6139 N N . ASP B 1 237 ? 26.672 -39.875 -24.141 1 60.12 237 ASP B N 1
ATOM 6140 C CA . ASP B 1 237 ? 25.562 -39.031 -23.719 1 60.12 237 ASP B CA 1
ATOM 6141 C C . ASP B 1 237 ? 24.453 -39.844 -23.062 1 60.12 237 ASP B C 1
ATOM 6143 O O . ASP B 1 237 ? 24.516 -41.094 -23.062 1 60.12 237 ASP B O 1
ATOM 6147 N N . TYR B 1 238 ? 23.812 -39.219 -22.094 1 61.66 238 TYR B N 1
ATOM 6148 C CA . TYR B 1 238 ? 22.641 -39.906 -21.516 1 61.66 238 TYR B CA 1
ATOM 6149 C C . TYR B 1 238 ? 21.359 -39.344 -22.109 1 61.66 238 TYR B C 1
ATOM 6151 O O . TYR B 1 238 ? 21.266 -38.188 -22.453 1 61.66 238 TYR B O 1
ATOM 6159 N N . ASP B 1 239 ? 20.516 -40.281 -22.438 1 65.12 239 ASP B N 1
ATOM 6160 C CA . ASP B 1 239 ? 19.188 -39.812 -22.812 1 65.12 239 ASP B CA 1
ATOM 6161 C C . ASP B 1 239 ? 18.422 -39.312 -21.594 1 65.12 239 ASP B C 1
ATOM 6163 O O . ASP B 1 239 ? 18.953 -39.281 -20.469 1 65.12 239 ASP B O 1
ATOM 6167 N N . THR B 1 240 ? 17.328 -38.75 -21.781 1 70.38 240 THR B N 1
ATOM 6168 C CA . THR B 1 240 ? 16.578 -38.062 -20.734 1 70.38 240 THR B CA 1
ATOM 6169 C C . THR B 1 240 ? 15.969 -39.062 -19.766 1 70.38 240 THR B C 1
ATOM 6171 O O . THR B 1 240 ? 15.297 -38.688 -18.797 1 70.38 240 THR B O 1
ATOM 6174 N N . PHE B 1 241 ? 16.203 -40.344 -20.062 1 62.06 241 PHE B N 1
ATOM 6175 C CA . PHE B 1 241 ? 15.711 -41.406 -19.172 1 62.06 241 PHE B CA 1
ATOM 6176 C C . PHE B 1 241 ? 16.859 -42.031 -18.391 1 62.06 241 PHE B C 1
ATOM 6178 O O . PHE B 1 241 ? 16.641 -43 -17.641 1 62.06 241 PHE B O 1
ATOM 6185 N N . GLY B 1 242 ? 18.047 -41.438 -18.562 1 60.09 242 GLY B N 1
ATOM 6186 C CA . GLY B 1 242 ? 19.219 -41.906 -17.812 1 60.09 242 GLY B CA 1
ATOM 6187 C C . GLY B 1 242 ? 19.969 -43.031 -18.5 1 60.09 242 GLY B C 1
ATOM 6188 O O . GLY B 1 242 ? 20.828 -43.656 -17.906 1 60.09 242 GLY B O 1
ATOM 6189 N N . HIS B 1 243 ? 19.656 -43.375 -19.734 1 64.38 243 HIS B N 1
ATOM 6190 C CA . HIS B 1 243 ? 20.344 -44.469 -20.453 1 64.38 243 HIS B CA 1
ATOM 6191 C C . HIS B 1 243 ? 21.531 -43.906 -21.25 1 64.38 243 HIS B C 1
ATOM 6193 O O . HIS B 1 243 ? 21.438 -42.875 -21.891 1 64.38 243 HIS B O 1
ATOM 6199 N N . PRO B 1 244 ? 22.656 -44.562 -21.031 1 60.22 244 PRO B N 1
ATOM 6200 C CA . PRO B 1 244 ? 23.828 -44.125 -21.766 1 60.22 244 PRO B CA 1
ATOM 6201 C C . PRO B 1 244 ? 23.672 -44.281 -23.281 1 60.22 244 PRO B C 1
ATOM 6203 O O . PRO B 1 244 ? 23.062 -45.219 -23.766 1 60.22 244 PRO B O 1
ATOM 6206 N N . MET B 1 245 ? 23.938 -43.219 -24.094 1 60.78 245 MET B N 1
ATOM 6207 C CA . MET B 1 245 ? 23.922 -43.25 -25.547 1 60.78 245 MET B CA 1
ATOM 6208 C C . MET B 1 245 ? 25.312 -43.5 -26.125 1 60.78 245 MET B C 1
ATOM 6210 O O . MET B 1 245 ? 26.281 -42.906 -25.688 1 60.78 245 MET B O 1
ATOM 6214 N N . LYS B 1 246 ? 25.578 -44.75 -26.703 1 53.66 246 LYS B N 1
ATOM 6215 C CA . LYS B 1 246 ? 26.875 -45.094 -27.266 1 53.66 246 LYS B CA 1
ATOM 6216 C C . LYS B 1 246 ? 27.141 -44.281 -28.547 1 53.66 246 LYS B C 1
ATOM 6218 O O . LYS B 1 246 ? 26.203 -43.938 -29.266 1 53.66 246 LYS B O 1
ATOM 6223 N N . SER B 1 247 ? 28.219 -43.656 -28.719 1 47.34 247 SER B N 1
ATOM 6224 C CA . SER B 1 247 ? 28.719 -42.781 -29.781 1 47.34 247 SER B CA 1
ATOM 6225 C C . SER B 1 247 ? 28.391 -43.344 -31.156 1 47.34 247 SER B C 1
ATOM 6227 O O . SER B 1 247 ? 28.156 -42.594 -32.094 1 47.34 247 SER B O 1
ATOM 6229 N N . ASN B 1 248 ? 28.688 -44.656 -31.516 1 38.88 248 ASN B N 1
ATOM 6230 C CA . ASN B 1 248 ? 28.938 -45.125 -32.875 1 38.88 248 ASN B CA 1
ATOM 6231 C C . ASN B 1 248 ? 27.656 -45.219 -33.688 1 38.88 248 ASN B C 1
ATOM 6233 O O . ASN B 1 248 ? 27.688 -45.656 -34.844 1 38.88 248 ASN B O 1
ATOM 6237 N N . ARG B 1 249 ? 26.516 -45.25 -33.188 1 41.88 249 ARG B N 1
ATOM 6238 C CA . ARG B 1 249 ? 25.344 -45.594 -33.969 1 41.88 249 ARG B CA 1
ATOM 6239 C C . ARG B 1 249 ? 24.828 -44.406 -34.781 1 41.88 249 ARG B C 1
ATOM 6241 O O . ARG B 1 249 ? 23.781 -44.5 -35.438 1 41.88 249 ARG B O 1
ATOM 6248 N N . SER B 1 250 ? 25.266 -43.25 -34.594 1 37.47 250 SER B N 1
ATOM 6249 C CA . SER B 1 250 ? 24.859 -42.281 -35.594 1 37.47 250 SER B CA 1
ATOM 6250 C C . SER B 1 250 ? 25.203 -42.75 -37 1 37.47 250 SER B C 1
ATOM 6252 O O . SER B 1 250 ? 24.625 -42.281 -38 1 37.47 250 SER B O 1
ATOM 6254 N N . SER B 1 251 ? 26.312 -43.375 -37.219 1 33.53 251 SER B N 1
ATOM 6255 C CA . SER B 1 251 ? 26.719 -43.812 -38.531 1 33.53 251 SER B CA 1
ATOM 6256 C C . SER B 1 251 ? 25.797 -44.906 -39.094 1 33.53 251 SER B C 1
ATOM 6258 O O . SER B 1 251 ? 25.734 -45.094 -40.312 1 33.53 251 SER B O 1
ATOM 6260 N N . ALA B 1 252 ? 25.219 -45.812 -38.344 1 35.47 252 ALA B N 1
ATOM 6261 C CA . ALA B 1 252 ? 24.375 -46.875 -38.938 1 35.47 252 ALA B CA 1
ATOM 6262 C C . ALA B 1 252 ? 23.016 -46.312 -39.344 1 35.47 252 ALA B C 1
ATOM 6264 O O . ALA B 1 252 ? 22.422 -46.812 -40.312 1 35.47 252 ALA B O 1
ATOM 6265 N N . ILE B 1 253 ? 22.484 -45.312 -38.656 1 37.88 253 ILE B N 1
ATOM 6266 C CA . ILE B 1 253 ? 21.266 -44.688 -39.156 1 37.88 253 ILE B CA 1
ATOM 6267 C C . ILE B 1 253 ? 21.531 -43.969 -40.469 1 37.88 253 ILE B C 1
ATOM 6269 O O . ILE B 1 253 ? 20.656 -43.906 -41.344 1 37.88 253 ILE B O 1
ATOM 6273 N N . LEU B 1 254 ? 22.688 -43.344 -40.75 1 34.81 254 LEU B N 1
ATOM 6274 C CA . LEU B 1 254 ? 23.047 -42.688 -42 1 34.81 254 LEU B CA 1
ATOM 6275 C C . LEU B 1 254 ? 23.203 -43.719 -43.125 1 34.81 254 LEU B C 1
ATOM 6277 O O . LEU B 1 254 ? 23.172 -43.406 -44.312 1 34.81 254 LEU B O 1
ATOM 6281 N N . LEU B 1 255 ? 23.828 -44.906 -42.875 1 36.03 255 LEU B N 1
ATOM 6282 C CA . LEU B 1 255 ? 24.156 -45.75 -44.031 1 36.03 255 LEU B CA 1
ATOM 6283 C C . LEU B 1 255 ? 22.922 -46.469 -44.531 1 36.03 255 LEU B C 1
ATOM 6285 O O . LEU B 1 255 ? 23.031 -47.438 -45.281 1 36.03 255 LEU B O 1
ATOM 6289 N N . GLY B 1 256 ? 21.734 -46 -44.531 1 38.5 256 GLY B N 1
ATOM 6290 C CA . GLY B 1 256 ? 20.562 -46.5 -45.219 1 38.5 256 GLY B CA 1
ATOM 6291 C C . GLY B 1 256 ? 20.047 -47.812 -44.688 1 38.5 256 GLY B C 1
ATOM 6292 O O . GLY B 1 256 ? 19.297 -48.5 -45.344 1 38.5 256 GLY B O 1
ATOM 6293 N N . ARG B 1 257 ? 20.812 -48.562 -43.781 1 42.28 257 ARG B N 1
ATOM 6294 C CA . ARG B 1 257 ? 20.406 -49.906 -43.406 1 42.28 257 ARG B CA 1
ATOM 6295 C C . ARG B 1 257 ? 19.141 -49.875 -42.531 1 42.28 257 ARG B C 1
ATOM 6297 O O . ARG B 1 257 ? 19 -49.031 -41.656 1 42.28 257 ARG B O 1
ATOM 6304 N N . ARG B 1 258 ? 18 -50.25 -43 1 47.25 258 ARG B N 1
ATOM 6305 C CA . ARG B 1 258 ? 16.703 -50.5 -42.406 1 47.25 258 ARG B CA 1
ATOM 6306 C C . ARG B 1 258 ? 16.859 -50.938 -40.938 1 47.25 258 ARG B C 1
ATOM 6308 O O . ARG B 1 258 ? 17.562 -51.906 -40.656 1 47.25 258 ARG B O 1
ATOM 6315 N N . ASN B 1 259 ? 16.922 -50.031 -39.906 1 53.19 259 ASN B N 1
ATOM 6316 C CA . ASN B 1 259 ? 17.047 -50.312 -38.469 1 53.19 259 ASN B CA 1
ATOM 6317 C C . ASN B 1 259 ? 16.328 -51.594 -38.094 1 53.19 259 ASN B C 1
ATOM 6319 O O . ASN B 1 259 ? 15.109 -51.688 -38.219 1 53.19 259 ASN B O 1
ATOM 6323 N N . VAL B 1 260 ? 16.859 -52.688 -38.281 1 67.62 260 VAL B N 1
ATOM 6324 C CA . VAL B 1 260 ? 16.281 -53.969 -37.844 1 67.62 260 VAL B CA 1
ATOM 6325 C C . VAL B 1 260 ? 16.219 -54 -36.312 1 67.62 260 VAL B C 1
ATOM 6327 O O . VAL B 1 260 ? 17.234 -53.906 -35.625 1 67.62 260 VAL B O 1
ATOM 6330 N N . PHE B 1 261 ? 15.062 -53.562 -35.719 1 85.75 261 PHE B N 1
ATOM 6331 C CA . PHE B 1 261 ? 14.828 -53.688 -34.281 1 85.75 261 PHE B CA 1
ATOM 6332 C C . PHE B 1 261 ? 14.812 -55.125 -33.844 1 85.75 261 PHE B C 1
ATOM 6334 O O . PHE B 1 261 ? 14.164 -55.969 -34.469 1 85.75 261 PHE B O 1
ATOM 6341 N N . ARG B 1 262 ? 15.641 -55.375 -32.906 1 90.31 262 ARG B N 1
ATOM 6342 C CA . ARG B 1 262 ? 15.633 -56.719 -32.281 1 90.31 262 ARG B CA 1
ATOM 6343 C C . ARG B 1 262 ? 14.586 -56.812 -31.172 1 90.31 262 ARG B C 1
ATOM 6345 O O . ARG B 1 262 ? 14.43 -55.875 -30.391 1 90.31 262 ARG B O 1
ATOM 6352 N N . LEU B 1 263 ? 13.844 -57.906 -31.297 1 93.06 263 LEU B N 1
ATOM 6353 C CA . LEU B 1 263 ? 12.805 -58.125 -30.297 1 93.06 263 LEU B CA 1
ATOM 6354 C C . LEU B 1 263 ? 13.078 -59.438 -29.516 1 93.06 263 LEU B C 1
ATOM 6356 O O . LEU B 1 263 ? 13.961 -60.188 -29.891 1 93.06 263 LEU B O 1
ATOM 6360 N N . GLY B 1 264 ? 12.445 -59.531 -28.375 1 92.25 264 GLY B N 1
ATOM 6361 C CA . GLY B 1 264 ? 12.547 -60.75 -27.609 1 92.25 264 GLY B CA 1
ATOM 6362 C C . GLY B 1 264 ? 13.141 -60.562 -26.234 1 92.25 264 GLY B C 1
ATOM 6363 O O . GLY B 1 264 ? 13.305 -59.406 -25.781 1 92.25 264 GLY B O 1
ATOM 6364 N N . ASN B 1 265 ? 13.438 -61.688 -25.578 1 90.31 265 ASN B N 1
ATOM 6365 C CA . ASN B 1 265 ? 13.922 -61.656 -24.203 1 90.31 265 ASN B CA 1
ATOM 6366 C C . ASN B 1 265 ? 15.414 -61.375 -24.141 1 90.31 265 ASN B C 1
ATOM 6368 O O . ASN B 1 265 ? 15.922 -60.938 -23.109 1 90.31 265 ASN B O 1
ATOM 6372 N N . ASP B 1 266 ? 16.094 -61.531 -25.188 1 90.5 266 ASP B N 1
ATOM 6373 C CA . ASP B 1 266 ? 17.547 -61.5 -25.141 1 90.5 266 ASP B CA 1
ATOM 6374 C C . ASP B 1 266 ? 18.078 -60.125 -25.609 1 90.5 266 ASP B C 1
ATOM 6376 O O . ASP B 1 266 ? 19.281 -59.969 -25.812 1 90.5 266 ASP B O 1
ATOM 6380 N N . ILE B 1 267 ? 17.234 -59.219 -25.703 1 90.69 267 ILE B N 1
ATOM 6381 C CA . ILE B 1 267 ? 17.719 -57.938 -26.188 1 90.69 267 ILE B CA 1
ATOM 6382 C C . ILE B 1 267 ? 18.391 -57.188 -25.047 1 90.69 267 ILE B C 1
ATOM 6384 O O . ILE B 1 267 ? 18.078 -57.406 -23.875 1 90.69 267 ILE B O 1
ATOM 6388 N N . THR B 1 268 ? 19.328 -56.312 -25.375 1 87.5 268 THR B N 1
ATOM 6389 C CA . THR B 1 268 ? 20.062 -55.5 -24.391 1 87.5 268 THR B CA 1
ATOM 6390 C C . THR B 1 268 ? 19.203 -54.375 -23.891 1 87.5 268 THR B C 1
ATOM 6392 O O . THR B 1 268 ? 18.203 -54 -24.516 1 87.5 268 THR B O 1
ATOM 6395 N N . PRO B 1 269 ? 19.594 -53.844 -22.766 1 86.06 269 PRO B N 1
ATOM 6396 C CA . PRO B 1 269 ? 18.875 -52.688 -22.266 1 86.06 269 PRO B CA 1
ATOM 6397 C C . PRO B 1 269 ? 18.859 -51.531 -23.25 1 86.06 269 PRO B C 1
ATOM 6399 O O . PRO B 1 269 ? 17.875 -50.781 -23.328 1 86.06 269 PRO B O 1
ATOM 6402 N N . GLN B 1 270 ? 19.875 -51.406 -23.969 1 84.19 270 GLN B N 1
ATOM 6403 C CA . GLN B 1 270 ? 19.953 -50.344 -24.969 1 84.19 270 GLN B CA 1
ATOM 6404 C C . GLN B 1 270 ? 18.953 -50.562 -26.094 1 84.19 270 GLN B C 1
ATOM 6406 O O . GLN B 1 270 ? 18.281 -49.625 -26.547 1 84.19 270 GLN B O 1
ATOM 6411 N N . GLU B 1 271 ? 18.922 -51.75 -26.547 1 88.38 271 GLU B N 1
ATOM 6412 C CA . GLU B 1 271 ? 17.953 -52.094 -27.578 1 88.38 271 GLU B CA 1
ATOM 6413 C C . GLU B 1 271 ? 16.531 -51.938 -27.094 1 88.38 271 GLU B C 1
ATOM 6415 O O . GLU B 1 271 ? 15.656 -51.469 -27.844 1 88.38 271 GLU B O 1
ATOM 6420 N N . GLU B 1 272 ? 16.359 -52.281 -25.844 1 91.69 272 GLU B N 1
ATOM 6421 C CA . GLU B 1 272 ? 15.047 -52.094 -25.219 1 91.69 272 GLU B CA 1
ATOM 6422 C C . GLU B 1 272 ? 14.625 -50.625 -25.203 1 91.69 272 GLU B C 1
ATOM 6424 O O . GLU B 1 272 ? 13.484 -50.312 -25.531 1 91.69 272 GLU B O 1
ATOM 6429 N N . GLN B 1 273 ? 15.578 -49.844 -24.875 1 90.25 273 GLN B N 1
ATOM 6430 C CA . GLN B 1 273 ? 15.312 -48.406 -24.828 1 90.25 273 GLN B CA 1
ATOM 6431 C C . GLN B 1 273 ? 15.047 -47.875 -26.219 1 90.25 273 GLN B C 1
ATOM 6433 O O . GLN B 1 273 ? 14.164 -47.031 -26.406 1 90.25 273 GLN B O 1
ATOM 6438 N N . GLU B 1 274 ? 15.758 -48.25 -27.141 1 90 274 GLU B N 1
ATOM 6439 C CA . GLU B 1 274 ? 15.547 -47.812 -28.516 1 90 274 GLU B CA 1
ATOM 6440 C C . GLU B 1 274 ? 14.164 -48.25 -29.016 1 90 274 GLU B C 1
ATOM 6442 O O . GLU B 1 274 ? 13.477 -47.469 -29.688 1 90 274 GLU B O 1
ATOM 6447 N N . ASN B 1 275 ? 13.82 -49.5 -28.688 1 94.88 275 ASN B N 1
ATOM 6448 C CA . ASN B 1 275 ? 12.484 -49.969 -29.047 1 94.88 275 ASN B CA 1
ATOM 6449 C C . ASN B 1 275 ? 11.398 -49.125 -28.391 1 94.88 275 ASN B C 1
ATOM 6451 O O . ASN B 1 275 ? 10.422 -48.75 -29.047 1 94.88 275 ASN B O 1
ATOM 6455 N N . TYR B 1 276 ? 11.648 -48.812 -27.141 1 95 276 TYR B N 1
ATOM 6456 C CA . TYR B 1 276 ? 10.703 -48 -26.391 1 95 276 TYR B CA 1
ATOM 6457 C C . TYR B 1 276 ? 10.477 -46.656 -27.078 1 95 276 TYR B C 1
ATOM 6459 O O . TYR B 1 276 ? 9.336 -46.281 -27.359 1 95 276 TYR B O 1
ATOM 6467 N N . MET B 1 277 ? 11.5 -46 -27.375 1 93.69 277 MET B N 1
ATOM 6468 C CA . MET B 1 277 ? 11.414 -44.688 -27.984 1 93.69 277 MET B CA 1
ATOM 6469 C C . MET B 1 277 ? 10.797 -44.781 -29.375 1 93.69 277 MET B C 1
ATOM 6471 O O . MET B 1 277 ? 9.945 -43.969 -29.734 1 93.69 277 MET B O 1
ATOM 6475 N N . ALA B 1 278 ? 11.18 -45.75 -30.125 1 94.62 278 ALA B N 1
ATOM 6476 C CA . ALA B 1 278 ? 10.656 -45.938 -31.469 1 94.62 278 ALA B CA 1
ATOM 6477 C C . ALA B 1 278 ? 9.148 -46.219 -31.438 1 94.62 278 ALA B C 1
ATOM 6479 O O . ALA B 1 278 ? 8.398 -45.625 -32.219 1 94.62 278 ALA B O 1
ATOM 6480 N N . LEU B 1 279 ? 8.758 -47.031 -30.5 1 96.5 279 LEU B N 1
ATOM 6481 C CA . LEU B 1 279 ? 7.336 -47.344 -30.375 1 96.5 279 LEU B CA 1
ATOM 6482 C C . LEU B 1 279 ? 6.551 -46.094 -29.969 1 96.5 279 LEU B C 1
ATOM 6484 O O . LEU B 1 279 ? 5.43 -45.875 -30.438 1 96.5 279 LEU B O 1
ATOM 6488 N N . CYS B 1 280 ? 7.152 -45.281 -29.094 1 96.75 280 CYS B N 1
ATOM 6489 C CA . CYS B 1 280 ? 6.492 -44.062 -28.672 1 96.75 280 CYS B CA 1
ATOM 6490 C C . CYS B 1 280 ? 6.27 -43.125 -29.859 1 96.75 280 CYS B C 1
ATOM 6492 O O . CYS B 1 280 ? 5.309 -42.344 -29.875 1 96.75 280 CYS B O 1
ATOM 6494 N N . ARG B 1 281 ? 7.094 -43.188 -30.844 1 95.5 281 ARG B N 1
ATOM 6495 C CA . ARG B 1 281 ? 6.973 -42.375 -32.031 1 95.5 281 ARG B CA 1
ATOM 6496 C C . ARG B 1 281 ? 6.012 -42.969 -33.031 1 95.5 281 ARG B C 1
ATOM 6498 O O . ARG B 1 281 ? 5.793 -42.438 -34.125 1 95.5 281 ARG B O 1
ATOM 6505 N N . GLY B 1 282 ? 5.488 -44.125 -32.719 1 93.81 282 GLY B N 1
ATOM 6506 C CA . GLY B 1 282 ? 4.543 -44.781 -33.594 1 93.81 282 GLY B CA 1
ATOM 6507 C C . GLY B 1 282 ? 5.211 -45.625 -34.656 1 93.81 282 GLY B C 1
ATOM 6508 O O . GLY B 1 282 ? 4.574 -46 -35.656 1 93.81 282 GLY B O 1
ATOM 6509 N N . GLU B 1 283 ? 6.473 -45.906 -34.5 1 93 283 GLU B N 1
ATOM 6510 C CA . GLU B 1 283 ? 7.191 -46.719 -35.469 1 93 283 GLU B CA 1
ATOM 6511 C C . GLU B 1 283 ? 6.82 -48.188 -35.344 1 93 283 GLU B C 1
ATOM 6513 O O . GLU B 1 283 ? 6.527 -48.656 -34.25 1 93 283 GLU B O 1
ATOM 6518 N N . ARG B 1 284 ? 6.836 -48.906 -36.438 1 90.44 284 ARG B N 1
ATOM 6519 C CA . ARG B 1 284 ? 6.527 -50.312 -36.469 1 90.44 284 ARG B CA 1
ATOM 6520 C C . ARG B 1 284 ? 7.793 -51.156 -36.312 1 90.44 284 ARG B C 1
ATOM 6522 O O . ARG B 1 284 ? 8.742 -51 -37.062 1 90.44 284 ARG B O 1
ATOM 6529 N N . LEU B 1 285 ? 7.719 -51.969 -35.344 1 92.06 285 LEU B N 1
ATOM 6530 C CA . LEU B 1 285 ? 8.914 -52.75 -35.062 1 92.06 285 LEU B CA 1
ATOM 6531 C C . LEU B 1 285 ? 8.727 -54.219 -35.5 1 92.06 285 LEU B C 1
ATOM 6533 O O . LEU B 1 285 ? 9.688 -55 -35.531 1 92.06 285 LEU B O 1
ATOM 6537 N N . VAL B 1 286 ? 7.469 -54.625 -35.719 1 88.31 286 VAL B N 1
ATOM 6538 C CA . VAL B 1 286 ? 7.172 -55.969 -36.156 1 88.31 286 VAL B CA 1
ATOM 6539 C C . VAL B 1 286 ? 6.918 -56.031 -37.656 1 88.31 286 VAL B C 1
ATOM 6541 O O . VAL B 1 286 ? 6.52 -55.031 -38.25 1 88.31 286 VAL B O 1
ATOM 6544 N N . SER B 1 287 ? 7.133 -57.156 -38.188 1 82.44 287 SER B N 1
ATOM 6545 C CA . SER B 1 287 ? 6.93 -57.312 -39.625 1 82.44 287 SER B CA 1
ATOM 6546 C C . SER B 1 287 ? 5.445 -57.312 -39.969 1 82.44 287 SER B C 1
ATOM 6548 O O . SER B 1 287 ? 4.598 -57.562 -39.125 1 82.44 287 SER B O 1
ATOM 6550 N N . VAL B 1 288 ? 5.191 -57.094 -41.156 1 81.81 288 VAL B N 1
ATOM 6551 C CA . VAL B 1 288 ? 3.824 -57.094 -41.656 1 81.81 288 VAL B CA 1
ATOM 6552 C C . VAL B 1 288 ? 3.209 -58.469 -41.531 1 81.81 288 VAL B C 1
ATOM 6554 O O . VAL B 1 288 ? 2.025 -58.625 -41.219 1 81.81 288 VAL B O 1
ATOM 6557 N N . ALA B 1 289 ? 4.035 -59.406 -41.688 1 80.5 289 ALA B N 1
ATOM 6558 C CA . ALA B 1 289 ? 3.57 -60.781 -41.594 1 80.5 289 ALA B CA 1
ATOM 6559 C C . ALA B 1 289 ? 3.115 -61.094 -40.156 1 80.5 289 ALA B C 1
ATOM 6561 O O . ALA B 1 289 ? 2.082 -61.719 -39.969 1 80.5 289 ALA B O 1
ATOM 6562 N N . GLN B 1 290 ? 3.814 -60.656 -39.312 1 80.44 290 GLN B N 1
ATOM 6563 C CA . GLN B 1 290 ? 3.465 -60.875 -37.938 1 80.44 290 GLN B CA 1
ATOM 6564 C C . GLN B 1 290 ? 2.209 -60.094 -37.531 1 80.44 290 GLN B C 1
ATOM 6566 O O . GLN B 1 290 ? 1.351 -60.625 -36.812 1 80.44 290 GLN B O 1
ATOM 6571 N N . GLU B 1 291 ? 2.104 -58.969 -38.094 1 82.12 291 GLU B N 1
ATOM 6572 C CA . GLU B 1 291 ? 0.96 -58.125 -37.781 1 82.12 291 GLU B CA 1
ATOM 6573 C C . GLU B 1 291 ? -0.322 -58.656 -38.406 1 82.12 291 GLU B C 1
ATOM 6575 O O . GLU B 1 291 ? -1.409 -58.5 -37.844 1 82.12 291 GLU B O 1
ATOM 6580 N N . SER B 1 292 ? -0.15 -59.25 -39.438 1 81.31 292 SER B N 1
ATOM 6581 C CA . SER B 1 292 ? -1.315 -59.781 -40.156 1 81.31 292 SER B CA 1
ATOM 6582 C C . SER B 1 292 ? -1.985 -60.906 -39.375 1 81.31 292 SER B C 1
ATOM 6584 O O . SER B 1 292 ? -3.143 -61.25 -39.625 1 81.31 292 SER B O 1
ATOM 6586 N N . GLN B 1 293 ? -1.287 -61.469 -38.438 1 81.88 293 GLN B N 1
ATOM 6587 C CA . GLN B 1 293 ? -1.835 -62.562 -37.625 1 81.88 293 GLN B CA 1
ATOM 6588 C C . GLN B 1 293 ? -2.754 -62.062 -36.531 1 81.88 293 GLN B C 1
ATOM 6590 O O . GLN B 1 293 ? -3.527 -62.812 -35.938 1 81.88 293 GLN B O 1
ATOM 6595 N N . LEU B 1 294 ? -2.68 -60.781 -36.344 1 81.75 294 LEU B N 1
ATOM 6596 C CA . LEU B 1 294 ? -3.49 -60.188 -35.281 1 81.75 294 LEU B CA 1
ATOM 6597 C C . LEU B 1 294 ? -4.902 -59.906 -35.781 1 81.75 294 LEU B C 1
ATOM 6599 O O . LEU B 1 294 ? -5.086 -59.438 -36.906 1 81.75 294 LEU B O 1
ATOM 6603 N N . VAL B 1 295 ? -5.898 -60.25 -34.906 1 81.19 295 VAL B N 1
ATOM 6604 C CA . VAL B 1 295 ? -7.273 -60.156 -35.406 1 81.19 295 VAL B CA 1
ATOM 6605 C C . VAL B 1 295 ? -8.094 -59.25 -34.469 1 81.19 295 VAL B C 1
ATOM 6607 O O . VAL B 1 295 ? -7.719 -59.031 -33.344 1 81.19 295 VAL B O 1
ATOM 6610 N N . CYS B 1 296 ? -9.078 -58.656 -35.125 1 82.44 296 CYS B N 1
ATOM 6611 C CA . CYS B 1 296 ? -10.148 -58 -34.406 1 82.44 296 CYS B CA 1
ATOM 6612 C C . CYS B 1 296 ? -11.414 -58.844 -34.375 1 82.44 296 CYS B C 1
ATOM 6614 O O . CYS B 1 296 ? -11.812 -59.406 -35.406 1 82.44 296 CYS B O 1
ATOM 6616 N N . ARG B 1 297 ? -11.859 -59.125 -33.094 1 81.69 297 ARG B N 1
ATOM 6617 C CA . ARG B 1 297 ? -13.031 -60 -33.062 1 81.69 297 ARG B CA 1
ATOM 6618 C C . ARG B 1 297 ? -14 -59.531 -31.969 1 81.69 297 ARG B C 1
ATOM 6620 O O . ARG B 1 297 ? -13.641 -58.75 -31.094 1 81.69 297 ARG B O 1
ATOM 6627 N N . PHE B 1 298 ? -15.211 -60 -32.156 1 78.69 298 PHE B N 1
ATOM 6628 C CA . PHE B 1 298 ? -16.203 -59.875 -31.094 1 78.69 298 PHE B CA 1
ATOM 6629 C C . PHE B 1 298 ? -16.234 -61.156 -30.25 1 78.69 298 PHE B C 1
ATOM 6631 O O . PHE B 1 298 ? -16.094 -62.25 -30.766 1 78.69 298 PHE B O 1
ATOM 6638 N N . ASP B 1 299 ? -16.188 -60.969 -28.969 1 76.06 299 ASP B N 1
ATOM 6639 C CA . ASP B 1 299 ? -16.188 -62.125 -28.078 1 76.06 299 ASP B CA 1
ATOM 6640 C C . ASP B 1 299 ? -17.188 -61.938 -26.953 1 76.06 299 ASP B C 1
ATOM 6642 O O . ASP B 1 299 ? -17.188 -60.906 -26.281 1 76.06 299 ASP B O 1
ATOM 6646 N N . ASN B 1 300 ? -18.156 -62.812 -26.797 1 71.94 300 ASN B N 1
ATOM 6647 C CA . ASN B 1 300 ? -19.109 -62.75 -25.703 1 71.94 300 ASN B CA 1
ATOM 6648 C C . ASN B 1 300 ? -18.656 -63.562 -24.5 1 71.94 300 ASN B C 1
ATOM 6650 O O . ASN B 1 300 ? -19.297 -63.531 -23.438 1 71.94 300 ASN B O 1
ATOM 6654 N N . LYS B 1 301 ? -17.547 -64.125 -24.469 1 68.25 301 LYS B N 1
ATOM 6655 C CA . LYS B 1 301 ? -16.906 -64.875 -23.422 1 68.25 301 LYS B CA 1
ATOM 6656 C C . LYS B 1 301 ? -17.906 -65.812 -22.734 1 68.25 301 LYS B C 1
ATOM 6658 O O . LYS B 1 301 ? -17.781 -66.062 -21.531 1 68.25 301 LYS B O 1
ATOM 6663 N N . GLY B 1 302 ? -18.984 -66.125 -23.328 1 66.19 302 GLY B N 1
ATOM 6664 C CA . GLY B 1 302 ? -19.984 -67 -22.781 1 66.19 302 GLY B CA 1
ATOM 6665 C C . GLY B 1 302 ? -20.766 -66.438 -21.641 1 66.19 302 GLY B C 1
ATOM 6666 O O . GLY B 1 302 ? -21.516 -67.125 -20.953 1 66.19 302 GLY B O 1
ATOM 6667 N N . HIS B 1 303 ? -20.453 -65.188 -21.375 1 70.88 303 HIS B N 1
ATOM 6668 C CA . HIS B 1 303 ? -21.172 -64.562 -20.281 1 70.88 303 HIS B CA 1
ATOM 6669 C C . HIS B 1 303 ? -22.469 -63.938 -20.781 1 70.88 303 HIS B C 1
ATOM 6671 O O . HIS B 1 303 ? -22.484 -63.281 -21.844 1 70.88 303 HIS B O 1
ATOM 6677 N N . PRO B 1 304 ? -23.531 -64.188 -20.031 1 65.38 304 PRO B N 1
ATOM 6678 C CA . PRO B 1 304 ? -24.828 -63.688 -20.484 1 65.38 304 PRO B CA 1
ATOM 6679 C C . PRO B 1 304 ? -24.844 -62.156 -20.703 1 65.38 304 PRO B C 1
ATOM 6681 O O . PRO B 1 304 ? -25.453 -61.688 -21.672 1 65.38 304 PRO B O 1
ATOM 6684 N N . TYR B 1 305 ? -24.172 -61.531 -19.938 1 67.62 305 TYR B N 1
ATOM 6685 C CA . TYR B 1 305 ? -24.172 -60.094 -20.047 1 67.62 305 TYR B CA 1
ATOM 6686 C C . TYR B 1 305 ? -23.484 -59.625 -21.328 1 67.62 305 TYR B C 1
ATOM 6688 O O . TYR B 1 305 ? -23.875 -58.625 -21.922 1 67.62 305 TYR B O 1
ATOM 6696 N N . LEU B 1 306 ? -22.578 -60.438 -21.766 1 72.56 306 LEU B N 1
ATOM 6697 C CA . LEU B 1 306 ? -21.797 -60.062 -22.953 1 72.56 306 LEU B CA 1
ATOM 6698 C C . LEU B 1 306 ? -22.469 -60.562 -24.219 1 72.56 306 LEU B C 1
ATOM 6700 O O . LEU B 1 306 ? -22.016 -60.25 -25.328 1 72.56 306 LEU B O 1
ATOM 6704 N N . LEU B 1 307 ? -23.484 -61.312 -23.938 1 65.69 307 LEU B N 1
ATOM 6705 C CA . LEU B 1 307 ? -24.266 -61.719 -25.094 1 65.69 307 LEU B CA 1
ATOM 6706 C C . LEU B 1 307 ? -24.953 -60.531 -25.75 1 65.69 307 LEU B C 1
ATOM 6708 O O . LEU B 1 307 ? -25.062 -60.438 -26.969 1 65.69 307 LEU B O 1
ATOM 6712 N N . LEU B 1 308 ? -25.344 -59.625 -24.906 1 62.5 308 LEU B N 1
ATOM 6713 C CA . LEU B 1 308 ? -26.062 -58.469 -25.422 1 62.5 308 LEU B CA 1
ATOM 6714 C C . LEU B 1 308 ? -25.078 -57.406 -25.906 1 62.5 308 LEU B C 1
ATOM 6716 O O . LEU B 1 308 ? -25.391 -56.625 -26.828 1 62.5 308 LEU B O 1
ATOM 6720 N N . ARG B 1 309 ? -23.922 -57.344 -25.328 1 71.5 309 ARG B N 1
ATOM 6721 C CA . ARG B 1 309 ? -22.891 -56.375 -25.719 1 71.5 309 ARG B CA 1
ATOM 6722 C C . ARG B 1 309 ? -21.516 -57.062 -25.812 1 71.5 309 ARG B C 1
ATOM 6724 O O . ARG B 1 309 ? -20.734 -57.031 -24.875 1 71.5 309 ARG B O 1
ATOM 6731 N N . PRO B 1 310 ? -21.328 -57.625 -26.969 1 77.38 310 PRO B N 1
ATOM 6732 C CA . PRO B 1 310 ? -20.062 -58.375 -27.094 1 77.38 310 PRO B CA 1
ATOM 6733 C C . PRO B 1 310 ? -18.844 -57.469 -26.969 1 77.38 310 PRO B C 1
ATOM 6735 O O . PRO B 1 310 ? -18.906 -56.281 -27.266 1 77.38 310 PRO B O 1
ATOM 6738 N N . LEU B 1 311 ? -17.859 -58.094 -26.438 1 84.06 311 LEU B N 1
ATOM 6739 C CA . LEU B 1 311 ? -16.578 -57.406 -26.297 1 84.06 311 LEU B CA 1
ATOM 6740 C C . LEU B 1 311 ? -15.93 -57.188 -27.656 1 84.06 311 LEU B C 1
ATOM 6742 O O . LEU B 1 311 ? -15.906 -58.094 -28.5 1 84.06 311 LEU B O 1
ATOM 6746 N N . ARG B 1 312 ? -15.586 -55.969 -27.969 1 88.19 312 ARG B N 1
ATOM 6747 C CA . ARG B 1 312 ? -14.75 -55.656 -29.125 1 88.19 312 ARG B CA 1
ATOM 6748 C C . ARG B 1 312 ? -13.266 -55.781 -28.797 1 88.19 312 ARG B C 1
ATOM 6750 O O . ARG B 1 312 ? -12.703 -54.969 -28.094 1 88.19 312 ARG B O 1
ATOM 6757 N N . ILE B 1 313 ? -12.664 -56.875 -29.328 1 90.19 313 ILE B N 1
ATOM 6758 C CA . ILE B 1 313 ? -11.305 -57.25 -28.938 1 90.19 313 ILE B CA 1
ATOM 6759 C C . ILE B 1 313 ? -10.352 -57.031 -30.109 1 90.19 313 ILE B C 1
ATOM 6761 O O . ILE B 1 313 ? -10.641 -57.438 -31.234 1 90.19 313 ILE B O 1
ATOM 6765 N N . GLU B 1 314 ? -9.359 -56.312 -29.844 1 91.44 314 GLU B N 1
ATOM 6766 C CA . GLU B 1 314 ? -8.266 -56.156 -30.797 1 91.44 314 GLU B CA 1
ATOM 6767 C C . GLU B 1 314 ? -6.953 -56.688 -30.25 1 91.44 314 GLU B C 1
ATOM 6769 O O . GLU B 1 314 ? -6.441 -56.219 -29.234 1 91.44 314 GLU B O 1
ATOM 6774 N N . GLU B 1 315 ? -6.418 -57.719 -30.922 1 92.62 315 GLU B N 1
ATOM 6775 C CA . GLU B 1 315 ? -5.164 -58.312 -30.484 1 92.62 315 GLU B CA 1
ATOM 6776 C C . GLU B 1 315 ? -3.973 -57.438 -30.844 1 92.62 315 GLU B C 1
ATOM 6778 O O . GLU B 1 315 ? -3.902 -56.906 -31.953 1 92.62 315 GLU B O 1
ATOM 6783 N N . ARG B 1 316 ? -3.133 -57.219 -29.938 1 92.12 316 ARG B N 1
ATOM 6784 C CA . ARG B 1 316 ? -1.946 -56.406 -30.156 1 92.12 316 ARG B CA 1
ATOM 6785 C C . ARG B 1 316 ? -0.683 -57.25 -30.141 1 92.12 316 ARG B C 1
ATOM 6787 O O . ARG B 1 316 ? 0.337 -56.875 -30.719 1 92.12 316 ARG B O 1
ATOM 6794 N N . SER B 1 317 ? -0.723 -58.344 -29.453 1 92.5 317 SER B N 1
ATOM 6795 C CA . SER B 1 317 ? 0.347 -59.312 -29.406 1 92.5 317 SER B CA 1
ATOM 6796 C C . SER B 1 317 ? -0.198 -60.719 -29.094 1 92.5 317 SER B C 1
ATOM 6798 O O . SER B 1 317 ? -1.182 -60.844 -28.359 1 92.5 317 SER B O 1
ATOM 6800 N N . LEU B 1 318 ? 0.4 -61.75 -29.594 1 90.19 318 LEU B N 1
ATOM 6801 C CA . LEU B 1 318 ? -0.052 -63.094 -29.344 1 90.19 318 LEU B CA 1
ATOM 6802 C C . LEU B 1 318 ? 0.758 -63.75 -28.219 1 90.19 318 LEU B C 1
ATOM 6804 O O . LEU B 1 318 ? 0.226 -64.562 -27.453 1 90.19 318 LEU B O 1
ATOM 6808 N N . GLU B 1 319 ? 2.023 -63.438 -28.156 1 88.75 319 GLU B N 1
ATOM 6809 C CA . GLU B 1 319 ? 2.91 -63.906 -27.109 1 88.75 319 GLU B CA 1
ATOM 6810 C C . GLU B 1 319 ? 3.832 -62.781 -26.625 1 88.75 319 GLU B C 1
ATOM 6812 O O . GLU B 1 319 ? 4.855 -62.5 -27.25 1 88.75 319 GLU B O 1
ATOM 6817 N N . PRO B 1 320 ? 3.6 -62.344 -25.562 1 91.56 320 PRO B N 1
ATOM 6818 C CA . PRO B 1 320 ? 2.457 -62.562 -24.672 1 91.56 320 PRO B CA 1
ATOM 6819 C C . PRO B 1 320 ? 1.141 -62.094 -25.266 1 91.56 320 PRO B C 1
ATOM 6821 O O . PRO B 1 320 ? 1.145 -61.281 -26.203 1 91.56 320 PRO B O 1
ATOM 6824 N N . TYR B 1 321 ? 0.13 -62.656 -24.766 1 91 321 TYR B N 1
ATOM 6825 C CA . TYR B 1 321 ? -1.184 -62.25 -25.25 1 91 321 TYR B CA 1
ATOM 6826 C C . TYR B 1 321 ? -1.554 -60.875 -24.703 1 91 321 TYR B C 1
ATOM 6828 O O . TYR B 1 321 ? -1.699 -60.719 -23.484 1 91 321 TYR B O 1
ATOM 6836 N N . VAL B 1 322 ? -1.604 -59.875 -25.562 1 94.44 322 VAL B N 1
ATOM 6837 C CA . VAL B 1 322 ? -2.01 -58.5 -25.25 1 94.44 322 VAL B CA 1
ATOM 6838 C C . VAL B 1 322 ? -3.215 -58.125 -26.094 1 94.44 322 VAL B C 1
ATOM 6840 O O . VAL B 1 322 ? -3.174 -58.219 -27.328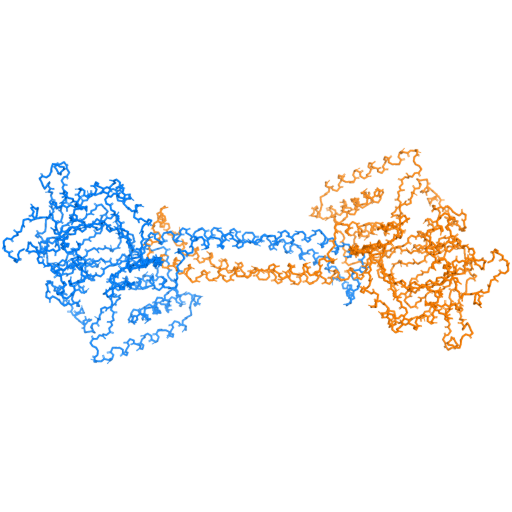 1 94.44 322 VAL B O 1
ATOM 6843 N N . VAL B 1 323 ? -4.254 -57.688 -25.453 1 94.94 323 VAL B N 1
ATOM 6844 C CA . VAL B 1 323 ? -5.465 -57.344 -26.188 1 94.94 323 VAL B CA 1
ATOM 6845 C C . VAL B 1 323 ? -5.992 -56 -25.734 1 94.94 323 VAL B C 1
ATOM 6847 O O . VAL B 1 323 ? -5.824 -55.594 -24.578 1 94.94 323 VAL B O 1
ATOM 6850 N N . MET B 1 324 ? -6.555 -55.312 -26.656 1 95 324 MET B N 1
ATOM 6851 C CA . MET B 1 324 ? -7.277 -54.062 -26.375 1 95 324 MET B CA 1
ATOM 6852 C C . MET B 1 324 ? -8.781 -54.281 -26.469 1 95 324 MET B C 1
ATOM 6854 O O . MET B 1 324 ? -9.281 -54.844 -27.453 1 95 324 MET B O 1
ATOM 6858 N N . TYR B 1 325 ? -9.516 -54 -25.406 1 95.12 325 TYR B N 1
ATOM 6859 C CA . TYR B 1 325 ? -10.977 -54 -25.391 1 95.12 325 TYR B CA 1
ATOM 6860 C C . TYR B 1 325 ? -11.5 -52.594 -25.688 1 95.12 325 TYR B C 1
ATOM 6862 O O . TYR B 1 325 ? -11.156 -51.625 -25 1 95.12 325 TYR B O 1
ATOM 6870 N N . HIS B 1 326 ? -12.289 -52.5 -26.656 1 93.62 326 HIS B N 1
ATOM 6871 C CA . HIS B 1 326 ? -12.812 -51.188 -27.031 1 93.62 326 HIS B CA 1
ATOM 6872 C C . HIS B 1 326 ? -14.164 -50.938 -26.375 1 93.62 326 HIS B C 1
ATOM 6874 O O . HIS B 1 326 ? -14.969 -51.844 -26.203 1 93.62 326 HIS B O 1
ATOM 6880 N N . ASP B 1 327 ? -14.398 -49.688 -25.906 1 92.62 327 ASP B N 1
ATOM 6881 C CA . ASP B 1 327 ? -15.688 -49.156 -25.484 1 92.62 327 ASP B CA 1
ATOM 6882 C C . ASP B 1 327 ? -16.25 -49.938 -24.297 1 92.62 327 ASP B C 1
ATOM 6884 O O . ASP B 1 327 ? -17.422 -50.344 -24.312 1 92.62 327 ASP B O 1
ATOM 6888 N N . LEU B 1 328 ? -15.414 -50.219 -23.375 1 94.69 328 LEU B N 1
ATOM 6889 C CA . LEU B 1 328 ? -15.852 -50.938 -22.172 1 94.69 328 LEU B CA 1
ATOM 6890 C C . LEU B 1 328 ? -16.562 -50 -21.203 1 94.69 328 LEU B C 1
ATOM 6892 O O . LEU B 1 328 ? -17.5 -50.375 -20.516 1 94.69 328 LEU B O 1
ATOM 6896 N N . LEU B 1 329 ? -16.078 -48.75 -21.109 1 96.62 329 LEU B N 1
ATOM 6897 C CA . LEU B 1 329 ? -16.656 -47.75 -20.219 1 96.62 329 LEU B CA 1
ATOM 6898 C C . LEU B 1 329 ? -17.312 -46.625 -21.031 1 96.62 329 LEU B C 1
ATOM 6900 O O . LEU B 1 329 ? -16.812 -46.25 -22.094 1 96.62 329 LEU B O 1
ATOM 6904 N N . THR B 1 330 ? -18.375 -46.094 -20.469 1 95.75 330 THR B N 1
ATOM 6905 C CA . THR B 1 330 ? -19.016 -44.938 -21.062 1 95.75 330 THR B CA 1
ATOM 6906 C C . THR B 1 330 ? -18.281 -43.656 -20.688 1 95.75 330 THR B C 1
ATOM 6908 O O . THR B 1 330 ? -17.469 -43.625 -19.766 1 95.75 330 THR B O 1
ATOM 6911 N N . GLU B 1 331 ? -18.594 -42.594 -21.438 1 95 331 GLU B N 1
ATOM 6912 C CA . GLU B 1 331 ? -18 -41.312 -21.156 1 95 331 GLU B CA 1
ATOM 6913 C C . GLU B 1 331 ? -18.344 -40.844 -19.734 1 95 331 GLU B C 1
ATOM 6915 O O . GLU B 1 331 ? -17.516 -40.281 -19.047 1 95 331 GLU B O 1
ATOM 6920 N N . THR B 1 332 ? -19.547 -41.062 -19.359 1 96.25 332 THR B N 1
ATOM 6921 C CA . THR B 1 332 ? -20 -40.656 -18.031 1 96.25 332 THR B CA 1
ATOM 6922 C C . THR B 1 332 ? -19.234 -41.406 -16.953 1 96.25 332 THR B C 1
ATOM 6924 O O . THR B 1 332 ? -18.844 -40.812 -15.938 1 96.25 332 THR B O 1
ATOM 6927 N N . GLN B 1 333 ? -18.984 -42.688 -17.203 1 96.88 333 GLN B N 1
ATOM 6928 C CA . GLN B 1 333 ? -18.266 -43.5 -16.219 1 96.88 333 GLN B CA 1
ATOM 6929 C C . GLN B 1 333 ? -16.812 -43.031 -16.094 1 96.88 333 GLN B C 1
ATOM 6931 O O . GLN B 1 333 ? -16.266 -42.969 -14.992 1 96.88 333 GLN B O 1
ATOM 6936 N N . THR B 1 334 ? -16.219 -42.719 -17.203 1 97.5 334 THR B N 1
ATOM 6937 C CA . THR B 1 334 ? -14.828 -42.281 -17.172 1 97.5 334 THR B CA 1
ATOM 6938 C C . THR B 1 334 ? -14.703 -40.938 -16.453 1 97.5 334 THR B C 1
ATOM 6940 O O . THR B 1 334 ? -13.773 -40.75 -15.672 1 97.5 334 THR B O 1
ATOM 6943 N N . GLU B 1 335 ? -15.656 -40.031 -16.703 1 96.19 335 GLU B N 1
ATOM 6944 C CA . GLU B 1 335 ? -15.641 -38.75 -16.031 1 96.19 335 GLU B CA 1
ATOM 6945 C C . GLU B 1 335 ? -15.812 -38.906 -14.523 1 96.19 335 GLU B C 1
ATOM 6947 O O . GLU B 1 335 ? -15.156 -38.219 -13.75 1 96.19 335 GLU B O 1
ATOM 6952 N N . LEU B 1 336 ? -16.688 -39.75 -14.172 1 96.81 336 LEU B N 1
ATOM 6953 C CA . LEU B 1 336 ? -16.938 -39.969 -12.75 1 96.81 336 LEU B CA 1
ATOM 6954 C C . LEU B 1 336 ? -15.719 -40.562 -12.07 1 96.81 336 LEU B C 1
ATOM 6956 O O . LEU B 1 336 ? -15.406 -40.188 -10.93 1 96.81 336 LEU B O 1
ATOM 6960 N N . LEU B 1 337 ? -15.008 -41.5 -12.719 1 97.62 337 LEU B N 1
ATOM 6961 C CA . LEU B 1 337 ? -13.789 -42.062 -12.156 1 97.62 337 LEU B CA 1
ATOM 6962 C C . LEU B 1 337 ? -12.734 -41 -11.914 1 97.62 337 LEU B C 1
ATOM 6964 O O . LEU B 1 337 ? -12.055 -41 -10.891 1 97.62 337 LEU B O 1
ATOM 6968 N N . LYS B 1 338 ? -12.586 -40.062 -12.844 1 96.06 338 LYS B N 1
ATOM 6969 C CA . LYS B 1 338 ? -11.648 -38.969 -12.672 1 96.06 338 LYS B CA 1
ATOM 6970 C C . LYS B 1 338 ? -12.016 -38.094 -11.469 1 96.06 338 LYS B C 1
ATOM 6972 O O . LYS B 1 338 ? -11.148 -37.75 -10.672 1 96.06 338 LYS B O 1
ATOM 6977 N N . GLN B 1 339 ? -13.297 -37.844 -11.367 1 95.19 339 GLN B N 1
ATOM 6978 C CA . GLN B 1 339 ? -13.781 -37 -10.273 1 95.19 339 GLN B CA 1
ATOM 6979 C C . GLN B 1 339 ? -13.516 -37.656 -8.922 1 95.19 339 GLN B C 1
ATOM 6981 O O . GLN B 1 339 ? -13.195 -36.969 -7.949 1 95.19 339 GLN B O 1
ATOM 6986 N N . ILE B 1 340 ? -13.656 -38.938 -8.867 1 95.62 340 ILE B N 1
ATOM 6987 C CA . ILE B 1 340 ? -13.43 -39.688 -7.637 1 95.62 340 ILE B CA 1
ATOM 6988 C C . ILE B 1 340 ? -11.945 -39.688 -7.277 1 95.62 340 ILE B C 1
ATOM 6990 O O . ILE B 1 340 ? -11.586 -39.562 -6.102 1 95.62 340 ILE B O 1
ATOM 6994 N N . ALA B 1 341 ? -11.094 -39.688 -8.258 1 95.56 341 ALA B N 1
ATOM 6995 C CA . ALA B 1 341 ? -9.656 -39.875 -8.055 1 95.56 341 ALA B CA 1
ATOM 6996 C C . ALA B 1 341 ? -8.992 -38.531 -7.785 1 95.56 341 ALA B C 1
ATOM 6998 O O . ALA B 1 341 ? -7.992 -38.438 -7.062 1 95.56 341 ALA B O 1
ATOM 6999 N N . GLU B 1 342 ? -9.453 -37.438 -8.344 1 92.75 342 GLU B N 1
ATOM 7000 C CA . GLU B 1 342 ? -8.781 -36.125 -8.391 1 92.75 342 GLU B CA 1
ATOM 7001 C C . GLU B 1 342 ? -8.406 -35.656 -6.988 1 92.75 342 GLU B C 1
ATOM 7003 O O . GLU B 1 342 ? -7.254 -35.312 -6.738 1 92.75 342 GLU B O 1
ATOM 7008 N N . PRO B 1 343 ? -9.312 -35.75 -6 1 89.56 343 PRO B N 1
ATOM 7009 C CA . PRO B 1 343 ? -8.961 -35.25 -4.672 1 89.56 343 PRO B CA 1
ATOM 7010 C C . PRO B 1 343 ? -7.961 -36.125 -3.943 1 89.56 343 PRO B C 1
ATOM 7012 O O . PRO B 1 343 ? -7.402 -35.719 -2.918 1 89.56 343 PRO B O 1
ATOM 7015 N N . ARG B 1 344 ? -7.734 -37.375 -4.488 1 91.31 344 ARG B N 1
ATOM 7016 C CA . ARG B 1 344 ? -6.895 -38.375 -3.811 1 91.31 344 ARG B CA 1
ATOM 7017 C C . ARG B 1 344 ? -5.508 -38.438 -4.438 1 91.31 344 ARG B C 1
ATOM 7019 O O . ARG B 1 344 ? -4.656 -39.188 -4 1 91.31 344 ARG B O 1
ATOM 7026 N N . LEU B 1 345 ? -5.359 -37.594 -5.406 1 89.38 345 LEU B N 1
ATOM 7027 C CA . LEU B 1 345 ? -4.098 -37.656 -6.137 1 89.38 345 LEU B CA 1
ATOM 7028 C C . LEU B 1 345 ? -2.932 -37.25 -5.238 1 89.38 345 LEU B C 1
ATOM 7030 O O . LEU B 1 345 ? -3.006 -36.219 -4.531 1 89.38 345 LEU B O 1
ATOM 7034 N N . ALA B 1 346 ? -1.995 -38.031 -5.164 1 76.06 346 ALA B N 1
ATOM 7035 C CA . ALA B 1 346 ? -0.723 -37.781 -4.488 1 76.06 346 ALA B CA 1
ATOM 7036 C C . ALA B 1 346 ? 0.45 -38.25 -5.34 1 76.06 346 ALA B C 1
ATOM 7038 O O . ALA B 1 346 ? 0.282 -39.094 -6.227 1 76.06 346 ALA B O 1
ATOM 7039 N N . ARG B 1 347 ? 1.605 -37.562 -5.168 1 66.06 347 ARG B N 1
ATOM 7040 C CA . ARG B 1 347 ? 2.756 -37.906 -5.992 1 66.06 347 ARG B CA 1
ATOM 7041 C C . ARG B 1 347 ? 3.09 -39.406 -5.852 1 66.06 347 ARG B C 1
ATOM 7043 O O . ARG B 1 347 ? 3.014 -39.969 -4.758 1 66.06 347 ARG B O 1
ATOM 7050 N N . SER B 1 348 ? 3.307 -39.969 -7 1 61.62 348 SER B N 1
ATOM 7051 C CA . SER B 1 348 ? 3.664 -41.375 -7.078 1 61.62 348 SER B CA 1
ATOM 7052 C C . SER B 1 348 ? 5.02 -41.656 -6.434 1 61.62 348 SER B C 1
ATOM 7054 O O . SER B 1 348 ? 5.969 -40.875 -6.645 1 61.62 348 SER B O 1
ATOM 7056 N N . MET B 1 349 ? 4.984 -42.281 -5.289 1 53.44 349 MET B N 1
ATOM 7057 C CA . MET B 1 349 ? 6.242 -42.656 -4.664 1 53.44 349 MET B CA 1
ATOM 7058 C C . MET B 1 349 ? 6.664 -44.062 -5.113 1 53.44 349 MET B C 1
ATOM 7060 O O . MET B 1 349 ? 5.816 -44.906 -5.426 1 53.44 349 MET B O 1
ATOM 7064 N N . VAL B 1 350 ? 7.762 -44.156 -5.805 1 47.81 350 VAL B N 1
ATOM 7065 C CA . VAL B 1 350 ? 8.297 -45.469 -6.109 1 47.81 350 VAL B CA 1
ATOM 7066 C C . VAL B 1 350 ? 8.984 -46.062 -4.871 1 47.81 350 VAL B C 1
ATOM 7068 O O . VAL B 1 350 ? 9.57 -45.312 -4.082 1 47.81 350 VAL B O 1
ATOM 7071 N N . GLN B 1 351 ? 8.492 -47.344 -4.449 1 44.38 351 GLN B N 1
ATOM 7072 C CA . GLN B 1 351 ? 9.164 -48.094 -3.383 1 44.38 351 GLN B CA 1
ATOM 7073 C C . GLN B 1 351 ? 10.648 -48.281 -3.701 1 44.38 351 GLN B C 1
ATOM 7075 O O . GLN B 1 351 ? 10.984 -48.906 -4.711 1 44.38 351 GLN B O 1
ATOM 7080 N N . ALA B 1 352 ? 11.484 -47.375 -3.182 1 43.34 352 ALA B N 1
ATOM 7081 C CA . ALA B 1 352 ? 12.906 -47.719 -3.207 1 43.34 352 ALA B CA 1
ATOM 7082 C C . ALA B 1 352 ? 13.219 -48.812 -2.188 1 43.34 352 ALA B C 1
ATOM 7084 O O . ALA B 1 352 ? 12.445 -49.031 -1.251 1 43.34 352 ALA B O 1
ATOM 7085 N N . GLY B 1 353 ? 14.227 -49.719 -2.574 1 34.75 353 GLY B N 1
ATOM 7086 C CA . GLY B 1 353 ? 14.609 -50.844 -1.728 1 34.75 353 GLY B CA 1
ATOM 7087 C C . GLY B 1 353 ? 14.312 -50.625 -0.258 1 34.75 353 GLY B C 1
ATOM 7088 O O . GLY B 1 353 ? 13.227 -50.969 0.223 1 34.75 353 GLY B O 1
ATOM 7089 N N . LYS B 1 354 ? 15.344 -50.188 0.475 1 42.66 354 LYS B N 1
ATOM 7090 C CA . LYS B 1 354 ? 15.281 -50.25 1.933 1 42.66 354 LYS B CA 1
ATOM 7091 C C . LYS B 1 354 ? 14.234 -49.312 2.486 1 42.66 354 LYS B C 1
ATOM 7093 O O . LYS B 1 354 ? 14.555 -48.406 3.264 1 42.66 354 LYS B O 1
ATOM 7098 N N . GLY B 1 355 ? 13 -49.312 1.815 1 38.97 355 GLY B N 1
ATOM 7099 C CA . GLY B 1 355 ? 11.922 -48.625 2.51 1 38.97 355 GLY B CA 1
ATOM 7100 C C . GLY B 1 355 ? 11.805 -47.188 2.121 1 38.97 355 GLY B C 1
ATOM 7101 O O . GLY B 1 355 ? 11.031 -46.438 2.723 1 38.97 355 GLY B O 1
ATOM 7102 N N . SER B 1 356 ? 12.797 -46.719 1.429 1 39.69 356 SER B N 1
ATOM 7103 C CA . SER B 1 356 ? 12.758 -45.25 1.21 1 39.69 356 SER B CA 1
ATOM 7104 C C . SER B 1 356 ? 12.062 -44.938 -0.102 1 39.69 356 SER B C 1
ATOM 7106 O O . SER B 1 356 ? 12.273 -45.594 -1.116 1 39.69 356 SER B O 1
ATOM 7108 N N . GLU B 1 357 ? 10.945 -44.312 -0.066 1 45.12 357 GLU B N 1
ATOM 7109 C CA . GLU B 1 357 ? 10.195 -43.812 -1.219 1 45.12 357 GLU B CA 1
ATOM 7110 C C . GLU B 1 357 ? 10.852 -42.562 -1.812 1 45.12 357 GLU B C 1
ATOM 7112 O O . GLU B 1 357 ? 11.18 -41.625 -1.086 1 45.12 357 GLU B O 1
ATOM 7117 N N . VAL B 1 358 ? 11.656 -42.656 -2.965 1 44.47 358 VAL B N 1
ATOM 7118 C CA . VAL B 1 358 ? 12.312 -41.531 -3.6 1 44.47 358 VAL B CA 1
ATOM 7119 C C . VAL B 1 358 ? 11.5 -41.062 -4.805 1 44.47 358 VAL B C 1
ATOM 7121 O O . VAL B 1 358 ? 10.781 -41.844 -5.418 1 44.47 358 VAL B O 1
ATOM 7124 N N . VAL B 1 359 ? 11.422 -39.781 -4.938 1 48.78 359 VAL B N 1
ATOM 7125 C CA . VAL B 1 359 ? 10.812 -39.156 -6.105 1 48.78 359 VAL B CA 1
ATOM 7126 C C . VAL B 1 359 ? 11.469 -39.656 -7.379 1 48.78 359 VAL B C 1
ATOM 7128 O O . VAL B 1 359 ? 12.695 -39.625 -7.508 1 48.78 359 VAL B O 1
ATOM 7131 N N . SER B 1 360 ? 10.742 -40.531 -8.273 1 56.12 360 SER B N 1
ATOM 7132 C CA . SER B 1 360 ? 11.297 -41.375 -9.32 1 56.12 360 SER B CA 1
ATOM 7133 C C . SER B 1 360 ? 11.484 -40.594 -10.625 1 56.12 360 SER B C 1
ATOM 7135 O O . SER B 1 360 ? 10.594 -39.875 -11.039 1 56.12 360 SER B O 1
ATOM 7137 N N . VAL B 1 361 ? 12.734 -40.406 -11.133 1 59.16 361 VAL B N 1
ATOM 7138 C CA . VAL B 1 361 ? 12.992 -40.031 -12.516 1 59.16 361 VAL B CA 1
ATOM 7139 C C . VAL B 1 361 ? 12.305 -41 -13.461 1 59.16 361 VAL B C 1
ATOM 7141 O O . VAL B 1 361 ? 11.992 -40.656 -14.602 1 59.16 361 VAL B O 1
ATOM 7144 N N . SER B 1 362 ? 11.812 -42.094 -12.898 1 65.75 362 SER B N 1
ATOM 7145 C CA . SER B 1 362 ? 11.281 -43.188 -13.703 1 65.75 362 SER B CA 1
ATOM 7146 C C . SER B 1 362 ? 9.797 -43 -13.977 1 65.75 362 SER B C 1
ATOM 7148 O O . SER B 1 362 ? 9.242 -43.625 -14.875 1 65.75 362 SER B O 1
ATOM 7150 N N . ARG B 1 363 ? 9.227 -42.125 -13.156 1 70.81 363 ARG B N 1
ATOM 7151 C CA . ARG B 1 363 ? 7.793 -41.906 -13.352 1 70.81 363 ARG B CA 1
ATOM 7152 C C . ARG B 1 363 ? 7.383 -40.5 -13.016 1 70.81 363 ARG B C 1
ATOM 7154 O O . ARG B 1 363 ? 7.867 -39.906 -12.039 1 70.81 363 ARG B O 1
ATOM 7161 N N . THR B 1 364 ? 6.75 -39.781 -13.914 1 78.81 364 THR B N 1
ATOM 7162 C CA . THR B 1 364 ? 6.203 -38.438 -13.68 1 78.81 364 THR B CA 1
ATOM 7163 C C . THR B 1 364 ? 4.68 -38.469 -13.781 1 78.81 364 THR B C 1
ATOM 7165 O O . THR B 1 364 ? 4.113 -38.125 -14.82 1 78.81 364 THR B O 1
ATOM 7168 N N . SER B 1 365 ? 4.016 -38.938 -12.773 1 86.56 365 SER B N 1
ATOM 7169 C CA . SER B 1 365 ? 2.566 -39 -12.633 1 86.56 365 SER B CA 1
ATOM 7170 C C . SER B 1 365 ? 2.156 -38.938 -11.164 1 86.56 365 SER B C 1
ATOM 7172 O O . SER B 1 365 ? 3.01 -38.969 -10.273 1 86.56 365 SER B O 1
ATOM 7174 N N . GLN B 1 366 ? 0.942 -38.656 -11 1 89.38 366 GLN B N 1
ATOM 7175 C CA . GLN B 1 366 ? 0.361 -38.75 -9.664 1 89.38 366 GLN B CA 1
ATOM 7176 C C . GLN B 1 366 ? -0.722 -39.812 -9.609 1 89.38 366 GLN B C 1
ATOM 7178 O O . GLN B 1 366 ? -1.428 -40.062 -10.594 1 89.38 366 GLN B O 1
ATOM 7183 N N . ASN B 1 367 ? -0.789 -40.469 -8.469 1 92.94 367 ASN B N 1
ATOM 7184 C CA . ASN B 1 367 ? -1.683 -41.625 -8.359 1 92.94 367 ASN B CA 1
ATOM 7185 C C . ASN B 1 367 ? -2.709 -41.438 -7.25 1 92.94 367 ASN B C 1
ATOM 7187 O O . ASN B 1 367 ? -2.443 -40.75 -6.262 1 92.94 367 ASN B O 1
ATOM 7191 N N . ALA B 1 368 ? -3.857 -41.938 -7.477 1 94.19 368 ALA B N 1
ATOM 7192 C CA . ALA B 1 368 ? -4.93 -42.094 -6.496 1 94.19 368 ALA B CA 1
ATOM 7193 C C . ALA B 1 368 ? -5.316 -43.562 -6.32 1 94.19 368 ALA B C 1
ATOM 7195 O O . ALA B 1 368 ? -5.359 -44.312 -7.289 1 94.19 368 ALA B O 1
ATOM 7196 N N . TRP B 1 369 ? -5.512 -44 -5.09 1 94.94 369 TRP B N 1
ATOM 7197 C CA . TRP B 1 369 ? -5.949 -45.344 -4.789 1 94.94 369 TRP B CA 1
ATOM 7198 C C . TRP B 1 369 ? -7.422 -45.375 -4.402 1 94.94 369 TRP B C 1
ATOM 7200 O O . TRP B 1 369 ? -7.84 -44.688 -3.469 1 94.94 369 TRP B O 1
ATOM 7210 N N . VAL B 1 370 ? -8.195 -46.156 -5.176 1 95.62 370 VAL B N 1
ATOM 7211 C CA . VAL B 1 370 ? -9.648 -46.188 -5 1 95.62 370 VAL B CA 1
ATOM 7212 C C . VAL B 1 370 ? -10.125 -47.625 -4.844 1 95.62 370 VAL B C 1
ATOM 7214 O O . VAL B 1 370 ? -9.883 -48.469 -5.711 1 95.62 370 VAL B O 1
ATOM 7217 N N . GLY B 1 371 ? -10.859 -47.906 -3.779 1 94.94 371 GLY B N 1
ATOM 7218 C CA . GLY B 1 371 ? -11.359 -49.25 -3.504 1 94.94 371 GLY B CA 1
ATOM 7219 C C . GLY B 1 371 ? -12.781 -49.469 -3.988 1 94.94 371 GLY B C 1
ATOM 7220 O O . GLY B 1 371 ? -13.445 -48.531 -4.422 1 94.94 371 GLY B O 1
ATOM 7221 N N . PRO B 1 372 ? -13.164 -50.781 -3.936 1 95.62 372 PRO B N 1
ATOM 7222 C CA . PRO B 1 372 ? -14.5 -51.156 -4.434 1 95.62 372 PRO B CA 1
ATOM 7223 C C . PRO B 1 372 ? -15.617 -50.5 -3.621 1 95.62 372 PRO B C 1
ATOM 7225 O O . PRO B 1 372 ? -16.734 -50.312 -4.125 1 95.62 372 PRO B O 1
ATOM 7228 N N . ASN B 1 373 ? -15.352 -50.031 -2.398 1 94.75 373 ASN B N 1
ATOM 7229 C CA . ASN B 1 373 ? -16.391 -49.5 -1.528 1 94.75 373 ASN B CA 1
ATOM 7230 C C . ASN B 1 373 ? -16.312 -47.969 -1.462 1 94.75 373 ASN B C 1
ATOM 7232 O O . ASN B 1 373 ? -17.109 -47.344 -0.777 1 94.75 373 ASN B O 1
ATOM 7236 N N . ASP B 1 374 ? -15.391 -47.406 -2.141 1 94.5 374 ASP B N 1
ATOM 7237 C CA . ASP B 1 374 ? -15.195 -45.938 -2.064 1 94.5 374 ASP B CA 1
ATOM 7238 C C . ASP B 1 374 ? -16.297 -45.219 -2.822 1 94.5 374 ASP B C 1
ATOM 7240 O O . ASP B 1 374 ? -16.562 -44.031 -2.545 1 94.5 374 ASP B O 1
ATOM 7244 N N . HIS B 1 375 ? -16.938 -45.812 -3.768 1 94.88 375 HIS B N 1
ATOM 7245 C CA . HIS B 1 375 ? -18.047 -45.281 -4.551 1 94.88 375 HIS B CA 1
ATOM 7246 C C . HIS B 1 375 ? -18.875 -46.406 -5.156 1 94.88 375 HIS B C 1
ATOM 7248 O O . HIS B 1 375 ? -18.328 -47.438 -5.539 1 94.88 375 HIS B O 1
ATOM 7254 N N . PRO B 1 376 ? -20.125 -46.25 -5.398 1 95.75 376 PRO B N 1
ATOM 7255 C CA . PRO B 1 376 ? -20.984 -47.281 -5.949 1 95.75 376 PRO B CA 1
ATOM 7256 C C . PRO B 1 376 ? -20.562 -47.719 -7.352 1 95.75 376 PRO B C 1
ATOM 7258 O O . PRO B 1 376 ? -20.703 -48.906 -7.711 1 95.75 376 PRO B O 1
ATOM 7261 N N . LEU B 1 377 ? -20.047 -46.844 -8.031 1 96.56 377 LEU B N 1
ATOM 7262 C CA . LEU B 1 377 ? -19.609 -47.125 -9.391 1 96.56 377 LEU B CA 1
ATOM 7263 C C . LEU B 1 377 ? -18.484 -48.156 -9.383 1 96.56 377 LEU B C 1
ATOM 7265 O O . LEU B 1 377 ? -18.375 -48.969 -10.305 1 96.56 377 LEU B O 1
ATOM 7269 N N . MET B 1 378 ? -17.688 -48.188 -8.367 1 97.19 378 MET B N 1
ATOM 7270 C CA . MET B 1 378 ? -16.484 -49 -8.328 1 97.19 378 MET B CA 1
ATOM 7271 C C . MET B 1 378 ? -16.875 -50.5 -8.289 1 97.19 378 MET B C 1
ATOM 7273 O O . MET B 1 378 ? -16.234 -51.312 -8.953 1 97.19 378 MET B O 1
ATOM 7277 N N . ALA B 1 379 ? -17.875 -50.812 -7.586 1 95.31 379 ALA B N 1
ATOM 7278 C CA . ALA B 1 379 ? -18.344 -52.188 -7.535 1 95.31 379 ALA B CA 1
ATOM 7279 C C . ALA B 1 379 ? -18.734 -52.688 -8.922 1 95.31 379 ALA B C 1
ATOM 7281 O O . ALA B 1 379 ? -18.422 -53.844 -9.289 1 95.31 379 ALA B O 1
ATOM 7282 N N . LYS B 1 380 ? -19.375 -51.875 -9.625 1 95.44 380 LYS B N 1
ATOM 7283 C CA . LYS B 1 380 ? -19.812 -52.219 -10.984 1 95.44 380 LYS B CA 1
ATOM 7284 C C . LYS B 1 380 ? -18.609 -52.406 -11.906 1 95.44 380 LYS B C 1
ATOM 7286 O O . LYS B 1 380 ? -18.609 -53.281 -12.758 1 95.44 380 LYS B O 1
ATOM 7291 N N . ILE B 1 381 ? -17.641 -51.594 -11.75 1 97.19 381 ILE B N 1
ATOM 7292 C CA . ILE B 1 381 ? -16.469 -51.656 -12.617 1 97.19 381 ILE B CA 1
ATOM 7293 C C . ILE B 1 381 ? -15.656 -52.906 -12.312 1 97.19 381 ILE B C 1
ATOM 7295 O O . ILE B 1 381 ? -15.156 -53.594 -13.219 1 97.19 381 ILE B O 1
ATOM 7299 N N . TYR B 1 382 ? -15.516 -53.25 -11.016 1 96.56 382 TYR B N 1
ATOM 7300 C CA . TYR B 1 382 ? -14.828 -54.5 -10.656 1 96.56 382 TYR B CA 1
ATOM 7301 C C . TYR B 1 382 ? -15.531 -55.719 -11.266 1 96.56 382 TYR B C 1
ATOM 7303 O O . TYR B 1 382 ? -14.867 -56.625 -11.758 1 96.56 382 TYR B O 1
ATOM 7311 N N . LYS B 1 383 ? -16.812 -55.656 -11.242 1 94.5 383 LYS B N 1
ATOM 7312 C CA . LYS B 1 383 ? -17.578 -56.75 -11.844 1 94.5 383 LYS B CA 1
ATOM 7313 C C . LYS B 1 383 ? -17.359 -56.812 -13.352 1 94.5 383 LYS B C 1
ATOM 7315 O O . LYS B 1 383 ? -17.25 -57.906 -13.93 1 94.5 383 LYS B O 1
ATOM 7320 N N . LEU B 1 384 ? -17.344 -55.656 -13.961 1 94.44 384 LEU B N 1
ATOM 7321 C CA . LEU B 1 384 ? -17.078 -55.594 -15.391 1 94.44 384 LEU B CA 1
ATOM 7322 C C . LEU B 1 384 ? -15.719 -56.219 -15.719 1 94.44 384 LEU B C 1
ATOM 7324 O O . LEU B 1 384 ? -15.586 -56.938 -16.703 1 94.44 384 LEU B O 1
ATOM 7328 N N . VAL B 1 385 ? -14.703 -55.875 -14.93 1 96.06 385 VAL B N 1
ATOM 7329 C CA . VAL B 1 385 ? -13.367 -56.406 -15.133 1 96.06 385 VAL B CA 1
ATOM 7330 C C . VAL B 1 385 ? -13.391 -57.906 -14.992 1 96.06 385 VAL B C 1
ATOM 7332 O O . VAL B 1 385 ? -12.758 -58.625 -15.766 1 96.06 385 VAL B O 1
ATOM 7335 N N . GLU B 1 386 ? -14.141 -58.375 -14.016 1 93.94 386 GLU B N 1
ATOM 7336 C CA . GLU B 1 386 ? -14.281 -59.812 -13.805 1 93.94 386 GLU B CA 1
ATOM 7337 C C . GLU B 1 386 ? -14.891 -60.469 -15.023 1 93.94 386 GLU B C 1
ATOM 7339 O O . GLU B 1 386 ? -14.383 -61.5 -15.492 1 93.94 386 GLU B O 1
ATOM 7344 N N . PHE B 1 387 ? -15.898 -59.906 -15.555 1 89.81 387 PHE B N 1
ATOM 7345 C CA . PHE B 1 387 ? -16.578 -60.469 -16.719 1 89.81 387 PHE B CA 1
ATOM 7346 C C . PHE B 1 387 ? -15.68 -60.438 -17.938 1 89.81 387 PHE B C 1
ATOM 7348 O O . PHE B 1 387 ? -15.695 -61.344 -18.75 1 89.81 387 PHE B O 1
ATOM 7355 N N . THR B 1 388 ? -14.984 -59.375 -18.109 1 91.44 388 THR B N 1
ATOM 7356 C CA . THR B 1 388 ? -14.172 -59.156 -19.297 1 91.44 388 THR B CA 1
ATOM 7357 C C . THR B 1 388 ? -12.969 -60.094 -19.312 1 91.44 388 THR B C 1
ATOM 7359 O O . THR B 1 388 ? -12.617 -60.656 -20.359 1 91.44 388 THR B O 1
ATOM 7362 N N . THR B 1 389 ? -12.359 -60.312 -18.172 1 91.88 389 THR B N 1
ATOM 7363 C CA . THR B 1 389 ? -11.109 -61.062 -18.109 1 91.88 389 THR B CA 1
ATOM 7364 C C . THR B 1 389 ? -11.383 -62.531 -17.781 1 91.88 389 THR B C 1
ATOM 7366 O O . THR B 1 389 ? -10.531 -63.406 -18.016 1 91.88 389 THR B O 1
ATOM 7369 N N . GLY B 1 390 ? -12.531 -62.781 -17.125 1 90.25 390 GLY B N 1
ATOM 7370 C CA . GLY B 1 390 ? -12.82 -64.125 -16.625 1 90.25 390 GLY B CA 1
ATOM 7371 C C . GLY B 1 390 ? -12.117 -64.438 -15.312 1 90.25 390 GLY B C 1
ATOM 7372 O O . GLY B 1 390 ? -12.188 -65.562 -14.812 1 90.25 390 GLY B O 1
ATOM 7373 N N . LEU B 1 391 ? -11.438 -63.469 -14.703 1 94.31 391 LEU B N 1
ATOM 7374 C CA . LEU B 1 391 ? -10.703 -63.625 -13.461 1 94.31 391 LEU B CA 1
ATOM 7375 C C . LEU B 1 391 ? -11.438 -62.969 -12.297 1 94.31 391 LEU B C 1
ATOM 7377 O O . LEU B 1 391 ? -12.164 -62 -12.492 1 94.31 391 LEU B O 1
ATOM 7381 N N . SER B 1 392 ? -11.219 -63.531 -11.141 1 95.31 392 SER B N 1
ATOM 7382 C CA . SER B 1 392 ? -11.852 -62.938 -9.961 1 95.31 392 SER B CA 1
ATOM 7383 C C . SER B 1 392 ? -11.18 -61.625 -9.555 1 95.31 392 SER B C 1
ATOM 7385 O O . SER B 1 392 ? -9.953 -61.531 -9.547 1 95.31 392 SER B O 1
ATOM 7387 N N . THR B 1 393 ? -12.023 -60.656 -9.219 1 96.31 393 THR B N 1
ATOM 7388 C CA . THR B 1 393 ? -11.492 -59.375 -8.828 1 96.31 393 THR B CA 1
ATOM 7389 C C . THR B 1 393 ? -11.93 -59 -7.414 1 96.31 393 THR B C 1
ATOM 7391 O O . THR B 1 393 ? -12.047 -57.812 -7.078 1 96.31 393 THR B O 1
ATOM 7394 N N . ASP B 1 394 ? -12.258 -59.938 -6.578 1 96.06 394 ASP B N 1
ATOM 7395 C CA . ASP B 1 394 ? -12.688 -59.719 -5.203 1 96.06 394 ASP B CA 1
ATOM 7396 C C . ASP B 1 394 ? -11.539 -59.188 -4.352 1 96.06 394 ASP B C 1
ATOM 7398 O O . ASP B 1 394 ? -10.68 -59.938 -3.91 1 96.06 394 ASP B O 1
ATOM 7402 N N . VAL B 1 395 ? -11.586 -57.969 -3.996 1 95.94 395 VAL B N 1
ATOM 7403 C CA . VAL B 1 395 ? -10.508 -57.312 -3.26 1 95.94 395 VAL B CA 1
ATOM 7404 C C . VAL B 1 395 ? -10.492 -57.812 -1.815 1 95.94 395 VAL B C 1
ATOM 7406 O O . VAL B 1 395 ? -9.422 -58 -1.225 1 95.94 395 VAL B O 1
ATOM 7409 N N . ASP B 1 396 ? -11.617 -58.094 -1.219 1 93.94 396 ASP B N 1
ATOM 7410 C CA . ASP B 1 396 ? -11.719 -58.531 0.164 1 93.94 396 ASP B CA 1
ATOM 7411 C C . ASP B 1 396 ? -11.086 -59.938 0.335 1 93.94 396 ASP B C 1
ATOM 7413 O O . ASP B 1 396 ? -10.539 -60.219 1.396 1 93.94 396 ASP B O 1
ATOM 7417 N N . LYS B 1 397 ? -11.141 -60.688 -0.694 1 94.88 397 LYS B N 1
ATOM 7418 C CA . LYS B 1 397 ? -10.547 -62.031 -0.653 1 94.88 397 LYS B CA 1
ATOM 7419 C C . LYS B 1 397 ? -9.125 -62.031 -1.212 1 94.88 397 LYS B C 1
ATOM 7421 O O . LYS B 1 397 ? -8.547 -63.062 -1.469 1 94.88 397 LYS B O 1
ATOM 7426 N N . GLU B 1 398 ? -8.617 -60.875 -1.562 1 94.69 398 GLU B N 1
ATOM 7427 C CA . GLU B 1 398 ? -7.246 -60.656 -2.01 1 94.69 398 GLU B CA 1
ATOM 7428 C C . GLU B 1 398 ? -7.016 -61.219 -3.4 1 94.69 398 GLU B C 1
ATOM 7430 O O . GLU B 1 398 ? -5.906 -61.656 -3.719 1 94.69 398 GLU B O 1
ATOM 7435 N N . HIS B 1 399 ? -8.125 -61.312 -4.203 1 96.5 399 HIS B N 1
ATOM 7436 C CA . HIS B 1 399 ? -8.016 -61.75 -5.582 1 96.5 399 HIS B CA 1
ATOM 7437 C C . HIS B 1 399 ? -7.523 -60.656 -6.5 1 96.5 399 HIS B C 1
ATOM 7439 O O . HIS B 1 399 ? -7.102 -60.906 -7.629 1 96.5 399 HIS B O 1
ATOM 7445 N N . ALA B 1 400 ? -7.656 -59.438 -6.039 1 96.81 400 ALA B N 1
ATOM 7446 C CA . ALA B 1 400 ? -7.227 -58.25 -6.766 1 96.81 400 ALA B CA 1
ATOM 7447 C C . ALA B 1 400 ? -6.848 -57.125 -5.805 1 96.81 400 ALA B C 1
ATOM 7449 O O . ALA B 1 400 ? -7.184 -57.188 -4.621 1 96.81 400 ALA B O 1
ATOM 7450 N N . GLU B 1 401 ? -6.09 -56.156 -6.297 1 96.12 401 GLU B N 1
ATOM 7451 C CA . GLU B 1 401 ? -5.719 -54.969 -5.523 1 96.12 401 GLU B CA 1
ATOM 7452 C C . GLU B 1 401 ? -6.723 -53.844 -5.727 1 96.12 401 GLU B C 1
ATOM 7454 O O . GLU B 1 401 ? -7.547 -53.875 -6.645 1 96.12 401 GLU B O 1
ATOM 7459 N N . ILE B 1 402 ? -6.652 -52.906 -4.812 1 96 402 ILE B N 1
ATOM 7460 C CA . ILE B 1 402 ? -7.438 -51.688 -5.051 1 96 402 ILE B CA 1
ATOM 7461 C C . ILE B 1 402 ? -6.918 -50.969 -6.293 1 96 402 ILE B C 1
ATOM 7463 O O . ILE B 1 402 ? -5.73 -51.062 -6.617 1 96 402 ILE B O 1
ATOM 7467 N N . VAL B 1 403 ? -7.762 -50.281 -6.961 1 97.06 403 VAL B N 1
ATOM 7468 C CA . VAL B 1 403 ? -7.449 -49.688 -8.25 1 97.06 403 VAL B CA 1
ATOM 7469 C C . VAL B 1 403 ? -6.504 -48.5 -8.062 1 97.06 403 VAL B C 1
ATOM 7471 O O . VAL B 1 403 ? -6.676 -47.719 -7.129 1 97.06 403 VAL B O 1
ATOM 7474 N N . GLN B 1 404 ? -5.477 -48.406 -8.859 1 95.75 404 GLN B N 1
ATOM 7475 C CA . GLN B 1 404 ? -4.621 -47.25 -8.945 1 95.75 404 GLN B CA 1
ATOM 7476 C C . GLN B 1 404 ? -5.004 -46.375 -10.141 1 95.75 404 GLN B C 1
ATOM 7478 O O . GLN B 1 404 ? -4.906 -46.812 -11.289 1 95.75 404 GLN B O 1
ATOM 7483 N N . ILE B 1 405 ? -5.496 -45.188 -9.875 1 96.69 405 ILE B N 1
ATOM 7484 C CA . ILE B 1 405 ? -5.793 -44.25 -10.945 1 96.69 405 ILE B CA 1
ATOM 7485 C C . ILE B 1 405 ? -4.668 -43.219 -11.047 1 96.69 405 ILE B C 1
ATOM 7487 O O . ILE B 1 405 ? -4.332 -42.562 -10.062 1 96.69 405 ILE B O 1
ATOM 7491 N N . ALA B 1 406 ? -4.098 -43.125 -12.242 1 95.5 406 ALA B N 1
ATOM 7492 C CA . ALA B 1 406 ? -2.941 -42.25 -12.453 1 95.5 406 ALA B CA 1
ATOM 7493 C C . ALA B 1 406 ? -3.283 -41.094 -13.391 1 95.5 406 ALA B C 1
ATOM 7495 O O . ALA B 1 406 ? -4.008 -41.281 -14.375 1 95.5 406 ALA B O 1
ATOM 7496 N N . ASN B 1 407 ? -2.859 -39.938 -13.023 1 94.62 407 ASN B N 1
ATOM 7497 C CA . ASN B 1 407 ? -2.908 -38.75 -13.883 1 94.62 407 ASN B CA 1
ATOM 7498 C C . ASN B 1 407 ? -1.509 -38.281 -14.25 1 94.62 407 ASN B C 1
ATOM 7500 O O . ASN B 1 407 ? -0.675 -38.062 -13.375 1 94.62 407 ASN B O 1
ATOM 7504 N N . TYR B 1 408 ? -1.268 -38.25 -15.523 1 92.44 408 TYR B N 1
ATOM 7505 C CA . TYR B 1 408 ? 0.045 -37.844 -16.016 1 92.44 408 TYR B CA 1
ATOM 7506 C C . TYR B 1 408 ? 0.088 -36.375 -16.328 1 92.44 408 TYR B C 1
ATOM 7508 O O . TYR B 1 408 ? -0.885 -35.781 -16.828 1 92.44 408 TYR B O 1
ATOM 7516 N N . GLY B 1 409 ? 1.149 -35.781 -15.977 1 87.62 409 GLY B N 1
ATOM 7517 C CA . GLY B 1 409 ? 1.355 -34.375 -16.234 1 87.62 409 GLY B CA 1
ATOM 7518 C C . GLY B 1 409 ? 2.166 -34.094 -17.5 1 87.62 409 GLY B C 1
ATOM 7519 O O . GLY B 1 409 ? 2.074 -34.844 -18.469 1 87.62 409 GLY B O 1
ATOM 7520 N N . MET B 1 410 ? 2.893 -33.031 -17.5 1 86.25 410 MET B N 1
ATOM 7521 C CA . MET B 1 410 ? 3.734 -32.625 -18.625 1 86.25 410 MET B CA 1
ATOM 7522 C C . MET B 1 410 ? 4.832 -33.656 -18.875 1 86.25 410 MET B C 1
ATOM 7524 O O . MET B 1 410 ? 5.668 -33.906 -18 1 86.25 410 MET B O 1
ATOM 7528 N N . GLY B 1 411 ? 4.746 -34.156 -20.078 1 90.19 411 GLY B N 1
ATOM 7529 C CA . GLY B 1 411 ? 5.77 -35.156 -20.359 1 90.19 411 GLY B CA 1
ATOM 7530 C C . GLY B 1 411 ? 5.66 -36.375 -19.5 1 90.19 411 GLY B C 1
ATOM 7531 O O . GLY B 1 411 ? 6.633 -37.125 -19.344 1 90.19 411 GLY B O 1
ATOM 7532 N N . GLY B 1 412 ? 4.574 -36.562 -18.844 1 91.75 412 GLY B N 1
ATOM 7533 C CA . GLY B 1 412 ? 4.387 -37.688 -17.969 1 91.75 412 GLY B CA 1
ATOM 7534 C C . GLY B 1 412 ? 4.648 -39.031 -18.641 1 91.75 412 GLY B C 1
ATOM 7535 O O . GLY B 1 412 ? 4.281 -39.219 -19.812 1 91.75 412 GLY B O 1
ATOM 7536 N N . HIS B 1 413 ? 5.379 -39.875 -17.984 1 92.31 413 HIS B N 1
ATOM 7537 C CA . HIS B 1 413 ? 5.809 -41.125 -18.547 1 92.31 413 HIS B CA 1
ATOM 7538 C C . HIS B 1 413 ? 6.062 -42.156 -17.453 1 92.31 413 HIS B C 1
ATOM 7540 O O . HIS B 1 413 ? 6.008 -41.844 -16.266 1 92.31 413 HIS B O 1
ATOM 7546 N N . TYR B 1 414 ? 6.152 -43.344 -17.797 1 91.75 414 TYR B N 1
ATOM 7547 C CA . TYR B 1 414 ? 6.617 -44.438 -16.953 1 91.75 414 TYR B CA 1
ATOM 7548 C C . TYR B 1 414 ? 7.559 -45.375 -17.734 1 91.75 414 TYR B C 1
ATOM 7550 O O . TYR B 1 414 ? 7.156 -45.969 -18.719 1 91.75 414 TYR B O 1
ATOM 7558 N N . THR B 1 415 ? 8.797 -45.406 -17.359 1 91.06 415 THR B N 1
ATOM 7559 C CA . THR B 1 415 ? 9.797 -46.188 -18.078 1 91.06 415 THR B CA 1
ATOM 7560 C C . THR B 1 415 ? 9.406 -47.656 -18.078 1 91.06 415 THR B C 1
ATOM 7562 O O . THR B 1 415 ? 8.625 -48.125 -17.234 1 91.06 415 THR B O 1
ATOM 7565 N N . PRO B 1 416 ? 9.914 -48.406 -19.016 1 93.06 416 PRO B N 1
ATOM 7566 C CA . PRO B 1 416 ? 9.555 -49.844 -19.125 1 93.06 416 PRO B CA 1
ATOM 7567 C C . PRO B 1 416 ? 9.758 -50.594 -17.812 1 93.06 416 PRO B C 1
ATOM 7569 O O . PRO B 1 416 ? 10.773 -50.406 -17.141 1 93.06 416 PRO B O 1
ATOM 7572 N N . HIS B 1 417 ? 8.75 -51.375 -17.438 1 92.19 417 HIS B N 1
ATOM 7573 C CA . HIS B 1 417 ? 8.734 -52.125 -16.188 1 92.19 417 HIS B CA 1
ATOM 7574 C C . HIS B 1 417 ? 7.816 -53.344 -16.281 1 92.19 417 HIS B C 1
ATOM 7576 O O . HIS B 1 417 ? 7.094 -53.5 -17.266 1 92.19 417 HIS B O 1
ATOM 7582 N N . HIS B 1 418 ? 7.973 -54.188 -15.328 1 94.75 418 HIS B N 1
ATOM 7583 C CA . HIS B 1 418 ? 7.047 -55.281 -15.164 1 94.75 418 HIS B CA 1
ATOM 7584 C C . HIS B 1 418 ? 6.051 -55.031 -14.047 1 94.75 418 HIS B C 1
ATOM 7586 O O . HIS B 1 418 ? 6.332 -54.25 -13.133 1 94.75 418 HIS B O 1
ATOM 7592 N N . ASP B 1 419 ? 4.918 -55.625 -14.148 1 94.88 419 ASP B N 1
ATOM 7593 C CA . ASP B 1 419 ? 3.891 -55.406 -13.133 1 94.88 419 ASP B CA 1
ATOM 7594 C C . ASP B 1 419 ? 3.996 -56.469 -12.016 1 94.88 419 ASP B C 1
ATOM 7596 O O . ASP B 1 419 ? 3.387 -56.281 -10.953 1 94.88 419 ASP B O 1
ATOM 7600 N N . TYR B 1 420 ? 4.645 -57.594 -12.258 1 93.19 420 TYR B N 1
ATOM 7601 C CA . TYR B 1 420 ? 4.73 -58.594 -11.188 1 93.19 420 TYR B CA 1
ATOM 7602 C C . TYR B 1 420 ? 5.609 -58.062 -10.047 1 93.19 420 TYR B C 1
ATOM 7604 O O . TYR B 1 420 ? 6.504 -57.25 -10.258 1 93.19 420 TYR B O 1
ATOM 7612 N N . LEU B 1 421 ? 5.41 -58.625 -8.836 1 88.44 421 LEU B N 1
ATOM 7613 C CA . LEU B 1 421 ? 5.996 -58.062 -7.621 1 88.44 421 LEU B CA 1
ATOM 7614 C C . LEU B 1 421 ? 6.953 -59.062 -6.977 1 88.44 421 LEU B C 1
ATOM 7616 O O . LEU B 1 421 ? 7.918 -58.656 -6.32 1 88.44 421 LEU B O 1
ATOM 7620 N N . LEU B 1 422 ? 6.719 -60.344 -7.102 1 88 422 LEU B N 1
ATOM 7621 C CA . LEU B 1 422 ? 7.352 -61.312 -6.23 1 88 422 LEU B CA 1
ATOM 7622 C C . LEU B 1 422 ? 8.273 -62.219 -7.027 1 88 422 LEU B C 1
ATOM 7624 O O . LEU B 1 422 ? 9.391 -62.531 -6.59 1 88 422 LEU B O 1
ATOM 7628 N N . VAL B 1 423 ? 7.887 -62.594 -8.195 1 84.81 423 VAL B N 1
ATOM 7629 C CA . VAL B 1 423 ? 8.477 -63.719 -8.914 1 84.81 423 VAL B CA 1
ATOM 7630 C C . VAL B 1 423 ? 9.922 -63.375 -9.289 1 84.81 423 VAL B C 1
ATOM 7632 O O . VAL B 1 423 ? 10.742 -64.312 -9.469 1 84.81 423 VAL B O 1
ATOM 7635 N N . ASP B 1 424 ? 10.219 -62.125 -9.445 1 80.38 424 ASP B N 1
ATOM 7636 C CA . ASP B 1 424 ? 11.57 -61.75 -9.852 1 80.38 424 ASP B CA 1
ATOM 7637 C C . ASP B 1 424 ? 12.438 -61.406 -8.648 1 80.38 424 ASP B C 1
ATOM 7639 O O . ASP B 1 424 ? 13.586 -61 -8.797 1 80.38 424 ASP B O 1
ATOM 7643 N N . LYS B 1 425 ? 11.875 -61.594 -7.484 1 85.75 425 LYS B N 1
ATOM 7644 C CA . LYS B 1 425 ? 12.641 -61.312 -6.273 1 85.75 425 LYS B CA 1
ATOM 7645 C C . LYS B 1 425 ? 13.508 -62.5 -5.871 1 85.75 425 LYS B C 1
ATOM 7647 O O . LYS B 1 425 ? 13.094 -63.625 -6.004 1 85.75 425 LYS B O 1
ATOM 7652 N N . ASP B 1 426 ? 14.656 -62.094 -5.41 1 86 426 ASP B N 1
ATOM 7653 C CA . ASP B 1 426 ? 15.523 -63.156 -4.922 1 86 426 ASP B CA 1
ATOM 7654 C C . ASP B 1 426 ? 15.062 -63.656 -3.551 1 86 426 ASP B C 1
ATOM 7656 O O . ASP B 1 426 ? 14.242 -63 -2.896 1 86 426 ASP B O 1
ATOM 7660 N N . PRO B 1 427 ? 15.578 -64.812 -3.238 1 85.81 427 PRO B N 1
ATOM 7661 C CA . PRO B 1 427 ? 15.148 -65.375 -1.973 1 85.81 427 PRO B CA 1
ATOM 7662 C C . PRO B 1 427 ? 15.375 -64.5 -0.776 1 85.81 427 PRO B C 1
ATOM 7664 O O . PRO B 1 427 ? 14.586 -64.5 0.17 1 85.81 427 PRO B O 1
ATOM 7667 N N . GLU B 1 428 ? 16.359 -63.719 -0.786 1 84.44 428 GLU B N 1
ATOM 7668 C CA . GLU B 1 428 ? 16.641 -62.812 0.32 1 84.44 428 GLU B CA 1
ATOM 7669 C C . GLU B 1 428 ? 15.609 -61.688 0.385 1 84.44 428 GLU B C 1
ATOM 7671 O O . GLU B 1 428 ? 15.172 -61.312 1.472 1 84.44 428 GLU B O 1
ATOM 7676 N N . GLU B 1 429 ? 15.211 -61.188 -0.765 1 83.88 429 GLU B N 1
ATOM 7677 C CA . GLU B 1 429 ? 14.219 -60.125 -0.84 1 83.88 429 GLU B CA 1
ATOM 7678 C C . GLU B 1 429 ? 12.844 -60.594 -0.398 1 83.88 429 GLU B C 1
ATOM 7680 O O . GLU B 1 429 ? 12.055 -59.844 0.159 1 83.88 429 GLU B O 1
ATOM 7685 N N . MET B 1 430 ? 12.641 -61.812 -0.587 1 84.62 430 MET B N 1
ATOM 7686 C CA . MET B 1 430 ? 11.344 -62.406 -0.295 1 84.62 430 MET B CA 1
ATOM 7687 C C . MET B 1 430 ? 11.086 -62.438 1.208 1 84.62 430 MET B C 1
ATOM 7689 O O . MET B 1 430 ? 9.93 -62.406 1.646 1 84.62 430 MET B O 1
ATOM 7693 N N . LYS B 1 431 ? 12.102 -62.375 1.986 1 78.81 431 LYS B N 1
ATOM 7694 C CA . LYS B 1 431 ? 11.984 -62.438 3.439 1 78.81 431 LYS B CA 1
ATOM 7695 C C . LYS B 1 431 ? 11.336 -61.188 4.004 1 78.81 431 LYS B C 1
ATOM 7697 O O . LYS B 1 431 ? 10.734 -61.219 5.074 1 78.81 431 LYS B O 1
ATOM 7702 N N . TYR B 1 432 ? 11.469 -60.25 3.232 1 82.88 432 TYR B N 1
ATOM 7703 C CA . TYR B 1 432 ? 11 -58.969 3.727 1 82.88 432 TYR B CA 1
ATOM 7704 C C . TYR B 1 432 ? 9.617 -58.625 3.176 1 82.88 432 TYR B C 1
ATOM 7706 O O . TYR B 1 432 ? 9.047 -57.594 3.502 1 82.88 432 TYR B O 1
ATOM 7714 N N . VAL B 1 433 ? 9.125 -59.5 2.416 1 85.75 433 VAL B N 1
ATOM 7715 C CA . VAL B 1 433 ? 7.797 -59.281 1.855 1 85.75 433 VAL B CA 1
ATOM 7716 C C . VAL B 1 433 ? 6.734 -59.656 2.887 1 85.75 433 VAL B C 1
ATOM 7718 O O . VAL B 1 433 ? 6.855 -60.656 3.574 1 85.75 433 VAL B O 1
ATOM 7721 N N . HIS B 1 434 ? 5.781 -58.875 3.08 1 87.56 434 HIS B N 1
ATOM 7722 C CA . HIS B 1 434 ? 4.715 -59.094 4.047 1 87.56 434 HIS B CA 1
ATOM 7723 C C . HIS B 1 434 ? 3.961 -60.375 3.748 1 87.56 434 HIS B C 1
ATOM 7725 O O . HIS B 1 434 ? 3.678 -60.688 2.586 1 87.56 434 HIS B O 1
ATOM 7731 N N . PRO B 1 435 ? 3.625 -61.031 4.781 1 87 435 PRO B N 1
ATOM 7732 C CA . PRO B 1 435 ? 2.947 -62.312 4.605 1 87 435 PRO B CA 1
ATOM 7733 C C . PRO B 1 435 ? 1.645 -62.188 3.82 1 87 435 PRO B C 1
ATOM 7735 O O . PRO B 1 435 ? 1.296 -63.094 3.055 1 87 435 PRO B O 1
ATOM 7738 N N . LYS B 1 436 ? 1.021 -61.156 3.98 1 86 436 LYS B N 1
ATOM 7739 C CA . LYS B 1 436 ? -0.236 -60.969 3.264 1 86 436 LYS B CA 1
ATOM 7740 C C . LYS B 1 436 ? -0.007 -60.906 1.756 1 86 436 LYS B C 1
ATOM 7742 O O . LYS B 1 436 ? -0.843 -61.375 0.979 1 86 436 LYS B O 1
ATOM 7747 N N . GLU B 1 437 ? 1.079 -60.344 1.374 1 88.5 437 GLU B N 1
ATOM 7748 C CA . GLU B 1 437 ? 1.434 -60.281 -0.041 1 88.5 437 GLU B CA 1
ATOM 7749 C C . GLU B 1 437 ? 1.773 -61.656 -0.595 1 88.5 437 GLU B C 1
ATOM 7751 O O . GLU B 1 437 ? 1.439 -61.969 -1.739 1 88.5 437 GLU B O 1
ATOM 7756 N N . ILE B 1 438 ? 2.35 -62.375 0.25 1 88.75 438 ILE B N 1
ATOM 7757 C CA . ILE B 1 438 ? 2.713 -63.75 -0.147 1 88.75 438 ILE B CA 1
ATOM 7758 C C . ILE B 1 438 ? 1.453 -64.562 -0.315 1 88.75 438 ILE B C 1
ATOM 7760 O O . ILE B 1 438 ? 1.338 -65.375 -1.272 1 88.75 438 ILE B O 1
ATOM 7764 N N . GLU B 1 439 ? 0.598 -64.375 0.542 1 90.38 439 GLU B N 1
ATOM 7765 C CA . GLU B 1 439 ? -0.649 -65.125 0.491 1 90.38 439 GLU B CA 1
ATOM 7766 C C . GLU B 1 439 ? -1.465 -64.75 -0.747 1 90.38 439 GLU B C 1
ATOM 7768 O O . GLU B 1 439 ? -2.098 -65.625 -1.355 1 90.38 439 GLU B O 1
ATOM 7773 N N . ALA B 1 440 ? -1.497 -63.562 -1.12 1 91.62 440 ALA B N 1
ATOM 7774 C CA . ALA B 1 440 ? -2.256 -63.094 -2.27 1 91.62 440 ALA B CA 1
ATOM 7775 C C . ALA B 1 440 ? -1.626 -63.531 -3.58 1 91.62 440 ALA B C 1
ATOM 7777 O O . ALA B 1 440 ? -2.295 -63.594 -4.613 1 91.62 440 ALA B O 1
ATOM 7778 N N . GLY B 1 441 ? -0.318 -63.938 -3.494 1 92.19 441 GLY B N 1
ATOM 7779 C CA . GLY B 1 441 ? 0.398 -64.312 -4.707 1 92.19 441 GLY B CA 1
ATOM 7780 C C . GLY B 1 441 ? 0.782 -63.094 -5.555 1 92.19 441 GLY B C 1
ATOM 7781 O O . GLY B 1 441 ? 0.478 -61.969 -5.199 1 92.19 441 GLY B O 1
ATOM 7782 N N . ASP B 1 442 ? 1.42 -63.375 -6.664 1 94.69 442 ASP B N 1
ATOM 7783 C CA . ASP B 1 442 ? 1.887 -62.281 -7.535 1 94.69 442 ASP B CA 1
ATOM 7784 C C . ASP B 1 442 ? 0.761 -61.781 -8.438 1 94.69 442 ASP B C 1
ATOM 7786 O O . ASP B 1 442 ? -0.331 -62.344 -8.453 1 94.69 442 ASP B O 1
ATOM 7790 N N . ARG B 1 443 ? 0.963 -60.656 -9.062 1 95.81 443 ARG B N 1
ATOM 7791 C CA . ARG B 1 443 ? 0.021 -60.125 -10.039 1 95.81 443 ARG B CA 1
ATOM 7792 C C . ARG B 1 443 ? -0.005 -61 -11.297 1 95.81 443 ARG B C 1
ATOM 7794 O O . ARG B 1 443 ? 0.909 -60.906 -12.125 1 95.81 443 ARG B O 1
ATOM 7801 N N . THR B 1 444 ? -1.017 -61.75 -11.438 1 94.94 444 THR B N 1
ATOM 7802 C CA . THR B 1 444 ? -1.094 -62.688 -12.562 1 94.94 444 THR B CA 1
ATOM 7803 C C . THR B 1 444 ? -1.48 -61.938 -13.836 1 94.94 444 THR B C 1
ATOM 7805 O O . THR B 1 444 ? -1.015 -62.281 -14.93 1 94.94 444 THR B O 1
ATOM 7808 N N . ALA B 1 445 ? -2.285 -60.906 -13.727 1 96.56 445 ALA B N 1
ATOM 7809 C CA . ALA B 1 445 ? -2.75 -60.156 -14.906 1 96.56 445 ALA B CA 1
ATOM 7810 C C . ALA B 1 445 ? -2.994 -58.688 -14.578 1 96.56 445 ALA B C 1
ATOM 7812 O O . ALA B 1 445 ? -3.131 -58.344 -13.406 1 96.56 445 ALA B O 1
ATOM 7813 N N . THR B 1 446 ? -2.938 -57.875 -15.578 1 97.94 446 THR B N 1
ATOM 7814 C CA . THR B 1 446 ? -3.219 -56.438 -15.492 1 97.94 446 THR B CA 1
ATOM 7815 C C . THR B 1 446 ? -4.266 -56.031 -16.531 1 97.94 446 THR B C 1
ATOM 7817 O O . THR B 1 446 ? -4.199 -56.469 -17.688 1 97.94 446 THR B O 1
ATOM 7820 N N . LEU B 1 447 ? -5.281 -55.375 -16.125 1 98.19 447 LEU B N 1
ATOM 7821 C CA . LEU B 1 447 ? -6.18 -54.625 -17.016 1 98.19 447 LEU B CA 1
ATOM 7822 C C . LEU B 1 447 ? -6.113 -53.125 -16.75 1 98.19 447 LEU B C 1
ATOM 7824 O O . LEU B 1 447 ? -6.297 -52.688 -15.609 1 98.19 447 LEU B O 1
ATOM 7828 N N . MET B 1 448 ? -5.809 -52.344 -17.734 1 98.5 448 MET B N 1
ATOM 7829 C CA . MET B 1 448 ? -5.664 -50.906 -17.594 1 98.5 448 MET B CA 1
ATOM 7830 C C . MET B 1 448 ? -6.676 -50.156 -18.453 1 98.5 448 MET B C 1
ATOM 7832 O O . MET B 1 448 ? -6.68 -50.312 -19.688 1 98.5 448 MET B O 1
ATOM 7836 N N . PHE B 1 449 ? -7.504 -49.344 -17.828 1 98.5 449 PHE B N 1
ATOM 7837 C CA . PHE B 1 449 ? -8.453 -48.531 -18.547 1 98.5 449 PHE B CA 1
ATOM 7838 C C . PHE B 1 449 ? -7.816 -47.188 -18.953 1 98.5 449 PHE B C 1
ATOM 7840 O O . PHE B 1 449 ? -7.082 -46.594 -18.156 1 98.5 449 PHE B O 1
ATOM 7847 N N . TYR B 1 450 ? -8.078 -46.781 -20.125 1 98.12 450 TYR B N 1
ATOM 7848 C CA . TYR B 1 450 ? -7.875 -45.375 -20.484 1 98.12 450 TYR B CA 1
ATOM 7849 C C . TYR B 1 450 ? -9.109 -44.562 -20.172 1 98.12 450 TYR B C 1
ATOM 7851 O O . TYR B 1 450 ? -10.188 -44.781 -20.719 1 98.12 450 TYR B O 1
ATOM 7859 N N . LEU B 1 451 ? -8.914 -43.562 -19.328 1 97.94 451 LEU B N 1
ATOM 7860 C CA . LEU B 1 451 ? -10.055 -42.75 -18.922 1 97.94 451 LEU B CA 1
ATOM 7861 C C . LEU B 1 451 ? -10.172 -41.5 -19.781 1 97.94 451 LEU B C 1
ATOM 7863 O O . LEU B 1 451 ? -11.188 -40.812 -19.75 1 97.94 451 LEU B O 1
ATOM 7867 N N . THR B 1 452 ? -9.141 -41.219 -20.547 1 96.06 452 THR B N 1
ATOM 7868 C CA . THR B 1 452 ? -9.148 -40.062 -21.469 1 96.06 452 THR B CA 1
ATOM 7869 C C . THR B 1 452 ? -8.5 -40.438 -22.797 1 96.06 452 THR B C 1
ATOM 7871 O O . THR B 1 452 ? -7.715 -41.406 -22.859 1 96.06 452 THR B O 1
ATOM 7874 N N . ASP B 1 453 ? -8.953 -39.719 -23.797 1 94.81 453 ASP B N 1
ATOM 7875 C CA . ASP B 1 453 ? -8.117 -39.656 -24.984 1 94.81 453 ASP B CA 1
ATOM 7876 C C . ASP B 1 453 ? -6.891 -38.781 -24.75 1 94.81 453 ASP B C 1
ATOM 7878 O O . ASP B 1 453 ? -6.84 -38.031 -23.797 1 94.81 453 ASP B O 1
ATOM 7882 N N . VAL B 1 454 ? -5.871 -39.031 -25.516 1 94.5 454 VAL B N 1
ATOM 7883 C CA . VAL B 1 454 ? -4.688 -38.188 -25.484 1 94.5 454 VAL B CA 1
ATOM 7884 C C . VAL B 1 454 ? -4.398 -37.656 -26.891 1 94.5 454 VAL B C 1
ATOM 7886 O O . VAL B 1 454 ? -4.387 -38.438 -27.859 1 94.5 454 VAL B O 1
ATOM 7889 N N . THR B 1 455 ? -4.23 -36.406 -27.016 1 93 455 THR B N 1
ATOM 7890 C CA . THR B 1 455 ? -4.066 -35.781 -28.328 1 93 455 THR B CA 1
ATOM 7891 C C . THR B 1 455 ? -2.814 -36.281 -29.031 1 93 455 THR B C 1
ATOM 7893 O O . THR B 1 455 ? -2.869 -36.688 -30.188 1 93 455 THR B O 1
ATOM 7896 N N . ARG B 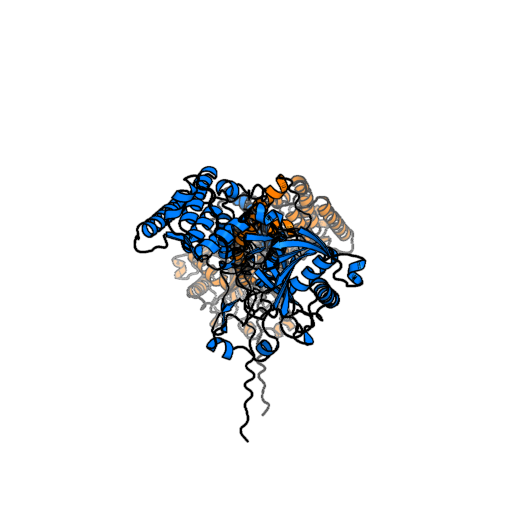1 456 ? -1.721 -36.25 -28.422 1 94.81 456 ARG B N 1
ATOM 7897 C CA . ARG B 1 456 ? -0.47 -36.781 -28.938 1 94.81 456 ARG B CA 1
ATOM 7898 C C . ARG B 1 456 ? 0.347 -37.469 -27.844 1 94.81 456 ARG B C 1
ATOM 7900 O O . ARG B 1 456 ? 0.406 -36.969 -26.719 1 94.81 456 ARG B O 1
ATOM 7907 N N . GLY B 1 457 ? 0.878 -38.625 -28.188 1 95.25 457 GLY B N 1
ATOM 7908 C CA . GLY B 1 457 ? 1.67 -39.344 -27.219 1 95.25 457 GLY B CA 1
ATOM 7909 C C . GLY B 1 457 ? 0.825 -40.156 -26.25 1 95.25 457 GLY B C 1
ATOM 7910 O O . GLY B 1 457 ? -0.36 -40.406 -26.5 1 95.25 457 GLY B O 1
ATOM 7911 N N . GLY B 1 458 ? 1.498 -40.719 -25.234 1 96.31 458 GLY B N 1
ATOM 7912 C CA . GLY B 1 458 ? 0.812 -41.375 -24.125 1 96.31 458 GLY B CA 1
ATOM 7913 C C . GLY B 1 458 ? 0.544 -42.844 -24.359 1 96.31 458 GLY B C 1
ATOM 7914 O O . GLY B 1 458 ? -0.166 -43.5 -23.578 1 96.31 458 GLY B O 1
ATOM 7915 N N . ALA B 1 459 ? 1.124 -43.375 -25.312 1 97.31 459 ALA B N 1
ATOM 7916 C CA . ALA B 1 459 ? 0.88 -44.781 -25.625 1 97.31 459 ALA B CA 1
ATOM 7917 C C . ALA B 1 459 ? 1.463 -45.688 -24.547 1 97.31 459 ALA B C 1
ATOM 7919 O O . ALA B 1 459 ? 2.354 -45.281 -23.797 1 97.31 459 ALA B O 1
ATOM 7920 N N . THR B 1 460 ? 0.879 -46.812 -24.344 1 97.94 460 THR B N 1
ATOM 7921 C CA . THR B 1 460 ? 1.483 -47.938 -23.609 1 97.94 460 THR B CA 1
ATOM 7922 C C . THR B 1 460 ? 2.164 -48.906 -24.578 1 97.94 460 THR B C 1
ATOM 7924 O O . THR B 1 460 ? 1.522 -49.438 -25.484 1 97.94 460 THR B O 1
ATOM 7927 N N . VAL B 1 461 ? 3.457 -49.094 -24.391 1 97.88 461 VAL B N 1
ATOM 7928 C CA . VAL B 1 461 ? 4.188 -49.875 -25.391 1 97.88 461 VAL B CA 1
ATOM 7929 C C . VAL B 1 461 ? 4.918 -51.031 -24.734 1 97.88 461 VAL B C 1
ATOM 7931 O O . VAL B 1 461 ? 5.238 -50.969 -23.547 1 97.88 461 VAL B O 1
ATOM 7934 N N . PHE B 1 462 ? 5.105 -52.094 -25.484 1 97.62 462 PHE B N 1
ATOM 7935 C CA . PHE B 1 462 ? 5.82 -53.312 -25.078 1 97.62 462 PHE B CA 1
ATOM 7936 C C . PHE B 1 462 ? 7.082 -53.5 -25.922 1 97.62 462 PHE B C 1
ATOM 7938 O O . PHE B 1 462 ? 7.059 -54.156 -26.953 1 97.62 462 PHE B O 1
ATOM 7945 N N . PRO B 1 463 ? 8.164 -52.969 -25.438 1 96.56 463 PRO B N 1
ATOM 7946 C CA . PRO B 1 463 ? 9.375 -52.844 -26.25 1 96.56 463 PRO B CA 1
ATOM 7947 C C . PRO B 1 463 ? 9.938 -54.219 -26.672 1 96.56 463 PRO B C 1
ATOM 7949 O O . PRO B 1 463 ? 10.602 -54.344 -27.703 1 96.56 463 PRO B O 1
ATOM 7952 N N . ARG B 1 464 ? 9.711 -55.281 -25.922 1 96.38 464 ARG B N 1
ATOM 7953 C CA . ARG B 1 464 ? 10.312 -56.562 -26.219 1 96.38 464 ARG B CA 1
ATOM 7954 C C . ARG B 1 464 ? 9.508 -57.281 -27.297 1 96.38 464 ARG B C 1
ATOM 7956 O O . ARG B 1 464 ? 10.016 -58.219 -27.922 1 96.38 464 ARG B O 1
ATOM 7963 N N . VAL B 1 465 ? 8.258 -56.906 -27.5 1 95.06 465 VAL B N 1
ATOM 7964 C CA . VAL B 1 465 ? 7.449 -57.625 -28.469 1 95.06 465 VAL B CA 1
ATOM 7965 C C . VAL B 1 465 ? 7.012 -56.688 -29.578 1 95.06 465 VAL B C 1
ATOM 7967 O O . VAL B 1 465 ? 6.402 -57.125 -30.562 1 95.06 465 VAL B O 1
ATOM 7970 N N . GLY B 1 466 ? 7.281 -55.375 -29.422 1 94.81 466 GLY B N 1
ATOM 7971 C CA . GLY B 1 466 ? 7.035 -54.406 -30.469 1 94.81 466 GLY B CA 1
ATOM 7972 C C . GLY B 1 466 ? 5.574 -54 -30.578 1 94.81 466 GLY B C 1
ATOM 7973 O O . GLY B 1 466 ? 5.105 -53.625 -31.656 1 94.81 466 GLY B O 1
ATOM 7974 N N . ALA B 1 467 ? 4.848 -54.094 -29.547 1 94.75 467 ALA B N 1
ATOM 7975 C CA . ALA B 1 467 ? 3.43 -53.75 -29.547 1 94.75 467 ALA B CA 1
ATOM 7976 C C . ALA B 1 467 ? 3.191 -52.406 -28.875 1 94.75 467 ALA B C 1
ATOM 7978 O O . ALA B 1 467 ? 3.947 -52 -27.984 1 94.75 467 ALA B O 1
ATOM 7979 N N . GLY B 1 468 ? 2.201 -51.688 -29.375 1 94.81 468 GLY B N 1
ATOM 7980 C CA . GLY B 1 468 ? 1.792 -50.438 -28.781 1 94.81 468 GLY B CA 1
ATOM 7981 C C . GLY B 1 468 ? 0.289 -50.219 -28.797 1 94.81 468 GLY B C 1
ATOM 7982 O O . GLY B 1 468 ? -0.396 -50.688 -29.719 1 94.81 468 GLY B O 1
ATOM 7983 N N . VAL B 1 469 ? -0.17 -49.594 -27.766 1 95.94 469 VAL B N 1
ATOM 7984 C CA . VAL B 1 469 ? -1.582 -49.25 -27.656 1 95.94 469 VAL B CA 1
ATOM 7985 C C . VAL B 1 469 ? -1.726 -47.75 -27.375 1 95.94 469 VAL B C 1
ATOM 7987 O O . VAL B 1 469 ? -1.145 -47.25 -26.422 1 95.94 469 VAL B O 1
ATOM 7990 N N . TRP B 1 470 ? -2.488 -47.125 -28.219 1 95.81 470 TRP B N 1
ATOM 7991 C CA . TRP B 1 470 ? -2.734 -45.688 -28.031 1 95.81 470 TRP B CA 1
ATOM 7992 C C . TRP B 1 470 ? -3.982 -45.469 -27.188 1 95.81 470 TRP B C 1
ATOM 7994 O O . TRP B 1 470 ? -4.965 -46.188 -27.312 1 95.81 470 TRP B O 1
ATOM 8004 N N . PRO B 1 471 ? -3.955 -44.375 -26.422 1 96.62 471 PRO B N 1
ATOM 8005 C CA . PRO B 1 471 ? -5.082 -44.125 -25.531 1 96.62 471 PRO B CA 1
ATOM 8006 C C . PRO B 1 471 ? -6.383 -43.844 -26.281 1 96.62 471 PRO B C 1
ATOM 8008 O O . PRO B 1 471 ? -6.414 -42.969 -27.156 1 96.62 471 PRO B O 1
ATOM 8011 N N . ARG B 1 472 ? -7.387 -44.562 -25.906 1 96.12 472 ARG B N 1
ATOM 8012 C CA . ARG B 1 472 ? -8.766 -44.312 -26.312 1 96.12 472 ARG B CA 1
ATOM 8013 C C . ARG B 1 472 ? -9.711 -44.375 -25.125 1 96.12 472 ARG B C 1
ATOM 8015 O O . ARG B 1 472 ? -9.789 -45.406 -24.438 1 96.12 472 ARG B O 1
ATOM 8022 N N . ARG B 1 473 ? -10.398 -43.25 -24.984 1 96.94 473 ARG B N 1
ATOM 8023 C CA . ARG B 1 473 ? -11.273 -43.156 -23.812 1 96.94 473 ARG B CA 1
ATOM 8024 C C . ARG B 1 473 ? -12.273 -44.312 -23.766 1 96.94 473 ARG B C 1
ATOM 8026 O O . ARG B 1 473 ? -12.922 -44.625 -24.766 1 96.94 473 ARG B O 1
ATOM 8033 N N . GLY B 1 474 ? -12.336 -44.906 -22.594 1 97.19 474 GLY B N 1
ATOM 8034 C CA . GLY B 1 474 ? -13.312 -45.969 -22.375 1 97.19 474 GLY B CA 1
ATOM 8035 C C . GLY B 1 474 ? -12.789 -47.344 -22.75 1 97.19 474 GLY B C 1
ATOM 8036 O O . GLY B 1 474 ? -13.422 -48.344 -22.453 1 97.19 474 GLY B O 1
ATOM 8037 N N . SER B 1 475 ? -11.641 -47.438 -23.391 1 97.06 475 SER B N 1
ATOM 8038 C CA . SER B 1 475 ? -11.023 -48.719 -23.766 1 97.06 475 SER B CA 1
ATOM 8039 C C . SER B 1 475 ? -10.102 -49.219 -22.672 1 97.06 475 SER B C 1
ATOM 8041 O O . SER B 1 475 ? -9.805 -48.5 -21.719 1 97.06 475 SER B O 1
ATOM 8043 N N . ALA B 1 476 ? -9.703 -50.5 -22.812 1 97.94 476 ALA B N 1
ATOM 8044 C CA . ALA B 1 476 ? -8.789 -51.094 -21.844 1 97.94 476 ALA B CA 1
ATOM 8045 C C . ALA B 1 476 ? -7.789 -52.031 -22.531 1 97.94 476 ALA B C 1
ATOM 8047 O O . ALA B 1 476 ? -8.094 -52.625 -23.578 1 97.94 476 ALA B O 1
ATOM 8048 N N . VAL B 1 477 ? -6.672 -52.062 -22 1 97.94 477 VAL B N 1
ATOM 8049 C CA . VAL B 1 477 ? -5.668 -53.031 -22.438 1 97.94 477 VAL B CA 1
ATOM 8050 C C . VAL B 1 477 ? -5.484 -54.125 -21.375 1 97.94 477 VAL B C 1
ATOM 8052 O O . VAL B 1 477 ? -5.48 -53.812 -20.172 1 97.94 477 VAL B O 1
ATOM 8055 N N . PHE B 1 478 ? -5.332 -55.375 -21.797 1 97.44 478 PHE B N 1
ATOM 8056 C CA . PHE B 1 478 ? -5.223 -56.5 -20.891 1 97.44 478 PHE B CA 1
ATOM 8057 C C . PHE B 1 478 ? -4.062 -57.406 -21.297 1 97.44 478 PHE B C 1
ATOM 8059 O O . PHE B 1 478 ? -3.83 -57.625 -22.484 1 97.44 478 PHE B O 1
ATOM 8066 N N . TRP B 1 479 ? -3.287 -57.906 -20.328 1 96.81 479 TRP B N 1
ATOM 8067 C CA . TRP B 1 479 ? -2.244 -58.906 -20.578 1 96.81 479 TRP B CA 1
ATOM 8068 C C . TRP B 1 479 ? -1.996 -59.75 -19.328 1 96.81 479 TRP B C 1
ATOM 8070 O O . TRP B 1 479 ? -2.348 -59.344 -18.219 1 96.81 479 TRP B O 1
ATOM 8080 N N . TYR B 1 480 ? -1.445 -60.938 -19.5 1 95.38 480 TYR B N 1
ATOM 8081 C CA . TYR B 1 480 ? -1.02 -61.781 -18.406 1 95.38 480 TYR B CA 1
ATOM 8082 C C . TYR B 1 480 ? 0.438 -61.531 -18.047 1 95.38 480 TYR B C 1
ATOM 8084 O O . TYR B 1 480 ? 1.327 -61.656 -18.891 1 95.38 480 TYR B O 1
ATOM 8092 N N . ASN B 1 481 ? 0.68 -61.188 -16.812 1 95.75 481 ASN B N 1
ATOM 8093 C CA . ASN B 1 481 ? 2.027 -60.906 -16.328 1 95.75 481 ASN B CA 1
ATOM 8094 C C . ASN B 1 481 ? 2.826 -62.188 -16.125 1 95.75 481 ASN B C 1
ATOM 8096 O O . ASN B 1 481 ? 4.055 -62.188 -16.25 1 95.75 481 ASN B O 1
ATOM 8100 N N . LEU B 1 482 ? 2.098 -63.188 -15.766 1 93.56 482 LEU B N 1
ATOM 8101 C CA . LEU B 1 482 ? 2.715 -64.5 -15.484 1 93.56 482 LEU B CA 1
ATOM 8102 C C . LEU B 1 482 ? 2.336 -65.5 -16.547 1 93.56 482 LEU B C 1
ATOM 8104 O O . LEU B 1 482 ? 1.237 -65.438 -17.109 1 93.56 482 LEU B O 1
ATOM 8108 N N . LYS B 1 483 ? 3.248 -66.438 -16.75 1 90.12 483 LYS B N 1
ATOM 8109 C CA . LYS B 1 483 ? 2.924 -67.562 -17.594 1 90.12 483 LYS B CA 1
ATOM 8110 C C . LYS B 1 483 ? 1.933 -68.5 -16.891 1 90.12 483 LYS B C 1
ATOM 8112 O O . LYS B 1 483 ? 1.643 -68.312 -15.711 1 90.12 483 LYS B O 1
ATOM 8117 N N . GLN B 1 484 ? 1.403 -69.438 -17.656 1 85.75 484 GLN B N 1
ATOM 8118 C CA . GLN B 1 484 ? 0.404 -70.312 -17.109 1 85.75 484 GLN B CA 1
ATOM 8119 C C . GLN B 1 484 ? 0.993 -71.188 -15.984 1 85.75 484 GLN B C 1
ATOM 8121 O O . GLN B 1 484 ? 0.264 -71.688 -15.125 1 85.75 484 GLN B O 1
ATOM 8126 N N . ASN B 1 485 ? 2.332 -71.312 -15.938 1 83.69 485 ASN B N 1
ATOM 8127 C CA . ASN B 1 485 ? 2.992 -72.125 -14.922 1 83.69 485 ASN B CA 1
ATOM 8128 C C . ASN B 1 485 ? 3.352 -71.25 -13.695 1 83.69 485 ASN B C 1
ATOM 8130 O O . ASN B 1 485 ? 3.992 -71.75 -12.766 1 83.69 485 ASN B O 1
ATOM 8134 N N . GLY B 1 486 ? 3.004 -70.062 -13.742 1 86.25 486 GLY B N 1
ATOM 8135 C CA . GLY B 1 486 ? 3.236 -69.25 -12.578 1 86.25 486 GLY B CA 1
ATOM 8136 C C . GLY B 1 486 ? 4.559 -68.5 -12.633 1 86.25 486 GLY B C 1
ATOM 8137 O O . GLY B 1 486 ? 4.824 -67.625 -11.797 1 86.25 486 GLY B O 1
ATOM 8138 N N . LYS B 1 487 ? 5.348 -68.75 -13.602 1 89.06 487 LYS B N 1
ATOM 8139 C CA . LYS B 1 487 ? 6.629 -68.062 -13.742 1 89.06 487 LYS B CA 1
ATOM 8140 C C . LYS B 1 487 ? 6.453 -66.688 -14.391 1 89.06 487 LYS B C 1
ATOM 8142 O O . LYS B 1 487 ? 5.422 -66.375 -15.008 1 89.06 487 LYS B O 1
ATOM 8147 N N . GLU B 1 488 ? 7.422 -65.938 -14.227 1 92.19 488 GLU B N 1
ATOM 8148 C CA . GLU B 1 488 ? 7.379 -64.562 -14.805 1 92.19 488 GLU B CA 1
ATOM 8149 C C . GLU B 1 488 ? 7.367 -64.625 -16.328 1 92.19 488 GLU B C 1
ATOM 8151 O O . GLU B 1 488 ? 7.953 -65.562 -16.922 1 92.19 488 GLU B O 1
ATOM 8156 N N . ASN B 1 489 ? 6.699 -63.719 -16.984 1 94.06 489 ASN B N 1
ATOM 8157 C CA . ASN B 1 489 ? 6.785 -63.5 -18.422 1 94.06 489 ASN B CA 1
ATOM 8158 C C . ASN B 1 489 ? 7.551 -62.219 -18.75 1 94.06 489 ASN B C 1
ATOM 8160 O O . ASN B 1 489 ? 6.969 -61.156 -18.781 1 94.06 489 ASN B O 1
ATOM 8164 N N . PRO B 1 490 ? 8.812 -62.312 -19.031 1 94.62 490 PRO B N 1
ATOM 8165 C CA . PRO B 1 490 ? 9.633 -61.125 -19.25 1 94.62 490 PRO B CA 1
ATOM 8166 C C . PRO B 1 490 ? 9.188 -60.312 -20.484 1 94.62 490 PRO B C 1
ATOM 8168 O O . PRO B 1 490 ? 9.508 -59.156 -20.594 1 94.62 490 PRO B O 1
ATOM 8171 N N . LEU B 1 491 ? 8.398 -60.938 -21.359 1 95.94 491 LEU B N 1
ATOM 8172 C CA . LEU B 1 491 ? 7.977 -60.281 -22.578 1 95.94 491 LEU B CA 1
ATOM 8173 C C . LEU B 1 491 ? 6.883 -59.25 -22.297 1 95.94 491 LEU B C 1
ATOM 8175 O O . LEU B 1 491 ? 6.539 -58.469 -23.172 1 95.94 491 LEU B O 1
ATOM 8179 N N . THR B 1 492 ? 6.414 -59.219 -21.047 1 96.25 492 THR B N 1
ATOM 8180 C CA . THR B 1 492 ? 5.348 -58.312 -20.688 1 96.25 492 THR B CA 1
ATOM 8181 C C . THR B 1 492 ? 5.926 -56.969 -20.219 1 96.25 492 THR B C 1
ATOM 8183 O O . THR B 1 492 ? 5.203 -56.125 -19.672 1 96.25 492 THR B O 1
ATOM 8186 N N . LEU B 1 493 ? 7.258 -56.781 -20.406 1 96.19 493 LEU B N 1
ATOM 8187 C CA . LEU B 1 493 ? 7.852 -55.469 -20.141 1 96.19 493 LEU B CA 1
ATOM 8188 C C . LEU B 1 493 ? 7.129 -54.375 -20.922 1 96.19 493 LEU B C 1
ATOM 8190 O O . LEU B 1 493 ? 6.988 -54.469 -22.141 1 96.19 493 LEU B O 1
ATOM 8194 N N . HIS B 1 494 ? 6.648 -53.375 -20.219 1 96.75 494 HIS B N 1
ATOM 8195 C CA . HIS B 1 494 ? 5.895 -52.344 -20.875 1 96.75 494 HIS B CA 1
ATOM 8196 C C . HIS B 1 494 ? 6.184 -50.969 -20.25 1 96.75 494 HIS B C 1
ATOM 8198 O O . HIS B 1 494 ? 6.746 -50.906 -19.156 1 96.75 494 HIS B O 1
ATOM 8204 N N . GLY B 1 495 ? 5.906 -49.906 -20.969 1 95.69 495 GLY B N 1
ATOM 8205 C CA . GLY B 1 495 ? 6.094 -48.531 -20.5 1 95.69 495 GLY B CA 1
ATOM 8206 C C . GLY B 1 495 ? 5.055 -47.562 -21.031 1 95.69 495 GLY B C 1
ATOM 8207 O O . GLY B 1 495 ? 4.348 -47.875 -22 1 95.69 495 GLY B O 1
ATOM 8208 N N . ALA B 1 496 ? 4.961 -46.5 -20.297 1 96.38 496 ALA B N 1
ATOM 8209 C CA . ALA B 1 496 ? 4.086 -45.406 -20.734 1 96.38 496 ALA B CA 1
ATOM 8210 C C . ALA B 1 496 ? 4.883 -44.312 -21.453 1 96.38 496 ALA B C 1
ATOM 8212 O O . ALA B 1 496 ? 5.805 -43.75 -20.859 1 96.38 496 ALA B O 1
ATOM 8213 N N . CYS B 1 497 ? 4.504 -44.062 -22.672 1 96.75 497 CYS B N 1
ATOM 8214 C CA . CYS B 1 497 ? 5.172 -43.031 -23.438 1 96.75 497 CYS B CA 1
ATOM 8215 C C . CYS B 1 497 ? 4.855 -41.625 -22.891 1 96.75 497 CYS B C 1
ATOM 8217 O O . CYS B 1 497 ? 3.748 -41.406 -22.406 1 96.75 497 CYS B O 1
ATOM 8219 N N . PRO B 1 498 ? 5.844 -40.719 -22.969 1 95.62 498 PRO B N 1
ATOM 8220 C CA . PRO B 1 498 ? 5.57 -39.344 -22.531 1 95.62 498 PRO B CA 1
ATOM 8221 C C . PRO B 1 498 ? 4.363 -38.719 -23.219 1 95.62 498 PRO B C 1
ATOM 8223 O O . PRO B 1 498 ? 4.207 -38.844 -24.438 1 95.62 498 PRO B O 1
ATOM 8226 N N . VAL B 1 499 ? 3.51 -38.125 -22.406 1 95.69 499 VAL B N 1
ATOM 8227 C CA . VAL B 1 499 ? 2.371 -37.375 -22.969 1 95.69 499 VAL B CA 1
ATOM 8228 C C . VAL B 1 499 ? 2.852 -36.094 -23.625 1 95.69 499 VAL B C 1
ATOM 8230 O O . VAL B 1 499 ? 3.383 -35.219 -22.938 1 95.69 499 VAL B O 1
ATOM 8233 N N . ALA B 1 500 ? 2.689 -35.938 -24.922 1 94.94 500 ALA B N 1
ATOM 8234 C CA . ALA B 1 500 ? 3.143 -34.75 -25.625 1 94.94 500 ALA B CA 1
ATOM 8235 C C . ALA B 1 500 ? 2.098 -33.656 -25.547 1 94.94 500 ALA B C 1
ATOM 8237 O O . ALA B 1 500 ? 2.416 -32.5 -25.188 1 94.94 500 ALA B O 1
ATOM 8238 N N . ILE B 1 501 ? 0.898 -33.938 -25.938 1 93.62 501 ILE B N 1
ATOM 8239 C CA . ILE B 1 501 ? -0.217 -33 -25.891 1 93.62 501 ILE B CA 1
ATOM 8240 C C . ILE B 1 501 ? -1.455 -33.688 -25.328 1 93.62 501 ILE B C 1
ATOM 8242 O O . ILE B 1 501 ? -1.865 -34.75 -25.844 1 93.62 501 ILE B O 1
ATOM 8246 N N . GLY B 1 502 ? -1.987 -33.125 -24.25 1 92.69 502 GLY B N 1
ATOM 8247 C CA . GLY B 1 502 ? -3.203 -33.688 -23.688 1 92.69 502 GLY B CA 1
ATOM 8248 C C . GLY B 1 502 ? -3.055 -34.125 -22.25 1 92.69 502 GLY B C 1
ATOM 8249 O O . GLY B 1 502 ? -2.064 -33.781 -21.594 1 92.69 502 GLY B O 1
ATOM 8250 N N . SER B 1 503 ? -4.121 -34.75 -21.75 1 91.94 503 SER B N 1
ATOM 8251 C CA . SER B 1 503 ? -4.191 -35.25 -20.391 1 91.94 503 SER B CA 1
ATOM 8252 C C . SER B 1 503 ? -4.445 -36.781 -20.391 1 91.94 503 SER B C 1
ATOM 8254 O O . SER B 1 503 ? -5.43 -37.25 -20.953 1 91.94 503 SER B O 1
ATOM 8256 N N . LYS B 1 504 ? -3.543 -37.438 -19.734 1 95.69 504 LYS B N 1
ATOM 8257 C CA . LYS B 1 504 ? -3.67 -38.906 -19.688 1 95.69 504 LYS B CA 1
ATOM 8258 C C . LYS B 1 504 ? -4.098 -39.375 -18.312 1 95.69 504 LYS B C 1
ATOM 8260 O O . LYS B 1 504 ? -3.422 -39.094 -17.312 1 95.69 504 LYS B O 1
ATOM 8265 N N . TRP B 1 505 ? -5.273 -39.969 -18.234 1 96.75 505 TRP B N 1
ATOM 8266 C CA . TRP B 1 505 ? -5.793 -40.656 -17.047 1 96.75 505 TRP B CA 1
ATOM 8267 C C . TRP B 1 505 ? -5.938 -42.156 -17.312 1 96.75 505 TRP B C 1
ATOM 8269 O O . TRP B 1 505 ? -6.484 -42.531 -18.344 1 96.75 505 TRP B O 1
ATOM 8279 N N . VAL B 1 506 ? -5.406 -42.938 -16.438 1 97.94 506 VAL B N 1
ATOM 8280 C CA . VAL B 1 506 ? -5.543 -44.375 -16.578 1 97.94 506 VAL B CA 1
ATOM 8281 C C . VAL B 1 506 ? -5.945 -45 -15.242 1 97.94 506 VAL B C 1
ATOM 8283 O O . VAL B 1 506 ? -5.695 -44.406 -14.188 1 97.94 506 VAL B O 1
ATOM 8286 N N . ALA B 1 507 ? -6.613 -46.094 -15.25 1 98.31 507 ALA B N 1
ATOM 8287 C CA . ALA B 1 507 ? -6.965 -46.875 -14.07 1 98.31 507 ALA B CA 1
ATOM 8288 C C . ALA B 1 507 ? -6.414 -48.312 -14.195 1 98.31 507 ALA B C 1
ATOM 8290 O O . ALA B 1 507 ? -6.805 -49.062 -15.086 1 98.31 507 ALA B O 1
ATOM 8291 N N . ASN B 1 508 ? -5.559 -48.656 -13.328 1 97.75 508 ASN B N 1
ATOM 8292 C CA . ASN B 1 508 ? -4.898 -49.969 -13.352 1 97.75 508 ASN B CA 1
ATOM 8293 C C . ASN B 1 508 ? -5.578 -50.969 -12.406 1 97.75 508 ASN B C 1
ATOM 8295 O O . ASN B 1 508 ? -5.688 -50.688 -11.203 1 97.75 508 ASN B O 1
ATOM 8299 N N . PHE B 1 509 ? -6.023 -52.031 -12.898 1 97.94 509 PHE B N 1
ATOM 8300 C CA . PHE B 1 509 ? -6.531 -53.188 -12.133 1 97.94 509 PHE B CA 1
ATOM 8301 C C . PHE B 1 509 ? -5.523 -54.312 -12.133 1 97.94 509 PHE B C 1
ATOM 8303 O O . PHE B 1 509 ? -5.301 -54.969 -13.164 1 97.94 509 PHE B O 1
ATOM 8310 N N . TRP B 1 510 ? -4.965 -54.562 -10.969 1 97.88 510 TRP B N 1
ATOM 8311 C CA . TRP B 1 510 ? -4.031 -55.688 -10.82 1 97.88 510 TRP B CA 1
ATOM 8312 C C . TRP B 1 510 ? -4.715 -56.875 -10.188 1 97.88 510 TRP B C 1
ATOM 8314 O O . TRP B 1 510 ? -5.203 -56.812 -9.062 1 97.88 510 TRP B O 1
ATOM 8324 N N . ILE B 1 511 ? -4.703 -57.969 -10.93 1 97.06 511 ILE B N 1
ATOM 8325 C CA . ILE B 1 511 ? -5.336 -59.188 -10.484 1 97.06 511 ILE B CA 1
ATOM 8326 C C . ILE B 1 511 ? -4.27 -60.156 -9.953 1 97.06 511 ILE B C 1
ATOM 8328 O O . ILE B 1 511 ? -3.25 -60.375 -10.609 1 97.06 511 ILE B O 1
ATOM 8332 N N . ARG B 1 512 ? -4.5 -60.719 -8.781 1 96.25 512 ARG B N 1
ATOM 8333 C CA . ARG B 1 512 ? -3.521 -61.562 -8.094 1 96.25 512 ARG B CA 1
ATOM 8334 C C . ARG B 1 512 ? -3.725 -63.031 -8.445 1 96.25 512 ARG B C 1
ATOM 8336 O O . ARG B 1 512 ? -4.758 -63.406 -9 1 96.25 512 ARG B O 1
ATOM 8343 N N . GLU B 1 513 ? -2.783 -63.844 -8.109 1 94 513 GLU B N 1
ATOM 8344 C CA . GLU B 1 513 ? -2.854 -65.25 -8.383 1 94 513 GLU B CA 1
ATOM 8345 C C . GLU B 1 513 ? -3.916 -65.938 -7.52 1 94 513 GLU B C 1
ATOM 8347 O O . GLU B 1 513 ? -4.59 -66.875 -7.973 1 94 513 GLU B O 1
ATOM 8352 N N . LYS B 1 514 ? -4.008 -65.438 -6.359 1 91.94 514 LYS B N 1
ATOM 8353 C CA . LYS B 1 514 ? -4.98 -66.062 -5.438 1 91.94 514 LYS B CA 1
ATOM 8354 C C . LYS B 1 514 ? -6.395 -65.938 -6.012 1 91.94 514 LYS B C 1
ATOM 8356 O O . LYS B 1 514 ? -6.805 -64.938 -6.52 1 91.94 514 LYS B O 1
ATOM 8361 N N . GLY B 1 515 ? -7.098 -67.062 -5.891 1 89.38 515 GLY B N 1
ATOM 8362 C CA . GLY B 1 515 ? -8.5 -67.125 -6.277 1 89.38 515 GLY B CA 1
ATOM 8363 C C . GLY B 1 515 ? -8.711 -67.438 -7.75 1 89.38 515 GLY B C 1
ATOM 8364 O O . GLY B 1 515 ? -9.844 -67.438 -8.227 1 89.38 515 GLY B O 1
ATOM 8365 N N . GLN B 1 516 ? -7.527 -67.625 -8.492 1 88.44 516 GLN B N 1
ATOM 8366 C CA . GLN B 1 516 ? -7.672 -67.812 -9.938 1 88.44 516 GLN B CA 1
ATOM 8367 C C . GLN B 1 516 ? -7.543 -69.25 -10.367 1 88.44 516 GLN B C 1
ATOM 8369 O O . GLN B 1 516 ? -7.684 -69.562 -11.555 1 88.44 516 GLN B O 1
ATOM 8374 N N . LEU B 1 517 ? -7.309 -70.188 -9.508 1 76.69 517 LEU B N 1
ATOM 8375 C CA . LEU B 1 517 ? -6.98 -71.562 -9.789 1 76.69 517 LEU B CA 1
ATOM 8376 C C . LEU B 1 517 ? -8.016 -72.188 -10.719 1 76.69 517 LEU B C 1
ATOM 8378 O O . LEU B 1 517 ? -7.66 -72.938 -11.648 1 76.69 517 LEU B O 1
ATOM 8382 N N . PHE B 1 518 ? -9.203 -71.875 -10.477 1 72.88 518 PHE B N 1
ATOM 8383 C CA . PHE B 1 518 ? -10.234 -72.5 -11.273 1 72.88 518 PHE B CA 1
ATOM 8384 C C . PHE B 1 518 ? -10.648 -71.625 -12.445 1 72.88 518 PHE B C 1
ATOM 8386 O O . PHE B 1 518 ? -11.469 -72.062 -13.273 1 72.88 518 PHE B O 1
ATOM 8393 N N . ARG B 1 519 ? -10.062 -70.625 -12.523 1 75.81 519 ARG B N 1
ATOM 8394 C CA . ARG B 1 519 ? -10.469 -69.625 -13.555 1 75.81 519 ARG B CA 1
ATOM 8395 C C . ARG B 1 519 ? -9.398 -69.5 -14.633 1 75.81 519 ARG B C 1
ATOM 8397 O O . ARG B 1 519 ? -9.711 -69.25 -15.789 1 75.81 519 ARG B O 1
ATOM 8404 N N . ARG B 1 520 ? -8.195 -69.625 -14.266 1 70.12 520 ARG B N 1
ATOM 8405 C CA . ARG B 1 520 ? -7.078 -69.688 -15.195 1 70.12 520 ARG B CA 1
ATOM 8406 C C . ARG B 1 520 ? -6.469 -71.062 -15.305 1 70.12 520 ARG B C 1
ATOM 8408 O O . ARG B 1 520 ? -5.875 -71.562 -14.344 1 70.12 520 ARG B O 1
ATOM 8415 N N . ARG B 1 521 ? -6.895 -71.75 -16.406 1 60.25 521 ARG B N 1
ATOM 8416 C CA . ARG B 1 521 ? -6.453 -73.125 -16.547 1 60.25 521 ARG B CA 1
ATOM 8417 C C . ARG B 1 521 ? -4.934 -73.188 -16.625 1 60.25 521 ARG B C 1
ATOM 8419 O O . ARG B 1 521 ? -4.293 -72.438 -17.344 1 60.25 521 ARG B O 1
ATOM 8426 N N . CYS B 1 522 ? -4.285 -73.75 -15.57 1 55 522 CYS B N 1
ATOM 8427 C CA . CYS B 1 522 ? -2.844 -74 -15.547 1 55 522 CYS B CA 1
ATOM 8428 C C . CYS B 1 522 ? -2.426 -74.938 -16.672 1 55 522 CYS B C 1
ATOM 8430 O O . CYS B 1 522 ? -3.137 -75.875 -17 1 55 522 CYS B O 1
ATOM 8432 N N . ALA B 1 523 ? -1.675 -74.312 -17.609 1 50.78 523 ALA B N 1
ATOM 8433 C CA . ALA B 1 523 ? -1.19 -75.25 -18.656 1 50.78 523 ALA B CA 1
ATOM 8434 C C . ALA B 1 523 ? -0.185 -76.25 -18.078 1 50.78 523 ALA B C 1
ATOM 8436 O O . ALA B 1 523 ? 0.533 -75.938 -17.125 1 50.78 523 ALA B O 1
ATOM 8437 N N . LEU B 1 524 ? -0.421 -77.5 -18.312 1 45.72 524 LEU B N 1
ATOM 8438 C CA . LEU B 1 524 ? 0.513 -78.562 -17.906 1 45.72 524 LEU B CA 1
ATOM 8439 C C . LEU B 1 524 ? 1.916 -78.25 -18.422 1 45.72 524 LEU B C 1
ATOM 8441 O O . LEU B 1 524 ? 2.902 -78.75 -17.891 1 45.72 524 LEU B O 1
ATOM 8445 N N . ASP B 1 525 ? 2.09 -77.688 -19.594 1 46.25 525 ASP B N 1
ATOM 8446 C CA . ASP B 1 525 ? 3.428 -77.438 -20.125 1 46.25 525 ASP B CA 1
ATOM 8447 C C . ASP B 1 525 ? 4.012 -76.125 -19.562 1 46.25 525 ASP B C 1
ATOM 8449 O O . ASP B 1 525 ? 3.404 -75.062 -19.656 1 46.25 525 ASP B O 1
ATOM 8453 N N . PRO B 1 526 ? 5.016 -76.312 -18.766 1 46.81 526 PRO B N 1
ATOM 8454 C CA . PRO B 1 526 ? 5.609 -75.188 -17.984 1 46.81 526 PRO B CA 1
ATOM 8455 C C . PRO B 1 526 ? 5.984 -74 -18.859 1 46.81 526 PRO B C 1
ATOM 8457 O O . PRO B 1 526 ? 6.172 -72.875 -18.344 1 46.81 526 PRO B O 1
ATOM 8460 N N . GLU B 1 527 ? 6.41 -74.25 -20.094 1 45.31 527 GLU B N 1
ATOM 8461 C CA . GLU B 1 527 ? 6.918 -73.125 -20.938 1 45.31 527 GLU B CA 1
ATOM 8462 C C . GLU B 1 527 ? 5.777 -72.375 -21.578 1 45.31 527 GLU B C 1
ATOM 8464 O O . GLU B 1 527 ? 6.012 -71.375 -22.25 1 45.31 527 GLU B O 1
ATOM 8469 N N . LEU B 1 528 ? 4.523 -72.75 -21.484 1 40.75 528 LEU B N 1
ATOM 8470 C CA . LEU B 1 528 ? 3.41 -72.125 -22.141 1 40.75 528 LEU B CA 1
ATOM 8471 C C . LEU B 1 528 ? 2.752 -71.125 -21.203 1 40.75 528 LEU B C 1
ATOM 8473 O O . LEU B 1 528 ? 2.582 -71.375 -20.016 1 40.75 528 LEU B O 1
#

Organism: Araneus ventricosus (NCBI:txid182803)

InterPro domains:
  IPR005123 Oxoglutarate/iron-dependent dioxygenase domain [PS51471] (399-513)
  IPR006620 Prolyl 4-hydroxylase, alpha subunit [SM00702] (320-512)
  IPR011990 Tetratricopeptide-like helical domain superfamily [G3DSA:1.25.40.10] (130-231)
  IPR013547 Prolyl 4-hydroxylase, N-terminal [PF08336] (23-161)
  IPR044862 Prolyl 4-hydroxylase alpha subunit, Fe(2+) 2OG dioxygenase domain [PF13640] (403-512)
  IPR045054 Prolyl 4-hydroxylase [PTHR10869] (130-516)

Nearest PDB structures (foldseek):
  7zsc-assembly1_A  TM=9.318E-01  e=1.730E-23  Homo sapiens
  7zsc-assembly2_B  TM=9.307E-01  e=3.398E-23  Homo sapiens
  3itq-assembly1_A  TM=8.309E-01  e=1.105E-12  Bacillus anthracis str. Ames
  5iax-assembly1_A  TM=8.527E-01  e=2.814E-12  Bacillus anthracis
  4bt8-assembly1_B  TM=7.613E-01  e=6.926E-10  Homo sapiens